Protein 1X0P (pdb70)

Organism: Thermosynechococcus vestitus (strain NIES-2133 / IAM M-273 / BP-1) (NCBI:txid197221)

Foldseek 3Di:
DKKKWKKKWFFDPPDDPVNVVVVVVVLQVLLVVQVKFWEWEDEPRMIIIMIMHDPVSVVVVVVVVQPDPRTHDMGTQDMGHDPDDLRPPGSYDYDYLVPDDVVVSQVLCVVFAVDNTRDCVRGHSVSSVVSRSVVSVDDPPD/DKKKWKKKWFFDPPCDPVNVVVVVVVQQVLLVVQVKFWEWEDEPRMIIIMIIHDPVSVVVVVVVVQPDPRTDPMGTQDMDHDPDDLGDPGSYYYHYLVVDDPVVSQVLCVVFFVDNTNDCVRGHSVSSVVSRSVVSVVD/DKKKWKKKWFFDPPDDVVNVVVVQVVLQVLLVVQVKFWEWEDEPRMIIIMIMHDPVSVVVVVVVVQPDPRTDPMGTQDMDHDPDDLRPDGSYYYDYCVPDDVVVLQVLCVVFADDNGNDCVRGHSVSSVVSRSVSSVVD/DKKKWKKKWAFDPPQDPVNVVVVQVVQQVLLVVQVKFWEWEDEPRMIIIMIMHDPVSVVVVVVVVQVDPRTHPMGTQDMDHDPDDLRPPGSYYYHYLVVDDPVVSQVLCVVFAVDNTNDCVRGHSVSSVVSRNCVRVVD/DKKKWKKKWFFDPPCDPVNVVVVVVVQQVLLVVQVKFWEWEAEPRMIIIMIMDDPVSVVVVVVVVQVDPRTDPMGTQDMDHDPDDLRPPGSYYYDYPVVDDPVVLQCLCVVFAVDNTNDCVRGHSVSSVVSRSVSSVVPPD/DKKKWKKKWFFDPPQDPVNVVVCQVVQQVLLVVQVKFWEWEDEPRMIIIMIMDDPVSVVVVVVVVQPDPRTDPMGTQDMDHDPDDLRPPGSYYYDYPVVDDPVVLQVLCVVQAVDNTNDCVRGHSVSSVVSRSVSSVVPPDD/DKKKWKKKWFFDPPDDPVNVVVVVVVQQVLLVVQVKFWEWEDEPRMIIIMIIHDPVSVVVVVVVVQPDPRTHPMGTQDMDHDPDDLRPPGSYYYHYLVVDDPVVVQVLCVVFAVDNTNDCVRGHSVSSVVSRSVVSVVD/DKKKWKKKWFFPPPDDPVNVVVVVVVLQVLLVVQVKFWEWEDEPRMIIIMIMHDPVSVVVVVVVVQPDPRTHPMGTQDMGHDPDDLGDPGSYYYDYPVPDDVVVVQCLCVVQAVDSTNDCVRGHSVSSVVSRSVSSVD/DKKKWKKKWFFDPPDDVVNVVVVLVVQLVLLVVQVKFWEWEAEPRMIIIMIMHDPVSVVVVVVVVQVDPRTDPMGTQDMGHDPDDLRPVGSYYYHYCVPPDVVVLQVLQVVQAPDNTNDCVRGHSVSSVVSRSVVSVVPPD/DKKKWKKKWFFPPVQDPVNVVVVVVVQQVLLVVQVKFWEWEDEPRMIIIMIMHDPVSVVVVVVVVQVDPRTDPMGTQDMDHDPDDLGPPGSYYYDYPVPDDDVVVQCLQVVQAVDSGDDCVRGHSVSSVVSRSVVSVVD

CATH classification: 3.30.70.100 (+1 more: 1.10.287.1540)

Radius of gyration: 35.89 Å; Cα contacts (8 Å, |Δi|>4): 2927; chains: 10; bounding box: 95×69×96 Å

Secondary structure (DSSP, 8-state):
-EEEEEEEEEEPTT--HHHHHHHHHHHHHHHHHHT-EEEEEEETTEEEEEEEEEHHHHHHHHHHHHT-TTEEEEEEEEEEE-SS-SS-S-S--EEEGGGS-HHHHHHHHHHT-S-SS--GGGS-HHHHHHHHHHHHHSPTT-/-EEEEEEEEEEPTT--HHHHHHHHHHHHHHHHHHT-EEEEEEETTEEEEEEEEEHHHHHHHHHHHTT-TTEEEEEEEEEEE-SS-S--S-S-EEEEGGGS-HHHHHHHHHHT-S-SS--GGGS-HHHHHHHHHHHHHH-/-EEEEEEEEEEPTT--HHHHHHHHHHHHHHHHHHT-EEEEEEETTEEEEEEEEEHHHHHHHHHHHTT-TTEEEEEEEEEEE-SS-SS-S-SSEEEEGGGS-HHHHHHHHHHT-S-SS--GGGS-HHHHHHHHHHHHHH-/-EEEEEEEEEEPTT--HHHHHHHHHHHHHHHHHHT-EEEEEEETTEEEEEEEEEHHHHHHHHHHHTT-TTEEEEEEEEEEE-SS-S--S-SSEEEEGGGS-HHHHHHHHHHT-S-SS--GGGS-HHHHHHHHHHHHHH-/-EEEEEEEEEEPTT--HHHHHHHHHHHHHHHHHHT-EEEEEEETTEEEEEEEEEHHHHHHHHHHHTT-TTEEEEEEEEEEE-SS-SS-S-SSEEEEGGGS-HHHHHHHHHHT-S-SS--GGG--HHHHHHHHHHHHHH---/-EEEEEEEEEEPTT--HHHHHHHHHHHHHHHHHHT-EEEEEEETTEEEEEEEEEHHHHHHHHHHHHH-TTEEEEEEEEEEE-SS-S--S-SSEEEEGGGS-HHHHHHHHHHT-S-SS--GGGS-HHHHHHHHHHHHHTTS--/-EEEEEEEEEEPTT--HHHHHHHHHHHHHHHHHHT-EEEEEEETTEEEEEEEEEHHHHHHHHHHHTT-TTEEEEEEEEEEE-SS-S--S-S-EEEEGGGS-HHHHHHHHHHT-SSSS--GGGS-HHHHHHHHHHHHTT-/-EEEEEEEEEEPTT--HHHHHHHHHHHHHHHHHTT-EEEEEEETTEEEEEEEEEHHHHHHHHHHHHT-TTEEEEEEEEEEE-SS-SS-S-SSEEEEGGGS-HHHHHHHHHHT-SSSS--GGGS-HHHHHHHHHHHHT-/-EEEEEEEEEEPTT--HHHHHHHHHHHHHHHHHTT-EEEEEEETTEEEEEEEEEHHHHHHHHHHHTT-TTEEEEEEEEEEE-SS-SS-S-SSEEEETTTS-TTHHHHHHHHT-S-SS--GGGS-HHHHHHHHHHHHHHS--/-EEEEEEEEEEPTT--HHHHHHHHHHHHHHHHHHT-EEEEEEETTEEEEEEEEEHHHHHHHHHHHHT-TTEEEEEEEEEEE-SS-S--S-S-EEEEGGGS-HHHHHHHHHHT-S-SS--GGGS-HHHHHHHHHHHHHH-

Solvent-accessible surface area: 55947 Å² total; per-residue (Å²): 55,3,16,14,0,0,6,0,0,28,11,49,142,74,36,47,146,69,44,8,163,60,27,19,55,109,22,64,103,34,4,127,147,16,4,2,4,0,0,5,0,42,5,96,34,22,9,0,9,0,1,0,0,38,22,61,84,0,4,71,6,3,23,100,32,46,164,31,110,46,21,94,48,13,5,0,1,11,0,87,68,22,44,60,3,30,0,25,65,68,26,6,13,44,10,38,11,77,118,24,82,82,72,50,25,94,106,16,30,14,50,10,0,6,11,39,65,11,85,0,132,36,5,69,30,73,1,0,38,64,0,0,73,61,0,20,86,45,86,118,88,108,55,4,16,15,0,0,6,0,0,28,15,45,146,70,39,41,161,77,37,10,155,50,27,18,52,117,22,76,101,35,3,114,146,16,2,1,4,0,0,7,0,47,5,94,36,25,8,0,9,0,1,0,0,38,21,56,80,0,2,70,8,3,34,100,31,46,167,27,110,65,22,90,58,14,5,0,1,13,0,80,70,21,90,68,4,30,0,26,63,58,27,4,93,43,17,42,14,80,141,44,86,82,80,54,23,74,104,6,30,4,48,9,0,7,8,44,67,10,93,0,132,34,3,68,24,65,1,0,29,68,0,0,79,49,2,21,90,98,60,53,4,15,14,0,0,4,0,0,32,14,51,145,75,35,53,130,88,40,4,147,44,31,30,48,115,21,82,91,36,4,93,142,18,3,2,3,0,0,6,0,45,6,89,35,14,6,0,9,0,1,0,0,39,18,54,78,0,4,68,7,3,32,106,32,42,163,34,115,59,22,93,62,15,8,0,2,17,0,81,68,21,44,57,4,28,0,24,54,63,12,9,92,36,4,34,14,78,122,68,88,84,92,43,18,108,112,9,30,7,51,10,1,6,16,39,67,11,65,0,126,39,4,61,25,58,1,0,32,53,0,0,83,56,1,24,94,81,59,56,5,15,14,0,0,4,0,0,31,15,48,146,72,33,44,138,86,43,5,100,48,28,10,43,114,19,76,102,34,4,117,148,17,3,1,5,0,0,6,0,43,10,94,34,24,5,0,8,0,1,0,0,36,19,55,72,0,3,66,7,2,27,98,35,46,172,33,111,63,21,94,62,16,7,0,1,10,1,89,67,21,83,64,4,26,0,24,55,77,32,4,44,32,10,57,12,81,152,37,111,90,69,32,24,66,84,9,31,8,46,8,0,8,9,37,62,10,79,0,131,36,4,67,26,68,1,0,32,75,0,0,78,52,3,24,85,107,92,56,3,16,16,0,0,5,0,0,28,11,49,146,74,30,44,134,80,44,9,148,50,28,20,50,120,22,83,102,33,4,127,146,11,4,1,6,0,0,8,0,41,7,85,38,13,6,0,8,0,1,0,0,42,19,50,80,0,3,58,7,2,28,98,32,37,161,30,112,57,20,94,66,15,6,0,1,9,1,96,72,20,59,52,3,29,0,26,44,74,27,5,16,52,7,50,14,77,133,54,83,93,84,53,18,69,103,10,29,13,50,8,0,10,15,41,67,8,65,0,117,41,4,69,29,70,2,0,31,90,0,0,83,54,0,15,73,77,25,85,114,56,4,14,12,0,0,7,0,0,30,15,46,149,73,35,46,129,89,43,8,113,50,28,25,50,120,24,68,97,41,3,109,143,17,3,2,4,0,0,10,0,47,6,96,35,25,9,0,7,0,1,0,0,39,20,51,79,0,4,63,7,3,28,96,32,44,163,33,110,62,21,91,56,15,6,0,2,17,1,77,68,23,49,57,3,28,0,26,39,18,26,0,109,21,10,36,9,77,134,54,89,92,66,56,26,79,81,7,30,12,49,8,0,6,8,41,63,11,76,0,128,36,5,68,24,64,1,0,31,92,0,0,81,50,1,13,70,83,21,73,72,181,54,4,17,16,0,0,6,0,0,28,13,50,141,72,28,50,136,70,40,5,155,80,29,24,54,49,21,77,103,37,4,130,140,18,2,1,4,0,0,6,0,42,5,96,35,24,8,0,9,0,2,0,0,38,21,47,78,0,3,65,6,3,28,106,35,44,166,34,112,65,18,92,62,16,6,0,2,15,0,88,68,22,47,65,3,29,0,26,71,67,27,3,80,38,16,39,6,77,122,30,89,91,70,51,30,81,112,8,29,12,53,10,0,7,9,39,60,6,74,0,123,34,3,70,26,43,1,0,41,98,0,0,81,59,2,20,94,94,62,55,4,16,15,0,0,7,0,0,26,14,49,146,68,36,43,110,89,43,6,151,60,28,22,53,123,20,79,97,29,4,129,145,13,4,1,4,0,0,6,0,46,7,87,37,20,7,0,7,0,1,0,0,39,21,49,72,0,4,70,7,3,26,101,33,43,153,36,111,52,22,95,47,14,8,0,1,10,0,81,72,21,50,66,5,27,0,22,44,93,31,6,46,44,10,34,15,75,135,44,90,94,64,51,21,78,103,8,32,10,46,10,0,5,18,36,70,11,71,0,89,41,5,70,29,61,0,0,30,58,1,0,80,49,1,21,98,114,53,4,17,15,0,0,5,0,0,31,10,48,142,77,31,43,132,89,56,5,52,79,28,16,50,51,20,84,98,36,5,116,137,16,3,1,4,0,3,8,0,41,7,94,33,17,8,0,8,0,1,0,0,43,17,52,80,0,3,69,6,4,29,105,33,48,171,32,114,69,19,90,61,13,4,0,0,12,0,81,66,16,95,62,3,30,0,27,96,14,34,4,45,41,23,36,17,82,74,55,54,89,76,52,12,66,117,11,27,12,53,8,0,6,18,41,59,6,66,0,111,41,5,66,25,64,0,0,30,77,0,0,91,59,6,36,80,91,82,92,126,55,4,16,14,0,0,6,0,0,30,13,47,145,73,35,43,126,82,34,8,167,50,32,20,50,123,21,86,102,34,4,119,144,17,4,1,5,1,0,6,0,46,8,95,35,24,8,0,7,0,1,0,0,38,18,54,70,0,1,66,8,2,28,105,33,41,160,30,114,63,19,93,48,14,5,0,1,12,1,88,70,22,75,53,5,30,0,23,44,59,19,5,81,36,8,38,22,76,124,52,91,82,74,35,16,78,102,8,38,15,50,9,1,8,9,39,74,12,89,0,121,38,6,66,28,69,0,0,30,67,1,0,87,52,0,19,94,92,59

InterPro domains:
  IPR007024 BLUF domain [PF04940] (3-93)
  IPR007024 BLUF domain [PS50925] (3-94)
  IPR007024 BLUF domain [SM01034] (3-95)
  IPR036046 Acylphosphatase-like domain superfamily [SSF54975] (3-139)

Nearest PDB structures (foldseek):
  1x0p-assembly1_I  TM=1.007E+00  e=1.143E-32  Thermosynechococcus vestitus BP-1
  8i98-assembly1_E  TM=1.002E+00  e=8.678E-30  Thermosynechococcus vestitus BP-1
  2hfo-assembly1_A  TM=9.593E-01  e=6.300E-18  Synechocystis sp. PCC 6803
  2hfo-assembly1_F  TM=9.612E-01  e=6.300E-18  Synechocystis sp. PCC 6803
  3mzi-assembly3_F  TM=9.567E-01  e=4.605E-16  Synechocystis sp. PCC 6803

B-factor: mean 29.68, std 6.81, range [8.95, 53.69]

Structure (mmCIF, N/CA/C/O backbone):
data_1X0P
#
_entry.id   1X0P
#
_cell.length_a   89.511
_cell.length_b   109.850
_cell.length_c   169.875
_cell.angle_alpha   90.00
_cell.angle_beta   90.00
_cell.angle_gamma   90.00
#
_symmetry.space_group_name_H-M   'P 21 21 21'
#
loop_
_entity.id
_entity.type
_entity.pdbx_description
1 polymer 'hypothetical protein Tll0078'
2 non-polymer 'FLAVIN-ADENINE DINUCLEOTIDE'
3 water water
#
loop_
_atom_site.group_PDB
_atom_site.id
_atom_site.type_symbol
_atom_site.label_atom_id
_atom_site.label_alt_id
_atom_site.label_comp_id
_atom_site.label_asym_id
_atom_site.label_entity_id
_atom_site.label_seq_id
_atom_site.pdbx_PDB_ins_code
_atom_site.Cartn_x
_atom_site.Cartn_y
_atom_site.Cartn_z
_atom_site.occupancy
_atom_site.B_iso_or_equiv
_atom_site.auth_seq_id
_atom_site.auth_comp_id
_atom_site.auth_asym_id
_atom_site.auth_atom_id
_atom_site.pdbx_PDB_model_num
ATOM 1 N N . GLY A 1 2 ? 66.084 56.796 129.933 1.00 28.47 102 GLY A N 1
ATOM 2 C CA . GLY A 1 2 ? 65.814 57.638 128.731 1.00 29.24 102 GLY A CA 1
ATOM 3 C C . GLY A 1 2 ? 64.542 58.454 128.871 1.00 27.48 102 GLY A C 1
ATOM 4 O O . GLY A 1 2 ? 63.816 58.327 129.856 1.00 29.21 102 GLY A O 1
ATOM 5 N N . LEU A 1 3 ? 64.273 59.290 127.877 1.00 26.68 103 LEU A N 1
ATOM 6 C CA . LEU A 1 3 ? 63.091 60.140 127.868 1.00 25.65 103 LEU A CA 1
ATOM 7 C C . LEU A 1 3 ? 61.888 59.398 127.295 1.00 25.58 103 LEU A C 1
ATOM 8 O O . LEU A 1 3 ? 61.977 58.790 126.230 1.00 26.63 103 LEU A O 1
ATOM 13 N N . HIS A 1 4 ? 60.760 59.468 127.991 1.00 22.90 104 HIS A N 1
ATOM 14 C CA . HIS A 1 4 ? 59.548 58.803 127.534 1.00 21.27 104 HIS A CA 1
ATOM 15 C C . HIS A 1 4 ? 58.330 59.700 127.657 1.00 20.63 104 HIS A C 1
ATOM 16 O O . HIS A 1 4 ? 58.366 60.754 128.298 1.00 21.88 104 HIS A O 1
ATOM 23 N N . ARG A 1 5 ? 57.246 59.265 127.033 1.00 19.99 105 ARG A N 1
ATOM 24 C CA . ARG A 1 5 ? 55.999 59.982 127.133 1.00 19.39 105 ARG A CA 1
ATOM 25 C C . ARG A 1 5 ? 54.863 59.030 127.456 1.00 20.28 105 ARG A C 1
ATOM 26 O O . ARG A 1 5 ? 54.700 57.982 126.830 1.00 18.55 105 ARG A O 1
ATOM 34 N N . LEU A 1 6 ? 54.073 59.417 128.445 1.00 17.91 106 LEU A N 1
ATOM 35 C CA . LEU A 1 6 ? 52.918 58.646 128.858 1.00 18.61 106 LEU A CA 1
ATOM 36 C C . LEU A 1 6 ? 51.678 59.448 128.511 1.00 17.62 106 LEU A C 1
ATOM 37 O O . LEU A 1 6 ? 51.684 60.678 128.550 1.00 19.14 106 LEU A O 1
ATOM 42 N N . ILE A 1 7 ? 50.616 58.743 128.160 1.00 18.49 107 ILE A N 1
ATOM 43 C CA . ILE A 1 7 ? 49.336 59.376 127.897 1.00 15.78 107 ILE A CA 1
ATOM 44 C C . ILE A 1 7 ? 48.329 58.393 128.457 1.00 16.94 107 ILE A C 1
ATOM 45 O O . ILE A 1 7 ? 48.427 57.189 128.203 1.00 18.75 107 ILE A O 1
ATOM 50 N N . TYR A 1 8 ? 47.376 58.894 129.238 1.00 16.33 108 TYR A N 1
ATOM 51 C CA . TYR A 1 8 ? 46.345 58.042 129.819 1.00 16.02 108 TYR A CA 1
ATOM 52 C C . TYR A 1 8 ? 45.070 58.869 129.977 1.00 16.36 108 TYR A C 1
ATOM 53 O O . TYR A 1 8 ? 45.114 60.086 129.895 1.00 18.45 108 TYR A O 1
ATOM 62 N N . LEU A 1 9 ? 43.942 58.192 130.151 1.00 16.13 109 LEU A N 1
ATOM 63 C CA . LEU A 1 9 ? 42.647 58.826 130.328 1.00 18.04 109 LEU A CA 1
ATOM 64 C C . LEU A 1 9 ? 42.011 58.237 131.607 1.00 18.67 109 LEU A C 1
ATOM 65 O O . LEU A 1 9 ? 42.429 57.177 132.078 1.00 19.76 109 LEU A O 1
ATOM 70 N N . SER A 1 10 ? 41.013 58.921 132.161 1.00 20.13 110 SER A N 1
ATOM 71 C CA . SER A 1 10 ? 40.308 58.433 133.345 1.00 22.34 110 SER A CA 1
ATOM 72 C C . SER A 1 10 ? 38.980 59.160 133.470 1.00 23.50 110 SER A C 1
ATOM 73 O O . SER A 1 10 ? 38.743 60.141 132.769 1.00 23.43 110 SER A O 1
ATOM 76 N N . CYS A 1 11 ? 38.109 58.661 134.344 1.00 25.42 111 CYS A N 1
ATOM 77 C CA . CYS A 1 11 ? 36.800 59.269 134.592 1.00 26.67 111 CYS A CA 1
ATOM 78 C C . CYS A 1 11 ? 36.858 60.022 135.924 1.00 26.92 111 CYS A C 1
ATOM 79 O O . CYS A 1 11 ? 37.247 59.448 136.940 1.00 25.66 111 CYS A O 1
ATOM 82 N N . ALA A 1 12 ? 36.474 61.295 135.931 1.00 26.41 112 ALA A N 1
ATOM 83 C CA . ALA A 1 12 ? 36.488 62.063 137.171 1.00 26.40 112 ALA A CA 1
ATOM 84 C C . ALA A 1 12 ? 35.449 61.482 138.120 1.00 27.46 112 ALA A C 1
ATOM 85 O O . ALA A 1 12 ? 34.357 61.092 137.696 1.00 25.93 112 ALA A O 1
ATOM 87 N N . THR A 1 13 ? 35.785 61.415 139.404 1.00 29.19 113 THR A N 1
ATOM 88 C CA . THR A 1 13 ? 34.851 60.879 140.393 1.00 29.67 113 THR A CA 1
ATOM 89 C C . THR A 1 13 ? 33.685 61.852 140.588 1.00 30.77 113 THR A C 1
ATOM 90 O O . THR A 1 13 ? 33.887 63.061 140.675 1.00 32.47 113 THR A O 1
ATOM 94 N N . ASP A 1 14 ? 32.466 61.322 140.630 1.00 32.47 114 ASP A N 1
ATOM 95 C CA . ASP A 1 14 ? 31.272 62.144 140.817 1.00 35.23 114 ASP A CA 1
ATOM 96 C C . ASP A 1 14 ? 31.442 63.166 141.939 1.00 35.34 114 ASP A C 1
ATOM 97 O O . ASP A 1 14 ? 31.887 62.834 143.040 1.00 33.11 114 ASP A O 1
ATOM 102 N N . GLY A 1 15 ? 31.091 64.413 141.648 1.00 35.74 115 GLY A N 1
ATOM 103 C CA . GLY A 1 15 ? 31.209 65.458 142.647 1.00 35.31 115 GLY A CA 1
ATOM 104 C C . GLY A 1 15 ? 32.491 66.265 142.570 1.00 36.31 115 GLY A C 1
ATOM 105 O O . GLY A 1 15 ? 32.674 67.206 143.346 1.00 36.80 115 GLY A O 1
ATOM 106 N N . LEU A 1 16 ? 33.378 65.904 141.645 1.00 35.13 116 LEU A N 1
ATOM 107 C CA . LEU A 1 16 ? 34.642 66.616 141.476 1.00 34.91 116 LEU A CA 1
ATOM 108 C C . LEU A 1 16 ? 34.367 68.114 141.511 1.00 35.52 116 LEU A C 1
ATOM 109 O O . LEU A 1 16 ? 33.547 68.616 140.745 1.00 36.68 116 LEU A O 1
ATOM 114 N N . SER A 1 17 ? 35.053 68.825 142.398 1.00 35.23 117 SER A N 1
ATOM 115 C CA . SER A 1 17 ? 34.858 70.264 142.536 1.00 35.31 117 SER A CA 1
ATOM 116 C C . SER A 1 17 ? 36.046 71.055 142.001 1.00 33.88 117 SER A C 1
ATOM 117 O O . SER A 1 17 ? 37.094 70.486 141.688 1.00 34.73 117 SER A O 1
ATOM 120 N N . TYR A 1 18 ? 35.883 72.370 141.900 1.00 32.87 118 TYR A N 1
ATOM 121 C CA . TYR A 1 18 ? 36.965 73.225 141.420 1.00 33.00 118 TYR A CA 1
ATOM 122 C C . TYR A 1 18 ? 38.152 73.188 142.363 1.00 30.98 118 TYR A C 1
ATOM 123 O O . TYR A 1 18 ? 39.298 73.170 141.929 1.00 31.30 118 TYR A O 1
ATOM 132 N N . PRO A 1 19 ? 37.896 73.195 143.678 1.00 30.81 119 PRO A N 1
ATOM 133 C CA . PRO A 1 19 ? 39.019 73.154 144.618 1.00 29.93 119 PRO A CA 1
ATOM 134 C C . PRO A 1 19 ? 39.876 71.911 144.390 1.00 28.55 119 PRO A C 1
ATOM 135 O O . PRO A 1 19 ? 41.100 71.957 144.512 1.00 28.63 119 PRO A O 1
ATOM 139 N N . ASP A 1 20 ? 39.233 70.795 144.058 1.00 29.42 120 ASP A N 1
ATOM 140 C CA . ASP A 1 20 ? 39.981 69.570 143.804 1.00 29.54 120 ASP A CA 1
ATOM 141 C C . ASP A 1 20 ? 40.935 69.734 142.625 1.00 27.88 120 ASP A C 1
ATOM 142 O O . ASP A 1 20 ? 42.085 69.286 142.688 1.00 27.56 120 ASP A O 1
ATOM 147 N N . LEU A 1 21 ? 40.479 70.383 141.554 1.00 28.73 121 LEU A N 1
ATOM 148 C CA . LEU A 1 21 ? 41.343 70.585 140.389 1.00 27.14 121 LEU A CA 1
ATOM 149 C C . LEU A 1 21 ? 42.532 71.447 140.775 1.00 26.78 121 LEU A C 1
ATOM 150 O O . LEU A 1 21 ? 43.651 71.210 140.321 1.00 25.34 121 LEU A O 1
ATOM 155 N N . ARG A 1 22 ? 42.293 72.447 141.622 1.00 26.83 122 ARG A N 1
ATOM 156 C CA . ARG A 1 22 ? 43.367 73.338 142.065 1.00 27.49 122 ARG A CA 1
ATOM 157 C C . ARG A 1 22 ? 44.402 72.550 142.864 1.00 26.39 122 ARG A C 1
ATOM 158 O O . ARG A 1 22 ? 45.606 72.755 142.721 1.00 26.54 122 ARG A O 1
ATOM 166 N N . ASP A 1 23 ? 43.910 71.644 143.704 1.00 27.44 123 ASP A N 1
ATOM 167 C CA . ASP A 1 23 ? 44.761 70.808 144.544 1.00 26.84 123 ASP A CA 1
ATOM 168 C C . ASP A 1 23 ? 45.558 69.855 143.650 1.00 25.49 123 ASP A C 1
ATOM 169 O O . ASP A 1 23 ? 46.779 69.701 143.788 1.00 21.23 123 ASP A O 1
ATOM 174 N N . ILE A 1 24 ? 44.861 69.204 142.728 1.00 26.35 124 ILE A N 1
ATOM 175 C CA . ILE A 1 24 ? 45.542 68.303 141.816 1.00 26.34 124 ILE A CA 1
ATOM 176 C C . ILE A 1 24 ? 46.671 69.071 141.148 1.00 25.29 124 ILE A C 1
ATOM 177 O O . ILE A 1 24 ? 47.823 68.635 141.162 1.00 26.17 124 ILE A O 1
ATOM 182 N N . MET A 1 25 ? 46.349 70.229 140.582 1.00 24.01 125 MET A N 1
ATOM 183 C CA . MET A 1 25 ? 47.362 71.037 139.911 1.00 25.19 125 MET A CA 1
ATOM 184 C C . MET A 1 25 ? 48.489 71.488 140.833 1.00 26.85 125 MET A C 1
ATOM 185 O O . MET A 1 25 ? 49.660 71.443 140.452 1.00 25.39 125 MET A O 1
ATOM 190 N N . ALA A 1 26 ? 48.144 71.944 142.036 1.00 27.36 126 ALA A N 1
ATOM 191 C CA . ALA A 1 26 ? 49.171 72.402 142.971 1.00 27.59 126 ALA A CA 1
ATOM 192 C C . ALA A 1 26 ? 50.222 71.324 143.238 1.00 26.42 126 ALA A C 1
ATOM 193 O O . ALA A 1 26 ? 51.421 71.580 143.133 1.00 26.89 126 ALA A O 1
ATOM 195 N N . LYS A 1 27 ? 49.781 70.118 143.578 1.00 26.49 127 LYS A N 1
ATOM 196 C CA . LYS A 1 27 ? 50.724 69.038 143.858 1.00 26.96 127 LYS A CA 1
ATOM 197 C C . LYS A 1 27 ? 51.478 68.550 142.634 1.00 25.51 127 LYS A C 1
ATOM 198 O O . LYS A 1 27 ? 52.675 68.267 142.713 1.00 23.78 127 LYS A O 1
ATOM 204 N N . SER A 1 28 ? 50.776 68.456 141.504 1.00 26.49 128 SER A N 1
ATOM 205 C CA . SER A 1 28 ? 51.375 68.000 140.244 1.00 25.07 128 SER A CA 1
ATOM 206 C C . SER A 1 28 ? 52.550 68.875 139.847 1.00 24.45 128 SER A C 1
ATOM 207 O O . SER A 1 28 ? 53.610 68.380 139.476 1.00 24.34 128 SER A O 1
ATOM 210 N N . GLU A 1 29 ? 52.337 70.185 139.915 1.00 25.04 129 GLU A N 1
ATOM 211 C CA . GLU A 1 29 ? 53.361 71.145 139.554 1.00 25.72 129 GLU A CA 1
ATOM 212 C C . GLU A 1 29 ? 54.600 70.987 140.427 1.00 25.77 129 GLU A C 1
ATOM 213 O O . GLU A 1 29 ? 55.728 70.975 139.932 1.00 24.73 129 GLU A O 1
ATOM 219 N N . VAL A 1 30 ? 54.389 70.848 141.729 1.00 25.87 130 VAL A N 1
ATOM 220 C CA . VAL A 1 30 ? 55.497 70.675 142.658 1.00 26.65 130 VAL A CA 1
ATOM 221 C C . VAL A 1 30 ? 56.225 69.352 142.418 1.00 24.55 130 VAL A C 1
ATOM 222 O O . VAL A 1 30 ? 57.454 69.314 142.297 1.00 24.96 130 VAL A O 1
ATOM 226 N N . ASN A 1 31 ? 55.468 68.263 142.350 1.00 24.35 131 ASN A N 1
ATOM 227 C CA . ASN A 1 31 ? 56.084 66.959 142.146 1.00 23.12 131 ASN A CA 1
ATOM 228 C C . ASN A 1 31 ? 56.757 66.845 140.790 1.00 23.75 131 ASN A C 1
ATOM 229 O O . ASN A 1 31 ? 57.896 66.395 140.684 1.00 24.19 131 ASN A O 1
ATOM 234 N N . ASN A 1 32 ? 56.056 67.257 139.744 1.00 24.22 132 ASN A N 1
ATOM 235 C CA . ASN A 1 32 ? 56.630 67.160 138.415 1.00 24.19 132 ASN A CA 1
ATOM 236 C C . ASN A 1 32 ? 57.917 67.982 138.282 1.00 24.22 132 ASN A C 1
ATOM 237 O O . ASN A 1 32 ? 58.910 67.504 137.725 1.00 22.16 132 ASN A O 1
ATOM 242 N N . LEU A 1 33 ? 57.915 69.199 138.825 1.00 25.87 133 LEU A N 1
ATOM 243 C CA . LEU A 1 33 ? 59.097 70.058 138.764 1.00 25.68 133 LEU A CA 1
ATOM 244 C C . LEU A 1 33 ? 60.260 69.302 139.400 1.00 25.54 133 LEU A C 1
ATOM 245 O O . LEU A 1 33 ? 61.382 69.288 138.887 1.00 23.75 133 LEU A O 1
ATOM 250 N N . ARG A 1 34 ? 59.962 68.679 140.535 1.00 26.03 134 ARG A N 1
ATOM 251 C CA . ARG A 1 34 ? 60.930 67.898 141.288 1.00 27.42 134 ARG A CA 1
ATOM 252 C C . ARG A 1 34 ? 61.420 66.713 140.463 1.00 25.98 134 ARG A C 1
ATOM 253 O O . ARG A 1 34 ? 62.623 66.487 140.323 1.00 25.58 134 ARG A O 1
ATOM 261 N N . ASP A 1 35 ? 60.480 65.962 139.907 1.00 25.44 135 ASP A N 1
ATOM 262 C CA . ASP A 1 35 ? 60.824 64.767 139.148 1.00 26.41 135 ASP A CA 1
ATOM 263 C C . ASP A 1 35 ? 61.309 64.976 137.715 1.00 27.53 135 ASP A C 1
ATOM 264 O O . ASP A 1 35 ? 61.624 64.007 137.018 1.00 26.55 135 ASP A O 1
ATOM 269 N N . GLY A 1 36 ? 61.380 66.230 137.275 1.00 28.33 136 GLY A N 1
ATOM 270 C CA . GLY A 1 36 ? 61.817 66.504 135.915 1.00 26.34 136 GLY A CA 1
ATOM 271 C C . GLY A 1 36 ? 60.745 66.097 134.914 1.00 26.41 136 GLY A C 1
ATOM 272 O O . GLY A 1 36 ? 61.029 65.731 133.776 1.00 27.44 136 GLY A O 1
ATOM 273 N N . ILE A 1 37 ? 59.493 66.163 135.343 1.00 26.32 137 ILE A N 1
ATOM 274 C CA . ILE A 1 37 ? 58.372 65.794 134.486 1.00 23.57 137 ILE A CA 1
ATOM 275 C C . ILE A 1 37 ? 57.602 67.029 133.999 1.00 24.31 137 ILE A C 1
ATOM 276 O O . ILE A 1 37 ? 57.464 68.014 134.726 1.00 23.14 137 ILE A O 1
ATOM 281 N N . THR A 1 38 ? 57.131 66.981 132.756 1.00 22.93 138 THR A N 1
ATOM 282 C CA . THR A 1 38 ? 56.334 68.063 132.183 1.00 20.87 138 THR A CA 1
ATOM 283 C C . THR A 1 38 ? 55.108 67.412 131.553 1.00 22.28 138 THR A C 1
ATOM 284 O O . THR A 1 38 ? 55.087 66.197 131.328 1.00 21.19 138 THR A O 1
ATOM 288 N N . GLY A 1 39 ? 54.079 68.204 131.276 1.00 21.23 139 GLY A N 1
ATOM 289 C CA . GLY A 1 39 ? 52.890 67.621 130.692 1.00 21.08 139 GLY A CA 1
ATOM 290 C C . GLY A 1 39 ? 51.698 68.533 130.552 1.00 21.67 139 GLY A C 1
ATOM 291 O O . GLY A 1 39 ? 51.789 69.741 130.783 1.00 23.56 139 GLY A O 1
ATOM 292 N N . MET A 1 40 ? 50.575 67.924 130.184 1.00 21.43 140 MET A N 1
ATOM 293 C CA . MET A 1 40 ? 49.313 68.622 129.961 1.00 22.61 140 MET A CA 1
ATOM 294 C C . MET A 1 40 ? 48.185 67.814 130.545 1.00 22.44 140 MET A C 1
ATOM 295 O O . MET A 1 40 ? 48.197 66.592 130.473 1.00 24.48 140 MET A O 1
ATOM 300 N N . LEU A 1 41 ? 47.202 68.502 131.105 1.00 22.19 141 LEU A N 1
ATOM 301 C CA . LEU A 1 41 ? 46.053 67.836 131.671 1.00 22.41 141 LEU A CA 1
ATOM 302 C C . LEU A 1 41 ? 44.824 68.439 131.011 1.00 24.03 141 LEU A C 1
ATOM 303 O O . LEU A 1 41 ? 44.678 69.660 130.917 1.00 21.22 141 LEU A O 1
ATOM 308 N N . CYS A 1 42 ? 43.951 67.568 130.535 1.00 22.56 142 CYS A N 1
ATOM 309 C CA . CYS A 1 42 ? 42.744 68.005 129.878 1.00 22.46 142 CYS A CA 1
ATOM 310 C C . CYS A 1 42 ? 41.555 67.464 130.645 1.00 20.42 142 CYS A C 1
ATOM 311 O O . CYS A 1 42 ? 41.548 66.297 131.035 1.00 19.96 142 CYS A O 1
ATOM 314 N N . TYR A 1 43 ? 40.561 68.313 130.882 1.00 20.99 143 TYR A N 1
ATOM 315 C CA . TYR A 1 43 ? 39.367 67.886 131.601 1.00 22.70 143 TYR A CA 1
ATOM 316 C C . TYR A 1 43 ? 38.109 68.380 130.918 1.00 21.07 143 TYR A C 1
ATOM 317 O O . TYR A 1 43 ? 37.940 69.578 130.686 1.00 22.96 143 TYR A O 1
ATOM 326 N N . GLY A 1 44 ? 37.220 67.450 130.604 1.00 20.48 144 GLY A N 1
ATOM 327 C CA . GLY A 1 44 ? 35.983 67.820 129.951 1.00 20.62 144 GLY A CA 1
ATOM 328 C C . GLY A 1 44 ? 35.034 66.649 129.890 1.00 20.94 144 GLY A C 1
ATOM 329 O O . GLY A 1 44 ? 35.462 65.497 129.806 1.00 21.80 144 GLY A O 1
ATOM 330 N N . ASN A 1 45 ? 33.774 66.958 129.960 1.00 21.61 145 ASN A N 1
ATOM 331 C CA . ASN A 1 45 ? 32.707 65.951 129.891 1.00 23.82 145 ASN A CA 1
ATOM 332 C C . ASN A 1 45 ? 32.935 64.868 130.947 1.00 24.43 145 ASN A C 1
ATOM 333 O O . ASN A 1 45 ? 32.639 63.685 130.722 1.00 21.34 145 ASN A O 1
ATOM 338 N N . GLY A 1 46 ? 33.443 65.276 132.104 1.00 24.28 146 GLY A N 1
ATOM 339 C CA . GLY A 1 46 ? 33.678 64.345 133.193 1.00 24.84 146 GLY A CA 1
ATOM 340 C C . GLY A 1 46 ? 34.816 63.371 132.936 1.00 26.58 146 GLY A C 1
ATOM 341 O O . GLY A 1 46 ? 34.899 62.308 133.559 1.00 27.56 146 GLY A O 1
ATOM 342 N N . MET A 1 47 ? 35.706 63.731 132.022 1.00 23.57 147 MET A N 1
ATOM 343 C CA . MET A 1 47 ? 36.826 62.861 131.693 1.00 23.17 147 MET A CA 1
ATOM 344 C C . MET A 1 47 ? 38.159 63.587 131.741 1.00 20.61 147 MET A C 1
ATOM 345 O O . MET A 1 47 ? 38.247 64.777 131.457 1.00 21.64 147 MET A O 1
ATOM 350 N N . PHE A 1 48 ? 39.195 62.849 132.107 1.00 19.48 148 PHE A N 1
ATOM 351 C CA . PHE A 1 48 ? 40.541 63.379 132.156 1.00 18.97 148 PHE A CA 1
ATOM 352 C C . PHE A 1 48 ? 41.376 62.746 131.037 1.00 18.79 148 PHE A C 1
ATOM 353 O O . PHE A 1 48 ? 41.249 61.552 130.746 1.00 19.17 148 PHE A O 1
ATOM 361 N N . LEU A 1 49 ? 42.213 63.552 130.401 1.00 17.74 149 LEU A N 1
ATOM 362 C CA . LEU A 1 49 ? 43.137 63.056 129.388 1.00 19.45 149 LEU A CA 1
ATOM 363 C C . LEU A 1 49 ? 44.424 63.791 129.740 1.00 16.70 149 LEU A C 1
ATOM 364 O O . LEU A 1 49 ? 44.486 65.018 129.688 1.00 17.79 149 LEU A O 1
ATOM 369 N N . GLN A 1 50 ? 45.446 63.036 130.112 1.00 15.75 150 GLN A N 1
ATOM 370 C CA . GLN A 1 50 ? 46.702 63.635 130.522 1.00 17.16 150 GLN A CA 1
ATOM 371 C C . GLN A 1 50 ? 47.921 63.013 129.876 1.00 16.24 150 GLN A C 1
ATOM 372 O O . GLN A 1 50 ? 47.921 61.838 129.505 1.00 19.18 150 GLN A O 1
ATOM 378 N N . THR A 1 51 ? 48.965 63.813 129.733 1.00 15.57 151 THR A N 1
ATOM 379 C CA . THR A 1 51 ? 50.205 63.291 129.203 1.00 16.42 151 THR A CA 1
ATOM 380 C C . THR A 1 51 ? 51.370 63.746 130.062 1.00 16.33 151 THR A C 1
ATOM 381 O O . THR A 1 51 ? 51.421 64.892 130.509 1.00 17.27 151 THR A O 1
ATOM 385 N N . LEU A 1 52 ? 52.300 62.833 130.292 1.00 16.23 152 LEU A N 1
ATOM 386 C CA . LEU A 1 52 ? 53.474 63.121 131.088 1.00 17.67 152 LEU A CA 1
ATOM 387 C C . LEU A 1 52 ? 54.733 62.734 130.328 1.00 17.39 152 LEU A C 1
ATOM 388 O O . LEU A 1 52 ? 54.811 61.655 129.733 1.00 19.18 152 LEU A O 1
ATOM 393 N N . GLU A 1 53 ? 55.715 63.620 130.345 1.00 18.13 153 GLU A N 1
ATOM 394 C CA . GLU A 1 53 ? 56.983 63.344 129.703 1.00 18.61 153 GLU A CA 1
ATOM 395 C C . GLU A 1 53 ? 58.057 63.392 130.783 1.00 20.82 153 GLU A C 1
ATOM 396 O O . GLU A 1 53 ? 57.981 64.189 131.724 1.00 22.69 153 GLU A O 1
ATOM 402 N N . GLY A 1 54 ? 59.055 62.530 130.644 1.00 20.28 154 GLY A N 1
ATOM 403 C CA . GLY A 1 54 ? 60.125 62.479 131.618 1.00 21.84 154 GLY A CA 1
ATOM 404 C C . GLY A 1 54 ? 60.787 61.117 131.653 1.00 23.99 154 GLY A C 1
ATOM 405 O O . GLY A 1 54 ? 60.604 60.287 130.757 1.00 24.44 154 GLY A O 1
ATOM 406 N N . ASP A 1 55 ? 61.551 60.887 132.711 1.00 24.90 155 ASP A N 1
ATOM 407 C CA . ASP A 1 55 ? 62.275 59.641 132.901 1.00 27.06 155 ASP A CA 1
ATOM 408 C C . ASP A 1 55 ? 61.325 58.440 132.975 1.00 25.48 155 ASP A C 1
ATOM 409 O O . ASP A 1 55 ? 60.197 58.560 133.453 1.00 24.31 155 ASP A O 1
ATOM 414 N N . ARG A 1 56 ? 61.775 57.286 132.487 1.00 24.82 156 ARG A N 1
ATOM 415 C CA . ARG A 1 56 ? 60.930 56.095 132.510 1.00 24.22 156 ARG A CA 1
ATOM 416 C C . ARG A 1 56 ? 60.487 55.758 133.935 1.00 23.16 156 ARG A C 1
ATOM 417 O O . ARG A 1 56 ? 59.302 55.523 134.193 1.00 23.05 156 ARG A O 1
ATOM 425 N N . GLN A 1 57 ? 61.437 55.748 134.864 1.00 21.54 157 GLN A N 1
ATOM 426 C CA . GLN A 1 57 ? 61.123 55.417 136.252 1.00 23.71 157 GLN A CA 1
ATOM 427 C C . GLN A 1 57 ? 60.197 56.427 136.939 1.00 22.30 157 GLN A C 1
ATOM 428 O O . GLN A 1 57 ? 59.167 56.052 137.507 1.00 21.99 157 GLN A O 1
ATOM 434 N N . LYS A 1 58 ? 60.565 57.704 136.883 1.00 20.73 158 LYS A N 1
ATOM 435 C CA . LYS A 1 58 ? 59.775 58.760 137.509 1.00 20.09 158 LYS A CA 1
ATOM 436 C C . LYS A 1 58 ? 58.357 58.825 136.973 1.00 20.11 158 LYS A C 1
ATOM 437 O O . LYS A 1 58 ? 57.398 58.939 137.742 1.00 21.43 158 LYS A O 1
ATOM 443 N N . VAL A 1 59 ? 58.211 58.767 135.652 1.00 19.10 159 VAL A N 1
ATOM 444 C CA . VAL A 1 59 ? 56.879 58.831 135.070 1.00 16.70 159 VAL A CA 1
ATOM 445 C C . VAL A 1 59 ? 56.036 57.634 135.505 1.00 16.04 159 VAL A C 1
ATOM 446 O O . VAL A 1 59 ? 54.848 57.778 135.823 1.00 17.01 159 VAL A O 1
ATOM 450 N N . SER A 1 60 ? 56.653 56.457 135.524 1.00 17.66 160 SER A N 1
ATOM 451 C CA . SER A 1 60 ? 55.942 55.251 135.951 1.00 18.60 160 SER A CA 1
ATOM 452 C C . SER A 1 60 ? 55.467 55.406 137.400 1.00 18.24 160 SER A C 1
ATOM 453 O O . SER A 1 60 ? 54.311 55.111 137.726 1.00 16.83 160 SER A O 1
ATOM 456 N N . GLU A 1 61 ? 56.355 55.866 138.276 1.00 19.64 161 GLU A N 1
ATOM 457 C CA . GLU A 1 61 ? 55.975 56.027 139.676 1.00 21.38 161 GLU A CA 1
ATOM 458 C C . GLU A 1 61 ? 54.873 57.077 139.826 1.00 19.96 161 GLU A C 1
ATOM 459 O O . GLU A 1 61 ? 53.943 56.907 140.620 1.00 20.51 161 GLU A O 1
ATOM 465 N N . THR A 1 62 ? 54.963 58.162 139.063 1.00 17.55 162 THR A N 1
ATOM 466 C CA . THR A 1 62 ? 53.937 59.196 139.142 1.00 17.44 162 THR A CA 1
ATOM 467 C C . THR A 1 62 ? 52.586 58.614 138.733 1.00 17.59 162 THR A C 1
ATOM 468 O O . THR A 1 62 ? 51.561 58.920 139.345 1.00 19.18 162 THR A O 1
ATOM 472 N N . TYR A 1 63 ? 52.578 57.767 137.703 1.00 18.51 163 TYR A N 1
ATOM 473 C CA . TYR A 1 63 ? 51.327 57.150 137.259 1.00 17.51 163 TYR A CA 1
ATOM 474 C C . TYR A 1 63 ? 50.776 56.233 138.361 1.00 16.52 163 TYR A C 1
ATOM 475 O O . TYR A 1 63 ? 49.585 56.245 138.648 1.00 18.49 163 TYR A O 1
ATOM 484 N N . ALA A 1 64 ? 51.651 55.447 138.977 1.00 18.83 164 ALA A N 1
ATOM 485 C CA . ALA A 1 64 ? 51.234 54.534 140.029 1.00 18.12 164 ALA A CA 1
ATOM 486 C C . ALA A 1 64 ? 50.574 55.324 141.155 1.00 19.63 164 ALA A C 1
ATOM 487 O O . ALA A 1 64 ? 49.596 54.883 141.747 1.00 17.69 164 ALA A O 1
ATOM 489 N N . ARG A 1 65 ? 51.121 56.502 141.432 1.00 20.95 165 ARG A N 1
ATOM 490 C CA . ARG A 1 65 ? 50.611 57.381 142.479 1.00 24.45 165 ARG A CA 1
ATOM 491 C C . ARG A 1 65 ? 49.236 57.919 142.069 1.00 23.75 165 ARG A C 1
ATOM 492 O O . ARG A 1 65 ? 48.295 57.958 142.862 1.00 22.66 165 ARG A O 1
ATOM 500 N N . ILE A 1 66 ? 49.126 58.310 140.806 1.00 23.78 166 ILE A N 1
ATOM 501 C CA . ILE A 1 66 ? 47.886 58.833 140.260 1.00 20.79 166 ILE A CA 1
ATOM 502 C C . ILE A 1 66 ? 46.779 57.792 140.353 1.00 21.34 166 ILE A C 1
ATOM 503 O O . ILE A 1 66 ? 45.622 58.124 140.626 1.00 19.73 166 ILE A O 1
ATOM 508 N N . LEU A 1 67 ? 47.125 56.528 140.123 1.00 22.70 167 LEU A N 1
ATOM 509 C CA . LEU A 1 67 ? 46.123 55.466 140.180 1.00 24.15 167 LEU A CA 1
ATOM 510 C C . LEU A 1 67 ? 45.487 55.322 141.552 1.00 24.98 167 LEU A C 1
ATOM 511 O O . LEU A 1 67 ? 44.374 54.815 141.664 1.00 24.68 167 LEU A O 1
ATOM 516 N N . LYS A 1 68 ? 46.194 55.761 142.590 1.00 26.00 168 LYS A N 1
ATOM 517 C CA . LYS A 1 68 ? 45.684 55.660 143.957 1.00 29.15 168 LYS A CA 1
ATOM 518 C C . LYS A 1 68 ? 44.821 56.861 144.331 1.00 29.70 168 LYS A C 1
ATOM 519 O O . LYS A 1 68 ? 44.262 56.908 145.424 1.00 28.96 168 LYS A O 1
ATOM 525 N N . ASP A 1 69 ? 44.715 57.832 143.427 1.00 27.96 169 ASP A N 1
ATOM 526 C CA . ASP A 1 69 ? 43.916 59.025 143.690 1.00 26.76 169 ASP A CA 1
ATOM 527 C C . ASP A 1 69 ? 42.424 58.711 143.573 1.00 26.38 169 ASP A C 1
ATOM 528 O O . ASP A 1 69 ? 41.943 58.298 142.520 1.00 27.72 169 ASP A O 1
ATOM 533 N N . PRO A 1 70 ? 41.667 58.915 144.660 1.00 26.47 170 PRO A N 1
ATOM 534 C CA . PRO A 1 70 ? 40.228 58.642 144.663 1.00 25.25 170 PRO A CA 1
ATOM 535 C C . PRO A 1 70 ? 39.383 59.610 143.843 1.00 24.64 170 PRO A C 1
ATOM 536 O O . PRO A 1 70 ? 38.217 59.336 143.566 1.00 23.66 170 PRO A O 1
ATOM 540 N N . ARG A 1 71 ? 39.969 60.740 143.457 1.00 23.72 171 ARG A N 1
ATOM 541 C CA . ARG A 1 71 ? 39.246 61.748 142.679 1.00 24.87 171 ARG A CA 1
ATOM 542 C C . ARG A 1 71 ? 38.968 61.378 141.212 1.00 25.86 171 ARG A C 1
ATOM 543 O O . ARG A 1 71 ? 38.385 62.164 140.453 1.00 23.89 171 ARG A O 1
ATOM 551 N N . HIS A 1 72 ? 39.401 60.189 140.811 1.00 24.59 172 HIS A N 1
ATOM 552 C CA . HIS A 1 72 ? 39.115 59.700 139.465 1.00 24.17 172 HIS A CA 1
ATOM 553 C C . HIS A 1 72 ? 39.184 58.194 139.501 1.00 23.53 172 HIS A C 1
ATOM 554 O O . HIS A 1 72 ? 39.662 57.622 140.472 1.00 24.28 172 HIS A O 1
ATOM 561 N N . HIS A 1 73 ? 38.691 57.548 138.454 1.00 23.26 173 HIS A N 1
ATOM 562 C CA . HIS A 1 73 ? 38.688 56.090 138.403 1.00 23.51 173 HIS A CA 1
ATOM 563 C C . HIS A 1 73 ? 38.651 55.605 136.959 1.00 23.90 173 HIS A C 1
ATOM 564 O O . HIS A 1 73 ? 38.550 56.405 136.027 1.00 22.66 173 HIS A O 1
ATOM 571 N N . SER A 1 74 ? 38.731 54.290 136.788 1.00 23.95 174 SER A N 1
ATOM 572 C CA . SER A 1 74 ? 38.691 53.665 135.466 1.00 23.84 174 SER A CA 1
ATOM 573 C C . SER A 1 74 ? 39.757 54.227 134.531 1.00 22.51 174 SER A C 1
ATOM 574 O O . SER A 1 74 ? 39.466 54.596 133.391 1.00 22.98 174 SER A O 1
ATOM 577 N N . ALA A 1 75 ? 40.989 54.287 135.021 1.00 20.24 175 ALA A N 1
ATOM 578 C CA . ALA A 1 75 ? 42.092 54.792 134.223 1.00 19.98 175 ALA A CA 1
ATOM 579 C C . ALA A 1 75 ? 42.402 53.809 133.111 1.00 19.69 175 ALA A C 1
ATOM 580 O O . ALA A 1 75 ? 42.227 52.605 133.274 1.00 17.08 175 ALA A O 1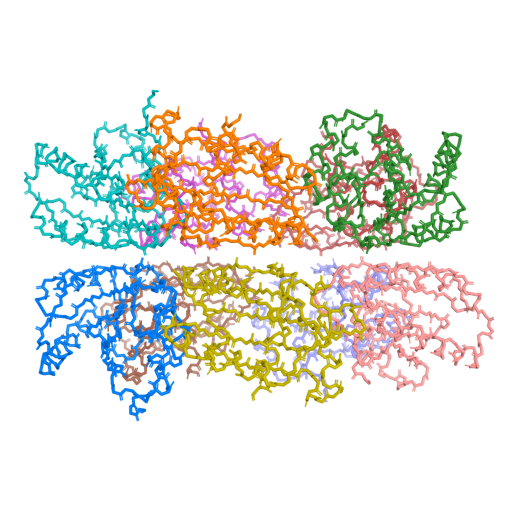
ATOM 582 N N . GLU A 1 76 ? 42.867 54.333 131.983 1.00 20.72 176 GLU A N 1
ATOM 583 C CA . GLU A 1 76 ? 43.246 53.510 130.843 1.00 19.40 176 GLU A CA 1
ATOM 584 C C . GLU A 1 76 ? 44.468 54.155 130.228 1.00 18.72 176 GLU A C 1
ATOM 585 O O . GLU A 1 76 ? 44.480 55.353 129.949 1.00 18.27 176 GLU A O 1
ATOM 591 N N . ILE A 1 77 ? 45.501 53.352 130.041 1.00 16.17 177 ILE A N 1
ATOM 592 C CA . ILE A 1 77 ? 46.723 53.829 129.445 1.00 16.96 177 ILE A CA 1
ATOM 593 C C . ILE A 1 77 ? 46.435 53.943 127.955 1.00 17.31 177 ILE A C 1
ATOM 594 O O . ILE A 1 77 ? 45.789 53.065 127.381 1.00 16.31 177 ILE A O 1
ATOM 599 N N . VAL A 1 78 ? 46.900 55.027 127.341 1.00 18.64 178 VAL A N 1
ATOM 600 C CA . VAL A 1 78 ? 46.712 55.254 125.911 1.00 18.76 178 VAL A CA 1
ATOM 601 C C . VAL A 1 78 ? 48.012 54.888 125.202 1.00 20.00 178 VAL A C 1
ATOM 602 O O . VAL A 1 78 ? 48.004 54.208 124.179 1.00 21.44 178 VAL A O 1
ATOM 606 N N . GLU A 1 79 ? 49.133 55.330 125.754 1.00 18.95 179 GLU A N 1
ATOM 607 C CA . GLU A 1 79 ? 50.416 54.998 125.165 1.00 20.37 179 GLU A CA 1
ATOM 608 C C . GLU A 1 79 ? 51.556 55.264 126.124 1.00 19.24 179 GLU A C 1
ATOM 609 O O . GLU A 1 79 ? 51.454 56.088 127.042 1.00 18.83 179 GLU A O 1
ATOM 615 N N . PHE A 1 80 ? 52.649 54.554 125.896 1.00 18.22 180 PHE A N 1
ATOM 616 C CA . PHE A 1 80 ? 53.855 54.749 126.672 1.00 18.98 180 PHE A CA 1
ATOM 617 C C . PHE A 1 80 ? 54.998 54.356 125.764 1.00 20.89 180 PHE A C 1
ATOM 618 O O . PHE A 1 80 ? 55.144 53.187 125.414 1.00 20.68 180 PHE A O 1
ATOM 626 N N . LYS A 1 81 ? 55.808 55.337 125.382 1.00 22.42 181 LYS A N 1
ATOM 627 C CA . LYS A 1 81 ? 56.929 55.082 124.492 1.00 23.50 181 LYS A CA 1
ATOM 628 C C . LYS A 1 81 ? 58.082 56.058 124.687 1.00 24.15 181 LYS A C 1
ATOM 629 O O . LYS A 1 81 ? 57.936 57.106 125.316 1.00 22.15 181 LYS A O 1
ATOM 635 N N . ALA A 1 82 ? 59.235 55.690 124.144 1.00 24.03 182 ALA A N 1
ATOM 636 C CA . ALA A 1 82 ? 60.412 56.534 124.215 1.00 25.16 182 ALA A CA 1
ATOM 637 C C . ALA A 1 82 ? 60.230 57.635 123.171 1.00 24.89 182 ALA A C 1
ATOM 638 O O . ALA A 1 82 ? 59.575 57.418 122.150 1.00 22.61 182 ALA A O 1
ATOM 640 N N . ILE A 1 83 ? 60.791 58.814 123.437 1.00 24.70 183 ILE A N 1
ATOM 641 C CA . ILE A 1 83 ? 60.715 59.944 122.509 1.00 22.33 183 ILE A CA 1
ATOM 642 C C . ILE A 1 83 ? 62.087 60.593 122.395 1.00 23.63 183 ILE A C 1
ATOM 643 O O . ILE A 1 83 ? 62.870 60.569 123.345 1.00 24.01 183 ILE A O 1
ATOM 648 N N . GLU A 1 84 ? 62.379 61.162 121.227 1.00 22.63 184 GLU A N 1
ATOM 649 C CA . GLU A 1 84 ? 63.662 61.825 120.976 1.00 23.41 184 GLU A CA 1
ATOM 650 C C . GLU A 1 84 ? 63.689 63.207 121.626 1.00 21.56 184 GLU A C 1
ATOM 651 O O . GLU A 1 84 ? 64.746 63.704 121.991 1.00 21.14 184 GLU A O 1
ATOM 653 N N . GLU A 1 85 ? 62.525 63.834 121.733 1.00 19.86 185 GLU A N 1
ATOM 654 C CA . GLU A 1 85 ? 62.431 65.148 122.349 1.00 23.07 185 GLU A CA 1
ATOM 655 C C . GLU A 1 85 ? 61.031 65.378 122.891 1.00 22.82 185 GLU A C 1
ATOM 656 O O . GLU A 1 85 ? 60.055 64.768 122.427 1.00 21.78 185 GLU A O 1
ATOM 662 N N . ARG A 1 86 ? 60.932 66.252 123.889 1.00 20.18 186 ARG A N 1
ATOM 663 C CA . ARG A 1 86 ? 59.637 66.548 124.487 1.00 19.76 186 ARG A CA 1
ATOM 664 C C . ARG A 1 86 ? 58.828 67.473 123.604 1.00 18.26 186 ARG A C 1
ATOM 665 O O . ARG A 1 86 ? 59.380 68.306 122.901 1.00 18.49 186 ARG A O 1
ATOM 673 N N . THR A 1 87 ? 57.513 67.306 123.656 1.00 18.87 187 THR A N 1
ATOM 674 C CA . THR A 1 87 ? 56.585 68.159 122.934 1.00 20.50 187 THR A CA 1
ATOM 675 C C . THR A 1 87 ? 55.937 69.101 123.954 1.00 21.09 187 THR A C 1
ATOM 676 O O . THR A 1 87 ? 55.766 70.290 123.700 1.00 19.53 187 THR A O 1
ATOM 680 N N . PHE A 1 88 ? 55.585 68.566 125.122 1.00 20.67 188 PHE A N 1
ATOM 681 C CA . PHE A 1 88 ? 54.934 69.369 126.168 1.00 21.52 188 PHE A CA 1
ATOM 682 C C . PHE A 1 88 ? 55.975 69.855 127.161 1.00 22.25 188 PHE A C 1
ATOM 683 O O . PHE A 1 88 ? 56.003 69.445 128.319 1.00 22.35 188 PHE A O 1
ATOM 691 N N . ILE A 1 89 ? 56.819 70.758 126.684 1.00 21.50 189 ILE A N 1
ATOM 692 C CA . ILE A 1 89 ? 57.929 71.297 127.461 1.00 23.82 189 ILE A CA 1
ATOM 693 C C . ILE A 1 89 ? 57.656 72.457 128.412 1.00 23.64 189 ILE A C 1
ATOM 694 O O . ILE A 1 89 ? 58.235 72.521 129.494 1.00 21.64 189 ILE A O 1
ATOM 699 N N . ASN A 1 90 ? 56.778 73.366 128.006 1.00 22.69 190 ASN A N 1
ATOM 700 C CA . ASN A 1 90 ? 56.513 74.573 128.782 1.00 24.06 190 ASN A CA 1
ATOM 701 C C . ASN A 1 90 ? 56.077 74.536 130.244 1.00 23.39 190 ASN A C 1
ATOM 702 O O . ASN A 1 90 ? 56.440 75.432 131.007 1.00 25.18 190 ASN A O 1
ATOM 707 N N . TRP A 1 91 ? 55.320 73.527 130.656 1.00 22.87 191 TRP A N 1
ATOM 708 C CA . TRP A 1 91 ? 54.836 73.498 132.035 1.00 22.19 191 TRP A CA 1
ATOM 709 C C . TRP A 1 91 ? 55.054 72.190 132.791 1.00 22.58 191 TRP A C 1
ATOM 710 O O . TRP A 1 91 ? 54.945 71.115 132.203 1.00 19.62 191 TRP A O 1
ATOM 721 N N . SER A 1 92 ? 55.352 72.286 134.091 1.00 20.23 192 SER A N 1
ATOM 722 C CA . SER A 1 92 ? 55.516 71.090 134.920 1.00 20.36 192 SER A CA 1
ATOM 723 C C . SER A 1 92 ? 54.164 70.390 134.750 1.00 19.57 192 SER A C 1
ATOM 724 O O . SER A 1 92 ? 54.065 69.162 134.730 1.00 22.04 192 SER A O 1
ATOM 727 N N . MET A 1 93 ? 53.124 71.205 134.635 1.00 20.51 193 MET A N 1
ATOM 728 C CA . MET A 1 93 ? 51.781 70.731 134.350 1.00 20.87 193 MET A CA 1
ATOM 729 C C . MET A 1 93 ? 50.930 71.951 134.062 1.00 21.95 193 MET A C 1
ATOM 730 O O . MET A 1 93 ? 51.150 73.027 134.625 1.00 19.74 193 MET A O 1
ATOM 735 N N . ARG A 1 94 ? 49.992 71.781 133.137 1.00 21.25 194 ARG A N 1
ATOM 736 C CA . ARG A 1 94 ? 49.076 72.839 132.752 1.00 20.80 194 ARG A CA 1
ATOM 737 C C . ARG A 1 94 ? 47.720 72.194 132.589 1.00 20.09 194 ARG A C 1
ATOM 738 O O . ARG A 1 94 ? 47.599 71.079 132.079 1.00 19.70 194 ARG A O 1
ATOM 746 N N . LEU A 1 95 ? 46.700 72.905 133.042 1.00 20.49 195 LEU A N 1
ATOM 747 C CA . LEU A 1 95 ? 45.341 72.416 132.977 1.00 20.86 195 LEU A CA 1
ATOM 748 C C . LEU A 1 95 ? 44.509 73.172 131.972 1.00 21.82 195 LEU A C 1
ATOM 749 O O . LEU A 1 95 ? 44.497 74.404 131.952 1.00 20.22 195 LEU A O 1
ATOM 754 N N . VAL A 1 96 ? 43.819 72.428 131.124 1.00 19.98 196 VAL A N 1
ATOM 755 C CA . VAL A 1 96 ? 42.929 73.050 130.173 1.00 19.38 196 VAL A CA 1
ATOM 756 C C . VAL A 1 96 ? 41.558 72.455 130.427 1.00 18.80 196 VAL A C 1
ATOM 757 O O . VAL A 1 96 ? 41.386 71.230 130.425 1.00 18.77 196 VAL A O 1
ATOM 761 N N . GLN A 1 97 ? 40.588 73.324 130.675 1.00 17.19 197 GLN A N 1
ATOM 762 C CA . GLN A 1 97 ? 39.218 72.888 130.906 1.00 19.19 197 GLN A CA 1
ATOM 763 C C . GLN A 1 97 ? 38.405 73.132 129.632 1.00 21.91 197 GLN A C 1
ATOM 764 O O . GLN A 1 97 ? 38.145 74.278 129.253 1.00 19.35 197 GLN A O 1
ATOM 770 N N . LEU A 1 98 ? 38.016 72.042 128.973 1.00 23.53 198 LEU A N 1
ATOM 771 C CA . LEU A 1 98 ? 37.258 72.109 127.725 1.00 25.60 198 LEU A CA 1
ATOM 772 C C . LEU A 1 98 ? 35.949 72.863 127.885 1.00 27.05 198 LEU A C 1
ATOM 773 O O . LEU A 1 98 ? 35.533 73.600 126.993 1.00 28.09 198 LEU A O 1
ATOM 778 N N . GLY A 1 99 ? 35.306 72.678 129.032 1.00 27.76 199 GLY A N 1
ATOM 779 C CA . GLY A 1 99 ? 34.048 73.354 129.289 1.00 28.26 199 GLY A CA 1
ATOM 780 C C . GLY A 1 99 ? 34.168 74.867 129.343 1.00 27.96 199 GLY A C 1
ATOM 781 O O . GLY A 1 99 ? 33.157 75.571 129.296 1.00 26.80 199 GLY A O 1
ATOM 782 N N . GLU A 1 100 ? 35.393 75.378 129.433 1.00 25.77 200 GLU A N 1
ATOM 783 C CA . GLU A 1 100 ? 35.591 76.823 129.500 1.00 28.09 200 GLU A CA 1
ATOM 784 C C . GLU A 1 100 ? 36.164 77.430 128.220 1.00 27.17 200 GLU A C 1
ATOM 785 O O . GLU A 1 100 ? 36.356 78.644 128.136 1.00 26.13 200 GLU A O 1
ATOM 791 N N . MET A 1 101 ? 36.433 76.585 127.229 1.00 26.37 201 MET A N 1
ATOM 792 C CA . MET A 1 101 ? 36.973 77.043 125.946 1.00 25.11 201 MET A CA 1
ATOM 793 C C . MET A 1 101 ? 35.879 77.604 125.046 1.00 23.37 201 MET A C 1
ATOM 794 O O . MET A 1 101 ? 34.697 77.366 125.277 1.00 23.32 201 MET A O 1
ATOM 799 N N . ASP A 1 102 ? 36.273 78.357 124.024 1.00 23.51 202 ASP A N 1
ATOM 800 C CA . ASP A 1 102 ? 35.302 78.894 123.068 1.00 25.53 202 ASP A CA 1
ATOM 801 C C . ASP A 1 102 ? 34.587 77.668 122.470 1.00 25.43 202 ASP A C 1
ATOM 802 O O . ASP A 1 102 ? 35.243 76.713 122.055 1.00 23.85 202 ASP A O 1
ATOM 807 N N . SER A 1 103 ? 33.255 77.696 122.430 1.00 26.67 203 SER A N 1
ATOM 808 C CA . SER A 1 103 ? 32.446 76.582 121.920 1.00 29.34 203 SER A CA 1
ATOM 809 C C . SER A 1 103 ? 32.831 76.051 120.552 1.00 30.06 203 SER A C 1
ATOM 810 O O . SER A 1 103 ? 33.083 74.853 120.382 1.00 29.02 203 SER A O 1
ATOM 813 N N . ASP A 1 104 ? 32.836 76.940 119.568 1.00 27.88 204 ASP A N 1
ATOM 814 C CA . ASP A 1 104 ? 33.166 76.554 118.204 1.00 30.41 204 ASP A CA 1
ATOM 815 C C . ASP A 1 104 ? 34.576 75.978 118.105 1.00 28.80 204 ASP A C 1
ATOM 816 O O . ASP A 1 104 ? 34.813 75.011 117.379 1.00 29.72 204 ASP A O 1
ATOM 821 N N . THR A 1 105 ? 35.505 76.567 118.845 1.00 27.43 205 THR A N 1
ATOM 822 C CA . THR A 1 105 ? 36.885 76.115 118.817 1.00 27.10 205 THR A CA 1
ATOM 823 C C . THR A 1 105 ? 37.050 74.684 119.320 1.00 28.62 205 THR A C 1
ATOM 824 O O . THR A 1 105 ? 37.656 73.849 118.644 1.00 26.45 205 THR A O 1
ATOM 828 N N . ILE A 1 106 ? 36.507 74.387 120.496 1.00 27.51 206 ILE A N 1
ATOM 829 C CA . ILE A 1 106 ? 36.647 73.042 121.030 1.00 26.71 206 ILE A CA 1
ATOM 830 C C . ILE A 1 106 ? 35.816 72.036 120.231 1.00 26.33 206 ILE A C 1
ATOM 831 O O . ILE A 1 106 ? 36.258 70.915 119.981 1.00 25.63 206 ILE A O 1
ATOM 836 N N . ARG A 1 107 ? 34.616 72.431 119.823 1.00 26.41 207 ARG A N 1
ATOM 837 C CA . ARG A 1 107 ? 33.781 71.527 119.041 1.00 27.44 207 ARG A CA 1
ATOM 838 C C . ARG A 1 107 ? 34.559 71.031 117.809 1.00 28.16 207 ARG A C 1
ATOM 839 O O . ARG A 1 107 ? 34.595 69.830 117.516 1.00 25.36 207 ARG A O 1
ATOM 847 N N . ARG A 1 108 ? 35.206 71.963 117.114 1.00 27.80 208 ARG A N 1
ATOM 848 C CA . ARG A 1 108 ? 35.982 71.652 115.917 1.00 28.78 208 ARG A CA 1
ATOM 849 C C . ARG A 1 108 ? 37.197 70.768 116.200 1.00 27.78 208 ARG A C 1
ATOM 850 O O . ARG A 1 108 ? 37.519 69.861 115.423 1.00 24.30 208 ARG A O 1
ATOM 858 N N . LEU A 1 109 ? 37.877 71.042 117.307 1.00 23.09 209 LEU A N 1
ATOM 859 C CA . LEU A 1 109 ? 39.049 70.267 117.682 1.00 23.51 209 LEU A CA 1
ATOM 860 C C . LEU A 1 109 ? 38.650 68.842 118.094 1.00 22.30 209 LEU A C 1
ATOM 861 O O . LEU A 1 109 ? 39.289 67.872 117.691 1.00 22.11 209 LEU A O 1
ATOM 866 N N . ARG A 1 110 ? 37.591 68.729 118.891 1.00 20.45 210 ARG A N 1
ATOM 867 C CA . ARG A 1 110 ? 37.101 67.436 119.350 1.00 23.39 210 ARG A CA 1
ATOM 868 C C . ARG A 1 110 ? 36.620 66.578 118.160 1.00 24.30 210 ARG A C 1
ATOM 869 O O . ARG A 1 110 ? 36.805 65.356 118.149 1.00 22.66 210 ARG A O 1
ATOM 877 N N . LEU A 1 111 ? 36.020 67.206 117.154 1.00 22.00 211 LEU A N 1
ATOM 878 C CA . LEU A 1 111 ? 35.564 66.456 115.980 1.00 23.06 211 LEU A CA 1
ATOM 879 C C . LEU A 1 111 ? 36.777 66.030 115.168 1.00 21.74 211 LEU A C 1
ATOM 880 O O . LEU A 1 111 ? 36.876 64.889 114.722 1.00 24.77 211 LEU A O 1
ATOM 885 N N . LYS A 1 112 ? 37.713 66.955 115.001 1.00 20.94 212 LYS A N 1
ATOM 886 C CA . LYS A 1 112 ? 38.913 66.695 114.226 1.00 20.08 212 LYS A CA 1
ATOM 887 C C . LYS A 1 112 ? 39.683 65.425 114.598 1.00 22.25 212 LYS A C 1
ATOM 888 O O . LYS A 1 112 ? 40.187 64.720 113.721 1.00 18.15 212 LYS A O 1
ATOM 894 N N . TYR A 1 113 ? 39.771 65.123 115.888 1.00 21.81 213 TYR A N 1
ATOM 895 C CA . TYR A 1 113 ? 40.522 63.956 116.301 1.00 22.26 213 TYR A CA 1
ATOM 896 C C . TYR A 1 113 ? 39.726 62.831 116.946 1.00 21.82 213 TYR A C 1
ATOM 897 O O . TYR A 1 113 ? 40.287 62.014 117.674 1.00 22.69 213 TYR A O 1
ATOM 906 N N . SER A 1 114 ? 38.425 62.775 116.690 1.00 20.40 214 SER A N 1
ATOM 907 C CA . SER A 1 114 ? 37.614 61.705 117.261 1.00 20.48 214 SER A CA 1
ATOM 908 C C . SER A 1 114 ? 36.260 61.591 116.570 1.00 20.01 214 SER A C 1
ATOM 909 O O . SER A 1 114 ? 35.779 62.546 115.963 1.00 21.00 214 SER A O 1
ATOM 912 N N . PRO A 1 115 ? 35.626 60.413 116.654 1.00 21.00 215 PRO A N 1
ATOM 913 C CA . PRO A 1 115 ? 34.322 60.196 116.027 1.00 21.90 215 PRO A CA 1
ATOM 914 C C . PRO A 1 115 ? 33.148 60.541 116.928 1.00 24.57 215 PRO A C 1
ATOM 915 O O . PRO A 1 115 ? 31.996 60.385 116.535 1.00 24.96 215 PRO A O 1
ATOM 919 N N . ALA A 1 116 ? 33.443 61.011 118.134 1.00 25.09 216 ALA A N 1
ATOM 920 C CA . ALA A 1 116 ? 32.401 61.324 119.105 1.00 26.70 216 ALA A CA 1
ATOM 921 C C . ALA A 1 116 ? 31.763 62.704 118.981 1.00 26.77 216 ALA A C 1
ATOM 922 O O . ALA A 1 116 ? 32.398 63.663 118.550 1.00 28.29 216 ALA A O 1
ATOM 924 N N . ALA A 1 117 ? 30.497 62.789 119.378 1.00 28.56 217 ALA A N 1
ATOM 925 C CA . ALA A 1 117 ? 29.764 64.045 119.344 1.00 29.17 217 ALA A CA 1
ATOM 926 C C . ALA A 1 117 ? 30.091 64.861 120.606 1.00 29.32 217 ALA A C 1
ATOM 927 O O . ALA A 1 117 ? 29.667 66.007 120.741 1.00 27.76 217 ALA A O 1
ATOM 929 N N . THR A 1 118 ? 30.825 64.249 121.534 1.00 27.49 218 THR A N 1
ATOM 930 C CA . THR A 1 118 ? 31.251 64.916 122.768 1.00 25.38 218 THR A CA 1
ATOM 931 C C . THR A 1 118 ? 32.650 64.392 123.072 1.00 25.40 218 THR A C 1
ATOM 932 O O . THR A 1 118 ? 33.084 63.402 122.483 1.00 22.44 218 THR A O 1
ATOM 936 N N . PHE A 1 119 ? 33.354 65.040 123.994 1.00 22.15 219 PHE A N 1
ATOM 937 C CA . PHE A 1 119 ? 34.704 64.603 124.333 1.00 22.18 219 PHE A CA 1
ATOM 938 C C . PHE A 1 119 ? 34.690 63.205 124.956 1.00 23.51 219 PHE A C 1
ATOM 939 O O . PHE A 1 119 ? 34.077 62.988 126.001 1.00 23.35 219 PHE A O 1
ATOM 947 N N . GLN A 1 120 ? 35.362 62.261 124.298 1.00 24.61 220 GLN A N 1
ATOM 948 C CA . GLN A 1 120 ? 35.435 60.879 124.792 1.00 25.90 220 GLN A CA 1
ATOM 949 C C . GLN A 1 120 ? 36.768 60.249 124.389 1.00 25.34 220 GLN A C 1
ATOM 950 O O . GLN A 1 120 ? 36.872 59.590 123.345 1.00 24.00 220 GLN A O 1
ATOM 956 N N . PRO A 1 121 ? 37.787 60.430 125.235 1.00 23.17 221 PRO A N 1
ATOM 957 C CA . PRO A 1 121 ? 39.119 59.884 124.974 1.00 22.47 221 PRO A CA 1
ATOM 958 C C . PRO A 1 121 ? 39.190 58.375 124.750 1.00 21.66 221 PRO A C 1
ATOM 959 O O . PRO A 1 121 ? 40.157 57.872 124.166 1.00 20.60 221 PRO A O 1
ATOM 963 N N . ARG A 1 122 ? 38.181 57.644 125.210 1.00 21.98 222 ARG A N 1
ATOM 964 C CA . ARG A 1 122 ? 38.196 56.195 125.019 1.00 23.39 222 ARG A CA 1
ATOM 965 C C . ARG A 1 122 ? 37.918 55.826 123.555 1.00 22.89 222 ARG A C 1
ATOM 966 O O . ARG A 1 122 ? 38.167 54.695 123.143 1.00 19.93 222 ARG A O 1
ATOM 974 N N . SER A 1 123 ? 37.412 56.772 122.770 1.00 22.69 223 SER A N 1
ATOM 975 C CA . SER A 1 123 ? 37.141 56.489 121.365 1.00 21.81 223 SER A CA 1
ATOM 976 C C . SER A 1 123 ? 38.288 57.026 120.518 1.00 21.70 223 SER A C 1
ATOM 977 O O . SER A 1 123 ? 38.215 57.034 119.292 1.00 21.89 223 SER A O 1
ATOM 980 N N . MET A 1 124 ? 39.350 57.468 121.179 1.00 20.77 224 MET A N 1
ATOM 981 C CA . MET A 1 124 ? 40.486 58.030 120.474 1.00 20.32 224 MET A CA 1
ATOM 982 C C . MET A 1 124 ? 41.736 57.170 120.506 1.00 20.77 224 MET A C 1
ATOM 983 O O . MET A 1 124 ? 41.993 56.459 121.486 1.00 18.86 224 MET A O 1
ATOM 988 N N . THR A 1 125 ? 42.501 57.230 119.418 1.00 17.25 225 THR A N 1
ATOM 989 C CA . THR A 1 125 ? 43.747 56.484 119.319 1.00 16.91 225 THR A CA 1
ATOM 990 C C . THR A 1 125 ? 44.852 57.264 120.013 1.00 15.88 225 THR A C 1
ATOM 991 O O . THR A 1 125 ? 44.661 58.414 120.425 1.00 17.92 225 THR A O 1
ATOM 995 N N . ALA A 1 126 ? 46.006 56.624 120.159 1.00 16.82 226 ALA A N 1
ATOM 996 C CA . ALA A 1 126 ? 47.148 57.263 120.797 1.00 16.76 226 ALA A CA 1
ATOM 997 C C . ALA A 1 126 ? 47.531 58.507 120.003 1.00 19.71 226 ALA A C 1
ATOM 998 O O . ALA A 1 126 ? 47.786 59.565 120.573 1.00 17.89 226 ALA A O 1
ATOM 1000 N N . GLU A 1 127 ? 47.580 58.369 118.679 1.00 17.91 227 GLU A N 1
ATOM 1001 C CA . GLU A 1 127 ? 47.945 59.484 117.812 1.00 18.94 227 GLU A CA 1
ATOM 1002 C C . GLU A 1 127 ? 46.953 60.633 117.956 1.00 16.45 227 GLU A C 1
ATOM 1003 O O . GLU A 1 127 ? 47.345 61.795 118.018 1.00 17.76 227 GLU A O 1
ATOM 1009 N N . GLN A 1 128 ? 45.669 60.298 118.006 1.00 15.76 228 GLN A N 1
ATOM 1010 C CA . GLN A 1 128 ? 44.624 61.295 118.158 1.00 16.53 228 GLN A CA 1
ATOM 1011 C C . GLN A 1 128 ? 44.732 62.017 119.491 1.00 17.40 228 GLN A C 1
ATOM 1012 O O . GLN A 1 128 ? 44.554 63.234 119.555 1.00 18.04 228 GLN A O 1
ATOM 1018 N N . CYS A 1 129 ? 45.014 61.275 120.559 1.00 16.76 229 CYS A N 1
ATOM 1019 C CA . CYS A 1 129 ? 45.157 61.896 121.870 1.00 16.70 229 CYS A CA 1
ATOM 1020 C C . CYS A 1 129 ? 46.339 62.863 121.871 1.00 17.06 229 CYS A C 1
ATOM 1021 O O . CYS A 1 129 ? 46.224 63.987 122.360 1.00 19.78 229 CYS A O 1
ATOM 1024 N N . PHE A 1 130 ? 47.464 62.430 121.303 1.00 17.98 230 PHE A N 1
ATOM 1025 C CA . PHE A 1 130 ? 48.663 63.262 121.215 1.00 17.37 230 PHE A CA 1
ATOM 1026 C C . PHE A 1 130 ? 48.416 64.582 120.456 1.00 18.61 230 PHE A C 1
ATOM 1027 O O . PHE A 1 130 ? 48.715 65.667 120.965 1.00 15.41 230 PHE A O 1
ATOM 1035 N N . ARG A 1 131 ? 47.877 64.488 119.242 1.00 19.50 231 ARG A N 1
ATOM 1036 C CA . ARG A 1 131 ? 47.613 65.677 118.438 1.00 20.25 231 ARG A CA 1
ATOM 1037 C C . ARG A 1 131 ? 46.586 66.598 119.082 1.00 20.33 231 ARG A C 1
ATOM 1038 O O . ARG A 1 131 ? 46.694 67.824 118.994 1.00 21.03 231 ARG A O 1
ATOM 1046 N N . PHE A 1 132 ? 45.596 66.004 119.737 1.00 20.12 232 PHE A N 1
ATOM 1047 C CA . PHE A 1 132 ? 44.570 66.775 120.415 1.00 21.00 232 PHE A CA 1
ATOM 1048 C C . PHE A 1 132 ? 45.234 67.580 121.537 1.00 20.21 232 PHE A C 1
ATOM 1049 O O . PHE A 1 132 ? 45.102 68.802 121.609 1.00 20.66 232 PHE A O 1
ATOM 1057 N N . LEU A 1 133 ? 45.965 66.892 122.404 1.00 20.69 233 LEU A N 1
ATOM 1058 C CA . LEU A 1 133 ? 46.640 67.556 123.517 1.00 18.57 233 LEU A CA 1
ATOM 1059 C C . LEU A 1 133 ? 47.616 68.591 122.980 1.00 19.40 233 LEU A C 1
ATOM 1060 O O . LEU A 1 133 ? 47.774 69.680 123.540 1.00 17.05 233 LEU A O 1
ATOM 1065 N N . LYS A 1 134 ? 48.268 68.228 121.880 1.00 17.76 234 LYS A N 1
ATOM 1066 C CA . LYS A 1 134 ? 49.237 69.094 121.231 1.00 19.88 234 LYS A CA 1
ATOM 1067 C C . LYS A 1 134 ? 48.623 70.441 120.876 1.00 19.02 234 LYS A C 1
ATOM 1068 O O . LYS A 1 134 ? 49.211 71.491 121.134 1.00 16.91 234 LYS A O 1
ATOM 1074 N N . GLU A 1 135 ? 47.446 70.411 120.265 1.00 19.60 235 GLU A N 1
ATOM 1075 C CA . GLU A 1 135 ? 46.787 71.654 119.890 1.00 20.60 235 GLU A CA 1
ATOM 1076 C C . GLU A 1 135 ? 46.372 72.459 121.129 1.00 19.69 235 GLU A C 1
ATOM 1077 O O . GLU A 1 135 ? 46.465 73.687 121.131 1.00 18.88 235 GLU A O 1
ATOM 1083 N N . LEU A 1 136 ? 45.927 71.778 122.181 1.00 18.57 236 LEU A N 1
ATOM 1084 C CA . LEU A 1 136 ? 45.548 72.473 123.408 1.00 18.77 236 LEU A CA 1
ATOM 1085 C C . LEU A 1 136 ? 46.798 73.122 123.997 1.00 18.39 236 LEU A C 1
ATOM 1086 O O . LEU A 1 136 ? 46.758 74.253 124.477 1.00 21.37 236 LEU A O 1
ATOM 1091 N N . TYR A 1 137 ? 47.908 72.394 123.948 1.00 20.18 237 TYR A N 1
ATOM 1092 C CA . TYR A 1 137 ? 49.184 72.875 124.469 1.00 19.07 237 TYR A CA 1
ATOM 1093 C C . TYR A 1 137 ? 49.656 74.108 123.703 1.00 23.25 237 TYR A C 1
ATOM 1094 O O . TYR A 1 137 ? 50.095 75.094 124.302 1.00 18.53 237 TYR A O 1
ATOM 1103 N N . ASP A 1 138 ? 49.582 74.038 122.374 1.00 21.89 238 ASP A N 1
ATOM 1104 C CA . ASP A 1 138 ? 50.003 75.153 121.529 1.00 24.02 238 ASP A CA 1
ATOM 1105 C C . ASP A 1 138 ? 49.075 76.351 121.614 1.00 24.54 238 ASP A C 1
ATOM 1106 O O . ASP A 1 138 ? 49.433 77.457 121.205 1.00 22.73 238 ASP A O 1
ATOM 1111 N N . MET A 1 139 ? 47.873 76.125 122.122 1.00 26.26 239 MET A N 1
ATOM 1112 C CA . MET A 1 139 ? 46.903 77.196 122.261 1.00 28.42 239 MET A CA 1
ATOM 1113 C C . MET A 1 139 ? 47.374 78.123 123.385 1.00 26.98 239 MET A C 1
ATOM 1114 O O . MET A 1 139 ? 47.691 77.666 124.482 1.00 23.77 239 MET A O 1
ATOM 1119 N N . SER A 1 140 ? 47.436 79.420 123.101 1.00 24.30 240 SER A N 1
ATOM 1120 C CA . SER A 1 140 ? 47.874 80.391 124.091 1.00 25.91 240 SER A CA 1
ATOM 1121 C C . SER A 1 140 ? 46.944 80.439 125.287 1.00 25.95 240 SER A C 1
ATOM 1122 O O . SER A 1 140 ? 45.719 80.326 125.150 1.00 24.39 240 SER A O 1
ATOM 1125 N N . GLN A 1 141 ? 47.522 80.578 126.474 1.00 25.60 241 GLN A N 1
ATOM 1126 C CA . GLN A 1 141 ? 46.696 80.688 127.667 1.00 26.87 241 GLN A CA 1
ATOM 1127 C C . GLN A 1 141 ? 45.935 82.003 127.536 1.00 27.33 241 GLN A C 1
ATOM 1128 O O . GLN A 1 141 ? 46.473 82.994 127.040 1.00 25.15 241 GLN A O 1
ATOM 1134 N N . GLY A 1 142 ? 44.680 82.000 127.962 1.00 28.70 242 GLY A N 1
ATOM 1135 C CA . GLY A 1 142 ? 43.872 83.200 127.869 1.00 32.01 242 GLY A CA 1
ATOM 1136 C C . GLY A 1 142 ? 43.036 83.306 126.602 1.00 33.77 242 GLY A C 1
ATOM 1137 O O . GLY A 1 142 ? 42.565 84.395 126.259 1.00 33.92 242 GLY A O 1
ATOM 1138 N N . SER A 1 143 ? 42.840 82.191 125.898 1.00 34.03 243 SER A N 1
ATOM 1139 C CA . SER A 1 143 ? 42.039 82.213 124.671 1.00 35.12 243 SER A CA 1
ATOM 1140 C C . SER A 1 143 ? 40.563 82.173 125.037 1.00 35.94 243 SER A C 1
ATOM 1141 O O . SER A 1 143 ? 40.273 81.696 126.155 1.00 33.74 243 SER A O 1
ATOM 1145 N N . GLY B 1 2 ? 37.280 48.904 88.412 1.00 26.31 1002 GLY B N 1
ATOM 1146 C CA . GLY B 1 2 ? 38.524 48.382 89.028 1.00 26.58 1002 GLY B CA 1
ATOM 1147 C C . GLY B 1 2 ? 38.219 47.291 90.039 1.00 25.42 1002 GLY B C 1
ATOM 1148 O O . GLY B 1 2 ? 37.075 47.117 90.466 1.00 26.55 1002 GLY B O 1
ATOM 1149 N N . LEU B 1 3 ? 39.246 46.550 90.431 1.00 24.89 1003 LEU B N 1
ATOM 1150 C CA . LEU B 1 3 ? 39.071 45.471 91.398 1.00 22.56 1003 LEU B CA 1
ATOM 1151 C C . LEU B 1 3 ? 39.095 46.052 92.811 1.00 22.34 1003 LEU B C 1
ATOM 1152 O O . LEU B 1 3 ? 39.991 46.825 93.147 1.00 20.21 1003 LEU B O 1
ATOM 1157 N N . HIS B 1 4 ? 38.105 45.683 93.623 1.00 21.77 1004 HIS B N 1
ATOM 1158 C CA . HIS B 1 4 ? 37.998 46.158 95.004 1.00 20.49 1004 HIS B CA 1
ATOM 1159 C C . HIS B 1 4 ? 37.654 45.023 95.973 1.00 21.50 1004 HIS B C 1
ATOM 1160 O O . HIS B 1 4 ? 37.197 43.951 95.563 1.00 19.36 1004 HIS B O 1
ATOM 1167 N N . ARG B 1 5 ? 37.884 45.268 97.262 1.00 19.35 1005 ARG B N 1
ATOM 1168 C CA . ARG B 1 5 ? 37.542 44.301 98.299 1.00 20.89 1005 ARG B CA 1
ATOM 1169 C C . ARG B 1 5 ? 36.719 44.980 99.387 1.00 21.21 1005 ARG B C 1
ATOM 1170 O O . ARG B 1 5 ? 37.087 46.042 99.890 1.00 19.44 1005 ARG B O 1
ATOM 1178 N N . LEU B 1 6 ? 35.600 44.358 99.729 1.00 20.61 1006 LEU B N 1
ATOM 1179 C CA . LEU B 1 6 ? 34.723 44.855 100.771 1.00 23.02 1006 LEU B CA 1
ATOM 1180 C C . LEU B 1 6 ? 34.809 43.887 101.935 1.00 23.06 1006 LEU B C 1
ATOM 1181 O O . LEU B 1 6 ? 34.884 42.676 101.735 1.00 22.11 1006 LEU B O 1
ATOM 1186 N N . ILE B 1 7 ? 34.845 44.424 103.146 1.00 21.97 1007 ILE B N 1
ATOM 1187 C CA . ILE B 1 7 ? 34.834 43.598 104.341 1.00 20.30 1007 ILE B CA 1
ATOM 1188 C C . ILE B 1 7 ? 33.774 44.259 105.217 1.00 20.57 1007 ILE B C 1
ATOM 1189 O O . ILE B 1 7 ? 33.733 45.487 105.332 1.00 19.88 1007 ILE B O 1
ATOM 1194 N N . TYR B 1 8 ? 32.888 43.459 105.796 1.00 20.37 1008 TYR B N 1
ATOM 1195 C CA . TYR B 1 8 ? 31.855 44.001 106.672 1.00 21.03 1008 TYR B CA 1
ATOM 1196 C C . TYR B 1 8 ? 31.481 42.911 107.679 1.00 20.50 1008 TYR B C 1
ATOM 1197 O O . TYR B 1 8 ? 31.805 41.737 107.488 1.00 20.18 1008 TYR B O 1
ATOM 1206 N N . LEU B 1 9 ? 30.819 43.307 108.758 1.00 21.99 1009 LEU B N 1
ATOM 1207 C CA . LEU B 1 9 ? 30.404 42.372 109.794 1.00 21.29 1009 LEU B CA 1
ATOM 1208 C C . LEU B 1 9 ? 28.938 42.630 110.099 1.00 20.81 1009 LEU B C 1
ATOM 1209 O O . LEU B 1 9 ? 28.414 43.690 109.767 1.00 21.57 1009 LEU B O 1
ATOM 1214 N N . SER B 1 10 ? 28.271 41.661 110.717 1.00 23.02 1010 SER B N 1
ATOM 1215 C CA . SER B 1 10 ? 26.860 41.818 111.063 1.00 23.55 1010 SER B CA 1
ATOM 1216 C C . SER B 1 10 ? 26.496 40.851 112.177 1.00 23.30 1010 SER B C 1
ATOM 1217 O O . SER B 1 10 ? 27.284 39.970 112.522 1.00 24.07 1010 SER B O 1
ATOM 1220 N N . CYS B 1 11 ? 25.297 41.012 112.729 1.00 25.28 1011 CYS B N 1
ATOM 1221 C CA . CYS B 1 11 ? 24.823 40.135 113.797 1.00 25.95 1011 CYS B CA 1
ATOM 1222 C C . CYS B 1 11 ? 23.745 39.217 113.251 1.00 26.96 1011 CYS B C 1
ATOM 1223 O O . CYS B 1 11 ? 22.771 39.682 112.651 1.00 24.81 1011 CYS B O 1
ATOM 1226 N N . ALA B 1 12 ? 23.912 37.914 113.452 1.00 26.60 1012 ALA B N 1
ATOM 1227 C CA . ALA B 1 12 ? 22.907 36.968 112.987 1.00 28.15 1012 ALA B CA 1
ATOM 1228 C C . ALA B 1 12 ? 21.633 37.251 113.774 1.00 29.40 1012 ALA B C 1
ATOM 1229 O O . ALA B 1 12 ? 21.692 37.572 114.963 1.00 29.36 1012 ALA B O 1
ATOM 1231 N N . THR B 1 13 ? 20.488 37.151 113.106 1.00 31.36 1013 THR B N 1
ATOM 1232 C CA . THR B 1 13 ? 19.196 37.396 113.747 1.00 32.51 1013 THR B CA 1
ATOM 1233 C C . THR B 1 13 ? 18.732 36.134 114.454 1.00 32.91 1013 THR B C 1
ATOM 1234 O O . THR B 1 13 ? 18.904 35.034 113.932 1.00 32.02 1013 THR B O 1
ATOM 1238 N N . ASP B 1 14 ? 18.162 36.288 115.646 1.00 33.63 1014 ASP B N 1
ATOM 1239 C CA . ASP B 1 14 ? 17.660 35.141 116.397 1.00 35.63 1014 ASP B CA 1
ATOM 1240 C C . ASP B 1 14 ? 16.762 34.299 115.499 1.00 35.67 1014 ASP B C 1
ATOM 1241 O O . ASP B 1 14 ? 15.880 34.826 114.814 1.00 35.50 1014 ASP B O 1
ATOM 1246 N N . GLY B 1 15 ? 16.996 32.992 115.499 1.00 35.26 1015 GLY B N 1
ATOM 1247 C CA . GLY B 1 15 ? 16.195 32.104 114.676 1.00 37.37 1015 GLY B CA 1
ATOM 1248 C C . GLY B 1 15 ? 16.932 31.576 113.460 1.00 37.29 1015 GLY B C 1
ATOM 1249 O O . GLY B 1 15 ? 16.377 30.809 112.666 1.00 36.46 1015 GLY B O 1
ATOM 1250 N N . LEU B 1 16 ? 18.186 31.990 113.313 1.00 35.47 1016 LEU B N 1
ATOM 1251 C CA . LEU B 1 16 ? 19.009 31.553 112.191 1.00 34.80 1016 LEU B CA 1
ATOM 1252 C C . LEU B 1 16 ? 19.106 30.032 112.206 1.00 34.25 1016 LEU B C 1
ATOM 1253 O O . LEU B 1 16 ? 19.634 29.448 113.147 1.00 33.91 1016 LEU B O 1
ATOM 1258 N N . SER B 1 17 ? 18.609 29.394 111.154 1.00 34.57 1017 SER B N 1
ATOM 1259 C CA . SER B 1 17 ? 18.621 27.939 111.073 1.00 34.83 1017 SER B CA 1
ATOM 1260 C C . SER B 1 17 ? 19.653 27.410 110.086 1.00 36.75 1017 SER B C 1
ATOM 1261 O O . SER B 1 17 ? 20.215 28.164 109.286 1.00 33.50 1017 SER B O 1
ATOM 1264 N N . TYR B 1 18 ? 19.886 26.102 110.134 1.00 36.81 1018 TYR B N 1
ATOM 1265 C CA . TYR B 1 18 ? 20.840 25.480 109.231 1.00 37.17 1018 TYR B CA 1
ATOM 1266 C C . TYR B 1 18 ? 20.396 25.715 107.795 1.00 36.09 1018 TYR B C 1
ATOM 1267 O O . TYR B 1 18 ? 21.208 26.061 106.941 1.00 36.83 1018 TYR B O 1
ATOM 1276 N N . PRO B 1 19 ? 19.097 25.527 107.506 1.00 36.06 1019 PRO B N 1
ATOM 1277 C CA . PRO B 1 19 ? 18.653 25.754 106.128 1.00 34.80 1019 PRO B CA 1
ATOM 1278 C C . PRO B 1 19 ? 18.801 27.216 105.705 1.00 34.94 1019 PRO B C 1
ATOM 1279 O O . PRO B 1 19 ? 18.909 27.521 104.511 1.00 33.62 1019 PRO B O 1
ATOM 1283 N N . ASP B 1 20 ? 18.806 28.122 106.681 1.00 33.64 1020 ASP B N 1
ATOM 1284 C CA . ASP B 1 20 ? 18.988 29.537 106.367 1.00 33.24 1020 ASP B CA 1
ATOM 1285 C C . ASP B 1 20 ? 20.401 29.700 105.834 1.00 31.11 1020 ASP B C 1
ATOM 1286 O O . ASP B 1 20 ? 20.615 30.345 104.807 1.00 32.84 1020 ASP B O 1
ATOM 1291 N N . LEU B 1 21 ? 21.367 29.113 106.535 1.00 28.72 1021 LEU B N 1
ATOM 1292 C CA . LEU B 1 21 ? 22.765 29.220 106.127 1.00 29.38 1021 LEU B CA 1
ATOM 1293 C C . LEU B 1 21 ? 22.983 28.627 104.737 1.00 29.33 1021 LEU B C 1
ATOM 1294 O O . LEU B 1 21 ? 23.688 29.211 103.910 1.00 28.25 1021 LEU B O 1
ATOM 1299 N N . ARG B 1 22 ? 22.376 27.468 104.490 1.00 29.69 1022 ARG B N 1
ATOM 1300 C CA . ARG B 1 22 ? 22.494 26.802 103.200 1.00 30.87 1022 ARG B CA 1
ATOM 1301 C C . ARG B 1 22 ? 21.861 27.656 102.106 1.00 31.27 1022 ARG B C 1
ATOM 1302 O O . ARG B 1 22 ? 22.414 27.798 101.011 1.00 31.65 1022 ARG B O 1
ATOM 1310 N N . ASP B 1 23 ? 20.707 28.236 102.410 1.00 31.92 1023 ASP B N 1
ATOM 1311 C CA . ASP B 1 23 ? 20.011 29.089 101.452 1.00 34.21 1023 ASP B CA 1
ATOM 1312 C C . ASP B 1 23 ? 20.917 30.260 101.066 1.00 33.02 1023 ASP B C 1
ATOM 1313 O O . ASP B 1 23 ? 21.118 30.542 99.883 1.00 31.98 1023 ASP B O 1
ATOM 1318 N N . ILE B 1 24 ? 21.460 30.936 102.079 1.00 31.49 1024 ILE B N 1
ATOM 1319 C CA . ILE B 1 24 ? 22.359 32.071 101.879 1.00 30.30 1024 ILE B CA 1
ATOM 1320 C C . ILE B 1 24 ? 23.521 31.686 100.966 1.00 30.44 1024 ILE B C 1
ATOM 1321 O O . ILE B 1 24 ? 23.817 32.375 99.989 1.00 29.85 1024 ILE B O 1
ATOM 1326 N N . MET B 1 25 ? 24.185 30.586 101.297 1.00 30.46 1025 MET B N 1
ATOM 1327 C CA . MET B 1 25 ? 25.308 30.131 100.492 1.00 32.87 1025 MET B CA 1
ATOM 1328 C C . MET B 1 25 ? 24.880 29.774 99.065 1.00 33.66 1025 MET B C 1
ATOM 1329 O O . MET B 1 25 ? 25.540 30.156 98.096 1.00 33.33 1025 MET B O 1
ATOM 1334 N N . ALA B 1 26 ? 23.776 29.047 98.931 1.00 33.95 1026 ALA B N 1
ATOM 1335 C CA . ALA B 1 26 ? 23.296 28.665 97.606 1.00 33.41 1026 ALA B CA 1
ATOM 1336 C C . ALA B 1 26 ? 23.103 29.905 96.731 1.00 33.13 1026 ALA B C 1
ATOM 1337 O O . ALA B 1 26 ? 23.587 29.961 95.600 1.00 33.15 1026 ALA B O 1
ATOM 1339 N N . LYS B 1 27 ? 22.401 30.902 97.259 1.00 32.36 1027 LYS B N 1
ATOM 1340 C CA . LYS B 1 27 ? 22.156 32.136 96.519 1.00 31.75 1027 LYS B CA 1
ATOM 1341 C C . LYS B 1 27 ? 23.449 32.916 96.265 1.00 31.28 1027 LYS B C 1
ATOM 1342 O O . LYS B 1 27 ? 23.681 33.416 95.158 1.00 28.27 1027 LYS B O 1
ATOM 1348 N N . SER B 1 28 ? 24.291 33.013 97.292 1.00 29.92 1028 SER B N 1
ATOM 1349 C CA . SER B 1 28 ? 25.562 33.735 97.186 1.00 30.03 1028 SER B CA 1
ATOM 1350 C C . SER B 1 28 ? 26.475 33.176 96.093 1.00 30.18 1028 SER B C 1
ATOM 1351 O O . SER B 1 28 ? 26.989 33.921 95.250 1.00 28.52 1028 SER B O 1
ATOM 1354 N N . GLU B 1 29 ? 26.690 31.863 96.125 1.00 29.18 1029 GLU B N 1
ATOM 1355 C CA . GLU B 1 29 ? 27.551 31.215 95.140 1.00 30.26 1029 GLU B CA 1
ATOM 1356 C C . GLU B 1 29 ? 27.086 31.504 93.716 1.00 28.82 1029 GLU B C 1
ATOM 1357 O O . GLU B 1 29 ? 27.881 31.885 92.853 1.00 28.25 1029 GLU B O 1
ATOM 1363 N N . VAL B 1 30 ? 25.790 31.341 93.487 1.00 28.70 1030 VAL B N 1
ATOM 1364 C CA . VAL B 1 30 ? 25.201 31.579 92.182 1.00 28.53 1030 VAL B CA 1
ATOM 1365 C C . VAL B 1 30 ? 25.344 33.024 91.718 1.00 27.62 1030 VAL B C 1
ATOM 1366 O O . VAL B 1 30 ? 25.802 33.279 90.605 1.00 26.49 1030 VAL B O 1
ATOM 1370 N N . ASN B 1 31 ? 24.944 33.969 92.564 1.00 26.16 1031 ASN B N 1
ATOM 1371 C CA . ASN B 1 31 ? 25.021 35.387 92.205 1.00 28.50 1031 ASN B CA 1
ATOM 1372 C C . ASN B 1 31 ? 26.449 35.875 92.034 1.00 26.75 1031 ASN B C 1
ATOM 1373 O O . ASN B 1 31 ? 26.755 36.605 91.091 1.00 28.31 1031 ASN B O 1
ATOM 1378 N N . ASN B 1 32 ? 27.325 35.486 92.953 1.00 26.22 1032 ASN B N 1
ATOM 1379 C CA . ASN B 1 32 ? 28.713 35.911 92.867 1.00 25.70 1032 ASN B CA 1
ATOM 1380 C C . ASN B 1 32 ? 29.378 35.372 91.596 1.00 25.03 1032 ASN B C 1
ATOM 1381 O O . ASN B 1 32 ? 30.065 36.114 90.897 1.00 23.39 1032 ASN B O 1
ATOM 1386 N N . LEU B 1 33 ? 29.184 34.091 91.296 1.00 25.65 1033 LEU B N 1
ATOM 1387 C CA . LEU B 1 33 ? 29.777 33.521 90.088 1.00 25.23 1033 LEU B CA 1
ATOM 1388 C C . LEU B 1 33 ? 29.367 34.392 88.917 1.00 24.54 1033 LEU B C 1
ATOM 1389 O O . LEU B 1 33 ? 30.190 34.773 88.083 1.00 24.36 1033 LEU B O 1
ATOM 1394 N N . ARG B 1 34 ? 28.081 34.711 88.875 1.00 25.43 1034 ARG B N 1
ATOM 1395 C CA . ARG B 1 34 ? 27.510 35.554 87.834 1.00 24.35 1034 ARG B CA 1
ATOM 1396 C C . ARG B 1 34 ? 28.113 36.963 87.813 1.00 24.99 1034 ARG B C 1
ATOM 1397 O O . ARG B 1 34 ? 28.407 37.494 86.747 1.00 22.67 1034 ARG B O 1
ATOM 1405 N N . ASP B 1 35 ? 28.294 37.571 88.984 1.00 22.84 1035 ASP B N 1
ATOM 1406 C CA . ASP B 1 35 ? 28.830 38.932 89.040 1.00 22.10 1035 ASP B CA 1
ATOM 1407 C C . ASP B 1 35 ? 30.343 39.045 89.043 1.00 21.87 1035 ASP B C 1
ATOM 1408 O O . ASP B 1 35 ? 30.891 40.148 89.093 1.00 21.33 1035 ASP B O 1
ATOM 1413 N N . GLY B 1 36 ? 31.021 37.906 88.991 1.00 19.49 1036 GLY B N 1
ATOM 1414 C CA . GLY B 1 36 ? 32.473 37.928 88.997 1.00 22.47 1036 GLY B CA 1
ATOM 1415 C C . GLY B 1 36 ? 33.016 38.208 90.383 1.00 21.86 1036 GLY B C 1
ATOM 1416 O O . GLY B 1 36 ? 34.163 38.631 90.546 1.00 23.32 1036 GLY B O 1
ATOM 1417 N N . ILE B 1 37 ? 32.189 37.956 91.392 1.00 22.60 1037 ILE B N 1
ATOM 1418 C CA . ILE B 1 37 ? 32.588 38.191 92.777 1.00 21.58 1037 ILE B CA 1
ATOM 1419 C C . ILE B 1 37 ? 33.055 36.910 93.456 1.00 21.71 1037 ILE B C 1
ATOM 1420 O O . ILE B 1 37 ? 32.580 35.831 93.126 1.00 21.29 1037 ILE B O 1
ATOM 1425 N N . THR B 1 38 ? 34.015 37.023 94.369 1.00 21.64 1038 THR B N 1
ATOM 1426 C CA . THR B 1 38 ? 34.491 35.864 95.124 1.00 21.17 1038 THR B CA 1
ATOM 1427 C C . THR B 1 38 ? 34.606 36.306 96.577 1.00 22.04 1038 THR B C 1
ATOM 1428 O O . THR B 1 38 ? 34.500 37.500 96.879 1.00 20.78 1038 THR B O 1
ATOM 1432 N N . GLY B 1 39 ? 34.816 35.354 97.476 1.00 22.08 1039 GLY B N 1
ATOM 1433 C CA . GLY B 1 39 ? 34.955 35.715 98.872 1.00 22.31 1039 GLY B CA 1
ATOM 1434 C C . GLY B 1 39 ? 34.724 34.596 99.862 1.00 24.07 1039 GLY B C 1
ATOM 1435 O O . GLY B 1 39 ? 34.665 33.419 99.500 1.00 20.24 1039 GLY B O 1
ATOM 1436 N N . MET B 1 40 ? 34.589 34.985 101.126 1.00 24.35 1040 MET B N 1
ATOM 1437 C CA . MET B 1 40 ? 34.370 34.039 102.211 1.00 26.81 1040 MET B CA 1
ATOM 1438 C C . MET B 1 40 ? 33.405 34.600 103.232 1.00 26.09 1040 MET B C 1
ATOM 1439 O O . MET B 1 40 ? 33.305 35.814 103.395 1.00 25.37 1040 MET B O 1
ATOM 1444 N N . LEU B 1 41 ? 32.709 33.702 103.921 1.00 24.74 1041 LEU B N 1
ATOM 1445 C CA . LEU B 1 41 ? 31.745 34.085 104.939 1.00 24.46 1041 LEU B CA 1
ATOM 1446 C C . LEU B 1 41 ? 32.126 33.352 106.210 1.00 25.25 1041 LEU B C 1
ATOM 1447 O O . LEU B 1 41 ? 32.237 32.130 106.222 1.00 23.22 1041 LEU B O 1
ATOM 1452 N N . CYS B 1 42 ? 32.327 34.103 107.280 1.00 23.47 1042 CYS B N 1
ATOM 1453 C CA . CYS B 1 42 ? 32.696 33.511 108.550 1.00 23.73 1042 CYS B CA 1
ATOM 1454 C C . CYS B 1 42 ? 31.524 33.650 109.512 1.00 23.59 1042 CYS B C 1
ATOM 1455 O O . CYS B 1 42 ? 30.971 34.739 109.664 1.00 21.88 1042 CYS B O 1
ATOM 1458 N N . TYR B 1 43 ? 31.127 32.548 110.143 1.00 24.31 1043 TYR B N 1
ATOM 1459 C CA . TYR B 1 43 ? 30.025 32.594 111.097 1.00 25.24 1043 TYR B CA 1
ATOM 1460 C C . TYR B 1 43 ? 30.425 31.984 112.436 1.00 23.75 1043 TYR B C 1
ATOM 1461 O O . TYR B 1 43 ? 30.821 30.821 112.508 1.00 24.38 1043 TYR B O 1
ATOM 1470 N N . GLY B 1 44 ? 30.319 32.778 113.497 1.00 25.23 1044 GLY B N 1
ATOM 1471 C CA . GLY B 1 44 ? 30.672 32.294 114.819 1.00 23.76 1044 GLY B CA 1
ATOM 1472 C C . GLY B 1 44 ? 30.178 33.212 115.924 1.00 25.18 1044 GLY B C 1
ATOM 1473 O O . GLY B 1 44 ? 30.065 34.423 115.734 1.00 23.39 1044 GLY B O 1
ATOM 1474 N N . ASN B 1 45 ? 29.857 32.622 117.044 1.00 24.31 1045 ASN B N 1
ATOM 1475 C CA . ASN B 1 45 ? 29.398 33.384 118.212 1.00 25.36 1045 ASN B CA 1
ATOM 1476 C C . ASN B 1 45 ? 28.286 34.354 117.804 1.00 24.42 1045 ASN B C 1
ATOM 1477 O O . ASN B 1 45 ? 28.258 35.515 118.243 1.00 28.29 1045 ASN B O 1
ATOM 1482 N N . GLY B 1 46 ? 27.363 33.878 116.992 1.00 25.55 1046 GLY B N 1
ATOM 1483 C CA . GLY B 1 46 ? 26.244 34.692 116.550 1.00 23.66 1046 GLY B CA 1
ATOM 1484 C C . GLY B 1 46 ? 26.637 35.897 115.715 1.00 24.32 1046 GLY B C 1
ATOM 1485 O O . GLY B 1 46 ? 25.841 36.816 115.523 1.00 22.18 1046 GLY B O 1
ATOM 1486 N N . MET B 1 47 ? 27.868 35.901 115.215 1.00 23.81 1047 MET B N 1
ATOM 1487 C CA . MET B 1 47 ? 28.349 37.024 114.407 1.00 24.59 1047 MET B CA 1
ATOM 1488 C C . MET B 1 47 ? 28.755 36.595 113.002 1.00 22.71 1047 MET B C 1
ATOM 1489 O O . MET B 1 47 ? 29.235 35.486 112.798 1.00 22.96 1047 MET B O 1
ATOM 1494 N N . PHE B 1 48 ? 28.569 37.496 112.046 1.00 24.32 1048 PHE B N 1
ATOM 1495 C CA . PHE B 1 48 ? 28.939 37.255 110.660 1.00 24.01 1048 PHE B CA 1
ATOM 1496 C C . PHE B 1 48 ? 30.086 38.196 110.277 1.00 23.34 1048 PHE B C 1
ATOM 1497 O O . PHE B 1 48 ? 30.075 39.374 110.640 1.00 22.09 1048 PHE B O 1
ATOM 1505 N N . LEU B 1 49 ? 31.087 37.659 109.586 1.00 20.11 1049 LEU B N 1
ATOM 1506 C CA . LEU B 1 49 ? 32.215 38.446 109.084 1.00 21.32 1049 LEU B CA 1
ATOM 1507 C C . LEU B 1 49 ? 32.410 37.954 107.654 1.00 21.86 1049 LEU B C 1
ATOM 1508 O O . LEU B 1 49 ? 32.714 36.783 107.434 1.00 21.90 1049 LEU B O 1
ATOM 1513 N N . GLN B 1 50 ? 32.244 38.845 106.686 1.00 21.79 1050 GLN B N 1
ATOM 1514 C CA . GLN B 1 50 ? 32.360 38.451 105.290 1.00 22.84 1050 GLN B CA 1
ATOM 1515 C C . GLN B 1 50 ? 33.215 39.396 104.463 1.00 22.19 1050 GLN B C 1
ATOM 1516 O O . GLN B 1 50 ? 33.290 40.595 104.745 1.00 20.48 1050 GLN B O 1
ATOM 1522 N N . THR B 1 51 ? 33.872 38.841 103.448 1.00 21.14 1051 THR B N 1
ATOM 1523 C CA . THR B 1 51 ? 34.688 39.639 102.544 1.00 19.31 1051 THR B CA 1
ATOM 1524 C C . THR B 1 51 ? 34.280 39.293 101.111 1.00 20.84 1051 THR B C 1
ATOM 1525 O O . THR B 1 51 ? 34.064 38.125 100.787 1.00 18.94 1051 THR B O 1
ATOM 1529 N N . LEU B 1 52 ? 34.140 40.321 100.278 1.00 21.23 1052 LEU B N 1
ATOM 1530 C CA . LEU B 1 52 ? 33.755 40.175 98.871 1.00 24.06 1052 LEU B CA 1
ATOM 1531 C C . LEU B 1 52 ? 34.754 40.922 97.994 1.00 23.81 1052 LEU B C 1
ATOM 1532 O O . LEU B 1 52 ? 35.099 42.069 98.285 1.00 21.38 1052 LEU B O 1
ATOM 1537 N N . GLU B 1 53 ? 35.212 40.271 96.926 1.00 20.92 1053 GLU B N 1
ATOM 1538 C CA . GLU B 1 53 ? 36.156 40.879 95.995 1.00 21.08 1053 GLU B CA 1
ATOM 1539 C C . GLU B 1 53 ? 35.510 40.898 94.617 1.00 21.02 1053 GLU B C 1
ATOM 1540 O O . GLU B 1 53 ? 34.856 39.937 94.217 1.00 20.85 1053 GLU B O 1
ATOM 1546 N N . GLY B 1 54 ? 35.678 42.003 93.905 1.00 20.97 1054 GLY B N 1
ATOM 1547 C CA . GLY B 1 54 ? 35.101 42.116 92.582 1.00 22.28 1054 GLY B CA 1
ATOM 1548 C C . GLY B 1 54 ? 35.082 43.549 92.107 1.00 23.38 1054 GLY B C 1
ATOM 1549 O O . GLY B 1 54 ? 35.831 44.388 92.598 1.00 22.24 1054 GLY B O 1
ATOM 1550 N N . ASP B 1 55 ? 34.199 43.814 91.155 1.00 24.42 1055 ASP B N 1
ATOM 1551 C CA . ASP B 1 55 ? 34.024 45.122 90.548 1.00 26.24 1055 ASP B CA 1
ATOM 1552 C C . ASP B 1 55 ? 33.405 46.084 91.559 1.00 27.25 1055 ASP B C 1
ATOM 1553 O O . ASP B 1 55 ? 32.654 45.658 92.437 1.00 26.09 1055 ASP B O 1
ATOM 1558 N N . ARG B 1 56 ? 33.718 47.372 91.444 1.00 25.10 1056 ARG B N 1
ATOM 1559 C CA . ARG B 1 56 ? 33.178 48.356 92.380 1.00 27.16 1056 ARG B CA 1
ATOM 1560 C C . ARG B 1 56 ? 31.649 48.410 92.377 1.00 26.89 1056 ARG B C 1
ATOM 1561 O O . ARG B 1 56 ? 31.017 48.435 93.440 1.00 26.40 1056 ARG B O 1
ATOM 1569 N N . GLN B 1 57 ? 31.053 48.425 91.188 1.00 24.50 1057 GLN B N 1
ATOM 1570 C CA . GLN B 1 57 ? 29.595 48.481 91.064 1.00 25.58 1057 GLN B CA 1
ATOM 1571 C C . GLN B 1 57 ? 28.896 47.199 91.524 1.00 24.08 1057 GLN B C 1
ATOM 1572 O O . GLN B 1 57 ? 27.869 47.253 92.214 1.00 25.13 1057 GLN B O 1
ATOM 1578 N N . LYS B 1 58 ? 29.439 46.047 91.135 1.00 21.65 1058 LYS B N 1
ATOM 1579 C CA . LYS B 1 58 ? 28.849 44.755 91.511 1.00 20.45 1058 LYS B CA 1
ATOM 1580 C C . LYS B 1 58 ? 28.960 44.489 93.017 1.00 21.23 1058 LYS B C 1
ATOM 1581 O O . LYS B 1 58 ? 28.001 44.050 93.658 1.00 18.47 1058 LYS B O 1
ATOM 1587 N N . VAL B 1 59 ? 30.136 44.730 93.579 1.00 19.80 1059 VAL B N 1
ATOM 1588 C CA . VAL B 1 59 ? 30.294 44.487 95.003 1.00 21.45 1059 VAL B CA 1
ATOM 1589 C C . VAL B 1 59 ? 29.339 45.372 95.814 1.00 19.56 1059 VAL B C 1
ATOM 1590 O O . VAL B 1 59 ? 28.709 44.904 96.765 1.00 22.42 1059 VAL B O 1
ATOM 1594 N N . SER B 1 60 ? 29.221 46.641 95.434 1.00 20.51 1060 SER B N 1
ATOM 1595 C CA . SER B 1 60 ? 28.321 47.553 96.140 1.00 20.71 1060 SER B CA 1
ATOM 1596 C C . SER B 1 60 ? 26.869 47.082 96.036 1.00 23.17 1060 SER B C 1
ATOM 1597 O O . SER B 1 60 ? 26.122 47.114 97.022 1.00 22.05 1060 SER B O 1
ATOM 1600 N N . GLU B 1 61 ? 26.465 46.649 94.841 1.00 24.17 1061 GLU B N 1
ATOM 1601 C CA . GLU B 1 61 ? 25.093 46.175 94.627 1.00 25.15 1061 GLU B CA 1
ATOM 1602 C C . GLU B 1 61 ? 24.793 44.973 95.515 1.00 23.97 1061 GLU B C 1
ATOM 1603 O O . GLU B 1 61 ? 23.718 44.876 96.107 1.00 25.01 1061 GLU B O 1
ATOM 1609 N N . THR B 1 62 ? 25.750 44.059 95.607 1.00 22.35 1062 THR B N 1
ATOM 1610 C CA . THR B 1 62 ? 25.564 42.868 96.411 1.00 22.11 1062 THR B CA 1
ATOM 1611 C C . THR B 1 62 ? 25.417 43.248 97.891 1.00 23.69 1062 THR B C 1
ATOM 1612 O O . THR B 1 62 ? 24.532 42.745 98.590 1.00 22.87 1062 THR B O 1
ATOM 1616 N N . TYR B 1 63 ? 26.249 44.168 98.363 1.00 23.96 1063 TYR B N 1
ATOM 1617 C CA . TYR B 1 63 ? 26.149 44.595 99.757 1.00 23.10 1063 TYR B CA 1
ATOM 1618 C C . TYR B 1 63 ? 24.767 45.211 100.039 1.00 22.72 1063 TYR B C 1
ATOM 1619 O O . TYR B 1 63 ? 24.154 44.942 101.077 1.00 22.04 1063 TYR B O 1
ATOM 1628 N N . ALA B 1 64 ? 24.285 46.032 99.108 1.00 23.01 1064 ALA B N 1
ATOM 1629 C CA . ALA B 1 64 ? 22.983 46.684 99.243 1.00 24.72 1064 ALA B CA 1
ATOM 1630 C C . ALA B 1 64 ? 21.880 45.638 99.346 1.00 26.65 1064 ALA B C 1
ATOM 1631 O O . ALA B 1 64 ? 20.887 45.812 100.061 1.00 26.87 1064 ALA B O 1
ATOM 1633 N N . ARG B 1 65 ? 22.061 44.550 98.610 1.00 27.76 1065 ARG B N 1
ATOM 1634 C CA . ARG B 1 65 ? 21.100 43.454 98.604 1.00 27.99 1065 ARG B CA 1
ATOM 1635 C C . ARG B 1 65 ? 21.207 42.737 99.950 1.00 28.06 1065 ARG B C 1
ATOM 1636 O O . ARG B 1 65 ? 20.200 42.392 100.581 1.00 26.33 1065 ARG B O 1
ATOM 1644 N N . ILE B 1 66 ? 22.447 42.519 100.377 1.00 26.71 1066 ILE B N 1
ATOM 1645 C CA . ILE B 1 66 ? 22.738 41.860 101.653 1.00 27.73 1066 ILE B CA 1
ATOM 1646 C C . ILE B 1 66 ? 22.083 42.590 102.829 1.00 27.81 1066 ILE B C 1
ATOM 1647 O O . ILE B 1 66 ? 21.594 41.961 103.769 1.00 29.41 1066 ILE B O 1
ATOM 1652 N N . LEU B 1 67 ? 22.090 43.918 102.775 1.00 28.69 1067 LEU B N 1
ATOM 1653 C CA . LEU B 1 67 ? 21.512 44.722 103.842 1.00 28.69 1067 LEU B CA 1
ATOM 1654 C C . LEU B 1 67 ? 20.002 44.557 103.960 1.00 30.08 1067 LEU B C 1
ATOM 1655 O O . LEU B 1 67 ? 19.402 44.993 104.943 1.00 30.66 1067 LEU B O 1
ATOM 1660 N N . LYS B 1 68 ? 19.390 43.921 102.966 1.00 29.80 1068 LYS B N 1
ATOM 1661 C CA . LYS B 1 68 ? 17.949 43.699 102.974 1.00 30.63 1068 LYS B CA 1
ATOM 1662 C C . LYS B 1 68 ? 17.563 42.347 103.563 1.00 30.09 1068 LYS B C 1
ATOM 1663 O O . LYS B 1 68 ? 16.384 42.083 103.791 1.00 29.99 1068 LYS B O 1
ATOM 1669 N N . ASP B 1 69 ? 18.551 41.489 103.797 1.00 28.52 1069 ASP B N 1
ATOM 1670 C CA . ASP B 1 69 ? 18.294 40.161 104.349 1.00 29.04 1069 ASP B CA 1
ATOM 1671 C C . ASP B 1 69 ? 17.974 40.231 105.839 1.00 28.91 1069 ASP B C 1
ATOM 1672 O O . ASP B 1 69 ? 18.838 40.571 106.648 1.00 28.20 1069 ASP B O 1
ATOM 1677 N N . PRO B 1 70 ? 16.738 39.878 106.225 1.00 29.51 1070 PRO B N 1
ATOM 1678 C CA . PRO B 1 70 ? 16.311 39.906 107.627 1.00 29.72 1070 PRO B CA 1
ATOM 1679 C C . PRO B 1 70 ? 16.993 38.861 108.496 1.00 28.93 1070 PRO B C 1
ATOM 1680 O O . PRO B 1 70 ? 16.805 38.840 109.708 1.00 31.07 1070 PRO B O 1
ATOM 1684 N N . ARG B 1 71 ? 17.789 37.997 107.879 1.00 28.66 1071 ARG B N 1
ATOM 1685 C CA . ARG B 1 71 ? 18.475 36.949 108.622 1.00 29.31 1071 ARG B CA 1
ATOM 1686 C C . ARG B 1 71 ? 19.628 37.501 109.477 1.00 29.36 1071 ARG B C 1
ATOM 1687 O O . ARG B 1 71 ? 20.201 36.785 110.298 1.00 28.51 1071 ARG B O 1
ATOM 1695 N N . HIS B 1 72 ? 19.966 38.774 109.286 1.00 27.37 1072 HIS B N 1
ATOM 1696 C CA . HIS B 1 72 ? 21.003 39.406 110.096 1.00 27.92 1072 HIS B CA 1
ATOM 1697 C C . HIS B 1 72 ? 20.680 40.889 110.247 1.00 26.62 1072 HIS B C 1
ATOM 1698 O O . HIS B 1 72 ? 19.789 41.405 109.575 1.00 26.18 1072 HIS B O 1
ATOM 1705 N N . HIS B 1 73 ? 21.401 41.578 111.123 1.00 26.12 1073 HIS B N 1
ATOM 1706 C CA . HIS B 1 73 ? 21.139 42.995 111.355 1.00 26.10 1073 HIS B CA 1
ATOM 1707 C C . HIS B 1 73 ? 22.370 43.696 111.919 1.00 25.94 1073 HIS B C 1
ATOM 1708 O O . HIS B 1 73 ? 23.386 43.061 112.190 1.00 26.48 1073 HIS B O 1
ATOM 1715 N N . SER B 1 74 ? 22.269 45.010 112.093 1.00 26.13 1074 SER B N 1
ATOM 1716 C CA . SER B 1 74 ? 23.365 45.796 112.653 1.00 25.52 1074 SER B CA 1
ATOM 1717 C C . SER B 1 74 ? 24.667 45.572 111.898 1.00 25.54 1074 SER B C 1
ATOM 1718 O O . SER B 1 74 ? 25.716 45.295 112.491 1.00 22.75 1074 SER B O 1
ATOM 1721 N N . ALA B 1 75 ? 24.589 45.692 110.580 1.00 23.43 1075 ALA B N 1
ATOM 1722 C CA . ALA B 1 75 ? 25.755 45.509 109.732 1.00 23.08 1075 ALA B CA 1
ATOM 1723 C C . ALA B 1 75 ? 26.687 46.701 109.876 1.00 22.65 1075 ALA B C 1
ATOM 1724 O O . ALA B 1 75 ? 26.242 47.826 110.071 1.00 23.72 1075 ALA B O 1
ATOM 1726 N N . GLU B 1 76 ? 27.983 46.450 109.780 1.00 23.56 1076 GLU B N 1
ATOM 1727 C CA . GLU B 1 76 ? 28.962 47.516 109.887 1.00 22.34 1076 GLU B CA 1
ATOM 1728 C C . GLU B 1 76 ? 30.054 47.281 108.869 1.00 22.02 1076 GLU B C 1
ATOM 1729 O O . GLU B 1 76 ? 30.637 46.195 108.807 1.00 20.24 1076 GLU B O 1
ATOM 1735 N N . ILE B 1 77 ? 30.317 48.300 108.063 1.00 22.73 1077 ILE B N 1
ATOM 1736 C CA . ILE B 1 77 ? 31.358 48.211 107.065 1.00 18.18 1077 ILE B CA 1
ATOM 1737 C C . ILE B 1 77 ? 32.688 48.239 107.794 1.00 20.69 1077 ILE B C 1
ATOM 1738 O O . ILE B 1 77 ? 32.893 49.027 108.724 1.00 19.90 1077 ILE B O 1
ATOM 1743 N N . VAL B 1 78 ? 33.582 47.353 107.382 1.00 16.65 1078 VAL B N 1
ATOM 1744 C CA . VAL B 1 78 ? 34.906 47.266 107.975 1.00 16.53 1078 VAL B CA 1
ATOM 1745 C C . VAL B 1 78 ? 35.935 47.918 107.061 1.00 18.11 1078 VAL B C 1
ATOM 1746 O O . VAL B 1 78 ? 36.828 48.637 107.517 1.00 17.67 1078 VAL B O 1
ATOM 1750 N N . GLU B 1 79 ? 35.803 47.662 105.763 1.00 19.43 1079 GLU B N 1
ATOM 1751 C CA . GLU B 1 79 ? 36.729 48.222 104.800 1.00 19.46 1079 GLU B CA 1
ATOM 1752 C C . GLU B 1 79 ? 36.199 48.115 103.383 1.00 20.61 1079 GLU B C 1
ATOM 1753 O O . GLU B 1 79 ? 35.369 47.260 103.077 1.00 18.04 1079 GLU B O 1
ATOM 1759 N N . PHE B 1 80 ? 36.677 49.012 102.532 1.00 21.83 1080 PHE B N 1
ATOM 1760 C CA . PHE B 1 80 ? 36.337 49.014 101.116 1.00 22.29 1080 PHE B CA 1
ATOM 1761 C C . PHE B 1 80 ? 37.435 49.788 100.425 1.00 22.28 1080 PHE B C 1
ATOM 1762 O O . PHE B 1 80 ? 37.544 51.003 100.595 1.00 21.90 1080 PHE B O 1
ATOM 1770 N N . LYS B 1 81 ? 38.253 49.077 99.657 1.00 22.27 1081 LYS B N 1
ATOM 1771 C CA . LYS B 1 81 ? 39.365 49.692 98.952 1.00 22.99 1081 LYS B CA 1
ATOM 1772 C C . LYS B 1 81 ? 39.711 48.929 97.688 1.00 22.78 1081 LYS B C 1
ATOM 1773 O O . LYS B 1 81 ? 39.309 47.778 97.509 1.00 19.78 1081 LYS B O 1
ATOM 1779 N N . ALA B 1 82 ? 40.472 49.581 96.819 1.00 22.72 1082 ALA B N 1
ATOM 1780 C CA . ALA B 1 82 ? 40.902 48.969 95.576 1.00 23.64 1082 ALA B CA 1
ATOM 1781 C C . ALA B 1 82 ? 42.083 48.054 95.889 1.00 24.63 1082 ALA B C 1
ATOM 1782 O O . ALA B 1 82 ? 42.882 48.344 96.780 1.00 23.06 1082 ALA B O 1
ATOM 1784 N N . ILE B 1 83 ? 42.168 46.939 95.168 1.00 23.09 1083 ILE B N 1
ATOM 1785 C CA . ILE B 1 83 ? 43.252 45.973 95.335 1.00 23.38 1083 ILE B CA 1
ATOM 1786 C C . ILE B 1 83 ? 43.864 45.645 93.979 1.00 24.38 1083 ILE B C 1
ATOM 1787 O O . ILE B 1 83 ? 43.177 45.686 92.960 1.00 23.29 1083 ILE B O 1
ATOM 1792 N N . GLU B 1 84 ? 45.149 45.305 93.988 1.00 25.28 1084 GLU B N 1
ATOM 1793 C CA . GLU B 1 84 ? 45.893 44.951 92.781 1.00 27.16 1084 GLU B CA 1
ATOM 1794 C C . GLU B 1 84 ? 45.581 43.511 92.365 1.00 26.10 1084 GLU B C 1
ATOM 1795 O O . GLU B 1 84 ? 45.524 43.190 91.179 1.00 25.69 1084 GLU B O 1
ATOM 1801 N N . GLU B 1 85 ? 45.391 42.646 93.355 1.00 24.44 1085 GLU B N 1
ATOM 1802 C CA . GLU B 1 85 ? 45.096 41.241 93.118 1.00 23.44 1085 GLU B CA 1
ATOM 1803 C C . GLU B 1 85 ? 44.162 40.703 94.192 1.00 24.04 1085 GLU B C 1
ATOM 1804 O O . GLU B 1 85 ? 44.131 41.206 95.325 1.00 23.05 1085 GLU B O 1
ATOM 1810 N N . ARG B 1 86 ? 43.403 39.675 93.833 1.00 21.16 1086 ARG B N 1
ATOM 1811 C CA . ARG B 1 86 ? 42.490 39.064 94.780 1.00 21.61 1086 ARG B CA 1
ATOM 1812 C C . ARG B 1 86 ? 43.261 38.160 95.725 1.00 20.94 1086 ARG B C 1
ATOM 1813 O O . ARG B 1 86 ? 44.305 37.599 95.374 1.00 19.43 1086 ARG B O 1
ATOM 1821 N N . THR B 1 87 ? 42.746 38.041 96.940 1.00 21.16 1087 THR B N 1
ATOM 1822 C CA . THR B 1 87 ? 43.339 37.154 97.935 1.00 20.94 1087 THR B CA 1
ATOM 1823 C C . THR B 1 87 ? 42.408 35.942 98.013 1.00 19.40 1087 THR B C 1
ATOM 1824 O O . THR B 1 87 ? 42.848 34.794 98.069 1.00 19.60 1087 THR B O 1
ATOM 1828 N N . PHE B 1 88 ? 41.107 36.211 98.017 1.00 18.67 1088 PHE B N 1
ATOM 1829 C CA . PHE B 1 88 ? 40.121 35.144 98.125 1.00 20.31 1088 PHE B CA 1
ATOM 1830 C C . PHE B 1 88 ? 39.636 34.667 96.767 1.00 19.41 1088 PHE B C 1
ATOM 1831 O O . PHE B 1 88 ? 38.472 34.825 96.408 1.00 20.93 1088 PHE B O 1
ATOM 1839 N N . ILE B 1 89 ? 40.544 34.037 96.037 1.00 22.24 1089 ILE B N 1
ATOM 1840 C CA . ILE B 1 89 ? 40.275 33.555 94.687 1.00 24.04 1089 ILE B CA 1
ATOM 1841 C C . ILE B 1 89 ? 39.439 32.296 94.546 1.00 24.42 1089 ILE B C 1
ATOM 1842 O O . ILE B 1 89 ? 38.506 32.262 93.752 1.00 25.56 1089 ILE B O 1
ATOM 1847 N N . ASN B 1 90 ? 39.787 31.268 95.315 1.00 25.85 1090 ASN B N 1
ATOM 1848 C CA . ASN B 1 90 ? 39.145 29.957 95.237 1.00 27.93 1090 ASN B CA 1
ATOM 1849 C C . ASN B 1 90 ? 37.628 29.807 95.179 1.00 27.47 1090 ASN B C 1
ATOM 1850 O O . ASN B 1 90 ? 37.133 28.995 94.403 1.00 27.11 1090 ASN B O 1
ATOM 1855 N N . TRP B 1 91 ? 36.882 30.555 95.985 1.00 26.20 1091 TRP B N 1
ATOM 1856 C CA . TRP B 1 91 ? 35.430 30.362 96.004 1.00 25.65 1091 TRP B CA 1
ATOM 1857 C C . TRP B 1 91 ? 34.551 31.567 95.689 1.00 25.74 1091 TRP B C 1
ATOM 1858 O O . TRP B 1 91 ? 34.887 32.703 96.019 1.00 24.09 1091 TRP B O 1
ATOM 1869 N N . SER B 1 92 ? 33.421 31.304 95.037 1.00 25.96 1092 SER B N 1
ATOM 1870 C CA . SER B 1 92 ? 32.471 32.354 94.713 1.00 25.79 1092 SER B CA 1
ATOM 1871 C C . SER B 1 92 ? 32.022 32.872 96.072 1.00 25.56 1092 SER B C 1
ATOM 1872 O O . SER B 1 92 ? 31.766 34.060 96.243 1.00 22.24 1092 SER B O 1
ATOM 1875 N N . MET B 1 93 ? 31.940 31.949 97.028 1.00 26.90 1093 MET B N 1
ATOM 1876 C CA . MET B 1 93 ? 31.586 32.244 98.414 1.00 29.55 1093 MET B CA 1
ATOM 1877 C C . MET B 1 93 ? 31.737 30.963 99.226 1.00 31.81 1093 MET B C 1
ATOM 1878 O O . MET B 1 93 ? 31.125 29.942 98.918 1.00 32.69 1093 MET B O 1
ATOM 1883 N N . ARG B 1 94 ? 32.578 31.015 100.249 1.00 30.57 1094 ARG B N 1
ATOM 1884 C CA . ARG B 1 94 ? 32.820 29.857 101.092 1.00 31.51 1094 ARG B CA 1
ATOM 1885 C C . ARG B 1 94 ? 32.363 30.180 102.510 1.00 30.29 1094 ARG B C 1
ATOM 1886 O O . ARG B 1 94 ? 32.744 31.209 103.063 1.00 29.84 1094 ARG B O 1
ATOM 1894 N N . LEU B 1 95 ? 31.542 29.311 103.089 1.00 29.39 1095 LEU B N 1
ATOM 1895 C CA . LEU B 1 95 ? 31.063 29.503 104.451 1.00 27.87 1095 LEU B CA 1
ATOM 1896 C C . LEU B 1 95 ? 31.944 28.744 105.438 1.00 28.54 1095 LEU B C 1
ATOM 1897 O O . LEU B 1 95 ? 32.152 27.539 105.300 1.00 26.41 1095 LEU B O 1
ATOM 1902 N N . VAL B 1 96 ? 32.472 29.451 106.428 1.00 27.39 1096 VAL B N 1
ATOM 1903 C CA . VAL B 1 96 ? 33.300 28.812 107.434 1.00 27.92 1096 VAL B CA 1
ATOM 1904 C C . VAL B 1 96 ? 32.631 28.998 108.792 1.00 28.13 1096 VAL B C 1
ATOM 1905 O O . VAL B 1 96 ? 32.419 30.128 109.235 1.00 26.18 1096 VAL B O 1
ATOM 1909 N N . GLN B 1 97 ? 32.276 27.890 109.435 1.00 27.57 1097 GLN B N 1
ATOM 1910 C CA . GLN B 1 97 ? 31.648 27.942 110.750 1.00 29.59 1097 GLN B CA 1
ATOM 1911 C C . GLN B 1 97 ? 32.694 27.656 111.817 1.00 28.00 1097 GLN B C 1
ATOM 1912 O O . GLN B 1 97 ? 33.223 26.547 111.908 1.00 27.78 1097 GLN B O 1
ATOM 1918 N N . LEU B 1 98 ? 32.997 28.672 112.618 1.00 26.94 1098 LEU B N 1
ATOM 1919 C CA . LEU B 1 98 ? 34.005 28.554 113.666 1.00 24.98 1098 LEU B CA 1
ATOM 1920 C C . LEU B 1 98 ? 33.709 27.435 114.653 1.00 26.36 1098 LEU B C 1
ATOM 1921 O O . LEU B 1 98 ? 34.626 26.797 115.169 1.00 27.06 1098 LEU B O 1
ATOM 1926 N N . GLY B 1 99 ? 32.426 27.202 114.914 1.00 28.61 1099 GLY B N 1
ATOM 1927 C CA . GLY B 1 99 ? 32.039 26.156 115.843 1.00 30.44 1099 GLY B CA 1
ATOM 1928 C C . GLY B 1 99 ? 32.401 24.753 115.386 1.00 32.14 1099 GLY B C 1
ATOM 1929 O O . GLY B 1 99 ? 32.389 23.823 116.186 1.00 33.49 1099 GLY B O 1
ATOM 1930 N N . GLU B 1 100 ? 32.727 24.591 114.108 1.00 31.64 1100 GLU B N 1
ATOM 1931 C CA . GLU B 1 100 ? 33.076 23.275 113.587 1.00 32.52 1100 GLU B CA 1
ATOM 1932 C C . GLU B 1 100 ? 34.581 23.054 113.516 1.00 32.22 1100 GLU B C 1
ATOM 1933 O O . GLU B 1 100 ? 35.038 21.923 113.346 1.00 32.53 1100 GLU B O 1
ATOM 1939 N N . MET B 1 101 ? 35.345 24.135 113.645 1.00 29.80 1101 MET B N 1
ATOM 1940 C CA . MET B 1 101 ? 36.803 24.070 113.601 1.00 30.58 1101 MET B CA 1
ATOM 1941 C C . MET B 1 101 ? 37.359 23.542 114.923 1.00 29.72 1101 MET B C 1
ATOM 1942 O O . MET B 1 101 ? 36.640 23.428 115.915 1.00 28.44 1101 MET B O 1
ATOM 1947 N N . ASP B 1 102 ? 38.649 23.228 114.923 1.00 29.08 1102 ASP B N 1
ATOM 1948 C CA . ASP B 1 102 ? 39.334 22.754 116.118 1.00 29.21 1102 ASP B CA 1
ATOM 1949 C C . ASP B 1 102 ? 39.289 23.903 117.134 1.00 28.04 1102 ASP B C 1
ATOM 1950 O O . ASP B 1 102 ? 39.703 25.016 116.814 1.00 26.85 1102 ASP B O 1
ATOM 1955 N N . SER B 1 103 ? 38.809 23.638 118.347 1.00 26.64 1103 SER B N 1
ATOM 1956 C CA . SER B 1 103 ? 38.705 24.675 119.371 1.00 26.00 1103 SER B CA 1
ATOM 1957 C C . SER B 1 103 ? 40.008 25.438 119.583 1.00 24.52 1103 SER B C 1
ATOM 1958 O O . SER B 1 103 ? 40.012 26.669 119.615 1.00 26.97 1103 SER B O 1
ATOM 1961 N N . ASP B 1 104 ? 41.112 24.715 119.736 1.00 23.38 1104 ASP B N 1
ATOM 1962 C CA . ASP B 1 104 ? 42.405 25.358 119.948 1.00 23.72 1104 ASP B CA 1
ATOM 1963 C C . ASP B 1 104 ? 42.850 26.223 118.780 1.00 24.09 1104 ASP B C 1
ATOM 1964 O O . ASP B 1 104 ? 43.343 27.336 118.986 1.00 21.27 1104 ASP B O 1
ATOM 1969 N N . THR B 1 105 ? 42.702 25.701 117.563 1.00 21.73 1105 THR B N 1
ATOM 1970 C CA . THR B 1 105 ? 43.106 26.431 116.363 1.00 22.86 1105 THR B CA 1
ATOM 1971 C C . THR B 1 105 ? 42.345 27.747 116.244 1.00 21.85 1105 THR B C 1
ATOM 1972 O O . THR B 1 105 ? 42.945 28.802 116.032 1.00 24.15 1105 THR B O 1
ATOM 1976 N N . ILE B 1 106 ? 41.029 27.691 116.404 1.00 22.81 1106 ILE B N 1
ATOM 1977 C CA . ILE B 1 106 ? 40.227 28.895 116.298 1.00 23.69 1106 ILE B CA 1
ATOM 1978 C C . ILE B 1 106 ? 40.445 29.879 117.451 1.00 23.66 1106 ILE B C 1
ATOM 1979 O O . ILE B 1 106 ? 40.551 31.083 117.212 1.00 21.23 1106 ILE B O 1
ATOM 1984 N N . ARG B 1 107 ? 40.523 29.401 118.692 1.00 22.32 1107 ARG B N 1
ATOM 1985 C CA . ARG B 1 107 ? 40.719 30.340 119.808 1.00 22.03 1107 ARG B CA 1
ATOM 1986 C C . ARG B 1 107 ? 42.043 31.089 119.637 1.00 19.49 1107 ARG B C 1
ATOM 1987 O O . ARG B 1 107 ? 42.142 32.273 119.947 1.00 18.31 1107 ARG B O 1
ATOM 1995 N N . ARG B 1 108 ? 43.053 30.386 119.129 1.00 18.54 1108 ARG B N 1
ATOM 1996 C CA . ARG B 1 108 ? 44.362 30.981 118.906 1.00 20.78 1108 ARG B CA 1
ATOM 1997 C C . ARG B 1 108 ? 44.321 32.009 117.775 1.00 20.90 1108 ARG B C 1
ATOM 1998 O O . ARG B 1 108 ? 44.975 33.051 117.845 1.00 20.27 1108 ARG B O 1
ATOM 2006 N N . LEU B 1 109 ? 43.551 31.713 116.735 1.00 21.83 1109 LEU B N 1
ATOM 2007 C CA . LEU B 1 109 ? 43.416 32.625 115.604 1.00 21.38 1109 LEU B CA 1
ATOM 2008 C C . LEU B 1 109 ? 42.633 33.869 116.040 1.00 21.35 1109 LEU B C 1
ATOM 2009 O O . LEU B 1 109 ? 42.971 35.000 115.679 1.00 17.42 1109 LEU B O 1
ATOM 2014 N N . ARG B 1 110 ? 41.583 33.649 116.823 1.00 18.85 1110 ARG B N 1
ATOM 2015 C CA . ARG B 1 110 ? 40.750 34.747 117.304 1.00 20.21 1110 ARG B CA 1
ATOM 2016 C C . ARG B 1 110 ? 41.550 35.677 118.225 1.00 19.64 1110 ARG B C 1
ATOM 2017 O O . ARG B 1 110 ? 41.369 36.894 118.211 1.00 20.54 1110 ARG B O 1
ATOM 2025 N N . LEU B 1 111 ? 42.436 35.096 119.022 1.00 18.81 1111 LEU B N 1
ATOM 2026 C CA . LEU B 1 111 ? 43.268 35.874 119.933 1.00 19.32 1111 LEU B CA 1
ATOM 2027 C C . LEU B 1 111 ? 44.323 36.633 119.139 1.00 19.80 1111 LEU B C 1
ATOM 2028 O O . LEU B 1 111 ? 44.571 37.820 119.361 1.00 19.85 1111 LEU B O 1
ATOM 2033 N N . LYS B 1 112 ? 44.953 35.930 118.214 1.00 18.76 1112 LYS B N 1
ATOM 2034 C CA . LYS B 1 112 ? 45.990 36.527 117.404 1.00 20.59 1112 LYS B CA 1
ATOM 2035 C C . LYS B 1 112 ? 45.588 37.866 116.778 1.00 18.27 1112 LYS B C 1
ATOM 2036 O O . LYS B 1 112 ? 46.381 38.803 116.780 1.00 19.23 1112 LYS B O 1
ATOM 2042 N N . TYR B 1 113 ? 44.358 37.965 116.280 1.00 17.69 1113 TYR B N 1
ATOM 2043 C CA . TYR B 1 113 ? 43.896 39.174 115.593 1.00 19.26 1113 TYR B CA 1
ATOM 2044 C C . TYR B 1 113 ? 42.784 39.976 116.272 1.00 19.61 1113 TYR B C 1
ATOM 2045 O O . TYR B 1 113 ? 42.053 40.727 115.616 1.00 16.59 1113 TYR B O 1
ATOM 2054 N N . SER B 1 114 ? 42.645 39.814 117.582 1.00 18.82 1114 SER B N 1
ATOM 2055 C CA . SER B 1 114 ? 41.623 40.541 118.319 1.00 19.35 1114 SER B CA 1
ATOM 2056 C C . SER B 1 114 ? 41.919 40.550 119.817 1.00 18.82 1114 SER B C 1
ATOM 2057 O O . SER B 1 114 ? 42.673 39.720 120.326 1.00 19.97 1114 SER B O 1
ATOM 2060 N N . PRO B 1 115 ? 41.337 41.513 120.539 1.00 21.23 1115 PRO B N 1
ATOM 2061 C CA . PRO B 1 115 ? 41.533 41.633 121.987 1.00 20.52 1115 PRO B CA 1
ATOM 2062 C C . PRO B 1 115 ? 40.386 40.972 122.752 1.00 23.00 1115 PRO B C 1
ATOM 2063 O O . PRO B 1 115 ? 40.361 41.006 123.977 1.00 23.32 1115 PRO B O 1
ATOM 2067 N N . ALA B 1 116 ? 39.442 40.376 122.027 1.00 23.08 1116 ALA B N 1
ATOM 2068 C CA . ALA B 1 116 ? 38.267 39.754 122.640 1.00 23.71 1116 ALA B CA 1
ATOM 2069 C C . ALA B 1 116 ? 38.443 38.326 123.164 1.00 24.87 1116 ALA B C 1
ATOM 2070 O O . ALA B 1 116 ? 39.281 37.559 122.682 1.00 23.64 1116 ALA B O 1
ATOM 2072 N N . ALA B 1 117 ? 37.627 37.975 124.154 1.00 25.35 1117 ALA B N 1
ATOM 2073 C CA . ALA B 1 117 ? 37.676 36.652 124.770 1.00 24.77 1117 ALA B CA 1
ATOM 2074 C C . ALA B 1 117 ? 36.847 35.651 123.970 1.00 25.97 1117 ALA B C 1
ATOM 2075 O O . ALA B 1 117 ? 36.841 34.455 124.267 1.00 26.48 1117 ALA B O 1
ATOM 2077 N N . THR B 1 118 ? 36.140 36.169 122.967 1.00 24.11 1118 THR B N 1
ATOM 2078 C CA . THR B 1 118 ? 35.288 35.389 122.078 1.00 24.20 1118 THR B CA 1
ATOM 2079 C C . THR B 1 118 ? 35.311 36.101 120.717 1.00 23.32 1118 THR B C 1
ATOM 2080 O O . THR B 1 118 ? 35.792 37.233 120.616 1.00 19.60 1118 THR B O 1
ATOM 2084 N N . PHE B 1 119 ? 34.785 35.455 119.681 1.00 22.12 1119 PHE B N 1
ATOM 2085 C CA . PHE B 1 119 ? 34.762 36.072 118.356 1.00 21.78 1119 PHE B CA 1
ATOM 2086 C C . PHE B 1 119 ? 33.904 37.337 118.374 1.00 20.44 1119 PHE B C 1
ATOM 2087 O O . PHE B 1 119 ? 32.680 37.268 118.515 1.00 21.91 1119 PHE B O 1
ATOM 2095 N N . GLN B 1 120 ? 34.559 38.486 118.222 1.00 19.56 1120 GLN B N 1
ATOM 2096 C CA . GLN B 1 120 ? 33.901 39.787 118.235 1.00 20.22 1120 GLN B CA 1
ATOM 2097 C C . GLN B 1 120 ? 34.504 40.686 117.157 1.00 18.95 1120 GLN B C 1
ATOM 2098 O O . GLN B 1 120 ? 35.358 41.526 117.445 1.00 17.09 1120 GLN B O 1
ATOM 2104 N N . PRO B 1 121 ? 34.068 40.524 115.898 1.00 20.47 1121 PRO B N 1
ATOM 2105 C CA . PRO B 1 121 ? 34.601 41.349 114.810 1.00 19.76 1121 PRO B CA 1
ATOM 2106 C C . PRO B 1 121 ? 34.515 42.863 115.041 1.00 20.54 1121 PRO B C 1
ATOM 2107 O O . PRO B 1 121 ? 35.331 43.617 114.517 1.00 19.32 1121 PRO B O 1
ATOM 2111 N N . ARG B 1 122 ? 33.528 43.317 115.809 1.00 21.63 1122 ARG B N 1
ATOM 2112 C CA . ARG B 1 122 ? 33.422 44.753 116.064 1.00 22.21 1122 ARG B CA 1
ATOM 2113 C C . ARG B 1 122 ? 34.631 45.266 116.858 1.00 22.25 1122 ARG B C 1
ATOM 2114 O O . ARG B 1 122 ? 34.843 46.470 116.952 1.00 20.90 1122 ARG B O 1
ATOM 2122 N N . SER B 1 123 ? 35.430 44.364 117.421 1.00 20.10 1123 SER B N 1
ATOM 2123 C CA . SER B 1 123 ? 36.595 44.789 118.198 1.00 19.94 1123 SER B CA 1
ATOM 2124 C C . SER B 1 123 ? 37.864 44.735 117.362 1.00 18.16 1123 SER B C 1
ATOM 2125 O O . SER B 1 123 ? 38.959 45.057 117.830 1.00 17.19 1123 SER B O 1
ATOM 2128 N N . MET B 1 124 ? 37.700 44.353 116.106 1.00 16.44 1124 MET B N 1
ATOM 2129 C CA . MET B 1 124 ? 38.824 44.206 115.210 1.00 17.00 1124 MET B CA 1
ATOM 2130 C C . MET B 1 124 ? 38.912 45.270 114.092 1.00 16.46 1124 MET B C 1
ATOM 2131 O O . MET B 1 124 ? 37.899 45.716 113.548 1.00 17.03 1124 MET B O 1
ATOM 2136 N N . THR B 1 125 ? 40.144 45.659 113.776 1.00 16.25 1125 THR B N 1
ATOM 2137 C CA . THR B 1 125 ? 40.437 46.627 112.726 1.00 19.87 1125 THR B CA 1
ATOM 2138 C C . THR B 1 125 ? 40.292 45.939 111.364 1.00 19.74 1125 THR B C 1
ATOM 2139 O O . THR B 1 125 ? 40.150 44.714 111.274 1.00 17.03 1125 THR B O 1
ATOM 2143 N N . ALA B 1 126 ? 40.384 46.733 110.303 1.00 19.10 1126 ALA B N 1
ATOM 2144 C CA . ALA B 1 126 ? 40.278 46.219 108.945 1.00 19.37 1126 ALA B CA 1
ATOM 2145 C C . ALA B 1 126 ? 41.366 45.188 108.675 1.00 18.83 1126 ALA B C 1
ATOM 2146 O O . ALA B 1 126 ? 41.089 44.108 108.173 1.00 21.15 1126 ALA B O 1
ATOM 2148 N N . GLU B 1 127 ? 42.604 45.530 109.009 1.00 18.79 1127 GLU B N 1
ATOM 2149 C CA . GLU B 1 127 ? 43.729 44.637 108.781 1.00 19.42 1127 GLU B CA 1
ATOM 2150 C C . GLU B 1 127 ? 43.592 43.325 109.558 1.00 19.28 1127 GLU B C 1
ATOM 2151 O O . GLU B 1 127 ? 43.984 42.266 109.061 1.00 16.08 1127 GLU B O 1
ATOM 2157 N N . GLN B 1 128 ? 43.027 43.392 110.760 1.00 17.90 1128 GLN B N 1
ATOM 2158 C CA . GLN B 1 128 ? 42.879 42.180 111.576 1.00 18.22 1128 GLN B CA 1
ATOM 2159 C C . GLN B 1 128 ? 41.779 41.293 110.992 1.00 17.46 1128 GLN B C 1
ATOM 2160 O O . GLN B 1 128 ? 41.953 40.072 110.851 1.00 19.83 1128 GLN B O 1
ATOM 2166 N N . CYS B 1 129 ? 40.692 41.882 110.499 1.00 18.05 1129 CYS B N 1
ATOM 2167 C CA . CYS B 1 129 ? 39.650 41.111 109.843 1.00 19.26 1129 CYS B CA 1
ATOM 2168 C C . CYS B 1 129 ? 40.228 40.459 108.585 1.00 17.88 1129 CYS B C 1
ATOM 2169 O O . CYS B 1 129 ? 40.024 39.274 108.366 1.00 17.84 1129 CYS B O 1
ATOM 2172 N N . PHE B 1 130 ? 40.945 41.230 107.768 1.00 17.89 1130 PHE B N 1
ATOM 2173 C CA . PHE B 1 130 ? 41.548 40.689 106.549 1.00 20.81 1130 PHE B CA 1
ATOM 2174 C C . PHE B 1 130 ? 42.492 39.515 106.822 1.00 21.81 1130 PHE B C 1
ATOM 2175 O O . PHE B 1 130 ? 42.390 38.464 106.191 1.00 20.42 1130 PHE B O 1
ATOM 2183 N N . ARG B 1 131 ? 43.422 39.693 107.752 1.00 22.24 1131 ARG B N 1
ATOM 2184 C CA . ARG B 1 131 ? 44.369 38.628 108.046 1.00 22.19 1131 ARG B CA 1
ATOM 2185 C C . ARG B 1 131 ? 43.692 37.419 108.683 1.00 21.64 1131 ARG B C 1
ATOM 2186 O O . ARG B 1 131 ? 44.125 36.281 108.480 1.00 18.84 1131 ARG B O 1
ATOM 2194 N N . PHE B 1 132 ? 42.640 37.675 109.457 1.00 20.80 1132 PHE B N 1
ATOM 2195 C CA . PHE B 1 132 ? 41.876 36.626 110.128 1.00 19.22 1132 PHE B CA 1
ATOM 2196 C C . PHE B 1 132 ? 41.215 35.759 109.058 1.00 20.49 1132 PHE B C 1
ATOM 2197 O O . PHE B 1 132 ? 41.341 34.535 109.063 1.00 19.01 1132 PHE B O 1
ATOM 2205 N N . LEU B 1 133 ? 40.507 36.408 108.140 1.00 20.51 1133 LEU B N 1
ATOM 2206 C CA . LEU B 1 133 ? 39.826 35.701 107.060 1.00 20.44 1133 LEU B CA 1
ATOM 2207 C C . LEU B 1 133 ? 40.814 34.985 106.144 1.00 23.02 1133 LEU B C 1
ATOM 2208 O O . LEU B 1 133 ? 40.542 33.877 105.661 1.00 21.53 1133 LEU B O 1
ATOM 2213 N N . LYS B 1 134 ? 41.959 35.618 105.908 1.00 21.76 1134 LYS B N 1
ATOM 2214 C CA . LYS B 1 134 ? 42.973 35.025 105.050 1.00 23.94 1134 LYS B CA 1
ATOM 2215 C C . LYS B 1 134 ? 43.468 33.703 105.619 1.00 26.50 1134 LYS B C 1
ATOM 2216 O O . LYS B 1 134 ? 43.636 32.727 104.881 1.00 27.23 1134 LYS B O 1
ATOM 2222 N N . GLU B 1 135 ? 43.719 33.661 106.925 1.00 25.04 1135 GLU B N 1
ATOM 2223 C CA . GLU B 1 135 ? 44.181 32.419 107.524 1.00 25.91 1135 GLU B CA 1
ATOM 2224 C C . GLU B 1 135 ? 43.098 31.348 107.429 1.00 26.22 1135 GLU B C 1
ATOM 2225 O O . GLU B 1 135 ? 43.405 30.191 107.164 1.00 27.45 1135 GLU B O 1
ATOM 2231 N N . LEU B 1 136 ? 41.836 31.734 107.613 1.00 25.35 1136 LEU B N 1
ATOM 2232 C CA . LEU B 1 136 ? 40.719 30.788 107.510 1.00 27.37 1136 LEU B CA 1
ATOM 2233 C C . LEU B 1 136 ? 40.645 30.271 106.078 1.00 27.24 1136 LEU B C 1
ATOM 2234 O O . LEU B 1 136 ? 40.410 29.082 105.827 1.00 27.39 1136 LEU B O 1
ATOM 2239 N N . TYR B 1 137 ? 40.838 31.185 105.136 1.00 27.16 1137 TYR B N 1
ATOM 2240 C CA . TYR B 1 137 ? 40.814 30.844 103.720 1.00 26.18 1137 TYR B CA 1
ATOM 2241 C C . TYR B 1 137 ? 41.911 29.822 103.408 1.00 27.87 1137 TYR B C 1
ATOM 2242 O O . TYR B 1 137 ? 41.656 28.793 102.776 1.00 27.80 1137 TYR B O 1
ATOM 2251 N N . ASP B 1 138 ? 43.125 30.097 103.875 1.00 28.72 1138 ASP B N 1
ATOM 2252 C CA . ASP B 1 138 ? 44.249 29.209 103.629 1.00 31.75 1138 ASP B CA 1
ATOM 2253 C C . ASP B 1 138 ? 44.080 27.832 104.261 1.00 33.72 1138 ASP B C 1
ATOM 2254 O O . ASP B 1 138 ? 44.671 26.861 103.801 1.00 34.53 1138 ASP B O 1
ATOM 2259 N N . MET B 1 139 ? 43.279 27.753 105.317 1.00 36.14 1139 MET B N 1
ATOM 2260 C CA . MET B 1 139 ? 43.023 26.485 105.991 1.00 39.35 1139 MET B CA 1
ATOM 2261 C C . MET B 1 139 ? 42.029 25.677 105.171 1.00 39.96 1139 MET B C 1
ATOM 2262 O O . MET B 1 139 ? 42.141 24.461 105.075 1.00 42.98 1139 MET B O 1
ATOM 2267 N N . SER B 1 140 ? 41.052 26.368 104.588 1.00 41.04 1140 SER B N 1
ATOM 2268 C CA . SER B 1 140 ? 40.027 25.733 103.766 1.00 41.64 1140 SER B CA 1
ATOM 2269 C C . SER B 1 140 ? 40.618 25.073 102.528 1.00 42.88 1140 SER B C 1
ATOM 2270 O O . SER B 1 140 ? 40.065 24.031 102.104 1.00 44.13 1140 SER B O 1
ATOM 2273 N N . GLY C 1 2 ? 66.026 53.966 74.792 1.00 33.12 2002 GLY C N 1
ATOM 2274 C CA . GLY C 1 2 ? 66.467 52.807 75.618 1.00 31.91 2002 GLY C CA 1
ATOM 2275 C C . GLY C 1 2 ? 65.478 51.655 75.584 1.00 32.11 2002 GLY C C 1
ATOM 2276 O O . GLY C 1 2 ? 64.689 51.537 74.650 1.00 32.93 2002 GLY C O 1
ATOM 2277 N N . LEU C 1 3 ? 65.517 50.806 76.609 1.00 31.19 2003 LEU C N 1
ATOM 2278 C CA . LEU C 1 3 ? 64.622 49.648 76.699 1.00 27.83 2003 LEU C CA 1
ATOM 2279 C C . LEU C 1 3 ? 63.248 50.025 77.254 1.00 26.78 2003 LEU C C 1
ATOM 2280 O O . LEU C 1 3 ? 63.140 50.643 78.318 1.00 25.89 2003 LEU C O 1
ATOM 2285 N N . HIS C 1 4 ? 62.201 49.642 76.526 1.00 25.06 2004 HIS C N 1
ATOM 2286 C CA . HIS C 1 4 ? 60.828 49.948 76.918 1.00 23.45 2004 HIS C CA 1
ATOM 2287 C C . HIS C 1 4 ? 59.899 48.741 76.797 1.00 22.58 2004 HIS C C 1
ATOM 2288 O O . HIS C 1 4 ? 60.246 47.728 76.187 1.00 21.58 2004 HIS C O 1
ATOM 2295 N N . ARG C 1 5 ? 58.727 48.842 77.410 1.00 20.37 2005 ARG C N 1
ATOM 2296 C CA . ARG C 1 5 ? 57.738 47.786 77.293 1.00 21.21 2005 ARG C CA 1
ATOM 2297 C C . ARG C 1 5 ? 56.398 48.411 76.981 1.00 21.90 2005 ARG C C 1
ATOM 2298 O O . ARG C 1 5 ? 56.009 49.423 77.564 1.00 22.17 2005 ARG C O 1
ATOM 2306 N N . LEU C 1 6 ? 55.709 47.791 76.036 1.00 20.70 2006 LEU C N 1
ATOM 2307 C CA . LEU C 1 6 ? 54.398 48.219 75.610 1.00 20.44 2006 LEU C CA 1
ATOM 2308 C C . LEU C 1 6 ? 53.420 47.113 75.964 1.00 19.81 2006 LEU C C 1
ATOM 2309 O O . LEU C 1 6 ? 53.758 45.930 75.891 1.00 21.78 2006 LEU C O 1
ATOM 2314 N N . ILE C 1 7 ? 52.217 47.510 76.356 1.00 19.17 2007 ILE C N 1
ATOM 2315 C CA . ILE C 1 7 ? 51.144 46.581 76.653 1.00 19.09 2007 ILE C CA 1
ATOM 2316 C C . ILE C 1 7 ? 49.898 47.249 76.089 1.00 19.74 2007 ILE C C 1
ATOM 2317 O O . ILE C 1 7 ? 49.683 48.446 76.286 1.00 21.45 2007 ILE C O 1
ATOM 2322 N N . TYR C 1 8 ? 49.096 46.479 75.363 1.00 19.58 2008 TYR C N 1
ATOM 2323 C CA . TYR C 1 8 ? 47.873 46.993 74.761 1.00 21.61 2008 TYR C CA 1
ATOM 2324 C C . TYR C 1 8 ? 46.901 45.836 74.591 1.00 19.46 2008 TYR C C 1
ATOM 2325 O O . TYR C 1 8 ? 47.307 44.677 74.623 1.00 20.92 2008 TYR C O 1
ATOM 2334 N N . LEU C 1 9 ? 45.623 46.160 74.421 1.00 21.02 2009 LEU C N 1
ATOM 2335 C CA . LEU C 1 9 ? 44.564 45.167 74.240 1.00 21.88 2009 LEU C CA 1
ATOM 2336 C C . LEU C 1 9 ? 43.756 45.526 72.991 1.00 23.31 2009 LEU C C 1
ATOM 2337 O O . LEU C 1 9 ? 43.813 46.662 72.526 1.00 22.92 2009 LEU C O 1
ATOM 2342 N N . SER C 1 10 ? 43.013 44.561 72.454 1.00 22.91 2010 SER C N 1
ATOM 2343 C CA . SER C 1 10 ? 42.172 44.790 71.280 1.00 25.07 2010 SER C CA 1
ATOM 2344 C C . SER C 1 10 ? 41.135 43.679 71.145 1.00 26.05 2010 SER C C 1
ATOM 2345 O O . SER C 1 10 ? 41.231 42.650 71.814 1.00 27.08 2010 SER C O 1
ATOM 2348 N N . CYS C 1 11 ? 40.138 43.904 70.295 1.00 27.14 2011 CYS C N 1
ATOM 2349 C CA . CYS C 1 11 ? 39.097 42.916 70.038 1.00 27.77 2011 CYS C CA 1
ATOM 2350 C C . CYS C 1 11 ? 39.407 42.250 68.703 1.00 28.74 2011 CYS C C 1
ATOM 2351 O O . CYS C 1 11 ? 39.650 42.936 67.703 1.00 24.56 2011 CYS C O 1
ATOM 2354 N N . ALA C 1 12 ? 39.403 40.921 68.687 1.00 28.05 2012 ALA C N 1
ATOM 2355 C CA . ALA C 1 12 ? 39.660 40.175 67.461 1.00 27.24 2012 ALA C CA 1
ATOM 2356 C C . ALA C 1 12 ? 38.478 40.369 66.520 1.00 27.94 2012 ALA C C 1
ATOM 2357 O O . ALA C 1 12 ? 37.323 40.412 66.958 1.00 26.27 2012 ALA C O 1
ATOM 2359 N N . THR C 1 13 ? 38.762 40.500 65.228 1.00 28.53 2013 THR C N 1
ATOM 2360 C CA . THR C 1 13 ? 37.700 40.678 64.240 1.00 30.45 2013 THR C CA 1
ATOM 2361 C C . THR C 1 13 ? 37.007 39.332 64.086 1.00 30.85 2013 THR C C 1
ATOM 2362 O O . THR C 1 13 ? 37.668 38.295 64.045 1.00 30.02 2013 THR C O 1
ATOM 2366 N N . ASP C 1 14 ? 35.679 39.348 64.024 1.00 32.89 2014 ASP C N 1
ATOM 2367 C CA . ASP C 1 14 ? 34.902 38.115 63.890 1.00 36.36 2014 ASP C CA 1
ATOM 2368 C C . ASP C 1 14 ? 35.349 37.293 62.686 1.00 36.97 2014 ASP C C 1
ATOM 2369 O O . ASP C 1 14 ? 35.647 37.846 61.630 1.00 36.82 2014 ASP C O 1
ATOM 2374 N N . GLY C 1 15 ? 35.391 35.975 62.858 1.00 36.51 2015 GLY C N 1
ATOM 2375 C CA . GLY C 1 15 ? 35.800 35.099 61.779 1.00 37.06 2015 GLY C CA 1
ATOM 2376 C C . GLY C 1 15 ? 37.238 34.642 61.908 1.00 37.56 2015 GLY C C 1
ATOM 2377 O O . GLY C 1 15 ? 37.683 33.775 61.159 1.00 36.61 2015 GLY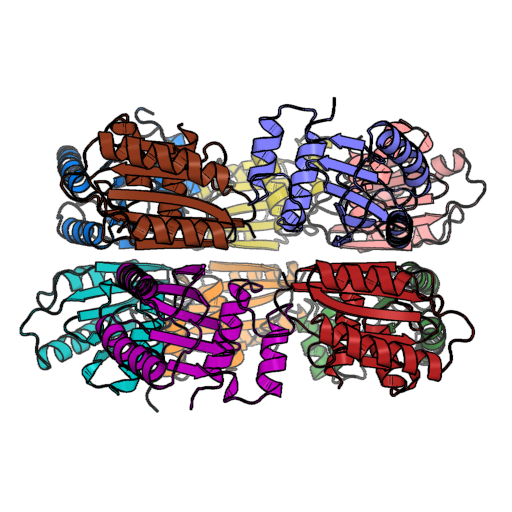 C O 1
ATOM 2378 N N . LEU C 1 16 ? 37.964 35.212 62.865 1.00 36.73 2016 LEU C N 1
ATOM 2379 C CA . LEU C 1 16 ? 39.364 34.859 63.075 1.00 36.52 2016 LEU C CA 1
ATOM 2380 C C . LEU C 1 16 ? 39.544 33.346 63.216 1.00 35.71 2016 LEU C C 1
ATOM 2381 O O . LEU C 1 16 ? 38.763 32.682 63.895 1.00 35.05 2016 LEU C O 1
ATOM 2386 N N . SER C 1 17 ? 40.574 32.805 62.575 1.00 33.83 2017 SER C N 1
ATOM 2387 C CA . SER C 1 17 ? 40.848 31.373 62.647 1.00 34.42 2017 SER C CA 1
ATOM 2388 C C . SER C 1 17 ? 42.333 31.179 62.914 1.00 33.40 2017 SER C C 1
ATOM 2389 O O . SER C 1 17 ? 43.087 32.151 62.929 1.00 34.73 2017 SER C O 1
ATOM 2392 N N . TYR C 1 18 ? 42.759 29.934 63.117 1.00 32.62 2018 TYR C N 1
ATOM 2393 C CA . TYR C 1 18 ? 44.167 29.672 63.392 1.00 32.40 2018 TYR C CA 1
ATOM 2394 C C . TYR C 1 18 ? 45.106 30.185 62.307 1.00 32.59 2018 TYR C C 1
ATOM 2395 O O . TYR C 1 18 ? 46.182 30.707 62.606 1.00 31.05 2018 TYR C O 1
ATOM 2404 N N . PRO C 1 19 ? 44.732 30.013 61.026 1.00 33.85 2019 PRO C N 1
ATOM 2405 C CA . PRO C 1 19 ? 45.617 30.502 59.964 1.00 33.04 2019 PRO C CA 1
ATOM 2406 C C . PRO C 1 19 ? 46.053 31.942 60.242 1.00 32.06 2019 PRO C C 1
ATOM 2407 O O . PRO C 1 19 ? 47.236 32.276 60.142 1.00 32.27 2019 PRO C O 1
ATOM 2411 N N . ASP C 1 20 ? 45.091 32.785 60.609 1.00 33.25 2020 ASP C N 1
ATOM 2412 C CA . ASP C 1 20 ? 45.382 34.184 60.918 1.00 32.52 2020 ASP C CA 1
ATOM 2413 C C . ASP C 1 20 ? 46.442 34.279 62.013 1.00 32.24 2020 ASP C C 1
ATOM 2414 O O . ASP C 1 20 ? 47.429 35.012 61.877 1.00 33.11 2020 ASP C O 1
ATOM 2419 N N . LEU C 1 21 ? 46.239 33.532 63.097 1.00 31.48 2021 LEU C N 1
ATOM 2420 C CA . LEU C 1 21 ? 47.182 33.541 64.217 1.00 28.76 2021 LEU C CA 1
ATOM 2421 C C . LEU C 1 21 ? 48.545 33.047 63.764 1.00 28.22 2021 LEU C C 1
ATOM 2422 O O . LEU C 1 21 ? 49.570 33.633 64.113 1.00 27.17 2021 LEU C O 1
ATOM 2427 N N . ARG C 1 22 ? 48.555 31.977 62.971 1.00 28.19 2022 ARG C N 1
ATOM 2428 C CA . ARG C 1 22 ? 49.808 31.420 62.479 1.00 28.68 2022 ARG C CA 1
ATOM 2429 C C . ARG C 1 22 ? 50.536 32.460 61.633 1.00 27.65 2022 ARG C C 1
ATOM 2430 O O . ARG C 1 22 ? 51.755 32.630 61.737 1.00 27.06 2022 ARG C O 1
ATOM 2438 N N . ASP C 1 23 ? 49.777 33.160 60.798 1.00 28.56 2023 ASP C N 1
ATOM 2439 C CA . ASP C 1 23 ? 50.348 34.185 59.927 1.00 28.72 2023 ASP C CA 1
ATOM 2440 C C . ASP C 1 23 ? 50.914 35.310 60.795 1.00 28.19 2023 ASP C C 1
ATOM 2441 O O . ASP C 1 23 ? 52.058 35.747 60.625 1.00 27.14 2023 ASP C O 1
ATOM 2446 N N . ILE C 1 24 ? 50.097 35.776 61.730 1.00 28.25 2024 ILE C N 1
ATOM 2447 C CA . ILE C 1 24 ? 50.522 36.823 62.641 1.00 28.03 2024 ILE C CA 1
ATOM 2448 C C . ILE C 1 24 ? 51.827 36.416 63.319 1.00 27.13 2024 ILE C C 1
ATOM 2449 O O . ILE C 1 24 ? 52.809 37.162 63.310 1.00 27.19 2024 ILE C O 1
ATOM 2454 N N . MET C 1 25 ? 51.846 35.214 63.882 1.00 28.22 2025 MET C N 1
ATOM 2455 C CA . MET C 1 25 ? 53.033 34.728 64.572 1.00 29.51 2025 MET C CA 1
ATOM 2456 C C . MET C 1 25 ? 54.263 34.593 63.675 1.00 29.76 2025 MET C C 1
ATOM 2457 O O . MET C 1 25 ? 55.364 35.003 64.059 1.00 30.43 2025 MET C O 1
ATOM 2462 N N . ALA C 1 26 ? 54.084 34.016 62.487 1.00 29.22 2026 ALA C N 1
ATOM 2463 C CA . ALA C 1 26 ? 55.202 33.828 61.557 1.00 28.05 2026 ALA C CA 1
ATOM 2464 C C . ALA C 1 26 ? 55.876 35.156 61.206 1.00 27.59 2026 ALA C C 1
ATOM 2465 O O . ALA C 1 26 ? 57.109 35.265 61.177 1.00 26.67 2026 ALA C O 1
ATOM 2467 N N . LYS C 1 27 ? 55.066 36.167 60.928 1.00 25.65 2027 LYS C N 1
ATOM 2468 C CA . LYS C 1 27 ? 55.620 37.469 60.591 1.00 27.06 2027 LYS C CA 1
ATOM 2469 C C . LYS C 1 27 ? 56.159 38.207 61.827 1.00 25.76 2027 LYS C C 1
ATOM 2470 O O . LYS C 1 27 ? 57.217 38.842 61.760 1.00 24.44 2027 LYS C O 1
ATOM 2476 N N . SER C 1 28 ? 55.449 38.105 62.950 1.00 26.97 2028 SER C N 1
ATOM 2477 C CA . SER C 1 28 ? 55.880 38.750 64.194 1.00 27.54 2028 SER C CA 1
ATOM 2478 C C . SER C 1 28 ? 57.271 38.292 64.602 1.00 28.03 2028 SER C C 1
ATOM 2479 O O . SER C 1 28 ? 58.091 39.099 65.040 1.00 27.78 2028 SER C O 1
ATOM 2482 N N . GLU C 1 29 ? 57.523 36.992 64.472 1.00 28.66 2029 GLU C N 1
ATOM 2483 C CA . GLU C 1 29 ? 58.806 36.415 64.842 1.00 28.85 2029 GLU C CA 1
ATOM 2484 C C . GLU C 1 29 ? 59.913 36.961 63.957 1.00 29.63 2029 GLU C C 1
ATOM 2485 O O . GLU C 1 29 ? 61.011 37.247 64.429 1.00 28.63 2029 GLU C O 1
ATOM 2491 N N . VAL C 1 30 ? 59.624 37.120 62.671 1.00 29.30 2030 VAL C N 1
ATOM 2492 C CA . VAL C 1 30 ? 60.627 37.625 61.746 1.00 28.44 2030 VAL C CA 1
ATOM 2493 C C . VAL C 1 30 ? 60.934 39.087 62.016 1.00 26.09 2030 VAL C C 1
ATOM 2494 O O . VAL C 1 30 ? 62.091 39.460 62.201 1.00 28.07 2030 VAL C O 1
ATOM 2498 N N . ASN C 1 31 ? 59.893 39.911 62.033 1.00 26.66 2031 ASN C N 1
ATOM 2499 C CA . ASN C 1 31 ? 60.051 41.337 62.276 1.00 25.65 2031 ASN C CA 1
ATOM 2500 C C . ASN C 1 31 ? 60.618 41.635 63.661 1.00 26.31 2031 ASN C C 1
ATOM 2501 O O . ASN C 1 31 ? 61.536 42.450 63.803 1.00 26.40 2031 ASN C O 1
ATOM 2506 N N . ASN C 1 32 ? 60.075 40.984 64.686 1.00 27.11 2032 ASN C N 1
ATOM 2507 C CA . ASN C 1 32 ? 60.549 41.228 66.051 1.00 27.23 2032 ASN C CA 1
ATOM 2508 C C . ASN C 1 32 ? 62.007 40.829 66.249 1.00 27.26 2032 ASN C C 1
ATOM 2509 O O . ASN C 1 32 ? 62.777 41.549 66.892 1.00 27.26 2032 ASN C O 1
ATOM 2514 N N . LEU C 1 33 ? 62.396 39.689 65.686 1.00 27.65 2033 LEU C N 1
ATOM 2515 C CA . LEU C 1 33 ? 63.775 39.232 65.815 1.00 27.39 2033 LEU C CA 1
ATOM 2516 C C . LEU C 1 33 ? 64.678 40.256 65.135 1.00 27.81 2033 LEU C C 1
ATOM 2517 O O . LEU C 1 33 ? 65.780 40.554 65.605 1.00 27.29 2033 LEU C O 1
ATOM 2522 N N . ARG C 1 34 ? 64.198 40.800 64.023 1.00 26.27 2034 ARG C N 1
ATOM 2523 C CA . ARG C 1 34 ? 64.956 41.797 63.275 1.00 26.72 2034 ARG C CA 1
ATOM 2524 C C . ARG C 1 34 ? 65.046 43.099 64.078 1.00 25.68 2034 ARG C C 1
ATOM 2525 O O . ARG C 1 34 ? 66.123 43.681 64.232 1.00 23.64 2034 ARG C O 1
ATOM 2533 N N . ASP C 1 35 ? 63.913 43.539 64.613 1.00 26.18 2035 ASP C N 1
ATOM 2534 C CA . ASP C 1 35 ? 63.877 44.793 65.360 1.00 26.25 2035 ASP C CA 1
ATOM 2535 C C . ASP C 1 35 ? 64.346 44.718 66.815 1.00 27.63 2035 ASP C C 1
ATOM 2536 O O . ASP C 1 35 ? 64.303 45.715 67.543 1.00 26.68 2035 ASP C O 1
ATOM 2541 N N . GLY C 1 36 ? 64.799 43.539 67.230 1.00 26.26 2036 GLY C N 1
ATOM 2542 C CA . GLY C 1 36 ? 65.269 43.360 68.593 1.00 27.44 2036 GLY C CA 1
ATOM 2543 C C . GLY C 1 36 ? 64.126 43.383 69.589 1.00 28.11 2036 GLY C C 1
ATOM 2544 O O . GLY C 1 36 ? 64.293 43.746 70.756 1.00 28.12 2036 GLY C O 1
ATOM 2545 N N . ILE C 1 37 ? 62.951 42.982 69.127 1.00 26.21 2037 ILE C N 1
ATOM 2546 C CA . ILE C 1 37 ? 61.766 42.972 69.972 1.00 25.50 2037 ILE C CA 1
ATOM 2547 C C . ILE C 1 37 ? 61.394 41.575 70.462 1.00 26.13 2037 ILE C C 1
ATOM 2548 O O . ILE C 1 37 ? 61.570 40.592 69.746 1.00 24.62 2037 ILE C O 1
ATOM 2553 N N . THR C 1 38 ? 60.888 41.493 71.689 1.00 25.33 2038 THR C N 1
ATOM 2554 C CA . THR C 1 38 ? 60.440 40.223 72.246 1.00 23.10 2038 THR C CA 1
ATOM 2555 C C . THR C 1 38 ? 59.077 40.472 72.853 1.00 24.29 2038 THR C C 1
ATOM 2556 O O . THR C 1 38 ? 58.651 41.624 73.012 1.00 22.47 2038 THR C O 1
ATOM 2560 N N . GLY C 1 39 ? 58.379 39.400 73.190 1.00 22.62 2039 GLY C N 1
ATOM 2561 C CA . GLY C 1 39 ? 57.066 39.591 73.765 1.00 23.54 2039 GLY C CA 1
ATOM 2562 C C . GLY C 1 39 ? 56.183 38.371 73.742 1.00 23.70 2039 GLY C C 1
ATOM 2563 O O . GLY C 1 39 ? 56.637 37.257 73.502 1.00 23.67 2039 GLY C O 1
ATOM 2564 N N . MET C 1 40 ? 54.906 38.600 73.990 1.00 23.41 2040 MET C N 1
ATOM 2565 C CA . MET C 1 40 ? 53.954 37.525 74.025 1.00 25.22 2040 MET C CA 1
ATOM 2566 C C . MET C 1 40 ? 52.584 38.048 73.672 1.00 24.34 2040 MET C C 1
ATOM 2567 O O . MET C 1 40 ? 52.227 39.179 74.009 1.00 23.02 2040 MET C O 1
ATOM 2572 N N . LEU C 1 41 ? 51.827 37.217 72.965 1.00 22.96 2041 LEU C N 1
ATOM 2573 C CA . LEU C 1 41 ? 50.479 37.563 72.549 1.00 23.16 2041 LEU C CA 1
ATOM 2574 C C . LEU C 1 41 ? 49.499 36.606 73.204 1.00 23.16 2041 LEU C C 1
ATOM 2575 O O . LEU C 1 41 ? 49.605 35.390 73.032 1.00 20.10 2041 LEU C O 1
ATOM 2580 N N . CYS C 1 42 ? 48.548 37.158 73.950 1.00 23.11 2042 CYS C N 1
ATOM 2581 C CA . CYS C 1 42 ? 47.537 36.360 74.625 1.00 22.36 2042 CYS C CA 1
ATOM 2582 C C . CYS C 1 42 ? 46.212 36.511 73.905 1.00 22.58 2042 CYS C C 1
ATOM 2583 O O . CYS C 1 42 ? 45.763 37.627 73.635 1.00 21.47 2042 CYS C O 1
ATOM 2586 N N . TYR C 1 43 ? 45.605 35.382 73.560 1.00 24.30 2043 TYR C N 1
ATOM 2587 C CA . TYR C 1 43 ? 44.319 35.400 72.879 1.00 24.26 2043 TYR C CA 1
ATOM 2588 C C . TYR C 1 43 ? 43.292 34.578 73.630 1.00 22.64 2043 TYR C C 1
ATOM 2589 O O . TYR C 1 43 ? 43.504 33.395 73.878 1.00 23.80 2043 TYR C O 1
ATOM 2598 N N . GLY C 1 44 ? 42.166 35.198 73.963 1.00 22.02 2044 GLY C N 1
ATOM 2599 C CA . GLY C 1 44 ? 41.130 34.492 74.690 1.00 23.45 2044 GLY C CA 1
ATOM 2600 C C . GLY C 1 44 ? 39.848 35.291 74.749 1.00 23.17 2044 GLY C C 1
ATOM 2601 O O . GLY C 1 44 ? 39.864 36.522 74.806 1.00 24.61 2044 GLY C O 1
ATOM 2602 N N . ASN C 1 45 ? 38.738 34.589 74.708 1.00 23.21 2045 ASN C N 1
ATOM 2603 C CA . ASN C 1 45 ? 37.407 35.205 74.796 1.00 23.83 2045 ASN C CA 1
ATOM 2604 C C . ASN C 1 45 ? 37.257 36.307 73.747 1.00 24.93 2045 ASN C C 1
ATOM 2605 O O . ASN C 1 45 ? 36.628 37.344 74.004 1.00 21.72 2045 ASN C O 1
ATOM 2610 N N . GLY C 1 46 ? 37.795 36.085 72.548 1.00 26.04 2046 GLY C N 1
ATOM 2611 C CA . GLY C 1 46 ? 37.681 37.057 71.471 1.00 25.72 2046 GLY C CA 1
ATOM 2612 C C . GLY C 1 46 ? 38.456 38.346 71.690 1.00 26.88 2046 GLY C C 1
ATOM 2613 O O . GLY C 1 46 ? 38.249 39.334 70.983 1.00 27.06 2046 GLY C O 1
ATOM 2614 N N . MET C 1 47 ? 39.359 38.340 72.663 1.00 27.57 2047 MET C N 1
ATOM 2615 C CA . MET C 1 47 ? 40.150 39.520 72.966 1.00 26.17 2047 MET C CA 1
ATOM 2616 C C . MET C 1 47 ? 41.640 39.262 72.826 1.00 25.19 2047 MET C C 1
ATOM 2617 O O . MET C 1 47 ? 42.123 38.138 72.997 1.00 23.60 2047 MET C O 1
ATOM 2622 N N . PHE C 1 48 ? 42.368 40.326 72.522 1.00 25.46 2048 PHE C N 1
ATOM 2623 C CA . PHE C 1 48 ? 43.813 40.254 72.404 1.00 24.86 2048 PHE C CA 1
ATOM 2624 C C . PHE C 1 48 ? 44.471 41.073 73.522 1.00 23.89 2048 PHE C C 1
ATOM 2625 O O . PHE C 1 48 ? 44.045 42.187 73.828 1.00 21.69 2048 PHE C O 1
ATOM 2633 N N . LEU C 1 49 ? 45.505 40.506 74.129 1.00 22.88 2049 LEU C N 1
ATOM 2634 C CA . LEU C 1 49 ? 46.271 41.189 75.159 1.00 22.87 2049 LEU C CA 1
ATOM 2635 C C . LEU C 1 49 ? 47.719 40.885 74.808 1.00 20.82 2049 LEU C C 1
ATOM 2636 O O . LEU C 1 49 ? 48.172 39.743 74.913 1.00 21.32 2049 LEU C O 1
ATOM 2641 N N . GLN C 1 50 ? 48.447 41.906 74.374 1.00 21.91 2050 GLN C N 1
ATOM 2642 C CA . GLN C 1 50 ? 49.830 41.704 73.973 1.00 22.23 2050 GLN C CA 1
ATOM 2643 C C . GLN C 1 50 ? 50.821 42.648 74.626 1.00 22.07 2050 GLN C C 1
ATOM 2644 O O . GLN C 1 50 ? 50.475 43.747 75.057 1.00 22.56 2050 GLN C O 1
ATOM 2650 N N . THR C 1 51 ? 52.068 42.207 74.693 1.00 20.06 2051 THR C N 1
ATOM 2651 C CA . THR C 1 51 ? 53.112 43.040 75.254 1.00 20.62 2051 THR C CA 1
ATOM 2652 C C . THR C 1 51 ? 54.363 42.920 74.417 1.00 18.98 2051 THR C C 1
ATOM 2653 O O . THR C 1 51 ? 54.730 41.830 73.983 1.00 22.79 2051 THR C O 1
ATOM 2657 N N . LEU C 1 52 ? 55.005 44.056 74.178 1.00 19.86 2052 LEU C N 1
ATOM 2658 C CA . LEU C 1 52 ? 56.230 44.096 73.394 1.00 21.42 2052 LEU C CA 1
ATOM 2659 C C . LEU C 1 52 ? 57.312 44.819 74.196 1.00 21.30 2052 LEU C C 1
ATOM 2660 O O . LEU C 1 52 ? 57.051 45.827 74.856 1.00 21.86 2052 LEU C O 1
ATOM 2665 N N . GLU C 1 53 ? 58.525 44.296 74.128 1.00 21.87 2053 GLU C N 1
ATOM 2666 C CA . GLU C 1 53 ? 59.654 44.894 74.808 1.00 22.41 2053 GLU C CA 1
ATOM 2667 C C . GLU C 1 53 ? 60.707 45.175 73.754 1.00 22.23 2053 GLU C C 1
ATOM 2668 O O . GLU C 1 53 ? 60.863 44.408 72.799 1.00 21.39 2053 GLU C O 1
ATOM 2674 N N . GLY C 1 54 ? 61.420 46.280 73.927 1.00 21.95 2054 GLY C N 1
ATOM 2675 C CA . GLY C 1 54 ? 62.457 46.646 72.983 1.00 24.53 2054 GLY C CA 1
ATOM 2676 C C . GLY C 1 54 ? 62.653 48.143 72.895 1.00 25.20 2054 GLY C C 1
ATOM 2677 O O . GLY C 1 54 ? 62.221 48.904 73.766 1.00 25.94 2054 GLY C O 1
ATOM 2678 N N . ASP C 1 55 ? 63.315 48.550 71.822 1.00 26.73 2055 ASP C N 1
ATOM 2679 C CA . ASP C 1 55 ? 63.620 49.941 71.523 1.00 29.36 2055 ASP C CA 1
ATOM 2680 C C . ASP C 1 55 ? 62.362 50.815 71.505 1.00 27.74 2055 ASP C C 1
ATOM 2681 O O . ASP C 1 55 ? 61.312 50.376 71.038 1.00 26.62 2055 ASP C O 1
ATOM 2686 N N . ARG C 1 56 ? 62.465 52.050 72.001 1.00 26.55 2056 ARG C N 1
ATOM 2687 C CA . ARG C 1 56 ? 61.309 52.951 72.018 1.00 25.22 2056 ARG C CA 1
ATOM 2688 C C . ARG C 1 56 ? 60.774 53.193 70.604 1.00 24.57 2056 ARG C C 1
ATOM 2689 O O . ARG C 1 56 ? 59.565 53.108 70.348 1.00 22.40 2056 ARG C O 1
ATOM 2697 N N . GLN C 1 57 ? 61.680 53.494 69.681 1.00 24.43 2057 GLN C N 1
ATOM 2698 C CA . GLN C 1 57 ? 61.283 53.747 68.297 1.00 26.05 2057 GLN C CA 1
ATOM 2699 C C . GLN C 1 57 ? 60.690 52.510 67.614 1.00 22.45 2057 GLN C C 1
ATOM 2700 O O . GLN C 1 57 ? 59.589 52.564 67.076 1.00 22.41 2057 GLN C O 1
ATOM 2706 N N . LYS C 1 58 ? 61.423 51.400 67.643 1.00 23.52 2058 LYS C N 1
ATOM 2707 C CA . LYS C 1 58 ? 60.982 50.150 67.016 1.00 23.23 2058 LYS C CA 1
ATOM 2708 C C . LYS C 1 58 ? 59.661 49.611 67.575 1.00 23.74 2058 LYS C C 1
ATOM 2709 O O . LYS C 1 58 ? 58.774 49.182 66.825 1.00 23.05 2058 LYS C O 1
ATOM 2715 N N . VAL C 1 59 ? 59.533 49.614 68.896 1.00 21.65 2059 VAL C N 1
ATOM 2716 C CA . VAL C 1 59 ? 58.311 49.126 69.518 1.00 19.60 2059 VAL C CA 1
ATOM 2717 C C . VAL C 1 59 ? 57.123 49.993 69.100 1.00 19.15 2059 VAL C C 1
ATOM 2718 O O . VAL C 1 59 ? 56.032 49.487 68.835 1.00 21.02 2059 VAL C O 1
ATOM 2722 N N . SER C 1 60 ? 57.335 51.303 69.047 1.00 20.16 2060 SER C N 1
ATOM 2723 C CA . SER C 1 60 ? 56.272 52.216 68.638 1.00 21.91 2060 SER C CA 1
ATOM 2724 C C . SER C 1 60 ? 55.918 51.960 67.165 1.00 21.79 2060 SER C C 1
ATOM 2725 O O . SER C 1 60 ? 54.744 51.931 66.790 1.00 21.75 2060 SER C O 1
ATOM 2728 N N . GLU C 1 61 ? 56.935 51.759 66.335 1.00 22.62 2061 GLU C N 1
ATOM 2729 C CA . GLU C 1 61 ? 56.702 51.511 64.915 1.00 25.57 2061 GLU C CA 1
ATOM 2730 C C . GLU C 1 61 ? 55.927 50.218 64.722 1.00 22.98 2061 GLU C C 1
ATOM 2731 O O . GLU C 1 61 ? 54.997 50.164 63.924 1.00 23.37 2061 GLU C O 1
ATOM 2737 N N . THR C 1 62 ? 56.286 49.183 65.469 1.00 22.01 2062 THR C N 1
ATOM 2738 C CA . THR C 1 62 ? 55.574 47.923 65.344 1.00 20.66 2062 THR C CA 1
ATOM 2739 C C . THR C 1 62 ? 54.107 48.121 65.735 1.00 21.07 2062 THR C C 1
ATOM 2740 O O . THR C 1 62 ? 53.199 47.592 65.085 1.00 21.17 2062 THR C O 1
ATOM 2744 N N . TYR C 1 63 ? 53.863 48.907 66.779 1.00 21.24 2063 TYR C N 1
ATOM 2745 C CA . TYR C 1 63 ? 52.489 49.155 67.205 1.00 20.71 2063 TYR C CA 1
ATOM 2746 C C . TYR C 1 63 ? 51.674 49.863 66.111 1.00 20.11 2063 TYR C C 1
ATOM 2747 O O . TYR C 1 63 ? 50.528 49.502 65.851 1.00 22.66 2063 TYR C O 1
ATOM 2756 N N . ALA C 1 64 ? 52.255 50.875 65.477 1.00 22.06 2064 ALA C N 1
ATOM 2757 C CA . ALA C 1 64 ? 51.547 51.603 64.426 1.00 22.55 2064 ALA C CA 1
ATOM 2758 C C . ALA C 1 64 ? 51.187 50.645 63.293 1.00 21.21 2064 ALA C C 1
ATOM 2759 O O . ALA C 1 64 ? 50.121 50.748 62.689 1.00 21.66 2064 ALA C O 1
ATOM 2761 N N . ARG C 1 65 ? 52.083 49.712 63.004 1.00 24.41 2065 ARG C N 1
ATOM 2762 C CA . ARG C 1 65 ? 51.835 48.731 61.950 1.00 24.83 2065 ARG C CA 1
ATOM 2763 C C . ARG C 1 65 ? 50.680 47.809 62.390 1.00 24.01 2065 ARG C C 1
ATOM 2764 O O . ARG C 1 65 ? 49.782 47.490 61.609 1.00 21.56 2065 ARG C O 1
ATOM 2772 N N . ILE C 1 66 ? 50.693 47.409 63.657 1.00 23.31 2066 ILE C N 1
ATOM 2773 C CA . ILE C 1 66 ? 49.646 46.544 64.199 1.00 22.81 2066 ILE C CA 1
ATOM 2774 C C . ILE C 1 66 ? 48.269 47.213 64.142 1.00 21.35 2066 ILE C C 1
ATOM 2775 O O . ILE C 1 66 ? 47.262 46.556 63.883 1.00 21.46 2066 ILE C O 1
ATOM 2780 N N . LEU C 1 67 ? 48.218 48.517 64.392 1.00 22.95 2067 LEU C N 1
ATOM 2781 C CA . LEU C 1 67 ? 46.944 49.224 64.353 1.00 23.75 2067 LEU C CA 1
ATOM 2782 C C . LEU C 1 67 ? 46.331 49.196 62.948 1.00 25.37 2067 LEU C C 1
ATOM 2783 O O . LEU C 1 67 ? 45.143 49.448 62.782 1.00 24.30 2067 LEU C O 1
ATOM 2788 N N . LYS C 1 68 ? 47.131 48.880 61.935 1.00 26.92 2068 LYS C N 1
ATOM 2789 C CA . LYS C 1 68 ? 46.608 48.838 60.573 1.00 29.47 2068 LYS C CA 1
ATOM 2790 C C . LYS C 1 68 ? 46.086 47.462 60.183 1.00 29.45 2068 LYS C C 1
ATOM 2791 O O . LYS C 1 68 ? 45.495 47.292 59.121 1.00 28.28 2068 LYS C O 1
ATOM 2797 N N . ASP C 1 69 ? 46.302 46.480 61.049 1.00 28.90 2069 ASP C N 1
ATOM 2798 C CA . ASP C 1 69 ? 45.861 45.118 60.781 1.00 29.13 2069 ASP C CA 1
ATOM 2799 C C . ASP C 1 69 ? 44.338 44.982 60.923 1.00 29.94 2069 ASP C C 1
ATOM 2800 O O . ASP C 1 69 ? 43.782 45.233 61.993 1.00 30.24 2069 ASP C O 1
ATOM 2805 N N . PRO C 1 70 ? 43.647 44.566 59.845 1.00 29.64 2070 PRO C N 1
ATOM 2806 C CA . PRO C 1 70 ? 42.185 44.401 59.855 1.00 28.74 2070 PRO C CA 1
ATOM 2807 C C . PRO C 1 70 ? 41.704 43.219 60.701 1.00 26.68 2070 PRO C C 1
ATOM 2808 O O . PRO C 1 70 ? 40.507 43.064 60.949 1.00 24.89 2070 PRO C O 1
ATOM 2812 N N . ARG C 1 71 ? 42.632 42.383 61.144 1.00 26.22 2071 ARG C N 1
ATOM 2813 C CA . ARG C 1 71 ? 42.250 41.220 61.928 1.00 28.41 2071 ARG C CA 1
ATOM 2814 C C . ARG C 1 71 ? 41.814 41.511 63.369 1.00 28.24 2071 ARG C C 1
ATOM 2815 O O . ARG C 1 71 ? 41.359 40.613 64.077 1.00 29.10 2071 ARG C O 1
ATOM 2823 N N . HIS C 1 72 ? 41.959 42.761 63.801 1.00 27.44 2072 HIS C N 1
ATOM 2824 C CA . HIS C 1 72 ? 41.508 43.172 65.128 1.00 26.33 2072 HIS C CA 1
ATOM 2825 C C . HIS C 1 72 ? 41.120 44.643 65.091 1.00 27.11 2072 HIS C C 1
ATOM 2826 O O . HIS C 1 72 ? 41.443 45.353 64.138 1.00 25.05 2072 HIS C O 1
ATOM 2833 N N . HIS C 1 73 ? 40.417 45.098 66.120 1.00 26.57 2073 HIS C N 1
ATOM 2834 C CA . HIS C 1 73 ? 39.983 46.487 66.180 1.00 27.92 2073 HIS C CA 1
ATOM 2835 C C . HIS C 1 73 ? 39.791 46.942 67.622 1.00 28.26 2073 HIS C C 1
ATOM 2836 O O . HIS C 1 73 ? 39.960 46.160 68.562 1.00 26.06 2073 HIS C O 1
ATOM 2843 N N . SER C 1 74 ? 39.443 48.215 67.785 1.00 27.19 2074 SER C N 1
ATOM 2844 C CA . SER C 1 74 ? 39.205 48.784 69.109 1.00 26.58 2074 SER C CA 1
ATOM 2845 C C . SER C 1 74 ? 40.403 48.547 70.014 1.00 25.76 2074 SER C C 1
ATOM 2846 O O . SER C 1 74 ? 40.261 48.048 71.128 1.00 26.25 2074 SER C O 1
ATOM 2849 N N . ALA C 1 75 ? 41.585 48.896 69.525 1.00 25.94 2075 ALA C N 1
ATOM 2850 C CA . ALA C 1 75 ? 42.799 48.724 70.297 1.00 24.78 2075 ALA C CA 1
ATOM 2851 C C . ALA C 1 75 ? 42.847 49.766 71.410 1.00 25.07 2075 ALA C C 1
ATOM 2852 O O . ALA C 1 75 ? 42.316 50.871 71.268 1.00 21.29 2075 ALA C O 1
ATOM 2854 N N . GLU C 1 76 ? 43.479 49.405 72.520 1.00 23.46 2076 GLU C N 1
ATOM 2855 C CA . GLU C 1 76 ? 43.612 50.319 73.646 1.00 23.92 2076 GLU C CA 1
ATOM 2856 C C . GLU C 1 76 ? 44.977 50.162 74.264 1.00 23.12 2076 GLU C C 1
ATOM 2857 O O . GLU C 1 76 ? 45.385 49.059 74.613 1.00 24.22 2076 GLU C O 1
ATOM 2863 N N . ILE C 1 77 ? 45.698 51.265 74.390 1.00 23.33 2077 ILE C N 1
ATOM 2864 C CA . ILE C 1 77 ? 47.014 51.203 75.003 1.00 23.02 2077 ILE C CA 1
ATOM 2865 C C . ILE C 1 77 ? 46.812 50.986 76.511 1.00 23.64 2077 ILE C C 1
ATOM 2866 O O . ILE C 1 77 ? 45.988 51.657 77.135 1.00 22.08 2077 ILE C O 1
ATOM 2871 N N . VAL C 1 78 ? 47.546 50.037 77.083 1.00 24.22 2078 VAL C N 1
ATOM 2872 C CA . VAL C 1 78 ? 47.438 49.759 78.511 1.00 25.49 2078 VAL C CA 1
ATOM 2873 C C . VAL C 1 78 ? 48.620 50.368 79.248 1.00 25.66 2078 VAL C C 1
ATOM 2874 O O . VAL C 1 78 ? 48.462 50.895 80.350 1.00 26.74 2078 VAL C O 1
ATOM 2878 N N . GLU C 1 79 ? 49.799 50.307 78.633 1.00 26.17 2079 GLU C N 1
ATOM 2879 C CA . GLU C 1 79 ? 50.997 50.867 79.249 1.00 26.05 2079 GLU C CA 1
ATOM 2880 C C . GLU C 1 79 ? 52.200 50.977 78.317 1.00 25.40 2079 GLU C C 1
ATOM 2881 O O . GLU C 1 79 ? 52.362 50.200 77.375 1.00 24.03 2079 GLU C O 1
ATOM 2887 N N . PHE C 1 80 ? 53.042 51.961 78.600 1.00 24.56 2080 PHE C N 1
ATOM 2888 C CA . PHE C 1 80 ? 54.270 52.156 77.858 1.00 24.18 2080 PHE C CA 1
ATOM 2889 C C . PHE C 1 80 ? 55.220 52.887 78.788 1.00 24.30 2080 PHE C C 1
ATOM 2890 O O . PHE C 1 80 ? 54.954 54.018 79.195 1.00 23.43 2080 PHE C O 1
ATOM 2898 N N . LYS C 1 81 ? 56.326 52.235 79.130 1.00 25.43 2081 LYS C N 1
ATOM 2899 C CA . LYS C 1 81 ? 57.303 52.831 80.023 1.00 25.65 2081 LYS C CA 1
ATOM 2900 C C . LYS C 1 81 ? 58.665 52.179 79.870 1.00 25.15 2081 LYS C C 1
ATOM 2901 O O . LYS C 1 81 ? 58.794 51.074 79.339 1.00 22.77 2081 LYS C O 1
ATOM 2907 N N . ALA C 1 82 ? 59.683 52.879 80.347 1.00 24.31 2082 ALA C N 1
ATOM 2908 C CA . ALA C 1 82 ? 61.035 52.364 80.301 1.00 25.73 2082 ALA C CA 1
ATOM 2909 C C . ALA C 1 82 ? 61.107 51.268 81.358 1.00 25.03 2082 ALA C C 1
ATOM 2910 O O . ALA C 1 82 ? 60.363 51.299 82.336 1.00 24.69 2082 ALA C O 1
ATOM 2912 N N . ILE C 1 83 ? 61.992 50.300 81.155 1.00 26.34 2083 ILE C N 1
ATOM 2913 C CA . ILE C 1 83 ? 62.177 49.206 82.107 1.00 26.64 2083 ILE C CA 1
ATOM 2914 C C . ILE C 1 83 ? 63.669 48.945 82.237 1.00 27.32 2083 ILE C C 1
ATOM 2915 O O . ILE C 1 83 ? 64.432 49.205 81.304 1.00 25.87 2083 ILE C O 1
ATOM 2920 N N . GLU C 1 84 ? 64.074 48.428 83.394 1.00 25.96 2084 GLU C N 1
ATOM 2921 C CA . GLU C 1 84 ? 65.474 48.119 83.676 1.00 25.85 2084 GLU C CA 1
ATOM 2922 C C . GLU C 1 84 ? 65.888 46.833 82.969 1.00 24.55 2084 GLU C C 1
ATOM 2923 O O . GLU C 1 84 ? 67.009 46.715 82.489 1.00 26.51 2084 GLU C O 1
ATOM 2925 N N . GLU C 1 85 ? 64.980 45.865 82.922 1.00 23.69 2085 GLU C N 1
ATOM 2926 C CA . GLU C 1 85 ? 65.250 44.593 82.268 1.00 23.72 2085 GLU C CA 1
ATOM 2927 C C . GLU C 1 85 ? 63.951 44.009 81.723 1.00 23.97 2085 GLU C C 1
ATOM 2928 O O . GLU C 1 85 ? 62.859 44.340 82.201 1.00 22.40 2085 GLU C O 1
ATOM 2934 N N . ARG C 1 86 ? 64.069 43.141 80.721 1.00 24.03 2086 ARG C N 1
ATOM 2935 C CA . ARG C 1 86 ? 62.893 42.525 80.117 1.00 24.11 2086 ARG C CA 1
ATOM 2936 C C . ARG C 1 86 ? 62.392 41.381 80.966 1.00 22.91 2086 ARG C C 1
ATOM 2937 O O . ARG C 1 86 ? 63.161 40.739 81.680 1.00 23.18 2086 ARG C O 1
ATOM 2945 N N . THR C 1 87 ? 61.091 41.135 80.872 1.00 23.72 2087 THR C N 1
ATOM 2946 C CA . THR C 1 87 ? 60.452 40.031 81.570 1.00 23.33 2087 THR C CA 1
ATOM 2947 C C . THR C 1 87 ? 60.138 38.967 80.516 1.00 24.75 2087 THR C C 1
ATOM 2948 O O . THR C 1 87 ? 60.284 37.771 80.760 1.00 22.82 2087 THR C O 1
ATOM 2952 N N . PHE C 1 88 ? 59.713 39.401 79.333 1.00 25.64 2088 PHE C N 1
ATOM 2953 C CA . PHE C 1 88 ? 59.390 38.445 78.272 1.00 26.59 2088 PHE C CA 1
ATOM 2954 C C . PHE C 1 88 ? 60.584 38.341 77.333 1.00 28.61 2088 PHE C C 1
ATOM 2955 O O . PHE C 1 88 ? 60.575 38.847 76.212 1.00 27.94 2088 PHE C O 1
ATOM 2963 N N . ILE C 1 89 ? 61.611 37.661 77.830 1.00 27.07 2089 ILE C N 1
ATOM 2964 C CA . ILE C 1 89 ? 62.887 37.473 77.149 1.00 28.27 2089 ILE C CA 1
ATOM 2965 C C . ILE C 1 89 ? 62.997 36.428 76.053 1.00 28.68 2089 ILE C C 1
ATOM 2966 O O . ILE C 1 89 ? 63.493 36.709 74.961 1.00 26.73 2089 ILE C O 1
ATOM 2971 N N . ASN C 1 90 ? 62.547 35.223 76.374 1.00 28.03 2090 ASN C N 1
ATOM 2972 C CA . ASN C 1 90 ? 62.651 34.069 75.497 1.00 29.69 2090 ASN C CA 1
ATOM 2973 C C . ASN C 1 90 ? 62.204 34.108 74.037 1.00 28.02 2090 ASN C C 1
ATOM 2974 O O . ASN C 1 90 ? 62.928 33.623 73.176 1.00 28.36 2090 ASN C O 1
ATOM 2979 N N . TRP C 1 91 ? 61.032 34.666 73.754 1.00 26.21 2091 TRP C N 1
ATOM 2980 C CA . TRP C 1 91 ? 60.515 34.669 72.388 1.00 26.62 2091 TRP C CA 1
ATOM 2981 C C . TRP C 1 91 ? 60.350 36.022 71.696 1.00 26.19 2091 TRP C C 1
ATOM 2982 O O . TRP C 1 91 ? 59.927 37.005 72.313 1.00 21.87 2091 TRP C O 1
ATOM 2993 N N . SER C 1 92 ? 60.674 36.065 70.402 1.00 26.62 2092 SER C N 1
ATOM 2994 C CA . SER C 1 92 ? 60.509 37.290 69.624 1.00 26.41 2092 SER C CA 1
ATOM 2995 C C . SER C 1 92 ? 59.015 37.607 69.721 1.00 26.71 2092 SER C C 1
ATOM 2996 O O . SER C 1 92 ? 58.603 38.767 69.711 1.00 26.77 2092 SER C O 1
ATOM 2999 N N . MET C 1 93 ? 58.220 36.546 69.820 1.00 27.13 2093 MET C N 1
ATOM 3000 C CA . MET C 1 93 ? 56.779 36.638 69.994 1.00 28.14 2093 MET C CA 1
ATOM 3001 C C . MET C 1 93 ? 56.247 35.230 70.218 1.00 32.06 2093 MET C C 1
ATOM 3002 O O . MET C 1 93 ? 56.503 34.319 69.426 1.00 33.10 2093 MET C O 1
ATOM 3007 N N . ARG C 1 94 ? 55.523 35.061 71.320 1.00 32.42 2094 ARG C N 1
ATOM 3008 C CA . ARG C 1 94 ? 54.948 33.777 71.696 1.00 32.39 2094 ARG C CA 1
ATOM 3009 C C . ARG C 1 94 ? 53.436 33.918 71.777 1.00 30.96 2094 ARG C C 1
ATOM 3010 O O . ARG C 1 94 ? 52.924 34.855 72.386 1.00 31.56 2094 ARG C O 1
ATOM 3018 N N . LEU C 1 95 ? 52.723 32.993 71.152 1.00 30.30 2095 LEU C N 1
ATOM 3019 C CA . LEU C 1 95 ? 51.269 33.018 71.173 1.00 29.63 2095 LEU C CA 1
ATOM 3020 C C . LEU C 1 95 ? 50.732 32.097 72.257 1.00 29.65 2095 LEU C C 1
ATOM 3021 O O . LEU C 1 95 ? 51.093 30.923 72.316 1.00 29.40 2095 LEU C O 1
ATOM 3026 N N . VAL C 1 96 ? 49.869 32.626 73.113 1.00 28.68 2096 VAL C N 1
ATOM 3027 C CA . VAL C 1 96 ? 49.276 31.812 74.157 1.00 29.00 2096 VAL C CA 1
ATOM 3028 C C . VAL C 1 96 ? 47.766 31.931 74.031 1.00 26.98 2096 VAL C C 1
ATOM 3029 O O . VAL C 1 96 ? 47.218 33.026 74.105 1.00 26.81 2096 VAL C O 1
ATOM 3033 N N . GLN C 1 97 ? 47.115 30.814 73.770 1.00 25.57 2097 GLN C N 1
ATOM 3034 C CA . GLN C 1 97 ? 45.651 30.811 73.672 1.00 26.13 2097 GLN C CA 1
ATOM 3035 C C . GLN C 1 97 ? 45.053 30.253 74.962 1.00 27.16 2097 GLN C C 1
ATOM 3036 O O . GLN C 1 97 ? 45.300 29.094 75.328 1.00 25.93 2097 GLN C O 1
ATOM 3042 N N . LEU C 1 98 ? 44.336 31.104 75.693 1.00 25.90 2098 LEU C N 1
ATOM 3043 C CA . LEU C 1 98 ? 43.749 30.724 76.977 1.00 25.85 2098 LEU C CA 1
ATOM 3044 C C . LEU C 1 98 ? 42.891 29.469 76.877 1.00 27.07 2098 LEU C C 1
ATOM 3045 O O . LEU C 1 98 ? 42.853 28.668 77.806 1.00 27.85 2098 LEU C O 1
ATOM 3050 N N . GLY C 1 99 ? 42.215 29.300 75.745 1.00 29.54 2099 GLY C N 1
ATOM 3051 C CA . GLY C 1 99 ? 41.364 28.141 75.557 1.00 29.04 2099 GLY C CA 1
ATOM 3052 C C . GLY C 1 99 ? 42.140 26.850 75.404 1.00 29.85 2099 GLY C C 1
ATOM 3053 O O . GLY C 1 99 ? 41.557 25.770 75.449 1.00 30.74 2099 GLY C O 1
ATOM 3054 N N . GLU C 1 100 ? 43.455 26.950 75.236 1.00 30.75 2100 GLU C N 1
ATOM 3055 C CA . GLU C 1 100 ? 44.286 25.761 75.070 1.00 32.70 2100 GLU C CA 1
ATOM 3056 C C . GLU C 1 100 ? 45.248 25.550 76.234 1.00 33.83 2100 GLU C C 1
ATOM 3057 O O . GLU C 1 100 ? 46.160 24.714 76.167 1.00 33.05 2100 GLU C O 1
ATOM 3063 N N . MET C 1 101 ? 45.052 26.325 77.298 1.00 33.68 2101 MET C N 1
ATOM 3064 C CA . MET C 1 101 ? 45.884 26.212 78.499 1.00 33.57 2101 MET C CA 1
ATOM 3065 C C . MET C 1 101 ? 45.036 25.563 79.588 1.00 30.67 2101 MET C C 1
ATOM 3066 O O . MET C 1 101 ? 43.817 25.499 79.459 1.00 28.51 2101 MET C O 1
ATOM 3071 N N . ASP C 1 102 ? 45.680 25.076 80.649 1.00 29.50 2102 ASP C N 1
ATOM 3072 C CA . ASP C 1 102 ? 44.968 24.448 81.766 1.00 30.23 2102 ASP C CA 1
ATOM 3073 C C . ASP C 1 102 ? 43.827 25.378 82.169 1.00 28.94 2102 ASP C C 1
ATOM 3074 O O . ASP C 1 102 ? 44.062 26.459 82.714 1.00 30.13 2102 ASP C O 1
ATOM 3079 N N . SER C 1 103 ? 42.594 24.971 81.895 1.00 28.29 2103 SER C N 1
ATOM 3080 C CA . SER C 1 103 ? 41.441 25.804 82.220 1.00 29.17 2103 SER C CA 1
ATOM 3081 C C . SER C 1 103 ? 41.321 26.152 83.700 1.00 29.38 2103 SER C C 1
ATOM 3082 O O . SER C 1 103 ? 40.838 27.228 84.045 1.00 27.55 2103 SER C O 1
ATOM 3085 N N . ASP C 1 104 ? 41.752 25.249 84.577 1.00 29.85 2104 ASP C N 1
ATOM 3086 C CA . ASP C 1 104 ? 41.669 25.519 86.010 1.00 29.85 2104 ASP C CA 1
ATOM 3087 C C . ASP C 1 104 ? 42.647 26.637 86.348 1.00 28.60 2104 ASP C C 1
ATOM 3088 O O . ASP C 1 104 ? 42.315 27.572 87.072 1.00 29.15 2104 ASP C O 1
ATOM 3093 N N . THR C 1 105 ? 43.854 26.530 85.806 1.00 29.20 2105 THR C N 1
ATOM 3094 C CA . THR C 1 105 ? 44.899 27.517 86.042 1.00 29.14 2105 THR C CA 1
ATOM 3095 C C . THR C 1 105 ? 44.482 28.890 85.506 1.00 29.41 2105 THR C C 1
ATOM 3096 O O . THR C 1 105 ? 44.651 29.918 86.177 1.00 26.59 2105 THR C O 1
ATOM 3100 N N . ILE C 1 106 ? 43.929 28.905 84.297 1.00 27.96 2106 ILE C N 1
ATOM 3101 C CA . ILE C 1 106 ? 43.496 30.153 83.682 1.00 25.92 2106 ILE C CA 1
ATOM 3102 C C . ILE C 1 106 ? 42.370 30.830 84.465 1.00 25.98 2106 ILE C C 1
ATOM 3103 O O . ILE C 1 106 ? 42.412 32.039 84.698 1.00 25.25 2106 ILE C O 1
ATOM 3108 N N . ARG C 1 107 ? 41.368 30.062 84.881 1.00 25.81 2107 ARG C N 1
ATOM 3109 C CA . ARG C 1 107 ? 40.269 30.654 85.636 1.00 27.99 2107 ARG C CA 1
ATOM 3110 C C . ARG C 1 107 ? 40.763 31.355 86.918 1.00 26.93 2107 ARG C C 1
ATOM 3111 O O . ARG C 1 107 ? 40.337 32.469 87.215 1.00 25.79 2107 ARG C O 1
ATOM 3119 N N . ARG C 1 108 ? 41.653 30.714 87.676 1.00 27.44 2108 ARG C N 1
ATOM 3120 C CA . ARG C 1 108 ? 42.159 31.339 88.900 1.00 28.69 2108 ARG C CA 1
ATOM 3121 C C . ARG C 1 108 ? 42.963 32.603 88.575 1.00 27.54 2108 ARG C C 1
ATOM 3122 O O . ARG C 1 108 ? 42.884 33.612 89.282 1.00 25.14 2108 ARG C O 1
ATOM 3130 N N . LEU C 1 109 ? 43.749 32.526 87.508 1.00 24.68 2109 LEU C N 1
ATOM 3131 C CA . LEU C 1 109 ? 44.577 33.638 87.068 1.00 25.52 2109 LEU C CA 1
ATOM 3132 C C . LEU C 1 109 ? 43.722 34.847 86.696 1.00 23.99 2109 LEU C C 1
ATOM 3133 O O . LEU C 1 109 ? 44.027 35.990 87.069 1.00 20.51 2109 LEU C O 1
ATOM 3138 N N . ARG C 1 110 ? 42.640 34.583 85.972 1.00 23.94 2110 ARG C N 1
ATOM 3139 C CA . ARG C 1 110 ? 41.722 35.629 85.532 1.00 25.03 2110 ARG C CA 1
ATOM 3140 C C . ARG C 1 110 ? 41.102 36.334 86.736 1.00 24.71 2110 ARG C C 1
ATOM 3141 O O . ARG C 1 110 ? 41.017 37.560 86.774 1.00 23.37 2110 ARG C O 1
ATOM 3149 N N . LEU C 1 111 ? 40.650 35.551 87.710 1.00 23.36 2111 LEU C N 1
ATOM 3150 C CA . LEU C 1 111 ? 40.049 36.114 88.914 1.00 23.08 2111 LEU C CA 1
ATOM 3151 C C . LEU C 1 111 ? 41.100 36.861 89.723 1.00 21.34 2111 LEU C C 1
ATOM 3152 O O . LEU C 1 111 ? 40.836 37.936 90.253 1.00 20.89 2111 LEU C O 1
ATOM 3157 N N . LYS C 1 112 ? 42.296 36.287 89.804 1.00 21.17 2112 LYS C N 1
ATOM 3158 C CA . LYS C 1 112 ? 43.370 36.890 90.575 1.00 20.35 2112 LYS C CA 1
ATOM 3159 C C . LYS C 1 112 ? 43.700 38.313 90.147 1.00 23.77 2112 LYS C C 1
ATOM 3160 O O . LYS C 1 112 ? 43.884 39.206 90.993 1.00 19.77 2112 LYS C O 1
ATOM 3166 N N . TYR C 1 113 ? 43.760 38.538 88.839 1.00 20.46 2113 TYR C N 1
ATOM 3167 C CA . TYR C 1 113 ? 44.104 39.860 88.350 1.00 22.36 2113 TYR C CA 1
ATOM 3168 C C . TYR C 1 113 ? 43.000 40.666 87.694 1.00 20.15 2113 TYR C C 1
ATOM 3169 O O . TYR C 1 113 ? 43.283 41.610 86.971 1.00 22.65 2113 TYR C O 1
ATOM 3178 N N . SER C 1 114 ? 41.744 40.322 87.952 1.00 20.99 2114 SER C N 1
ATOM 3179 C CA . SER C 1 114 ? 40.653 41.088 87.363 1.00 20.59 2114 SER C CA 1
ATOM 3180 C C . SER C 1 114 ? 39.346 40.872 88.104 1.00 20.10 2114 SER C C 1
ATOM 3181 O O . SER C 1 114 ? 39.176 39.882 88.816 1.00 22.49 2114 SER C O 1
ATOM 3184 N N . PRO C 1 115 ? 38.397 41.802 87.931 1.00 21.29 2115 PRO C N 1
ATOM 3185 C CA . PRO C 1 115 ? 37.083 41.728 88.572 1.00 21.40 2115 PRO C CA 1
ATOM 3186 C C . PRO C 1 115 ? 36.005 41.150 87.654 1.00 23.86 2115 PRO C C 1
ATOM 3187 O O . PRO C 1 115 ? 34.817 41.169 87.988 1.00 21.30 2115 PRO C O 1
ATOM 3191 N N . ALA C 1 116 ? 36.412 40.652 86.491 1.00 23.90 2116 ALA C N 1
ATOM 3192 C CA . ALA C 1 116 ? 35.446 40.117 85.536 1.00 24.54 2116 ALA C CA 1
ATOM 3193 C C . ALA C 1 116 ? 35.217 38.622 85.653 1.00 23.67 2116 ALA C C 1
ATOM 3194 O O . ALA C 1 116 ? 36.088 37.879 86.104 1.00 23.15 2116 ALA C O 1
ATOM 3196 N N . ALA C 1 117 ? 34.028 38.203 85.229 1.00 24.76 2117 ALA C N 1
ATOM 3197 C CA . ALA C 1 117 ? 33.624 36.804 85.239 1.00 25.46 2117 ALA C CA 1
ATOM 3198 C C . ALA C 1 117 ? 34.237 36.065 84.047 1.00 26.23 2117 ALA C C 1
ATOM 3199 O O . ALA C 1 117 ? 34.235 34.836 84.003 1.00 23.27 2117 ALA C O 1
ATOM 3201 N N . THR C 1 118 ? 34.750 36.820 83.079 1.00 25.56 2118 THR C N 1
ATOM 3202 C CA . THR C 1 118 ? 35.388 36.241 81.896 1.00 26.93 2118 THR C CA 1
ATOM 3203 C C . THR C 1 118 ? 36.625 37.072 81.578 1.00 27.24 2118 THR C C 1
ATOM 3204 O O . THR C 1 118 ? 36.830 38.141 82.162 1.00 25.80 2118 THR C O 1
ATOM 3208 N N . PHE C 1 119 ? 37.456 36.594 80.660 1.00 26.77 2119 PHE C N 1
ATOM 3209 C CA . PHE C 1 119 ? 38.651 37.350 80.309 1.00 27.14 2119 PHE C CA 1
ATOM 3210 C C . PHE C 1 119 ? 38.236 38.662 79.650 1.00 28.22 2119 PHE C C 1
ATOM 3211 O O . PHE C 1 119 ? 37.637 38.659 78.577 1.00 28.25 2119 PHE C O 1
ATOM 3219 N N . GLN C 1 120 ? 38.540 39.772 80.302 1.00 28.31 2120 GLN C N 1
ATOM 3220 C CA . GLN C 1 120 ? 38.203 41.130 79.848 1.00 29.08 2120 GLN C CA 1
ATOM 3221 C C . GLN C 1 120 ? 39.329 42.095 80.197 1.00 27.84 2120 GLN C C 1
ATOM 3222 O O . GLN C 1 120 ? 39.246 42.826 81.194 1.00 24.98 2120 GLN C O 1
ATOM 3228 N N . PRO C 1 121 ? 40.393 42.151 79.393 1.00 26.49 2121 PRO C N 1
ATOM 3229 C CA . PRO C 1 121 ? 41.516 43.052 79.666 1.00 25.98 2121 PRO C CA 1
ATOM 3230 C C . PRO C 1 121 ? 41.164 44.526 79.866 1.00 24.86 2121 PRO C C 1
ATOM 3231 O O . PRO C 1 121 ? 41.936 45.267 80.474 1.00 23.91 2121 PRO C O 1
ATOM 3235 N N . ARG C 1 122 ? 40.007 44.957 79.376 1.00 23.92 2122 ARG C N 1
ATOM 3236 C CA . ARG C 1 122 ? 39.618 46.357 79.539 1.00 26.12 2122 ARG C CA 1
ATOM 3237 C C . ARG C 1 122 ? 39.251 46.683 80.990 1.00 26.51 2122 ARG C C 1
ATOM 3238 O O . ARG C 1 122 ? 39.140 47.853 81.352 1.00 23.85 2122 ARG C O 1
ATOM 3246 N N . SER C 1 123 ? 39.051 45.657 81.814 1.00 24.27 2123 SER C N 1
ATOM 3247 C CA . SER C 1 123 ? 38.705 45.876 83.219 1.00 25.60 2123 SER C CA 1
ATOM 3248 C C . SER C 1 123 ? 39.943 45.754 84.101 1.00 25.25 2123 SER C C 1
ATOM 3249 O O . SER C 1 123 ? 39.874 45.873 85.328 1.00 25.10 2123 SER C O 1
ATOM 3252 N N . MET C 1 124 ? 41.078 45.532 83.459 1.00 24.18 2124 MET C N 1
ATOM 3253 C CA . MET C 1 124 ? 42.325 45.337 84.167 1.00 24.16 2124 MET C CA 1
ATOM 3254 C C . MET C 1 124 ? 43.258 46.543 84.075 1.00 24.75 2124 MET C C 1
ATOM 3255 O O . MET C 1 124 ? 43.232 47.289 83.089 1.00 24.21 2124 MET C O 1
ATOM 3260 N N . THR C 1 125 ? 44.045 46.752 85.131 1.00 22.13 2125 THR C N 1
ATOM 3261 C CA . THR C 1 125 ? 45.016 47.844 85.179 1.00 22.24 2125 THR C CA 1
ATOM 3262 C C . THR C 1 125 ? 46.297 47.363 84.505 1.00 20.75 2125 THR C C 1
ATOM 3263 O O . THR C 1 125 ? 46.426 46.188 84.157 1.00 21.91 2125 THR C O 1
ATOM 3267 N N . ALA C 1 126 ? 47.252 48.274 84.351 1.00 20.87 2126 ALA C N 1
ATOM 3268 C CA . ALA C 1 126 ? 48.537 47.952 83.730 1.00 20.89 2126 ALA C CA 1
ATOM 3269 C C . ALA C 1 126 ? 49.244 46.820 84.477 1.00 22.18 2126 ALA C C 1
ATOM 3270 O O . ALA C 1 126 ? 49.657 45.824 83.879 1.00 21.94 2126 ALA C O 1
ATOM 3272 N N . GLU C 1 127 ? 49.395 47.004 85.787 1.00 18.70 2127 GLU C N 1
ATOM 3273 C CA . GLU C 1 127 ? 50.051 46.029 86.655 1.00 19.56 2127 GLU C CA 1
ATOM 3274 C C . GLU C 1 127 ? 49.354 44.677 86.573 1.00 16.28 2127 GLU C C 1
ATOM 3275 O O . GLU C 1 127 ? 49.994 43.628 86.567 1.00 18.01 2127 GLU C O 1
ATOM 3281 N N . GLN C 1 128 ? 48.034 44.705 86.531 1.00 16.53 2128 GLN C N 1
ATOM 3282 C CA . GLN C 1 128 ? 47.275 43.474 86.436 1.00 18.41 2128 GLN C CA 1
ATOM 3283 C C . GLN C 1 128 ? 47.586 42.775 85.113 1.00 19.61 2128 GLN C C 1
ATOM 3284 O O . GLN C 1 128 ? 47.928 41.586 85.098 1.00 18.42 2128 GLN C O 1
ATOM 3290 N N . CYS C 1 129 ? 47.484 43.496 83.996 1.00 19.63 2129 CYS C N 1
ATOM 3291 C CA . CYS C 1 129 ? 47.811 42.880 82.701 1.00 20.24 2129 CYS C CA 1
ATOM 3292 C C . CYS C 1 129 ? 49.226 42.350 82.718 1.00 20.72 2129 CYS C C 1
ATOM 3293 O O . CYS C 1 129 ? 49.510 41.279 82.182 1.00 20.04 2129 CYS C O 1
ATOM 3296 N N . PHE C 1 130 ? 50.126 43.126 83.306 1.00 20.95 2130 PHE C N 1
ATOM 3297 C CA . PHE C 1 130 ? 51.523 42.713 83.366 1.00 22.45 2130 PHE C CA 1
ATOM 3298 C C . PHE C 1 130 ? 51.717 41.393 84.119 1.00 23.43 2130 PHE C C 1
ATOM 3299 O O . PHE C 1 130 ? 52.326 40.453 83.602 1.00 20.94 2130 PHE C O 1
ATOM 3307 N N . ARG C 1 131 ? 51.214 41.335 85.351 1.00 22.98 2131 ARG C N 1
ATOM 3308 C CA . ARG C 1 131 ? 51.345 40.133 86.169 1.00 22.44 2131 ARG C CA 1
ATOM 3309 C C . ARG C 1 131 ? 50.630 38.955 85.523 1.00 20.94 2131 ARG C C 1
ATOM 3310 O O . ARG C 1 131 ? 51.115 37.824 85.567 1.00 21.86 2131 ARG C O 1
ATOM 3318 N N . PHE C 1 132 ? 49.478 39.230 84.922 1.00 21.83 2132 PHE C N 1
ATOM 3319 C CA . PHE C 1 132 ? 48.694 38.204 84.246 1.00 23.55 2132 PHE C CA 1
ATOM 3320 C C . PHE C 1 132 ? 49.529 37.580 83.129 1.00 23.52 2132 PHE C C 1
ATOM 3321 O O . PHE C 1 132 ? 49.651 36.359 83.037 1.00 21.22 2132 PHE C O 1
ATOM 3329 N N . LEU C 1 133 ? 50.096 38.436 82.283 1.00 22.64 2133 LEU C N 1
ATOM 3330 C CA . LEU C 1 133 ? 50.921 37.994 81.165 1.00 23.41 2133 LEU C CA 1
ATOM 3331 C C . LEU C 1 133 ? 52.178 37.275 81.639 1.00 24.73 2133 LEU C C 1
ATOM 3332 O O . LEU C 1 133 ? 52.590 36.270 81.057 1.00 21.39 2133 LEU C O 1
ATOM 3337 N N . LYS C 1 134 ? 52.788 37.788 82.702 1.00 24.43 2134 LYS C N 1
ATOM 3338 C CA . LYS C 1 134 ? 53.998 37.176 83.233 1.00 25.31 2134 LYS C CA 1
ATOM 3339 C C . LYS C 1 134 ? 53.762 35.736 83.693 1.00 24.59 2134 LYS C C 1
ATOM 3340 O O . LYS C 1 134 ? 54.619 34.870 83.495 1.00 24.47 2134 LYS C O 1
ATOM 3346 N N . GLU C 1 135 ? 52.611 35.477 84.312 1.00 25.67 2135 GLU C N 1
ATOM 3347 C CA . GLU C 1 135 ? 52.303 34.125 84.777 1.00 27.15 2135 GLU C CA 1
ATOM 3348 C C . GLU C 1 135 ? 52.147 33.221 83.557 1.00 25.86 2135 GLU C C 1
ATOM 3349 O O . GLU C 1 135 ? 52.643 32.092 83.544 1.00 25.70 2135 GLU C O 1
ATOM 3355 N N . LEU C 1 136 ? 51.464 33.714 82.528 1.00 24.86 2136 LEU C N 1
ATOM 3356 C CA . LEU C 1 136 ? 51.293 32.926 81.308 1.00 26.15 2136 LEU C CA 1
ATOM 3357 C C . LEU C 1 136 ? 52.667 32.622 80.736 1.00 25.18 2136 LEU C C 1
ATOM 3358 O O . LEU C 1 136 ? 52.937 31.497 80.324 1.00 26.02 2136 LEU C O 1
ATOM 3363 N N . TYR C 1 137 ? 53.534 33.633 80.722 1.00 25.36 2137 TYR C N 1
ATOM 3364 C CA . TYR C 1 137 ? 54.893 33.481 80.214 1.00 26.11 2137 TYR C CA 1
ATOM 3365 C C . TYR C 1 137 ? 55.599 32.358 80.964 1.00 28.47 2137 TYR C C 1
ATOM 3366 O O . TYR C 1 137 ? 56.184 31.462 80.353 1.00 26.81 2137 TYR C O 1
ATOM 3375 N N . ASP C 1 138 ? 55.524 32.397 82.292 1.00 27.77 2138 ASP C N 1
ATOM 3376 C CA . ASP C 1 138 ? 56.180 31.392 83.120 1.00 30.31 2138 ASP C CA 1
ATOM 3377 C C . ASP C 1 138 ? 55.643 29.981 82.945 1.00 31.10 2138 ASP C C 1
ATOM 3378 O O . ASP C 1 138 ? 56.338 29.015 83.250 1.00 33.19 2138 ASP C O 1
ATOM 3383 N N . MET C 1 139 ? 54.410 29.864 82.465 1.00 33.59 2139 MET C N 1
ATOM 3384 C CA . MET C 1 139 ? 53.789 28.559 82.247 1.00 36.02 2139 MET C CA 1
ATOM 3385 C C . MET C 1 139 ? 54.313 27.877 80.983 1.00 37.91 2139 MET C C 1
ATOM 3386 O O . MET C 1 139 ? 54.261 26.652 80.862 1.00 37.71 2139 MET C O 1
ATOM 3391 N N . SER C 1 140 ? 54.788 28.686 80.039 1.00 39.57 2140 SER C N 1
ATOM 3392 C CA . SER C 1 140 ? 55.330 28.207 78.772 1.00 41.92 2140 SER C CA 1
ATOM 3393 C C . SER C 1 140 ? 56.793 27.803 78.931 1.00 43.18 2140 SER C C 1
ATOM 3394 O O . SER C 1 140 ? 57.359 27.256 77.954 1.00 44.60 2140 SER C O 1
ATOM 3397 N N . GLY D 1 2 ? 87.665 56.034 99.111 1.00 25.17 3002 GLY D N 1
ATOM 3398 C CA . GLY D 1 2 ? 86.847 54.829 99.394 1.00 27.25 3002 GLY D CA 1
ATOM 3399 C C . GLY D 1 2 ? 86.745 53.899 98.196 1.00 27.40 3002 GLY D C 1
ATOM 3400 O O . GLY D 1 2 ? 87.508 54.012 97.240 1.00 26.55 3002 GLY D O 1
ATOM 3401 N N . LEU D 1 3 ? 85.785 52.983 98.247 1.00 27.34 3003 LEU D N 1
ATOM 3402 C CA . LEU D 1 3 ? 85.569 52.012 97.178 1.00 25.55 3003 LEU D CA 1
ATOM 3403 C C . LEU D 1 3 ? 84.605 52.535 96.109 1.00 26.22 3003 LEU D C 1
ATOM 3404 O O . LEU D 1 3 ? 83.540 53.075 96.423 1.00 27.15 3003 LEU D O 1
ATOM 3409 N N . HIS D 1 4 ? 84.981 52.364 94.844 1.00 24.56 3004 HIS D N 1
ATOM 3410 C CA . HIS D 1 4 ? 84.153 52.822 93.734 1.00 24.32 3004 HIS D CA 1
ATOM 3411 C C . HIS D 1 4 ? 84.107 51.818 92.581 1.00 22.85 3004 HIS D C 1
ATOM 3412 O O . HIS D 1 4 ? 84.929 50.903 92.492 1.00 22.05 3004 HIS D O 1
ATOM 3419 N N . ARG D 1 5 ? 83.138 52.004 91.697 1.00 23.21 3005 ARG D N 1
ATOM 3420 C CA . ARG D 1 5 ? 83.025 51.153 90.527 1.00 24.65 3005 ARG D CA 1
ATOM 3421 C C . ARG D 1 5 ? 82.907 52.018 89.286 1.00 24.57 3005 ARG D C 1
ATOM 3422 O O . ARG D 1 5 ? 82.099 52.948 89.228 1.00 24.86 3005 ARG D O 1
ATOM 3430 N N . LEU D 1 6 ? 83.723 51.697 88.295 1.00 24.17 3006 LEU D N 1
ATOM 3431 C CA . LEU D 1 6 ? 83.702 52.400 87.026 1.00 22.87 3006 LEU D CA 1
ATOM 3432 C C . LEU D 1 6 ? 83.198 51.425 85.972 1.00 23.47 3006 LEU D C 1
ATOM 3433 O O . LEU D 1 6 ? 83.539 50.244 85.998 1.00 21.73 3006 LEU D O 1
ATOM 3438 N N . ILE D 1 7 ? 82.373 51.923 85.061 1.00 24.68 3007 ILE D N 1
ATOM 3439 C CA . ILE D 1 7 ? 81.879 51.130 83.944 1.00 23.78 3007 ILE D CA 1
ATOM 3440 C C . ILE D 1 7 ? 82.007 52.043 82.717 1.00 24.52 3007 ILE D C 1
ATOM 3441 O O . ILE D 1 7 ? 81.629 53.216 82.767 1.00 24.09 3007 ILE D O 1
ATOM 3446 N N . TYR D 1 8 ? 82.575 51.518 81.635 1.00 23.00 3008 TYR D N 1
ATOM 3447 C CA . TYR D 1 8 ? 82.726 52.288 80.402 1.00 22.80 3008 TYR D CA 1
ATOM 3448 C C . TYR D 1 8 ? 82.677 51.333 79.221 1.00 22.31 3008 TYR D C 1
ATOM 3449 O O . TYR D 1 8 ? 82.860 50.133 79.391 1.00 20.72 3008 TYR D O 1
ATOM 3458 N N . LEU D 1 9 ? 82.426 51.866 78.028 1.00 22.65 3009 LEU D N 1
ATOM 3459 C CA . LEU D 1 9 ? 82.369 51.051 76.817 1.00 21.60 3009 LEU D CA 1
ATOM 3460 C C . LEU D 1 9 ? 83.285 51.678 75.763 1.00 21.88 3009 LEU D C 1
ATOM 3461 O O . LEU D 1 9 ? 83.604 52.863 75.844 1.00 20.35 3009 LEU D O 1
ATOM 3466 N N . SER D 1 10 ? 83.733 50.881 74.797 1.00 22.50 3010 SER D N 1
ATOM 3467 C CA . SER D 1 10 ? 84.591 51.393 73.738 1.00 23.18 3010 SER D CA 1
ATOM 3468 C C . SER D 1 10 ? 84.464 50.546 72.475 1.00 25.36 3010 SER D C 1
ATOM 3469 O O . SER D 1 10 ? 83.949 49.425 72.515 1.00 24.67 3010 SER D O 1
ATOM 3472 N N . CYS D 1 11 ? 84.932 51.099 71.358 1.00 28.37 3011 CYS D N 1
ATOM 3473 C CA . CYS D 1 11 ? 84.910 50.415 70.062 1.00 28.43 3011 CYS D CA 1
ATOM 3474 C C . CYS D 1 11 ? 86.293 49.832 69.786 1.00 26.52 3011 CYS D C 1
ATOM 3475 O O . CYS D 1 11 ? 87.277 50.562 69.754 1.00 27.95 3011 CYS D O 1
ATOM 3478 N N . ALA D 1 12 ? 86.375 48.522 69.593 1.00 28.20 3012 ALA D N 1
ATOM 3479 C CA . ALA D 1 12 ? 87.659 47.902 69.300 1.00 27.38 3012 ALA D CA 1
ATOM 3480 C C . ALA D 1 12 ? 88.157 48.438 67.959 1.00 27.07 3012 ALA D C 1
ATOM 3481 O O . ALA D 1 12 ? 87.366 48.725 67.063 1.00 25.98 3012 ALA D O 1
ATOM 3483 N N . THR D 1 13 ? 89.469 48.586 67.838 1.00 28.36 3013 THR D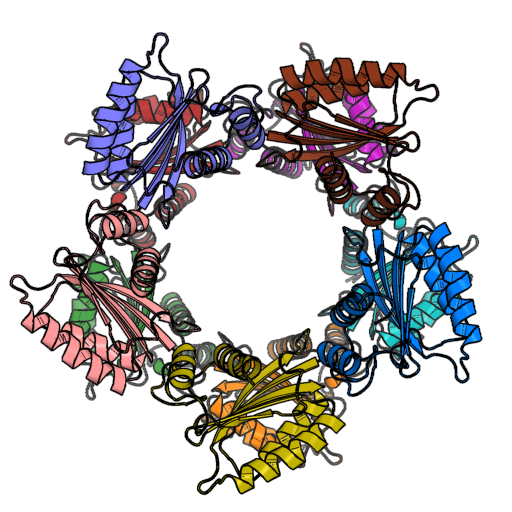 N 1
ATOM 3484 C CA . THR D 1 13 ? 90.068 49.079 66.613 1.00 29.35 3013 THR D CA 1
ATOM 3485 C C . THR D 1 13 ? 90.157 47.933 65.605 1.00 29.50 3013 THR D C 1
ATOM 3486 O O . THR D 1 13 ? 90.552 46.821 65.962 1.00 23.54 3013 THR D O 1
ATOM 3490 N N . ASP D 1 14 ? 89.783 48.192 64.352 1.00 29.89 3014 ASP D N 1
ATOM 3491 C CA . ASP D 1 14 ? 89.836 47.142 63.334 1.00 30.94 3014 ASP D CA 1
ATOM 3492 C C . ASP D 1 14 ? 91.180 46.427 63.380 1.00 30.42 3014 ASP D C 1
ATOM 3493 O O . ASP D 1 14 ? 92.222 47.053 63.559 1.00 31.34 3014 ASP D O 1
ATOM 3498 N N . GLY D 1 15 ? 91.155 45.112 63.214 1.00 31.11 3015 GLY D N 1
ATOM 3499 C CA . GLY D 1 15 ? 92.393 44.359 63.235 1.00 34.74 3015 GLY D CA 1
ATOM 3500 C C . GLY D 1 15 ? 92.772 43.838 64.606 1.00 34.46 3015 GLY D C 1
ATOM 3501 O O . GLY D 1 15 ? 93.871 43.311 64.791 1.00 35.54 3015 GLY D O 1
ATOM 3502 N N . LEU D 1 16 ? 91.871 43.992 65.573 1.00 34.68 3016 LEU D N 1
ATOM 3503 C CA . LEU D 1 16 ? 92.119 43.514 66.933 1.00 33.98 3016 LEU D CA 1
ATOM 3504 C C . LEU D 1 16 ? 92.311 42.004 66.883 1.00 32.16 3016 LEU D C 1
ATOM 3505 O O . LEU D 1 16 ? 91.377 41.270 66.580 1.00 32.73 3016 LEU D O 1
ATOM 3510 N N . SER D 1 17 ? 93.520 41.550 67.190 1.00 33.05 3017 SER D N 1
ATOM 3511 C CA . SER D 1 17 ? 93.846 40.125 67.163 1.00 34.36 3017 SER D CA 1
ATOM 3512 C C . SER D 1 17 ? 93.772 39.437 68.524 1.00 35.74 3017 SER D C 1
ATOM 3513 O O . SER D 1 17 ? 93.706 40.093 69.563 1.00 36.38 3017 SER D O 1
ATOM 3516 N N . TYR D 1 18 ? 93.812 38.107 68.505 1.00 35.22 3018 TYR D N 1
ATOM 3517 C CA . TYR D 1 18 ? 93.772 37.310 69.727 1.00 36.22 3018 TYR D CA 1
ATOM 3518 C C . TYR D 1 18 ? 94.945 37.703 70.628 1.00 34.41 3018 TYR D C 1
ATOM 3519 O O . TYR D 1 18 ? 94.760 37.997 71.809 1.00 34.52 3018 TYR D O 1
ATOM 3528 N N . PRO D 1 19 ? 96.172 37.724 70.078 1.00 33.96 3019 PRO D N 1
ATOM 3529 C CA . PRO D 1 19 ? 97.330 38.094 70.896 1.00 33.34 3019 PRO D CA 1
ATOM 3530 C C . PRO D 1 19 ? 97.263 39.514 71.477 1.00 34.78 3019 PRO D C 1
ATOM 3531 O O . PRO D 1 19 ? 97.954 39.824 72.451 1.00 33.30 3019 PRO D O 1
ATOM 3535 N N . ASP D 1 20 ? 96.454 40.384 70.877 1.00 34.52 3020 ASP D N 1
ATOM 3536 C CA . ASP D 1 20 ? 96.307 41.730 71.417 1.00 34.78 3020 ASP D CA 1
ATOM 3537 C C . ASP D 1 20 ? 95.529 41.600 72.727 1.00 33.14 3020 ASP D C 1
ATOM 3538 O O . ASP D 1 20 ? 95.928 42.159 73.747 1.00 32.15 3020 ASP D O 1
ATOM 3543 N N . LEU D 1 21 ? 94.424 40.855 72.696 1.00 31.94 3021 LEU D N 1
ATOM 3544 C CA . LEU D 1 21 ? 93.618 40.650 73.893 1.00 32.58 3021 LEU D CA 1
ATOM 3545 C C . LEU D 1 21 ? 94.483 40.028 74.977 1.00 32.48 3021 LEU D C 1
ATOM 3546 O O . LEU D 1 21 ? 94.469 40.473 76.124 1.00 32.11 3021 LEU D O 1
ATOM 3551 N N . ARG D 1 22 ? 95.245 39.005 74.600 1.00 32.95 3022 ARG D N 1
ATOM 3552 C CA . ARG D 1 22 ? 96.138 38.322 75.530 1.00 34.11 3022 ARG D CA 1
ATOM 3553 C C . ARG D 1 22 ? 97.107 39.303 76.174 1.00 34.08 3022 ARG D C 1
ATOM 3554 O O . ARG D 1 22 ? 97.412 39.183 77.357 1.00 33.27 3022 ARG D O 1
ATOM 3562 N N . ASP D 1 23 ? 97.599 40.262 75.391 1.00 33.40 3023 ASP D N 1
ATOM 3563 C CA . ASP D 1 23 ? 98.542 41.250 75.909 1.00 33.11 3023 ASP D CA 1
ATOM 35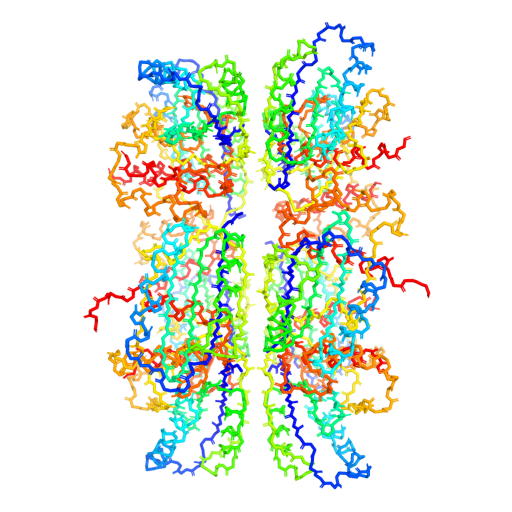64 C C . ASP D 1 23 ? 97.840 42.228 76.826 1.00 30.97 3023 ASP D C 1
ATOM 3565 O O . ASP D 1 23 ? 98.397 42.652 77.831 1.00 33.70 3023 ASP D O 1
ATOM 3570 N N . ILE D 1 24 ? 96.618 42.590 76.463 1.00 30.29 3024 ILE D N 1
ATOM 3571 C CA . ILE D 1 24 ? 95.817 43.502 77.263 1.00 29.28 3024 ILE D CA 1
ATOM 3572 C C . ILE D 1 24 ? 95.561 42.833 78.609 1.00 29.64 3024 ILE D C 1
ATOM 3573 O O . ILE D 1 24 ? 95.737 43.446 79.667 1.00 28.10 3024 ILE D O 1
ATOM 3578 N N . MET D 1 25 ? 95.156 41.566 78.567 1.00 29.05 3025 MET D N 1
ATOM 3579 C CA . MET D 1 25 ? 94.868 40.826 79.795 1.00 30.94 3025 MET D CA 1
ATOM 3580 C C . MET D 1 25 ? 96.108 40.640 80.661 1.00 31.13 3025 MET D C 1
ATOM 3581 O O . MET D 1 25 ? 96.046 40.775 81.884 1.00 32.97 3025 MET D O 1
ATOM 3586 N N . ALA D 1 26 ? 97.232 40.331 80.025 1.00 31.49 3026 ALA D N 1
ATOM 3587 C CA . ALA D 1 26 ? 98.485 40.144 80.747 1.00 31.75 3026 ALA D CA 1
ATOM 3588 C C . ALA D 1 26 ? 98.795 41.384 81.580 1.00 31.68 3026 ALA D C 1
ATOM 3589 O O . ALA D 1 26 ? 99.016 41.295 82.787 1.00 30.42 3026 ALA D O 1
ATOM 3591 N N . LYS D 1 27 ? 98.818 42.540 80.925 1.00 31.85 3027 LYS D N 1
ATOM 3592 C CA . LYS D 1 27 ? 99.098 43.792 81.609 1.00 31.79 3027 LYS D CA 1
ATOM 3593 C C . LYS D 1 27 ? 98.054 44.102 82.675 1.00 31.14 3027 LYS D C 1
ATOM 3594 O O . LYS D 1 27 ? 98.397 44.475 83.792 1.00 30.62 3027 LYS D O 1
ATOM 3600 N N . SER D 1 28 ? 96.783 43.935 82.326 1.00 30.82 3028 SER D N 1
ATOM 3601 C CA . SER D 1 28 ? 95.677 44.213 83.237 1.00 31.39 3028 SER D CA 1
ATOM 3602 C C . SER D 1 28 ? 95.765 43.481 84.576 1.00 30.66 3028 SER D C 1
ATOM 3603 O O . SER D 1 28 ? 95.660 44.099 85.637 1.00 29.14 3028 SER D O 1
ATOM 3606 N N . GLU D 1 29 ? 95.950 42.166 84.516 1.00 30.37 3029 GLU D N 1
ATOM 3607 C CA . GLU D 1 29 ? 96.038 41.333 85.714 1.00 31.26 3029 GLU D CA 1
ATOM 3608 C C . GLU D 1 29 ? 97.166 41.808 86.625 1.00 30.73 3029 GLU D C 1
ATOM 3609 O O . GLU D 1 29 ? 97.005 41.918 87.845 1.00 28.54 3029 GLU D O 1
ATOM 3615 N N . VAL D 1 30 ? 98.307 42.110 86.025 1.00 28.91 3030 VAL D N 1
ATOM 3616 C CA . VAL D 1 30 ? 99.445 42.568 86.791 1.00 29.64 3030 VAL D CA 1
ATOM 3617 C C . VAL D 1 30 ? 99.197 43.952 87.385 1.00 30.12 3030 VAL D C 1
ATOM 3618 O O . VAL D 1 30 ? 99.377 44.166 88.590 1.00 28.23 3030 VAL D O 1
ATOM 3622 N N . ASN D 1 31 ? 98.754 44.885 86.551 1.00 28.79 3031 ASN D N 1
ATOM 3623 C CA . ASN D 1 31 ? 98.507 46.240 87.026 1.00 28.17 3031 ASN D CA 1
ATOM 3624 C C . ASN D 1 31 ? 97.384 46.343 88.047 1.00 27.18 3031 ASN D C 1
ATOM 3625 O O . ASN D 1 31 ? 97.530 47.018 89.068 1.00 25.25 3031 ASN D O 1
ATOM 3630 N N . ASN D 1 32 ? 96.262 45.687 87.778 1.00 26.05 3032 ASN D N 1
ATOM 3631 C CA . ASN D 1 32 ? 95.142 45.757 88.703 1.00 27.01 3032 ASN D CA 1
ATOM 3632 C C . ASN D 1 32 ? 95.457 45.099 90.045 1.00 28.41 3032 ASN D C 1
ATOM 3633 O O . ASN D 1 32 ? 95.010 45.565 91.097 1.00 29.02 3032 ASN D O 1
ATOM 3638 N N . LEU D 1 33 ? 96.247 44.032 90.007 1.00 27.91 3033 LEU D N 1
ATOM 3639 C CA . LEU D 1 33 ? 96.636 43.338 91.218 1.00 28.85 3033 LEU D CA 1
ATOM 3640 C C . LEU D 1 33 ? 97.459 44.295 92.070 1.00 29.48 3033 LEU D C 1
ATOM 3641 O O . LEU D 1 33 ? 97.272 44.395 93.283 1.00 29.42 3033 LEU D O 1
ATOM 3646 N N . ARG D 1 34 ? 98.372 44.998 91.414 1.00 28.81 3034 ARG D N 1
ATOM 3647 C CA . ARG D 1 34 ? 99.234 45.969 92.071 1.00 29.13 3034 ARG D CA 1
ATOM 3648 C C . ARG D 1 34 ? 98.419 47.130 92.643 1.00 29.50 3034 ARG D C 1
ATOM 3649 O O . ARG D 1 34 ? 98.706 47.613 93.735 1.00 27.66 3034 ARG D O 1
ATOM 3657 N N . ASP D 1 35 ? 97.399 47.564 91.908 1.00 26.59 3035 ASP D N 1
ATOM 3658 C CA . ASP D 1 35 ? 96.595 48.695 92.343 1.00 28.13 3035 ASP D CA 1
ATOM 3659 C C . ASP D 1 35 ? 95.374 48.325 93.166 1.00 26.92 3035 ASP D C 1
ATOM 3660 O O . ASP D 1 35 ? 94.624 49.202 93.579 1.00 28.60 3035 ASP D O 1
ATOM 3665 N N . GLY D 1 36 ? 95.180 47.037 93.423 1.00 26.23 3036 GLY D N 1
ATOM 3666 C CA . GLY D 1 36 ? 94.017 46.618 94.185 1.00 25.30 3036 GLY D CA 1
ATOM 3667 C C . GLY D 1 36 ? 92.733 46.764 93.380 1.00 26.15 3036 GLY D C 1
ATOM 3668 O O . GLY D 1 36 ? 91.646 46.984 93.929 1.00 26.16 3036 GLY D O 1
ATOM 3669 N N . ILE D 1 37 ? 92.846 46.647 92.064 1.00 24.52 3037 ILE D N 1
ATOM 3670 C CA . ILE D 1 37 ? 91.675 46.759 91.211 1.00 22.62 3037 ILE D CA 1
ATOM 3671 C C . ILE D 1 37 ? 91.202 45.375 90.768 1.00 21.91 3037 ILE D C 1
ATOM 3672 O O . ILE D 1 37 ? 92.004 44.455 90.616 1.00 21.56 3037 ILE D O 1
ATOM 3677 N N . THR D 1 38 ? 89.894 45.223 90.603 1.00 21.60 3038 THR D N 1
ATOM 3678 C CA . THR D 1 38 ? 89.322 43.960 90.140 1.00 24.38 3038 THR D CA 1
ATOM 3679 C C . THR D 1 38 ? 88.246 44.329 89.129 1.00 24.54 3038 THR D C 1
ATOM 3680 O O . THR D 1 38 ? 87.794 45.474 89.090 1.00 24.62 3038 THR D O 1
ATOM 3684 N N . GLY D 1 39 ? 87.841 43.368 88.307 1.00 23.70 3039 GLY D N 1
ATOM 3685 C CA . GLY D 1 39 ? 86.818 43.661 87.329 1.00 23.63 3039 GLY D CA 1
ATOM 3686 C C . GLY D 1 39 ? 86.663 42.619 86.245 1.00 24.89 3039 GLY D C 1
ATOM 3687 O O . GLY D 1 39 ? 87.108 41.479 86.383 1.00 23.76 3039 GLY D O 1
ATOM 3688 N N . MET D 1 40 ? 86.039 43.032 85.150 1.00 24.21 3040 MET D N 1
ATOM 3689 C CA . MET D 1 40 ? 85.790 42.137 84.036 1.00 26.43 3040 MET D CA 1
ATOM 3690 C C . MET D 1 40 ? 85.771 42.933 82.730 1.00 26.17 3040 MET D C 1
ATOM 3691 O O . MET D 1 40 ? 85.335 44.085 82.708 1.00 22.95 3040 MET D O 1
ATOM 3696 N N . LEU D 1 41 ? 86.259 42.316 81.655 1.00 26.24 3041 LEU D N 1
ATOM 3697 C CA . LEU D 1 41 ? 86.299 42.939 80.332 1.00 25.96 3041 LEU D CA 1
ATOM 3698 C C . LEU D 1 41 ? 85.454 42.100 79.379 1.00 27.74 3041 LEU D C 1
ATOM 3699 O O . LEU D 1 41 ? 85.758 40.940 79.118 1.00 25.86 3041 LEU D O 1
ATOM 3704 N N . CYS D 1 42 ? 84.379 42.691 78.883 1.00 29.52 3042 CYS D N 1
ATOM 3705 C CA . CYS D 1 42 ? 83.489 42.010 77.967 1.00 31.51 3042 CYS D CA 1
ATOM 3706 C C . CYS D 1 42 ? 83.795 42.474 76.543 1.00 31.91 3042 CYS D C 1
ATOM 3707 O O . CYS D 1 42 ? 83.917 43.676 76.282 1.00 31.88 3042 CYS D O 1
ATOM 3710 N N . TYR D 1 43 ? 83.939 41.516 75.631 1.00 31.12 3043 TYR D N 1
ATOM 3711 C CA . TYR D 1 43 ? 84.234 41.822 74.236 1.00 31.17 3043 TYR D CA 1
ATOM 3712 C C . TYR D 1 43 ? 83.305 41.068 73.306 1.00 31.20 3043 TYR D C 1
ATOM 3713 O O . TYR D 1 43 ? 83.246 39.842 73.330 1.00 31.18 3043 TYR D O 1
ATOM 3722 N N . GLY D 1 44 ? 82.590 41.812 72.474 1.00 30.00 3044 GLY D N 1
ATOM 3723 C CA . GLY D 1 44 ? 81.669 41.195 71.546 1.00 30.53 3044 GLY D CA 1
ATOM 3724 C C . GLY D 1 44 ? 81.156 42.207 70.550 1.00 30.13 3044 GLY D C 1
ATOM 3725 O O . GLY D 1 44 ? 81.015 43.388 70.861 1.00 28.65 3044 GLY D O 1
ATOM 3726 N N . ASN D 1 45 ? 80.890 41.744 69.337 1.00 30.91 3045 ASN D N 1
ATOM 3727 C CA . ASN D 1 45 ? 80.377 42.609 68.294 1.00 28.56 3045 ASN D CA 1
ATOM 3728 C C . ASN D 1 45 ? 81.265 43.826 68.095 1.00 27.34 3045 ASN D C 1
ATOM 3729 O O . ASN D 1 45 ? 80.778 44.919 67.811 1.00 27.47 3045 ASN D O 1
ATOM 3734 N N . GLY D 1 46 ? 82.571 43.630 68.244 1.00 25.99 3046 GLY D N 1
ATOM 3735 C CA . GLY D 1 46 ? 83.516 44.719 68.063 1.00 25.76 3046 GLY D CA 1
ATOM 3736 C C . GLY D 1 46 ? 83.432 45.812 69.113 1.00 27.20 3046 GLY D C 1
ATOM 3737 O O . GLY D 1 46 ? 84.064 46.860 68.969 1.00 24.53 3046 GLY D O 1
ATOM 3738 N N . MET D 1 47 ? 82.654 45.562 70.164 1.00 27.25 3047 MET D N 1
ATOM 3739 C CA . MET D 1 47 ? 82.470 46.516 71.256 1.00 27.48 3047 MET D CA 1
ATOM 3740 C C . MET D 1 47 ? 83.075 45.975 72.542 1.00 26.17 3047 MET D C 1
ATOM 3741 O O . MET D 1 47 ? 83.092 44.767 72.773 1.00 25.46 3047 MET D O 1
ATOM 3746 N N . PHE D 1 48 ? 83.577 46.884 73.370 1.00 26.38 3048 PHE D N 1
ATOM 3747 C CA . PHE D 1 48 ? 84.164 46.536 74.657 1.00 25.26 3048 PHE D CA 1
ATOM 3748 C C . PHE D 1 48 ? 83.267 47.093 75.759 1.00 24.75 3048 PHE D C 1
ATOM 3749 O O . PHE D 1 48 ? 82.717 48.183 75.625 1.00 22.35 3048 PHE D O 1
ATOM 3757 N N . LEU D 1 49 ? 83.097 46.330 76.832 1.00 25.74 3049 LEU D N 1
ATOM 3758 C CA . LEU D 1 49 ? 82.315 46.775 77.985 1.00 25.07 3049 LEU D CA 1
ATOM 3759 C C . LEU D 1 49 ? 83.124 46.275 79.167 1.00 25.15 3049 LEU D C 1
ATOM 3760 O O . LEU D 1 49 ? 83.236 45.067 79.400 1.00 25.29 3049 LEU D O 1
ATOM 3765 N N . GLN D 1 50 ? 83.712 47.213 79.897 1.00 23.32 3050 GLN D N 1
ATOM 3766 C CA . GLN D 1 50 ? 84.541 46.859 81.032 1.00 24.33 3050 GLN D CA 1
ATOM 3767 C C . GLN D 1 50 ? 84.119 47.562 82.314 1.00 24.53 3050 GLN D C 1
ATOM 3768 O O . GLN D 1 50 ? 83.573 48.666 82.279 1.00 23.43 3050 GLN D O 1
ATOM 3774 N N . THR D 1 51 ? 84.351 46.894 83.440 1.00 25.55 3051 THR D N 1
ATOM 3775 C CA . THR D 1 51 ? 84.046 47.454 84.752 1.00 24.14 3051 THR D CA 1
ATOM 3776 C C . THR D 1 51 ? 85.295 47.313 85.615 1.00 23.64 3051 THR D C 1
ATOM 3777 O O . THR D 1 51 ? 86.008 46.308 85.550 1.00 22.63 3051 THR D O 1
ATOM 3781 N N . LEU D 1 52 ? 85.564 48.342 86.408 1.00 24.66 3052 LEU D N 1
ATOM 3782 C CA . LEU D 1 52 ? 86.719 48.353 87.288 1.00 22.52 3052 LEU D CA 1
ATOM 3783 C C . LEU D 1 52 ? 86.292 48.782 88.690 1.00 22.04 3052 LEU D C 1
ATOM 3784 O O . LEU D 1 52 ? 85.598 49.779 88.855 1.00 23.49 3052 LEU D O 1
ATOM 3789 N N . GLU D 1 53 ? 86.699 48.017 89.694 1.00 22.08 3053 GLU D N 1
ATOM 3790 C CA . GLU D 1 53 ? 86.373 48.342 91.075 1.00 22.28 3053 GLU D CA 1
ATOM 3791 C C . GLU D 1 53 ? 87.675 48.577 91.813 1.00 21.82 3053 GLU D C 1
ATOM 3792 O O . GLU D 1 53 ? 88.679 47.895 91.561 1.00 21.21 3053 GLU D O 1
ATOM 3798 N N . GLY D 1 54 ? 87.645 49.538 92.731 1.00 21.84 3054 GLY D N 1
ATOM 3799 C CA . GLY D 1 54 ? 88.824 49.866 93.505 1.00 22.91 3054 GLY D CA 1
ATOM 3800 C C . GLY D 1 54 ? 88.824 51.295 94.017 1.00 22.05 3054 GLY D C 1
ATOM 3801 O O . GLY D 1 54 ? 87.778 51.934 94.121 1.00 23.56 3054 GLY D O 1
ATOM 3802 N N . ASP D 1 55 ? 90.013 51.788 94.333 1.00 22.03 3055 ASP D N 1
ATOM 3803 C CA . ASP D 1 55 ? 90.214 53.137 94.845 1.00 27.39 3055 ASP D CA 1
ATOM 3804 C C . ASP D 1 55 ? 89.820 54.198 93.808 1.00 27.59 3055 ASP D C 1
ATOM 3805 O O . ASP D 1 55 ? 89.970 53.974 92.610 1.00 26.24 3055 ASP D O 1
ATOM 3810 N N . ARG D 1 56 ? 89.325 55.349 94.261 1.00 26.74 3056 ARG D N 1
ATOM 3811 C CA . ARG D 1 56 ? 88.920 56.409 93.340 1.00 27.78 3056 ARG D CA 1
ATOM 3812 C C . ARG D 1 56 ? 90.095 56.903 92.497 1.00 28.71 3056 ARG D C 1
ATOM 3813 O O . ARG D 1 56 ? 89.967 57.105 91.284 1.00 28.86 3056 ARG D O 1
ATOM 3821 N N . GLN D 1 57 ? 91.240 57.087 93.143 1.00 27.41 3057 GLN D N 1
ATOM 3822 C CA . GLN D 1 57 ? 92.438 57.544 92.459 1.00 27.71 3057 GLN D CA 1
ATOM 3823 C C . GLN D 1 57 ? 92.946 56.490 91.466 1.00 27.26 3057 GLN D C 1
ATOM 3824 O O . GLN D 1 57 ? 93.153 56.783 90.290 1.00 24.51 3057 GLN D O 1
ATOM 3830 N N . LYS D 1 58 ? 93.139 55.264 91.943 1.00 25.64 3058 LYS D N 1
ATOM 3831 C CA . LYS D 1 58 ? 93.639 54.182 91.096 1.00 26.12 3058 LYS D CA 1
ATOM 3832 C C . LYS D 1 58 ? 92.750 53.853 89.898 1.00 25.95 3058 LYS D C 1
ATOM 3833 O O . LYS D 1 58 ? 93.241 53.716 88.774 1.00 24.59 3058 LYS D O 1
ATOM 3839 N N . VAL D 1 59 ? 91.450 53.712 90.132 1.00 23.38 3059 VAL D N 1
ATOM 3840 C CA . VAL D 1 59 ? 90.545 53.398 89.039 1.00 24.71 3059 VAL D CA 1
ATOM 3841 C C . VAL D 1 59 ? 90.600 54.523 88.006 1.00 25.61 3059 VAL D C 1
ATOM 3842 O O . VAL D 1 59 ? 90.597 54.268 86.801 1.00 24.38 3059 VAL D O 1
ATOM 3846 N N . SER D 1 60 ? 90.678 55.765 88.477 1.00 25.24 3060 SER D N 1
ATOM 3847 C CA . SER D 1 60 ? 90.743 56.915 87.574 1.00 26.87 3060 SER D CA 1
ATOM 3848 C C . SER D 1 60 ? 92.002 56.890 86.719 1.00 27.71 3060 SER D C 1
ATOM 3849 O O . SER D 1 60 ? 91.953 57.086 85.500 1.00 27.29 3060 SER D O 1
ATOM 3852 N N . GLU D 1 61 ? 93.133 56.658 87.373 1.00 27.69 3061 GLU D N 1
ATOM 3853 C CA . GLU D 1 61 ? 94.413 56.605 86.684 1.00 29.17 3061 GLU D CA 1
ATOM 3854 C C . GLU D 1 61 ? 94.462 55.481 85.654 1.00 29.52 3061 GLU D C 1
ATOM 3855 O O . GLU D 1 61 ? 95.062 55.628 84.585 1.00 25.62 3061 GLU D O 1
ATOM 3861 N N . THR D 1 62 ? 93.833 54.357 85.979 1.00 28.76 3062 THR D N 1
ATOM 3862 C CA . THR D 1 62 ? 93.810 53.224 85.066 1.00 28.54 3062 THR D CA 1
ATOM 3863 C C . THR D 1 62 ? 93.002 53.574 83.818 1.00 28.21 3062 THR D C 1
ATOM 3864 O O . THR D 1 62 ? 93.425 53.300 82.694 1.00 28.29 3062 THR D O 1
ATOM 3868 N N . TYR D 1 63 ? 91.850 54.201 84.020 1.00 27.88 3063 TYR D N 1
ATOM 3869 C CA . TYR D 1 63 ? 91.007 54.595 82.907 1.00 28.68 3063 TYR D CA 1
ATOM 3870 C C . TYR D 1 63 ? 91.780 55.546 81.996 1.00 29.91 3063 TYR D C 1
ATOM 3871 O O . TYR D 1 63 ? 91.806 55.374 80.779 1.00 30.80 3063 TYR D O 1
ATOM 3880 N N . ALA D 1 64 ? 92.411 56.553 82.591 1.00 29.88 3064 ALA D N 1
ATOM 3881 C CA . ALA D 1 64 ? 93.187 57.515 81.821 1.00 29.80 3064 ALA D CA 1
ATOM 3882 C C . ALA D 1 64 ? 94.223 56.788 80.973 1.00 30.09 3064 ALA D C 1
ATOM 3883 O O . ALA D 1 64 ? 94.452 57.151 79.822 1.00 28.85 3064 ALA D O 1
ATOM 3885 N N . ARG D 1 65 ? 94.847 55.766 81.553 1.00 29.07 3065 ARG D N 1
ATOM 3886 C CA . ARG D 1 65 ? 95.866 54.989 80.861 1.00 29.22 3065 ARG D CA 1
ATOM 3887 C C . ARG D 1 65 ? 95.233 54.188 79.724 1.00 29.40 3065 ARG D C 1
ATOM 3888 O O . ARG D 1 65 ? 95.783 54.098 78.626 1.00 27.91 3065 ARG D O 1
ATOM 3896 N N . ILE D 1 66 ? 94.061 53.626 79.985 1.00 29.27 3066 ILE D N 1
ATOM 3897 C CA . ILE D 1 66 ? 93.365 52.850 78.977 1.00 30.20 3066 ILE D CA 1
ATOM 3898 C C . ILE D 1 66 ? 93.005 53.715 77.765 1.00 30.76 3066 ILE D C 1
ATOM 3899 O O . ILE D 1 66 ? 93.000 53.234 76.633 1.00 31.06 3066 ILE D O 1
ATOM 3904 N N . LEU D 1 67 ? 92.714 54.990 78.008 1.00 31.12 3067 LEU D N 1
ATOM 3905 C CA . LEU D 1 67 ? 92.343 55.919 76.942 1.00 30.56 3067 LEU D CA 1
ATOM 3906 C C . LEU D 1 67 ? 93.472 56.181 75.951 1.00 30.20 3067 LEU D C 1
ATOM 3907 O O . LEU D 1 67 ? 93.230 56.659 74.853 1.00 30.75 3067 LEU D O 1
ATOM 3912 N N . LYS D 1 68 ? 94.701 55.874 76.344 1.00 30.05 3068 LYS D N 1
ATOM 3913 C CA . LYS D 1 68 ? 95.846 56.087 75.480 1.00 30.07 3068 LYS D CA 1
ATOM 3914 C C . LYS D 1 68 ? 96.066 54.894 74.560 1.00 30.21 3068 LYS D C 1
ATOM 3915 O O . LYS D 1 68 ? 96.749 55.004 73.548 1.00 29.68 3068 LYS D O 1
ATOM 3921 N N . ASP D 1 69 ? 95.496 53.750 74.924 1.00 30.53 3069 ASP D N 1
ATOM 3922 C CA . ASP D 1 69 ? 95.648 52.522 74.141 1.00 29.61 3069 ASP D CA 1
ATOM 3923 C C . ASP D 1 69 ? 94.994 52.648 72.766 1.00 28.54 3069 ASP D C 1
ATOM 3924 O O . ASP D 1 69 ? 93.792 52.860 72.656 1.00 29.62 3069 ASP D O 1
ATOM 3929 N N . PRO D 1 70 ? 95.783 52.512 71.696 1.00 29.69 3070 PRO D N 1
ATOM 3930 C CA . PRO D 1 70 ? 95.223 52.622 70.344 1.00 28.83 3070 PRO D CA 1
ATOM 3931 C C . PRO D 1 70 ? 94.418 51.401 69.912 1.00 28.69 3070 PRO D C 1
ATOM 3932 O O . PRO D 1 70 ? 93.801 51.414 68.849 1.00 27.08 3070 PRO D O 1
ATOM 3936 N N . ARG D 1 71 ? 94.416 50.351 70.732 1.00 27.52 3071 ARG D N 1
ATOM 3937 C CA . ARG D 1 71 ? 93.677 49.141 70.383 1.00 27.66 3071 ARG D CA 1
ATOM 3938 C C . ARG D 1 71 ? 92.164 49.302 70.478 1.00 25.99 3071 ARG D C 1
ATOM 3939 O O . ARG D 1 71 ? 91.402 48.373 70.207 1.00 24.19 3071 ARG D O 1
ATOM 3947 N N . HIS D 1 72 ? 91.725 50.486 70.877 1.00 24.26 3072 HIS D N 1
ATOM 3948 C CA . HIS D 1 72 ? 90.297 50.762 70.931 1.00 25.55 3072 HIS D CA 1
ATOM 3949 C C . HIS D 1 72 ? 90.113 52.263 70.854 1.00 22.79 3072 HIS D C 1
ATOM 3950 O O . HIS D 1 72 ? 91.078 53.012 70.981 1.00 23.13 3072 HIS D O 1
ATOM 3957 N N . HIS D 1 73 ? 88.879 52.706 70.654 1.00 23.82 3073 HIS D N 1
ATOM 3958 C CA . HIS D 1 73 ? 88.616 54.137 70.532 1.00 23.88 3073 HIS D CA 1
ATOM 3959 C C . HIS D 1 73 ? 87.162 54.443 70.857 1.00 22.72 3073 HIS D C 1
ATOM 3960 O O . HIS D 1 73 ? 86.388 53.540 71.162 1.00 23.83 3073 HIS D O 1
ATOM 3967 N N . SER D 1 74 ? 86.796 55.720 70.789 1.00 23.57 3074 SER D N 1
ATOM 3968 C CA . SER D 1 74 ? 85.427 56.134 71.076 1.00 24.65 3074 SER D CA 1
ATOM 3969 C C . SER D 1 74 ? 84.970 55.640 72.459 1.00 25.52 3074 SER D C 1
ATOM 3970 O O . SER D 1 74 ? 83.869 55.112 72.608 1.00 23.51 3074 SER D O 1
ATOM 3973 N N . ALA D 1 75 ? 85.817 55.807 73.466 1.00 25.52 3075 ALA D N 1
ATOM 3974 C CA . ALA D 1 75 ? 85.475 55.371 74.811 1.00 27.41 3075 ALA D CA 1
ATOM 3975 C C . ALA D 1 75 ? 84.332 56.209 75.363 1.00 28.77 3075 ALA D C 1
ATOM 3976 O O . ALA D 1 75 ? 84.240 57.412 75.108 1.00 28.54 3075 ALA D O 1
ATOM 3978 N N . GLU D 1 76 ? 83.457 55.563 76.121 1.00 27.80 3076 GLU D N 1
ATOM 3979 C CA . GLU D 1 76 ? 82.334 56.252 76.714 1.00 28.74 3076 GLU D CA 1
ATOM 3980 C C . GLU D 1 76 ? 82.140 55.776 78.150 1.00 28.35 3076 GLU D C 1
ATOM 3981 O O . GLU D 1 76 ? 82.056 54.572 78.407 1.00 27.10 3076 GLU D O 1
ATOM 3987 N N . ILE D 1 77 ? 82.078 56.719 79.086 1.00 27.84 3077 ILE D N 1
ATOM 3988 C CA . ILE D 1 77 ? 81.877 56.371 80.486 1.00 26.17 3077 ILE D CA 1
ATOM 3989 C C . ILE D 1 77 ? 80.404 56.015 80.687 1.00 21.84 3077 ILE D C 1
ATOM 3990 O O . ILE D 1 77 ? 79.520 56.741 80.237 1.00 22.46 3077 ILE D O 1
ATOM 3995 N N . VAL D 1 78 ? 80.144 54.878 81.326 1.00 21.01 3078 VAL D N 1
ATOM 3996 C CA . VAL D 1 78 ? 78.771 54.445 81.591 1.00 21.12 3078 VAL D CA 1
ATOM 3997 C C . VAL D 1 78 ? 78.376 54.901 82.997 1.00 19.97 3078 VAL D C 1
ATOM 3998 O O . VAL D 1 78 ? 77.275 55.396 83.212 1.00 19.80 3078 VAL D O 1
ATOM 4002 N N . GLU D 1 79 ? 79.274 54.715 83.956 1.00 22.32 3079 GLU D N 1
ATOM 4003 C CA . GLU D 1 79 ? 79.016 55.179 85.314 1.00 24.17 3079 GLU D CA 1
ATOM 4004 C C . GLU D 1 79 ? 80.254 55.127 86.178 1.00 23.51 3079 GLU D C 1
ATOM 4005 O O . GLU D 1 79 ? 81.233 54.444 85.868 1.00 22.72 3079 GLU D O 1
ATOM 4011 N N . PHE D 1 80 ? 80.204 55.899 87.255 1.00 22.31 3080 PHE D N 1
ATOM 4012 C CA . PHE D 1 80 ? 81.276 55.953 88.224 1.00 23.15 3080 PHE D CA 1
ATOM 4013 C C . PHE D 1 80 ? 80.636 56.401 89.528 1.00 24.21 3080 PHE D C 1
ATOM 4014 O O . PHE D 1 80 ? 80.132 57.520 89.628 1.00 24.14 3080 PHE D O 1
ATOM 4022 N N . LYS D 1 81 ? 80.645 55.517 90.518 1.00 25.51 3081 LYS D N 1
ATOM 4023 C CA . LYS D 1 81 ? 80.046 55.827 91.802 1.00 26.52 3081 LYS D CA 1
ATOM 4024 C C . LYS D 1 81 ? 80.618 54.992 92.929 1.00 26.00 3081 LYS D C 1
ATOM 4025 O O . LYS D 1 81 ? 81.271 53.966 92.701 1.00 25.24 3081 LYS D O 1
ATOM 4031 N N . ALA D 1 82 ? 80.380 55.446 94.153 1.00 23.00 3082 ALA D N 1
ATOM 4032 C CA . ALA D 1 82 ? 80.865 54.737 95.333 1.00 24.44 3082 ALA D CA 1
ATOM 4033 C C . ALA D 1 82 ? 80.027 53.481 95.542 1.00 21.61 3082 ALA D C 1
ATOM 4034 O O . ALA D 1 82 ? 78.843 53.457 95.225 1.00 23.81 3082 ALA D O 1
ATOM 4036 N N . ILE D 1 83 ? 80.649 52.435 96.064 1.00 24.28 3083 ILE D N 1
ATOM 4037 C CA . ILE D 1 83 ? 79.941 51.191 96.344 1.00 24.74 3083 ILE D CA 1
ATOM 4038 C C . ILE D 1 83 ? 80.311 50.704 97.746 1.00 25.25 3083 ILE D C 1
ATOM 4039 O O . ILE D 1 83 ? 81.450 50.874 98.198 1.00 21.66 3083 ILE D O 1
ATOM 4044 N N . GLU D 1 84 ? 79.344 50.080 98.410 1.00 25.73 3084 GLU D N 1
ATOM 4045 C CA . GLU D 1 84 ? 79.531 49.542 99.752 1.00 27.96 3084 GLU D CA 1
ATOM 4046 C C . GLU D 1 84 ? 80.444 48.321 99.697 1.00 25.92 3084 GLU D C 1
ATOM 4047 O O . GLU D 1 84 ? 81.330 48.163 100.534 1.00 26.40 3084 GLU D O 1
ATOM 4053 N N . GLU D 1 85 ? 80.231 47.468 98.699 1.00 22.62 3085 GLU D N 1
ATOM 4054 C CA . GLU D 1 85 ? 81.043 46.269 98.528 1.00 22.36 3085 GLU D CA 1
ATOM 4055 C C . GLU D 1 85 ? 81.232 45.949 97.038 1.00 22.18 3085 GLU D C 1
ATOM 4056 O O . GLU D 1 85 ? 80.432 46.366 96.203 1.00 20.95 3085 GLU D O 1
ATOM 4062 N N . ARG D 1 86 ? 82.286 45.202 96.722 1.00 22.28 3086 ARG D N 1
ATOM 4063 C CA . ARG D 1 86 ? 82.572 44.820 95.350 1.00 24.54 3086 ARG D CA 1
ATOM 4064 C C . ARG D 1 86 ? 81.670 43.683 94.904 1.00 25.24 3086 ARG D C 1
ATOM 4065 O O . ARG D 1 86 ? 81.163 42.909 95.722 1.00 23.52 3086 ARG D O 1
ATOM 4073 N N . THR D 1 87 ? 81.479 43.593 93.592 1.00 24.89 3087 THR D N 1
ATOM 4074 C CA . THR D 1 87 ? 80.692 42.523 93.003 1.00 25.33 3087 THR D CA 1
ATOM 4075 C C . THR D 1 87 ? 81.664 41.609 92.255 1.00 25.44 3087 THR D C 1
ATOM 4076 O O . THR D 1 87 ? 81.637 40.389 92.419 1.00 27.23 3087 THR D O 1
ATOM 4080 N N . PHE D 1 88 ? 82.529 42.212 91.445 1.00 24.17 3088 PHE D N 1
ATOM 4081 C CA . PHE D 1 88 ? 83.502 41.462 90.657 1.00 25.90 3088 PHE D CA 1
ATOM 4082 C C . PHE D 1 88 ? 84.797 41.261 91.434 1.00 26.97 3088 PHE D C 1
ATOM 4083 O O . PHE D 1 88 ? 85.847 41.819 91.110 1.00 28.26 3088 PHE D O 1
ATOM 4091 N N . ILE D 1 89 ? 84.701 40.419 92.454 1.00 26.06 3089 ILE D N 1
ATOM 4092 C CA . ILE D 1 89 ? 85.803 40.121 93.361 1.00 26.51 3089 ILE D CA 1
ATOM 4093 C C . ILE D 1 89 ? 86.880 39.134 92.917 1.00 25.20 3089 ILE D C 1
ATOM 4094 O O . ILE D 1 89 ? 88.067 39.393 93.075 1.00 26.24 3089 ILE D O 1
ATOM 4099 N N . ASN D 1 90 ? 86.468 38.001 92.370 1.00 27.80 3090 ASN D N 1
ATOM 4100 C CA . ASN D 1 90 ? 87.412 36.948 91.995 1.00 27.86 3090 ASN D CA 1
ATOM 4101 C C . ASN D 1 90 ? 88.477 37.195 90.930 1.00 28.06 3090 ASN D C 1
ATOM 4102 O O . ASN D 1 90 ? 89.430 36.424 90.830 1.00 27.08 3090 ASN D O 1
ATOM 4107 N N . TRP D 1 91 ? 88.343 38.259 90.146 1.00 27.06 3091 TRP D N 1
ATOM 4108 C CA . TRP D 1 91 ? 89.315 38.515 89.092 1.00 28.59 3091 TRP D CA 1
ATOM 4109 C C . TRP D 1 91 ? 89.967 39.893 89.079 1.00 27.92 3091 TRP D C 1
ATOM 4110 O O . TRP D 1 91 ? 89.283 40.916 89.123 1.00 26.60 3091 TRP D O 1
ATOM 4121 N N . SER D 1 92 ? 91.295 39.911 89.001 1.00 28.48 3092 SER D N 1
ATOM 4122 C CA . SER D 1 92 ? 92.019 41.165 88.890 1.00 29.39 3092 SER D CA 1
ATOM 4123 C C . SER D 1 92 ? 91.452 41.774 87.600 1.00 29.23 3092 SER D C 1
ATOM 4124 O O . SER D 1 92 ? 91.232 42.977 87.505 1.00 29.95 3092 SER D O 1
ATOM 4127 N N . MET D 1 93 ? 91.225 40.912 86.612 1.00 27.10 3093 MET D N 1
ATOM 4128 C CA . MET D 1 93 ? 90.628 41.292 85.340 1.00 28.47 3093 MET D CA 1
ATOM 4129 C C . MET D 1 93 ? 90.313 40.002 84.606 1.00 28.23 3093 MET D C 1
ATOM 4130 O O . MET D 1 93 ? 91.191 39.177 84.387 1.00 27.96 3093 MET D O 1
ATOM 4135 N N . ARG D 1 94 ? 89.048 39.812 84.264 1.00 28.95 3094 ARG D N 1
ATOM 4136 C CA . ARG D 1 94 ? 88.633 38.611 83.558 1.00 29.66 3094 ARG D CA 1
ATOM 4137 C C . ARG D 1 94 ? 88.176 39.031 82.164 1.00 29.57 3094 ARG D C 1
ATOM 4138 O O . ARG D 1 94 ? 87.554 40.082 82.004 1.00 26.84 3094 ARG D O 1
ATOM 4146 N N . LEU D 1 95 ? 88.510 38.225 81.159 1.00 30.18 3095 LEU D N 1
ATOM 4147 C CA . LEU D 1 95 ? 88.110 38.493 79.780 1.00 28.86 3095 LEU D CA 1
ATOM 4148 C C . LEU D 1 95 ? 86.939 37.587 79.446 1.00 29.61 3095 LEU D C 1
ATOM 4149 O O . LEU D 1 95 ? 86.994 36.378 79.683 1.00 30.55 3095 LEU D O 1
ATOM 4154 N N . VAL D 1 96 ? 85.878 38.169 78.903 1.00 27.58 3096 VAL D N 1
ATOM 4155 C CA . VAL D 1 96 ? 84.705 37.400 78.523 1.00 28.51 3096 VAL D CA 1
ATOM 4156 C C . VAL D 1 96 ? 84.339 37.708 77.069 1.00 29.17 3096 VAL D C 1
ATOM 4157 O O . VAL D 1 96 ? 83.903 38.815 76.745 1.00 26.36 3096 VAL D O 1
ATOM 4161 N N . GLN D 1 97 ? 84.587 36.750 76.196 1.00 30.54 3097 GLN D N 1
ATOM 4162 C CA . GLN D 1 97 ? 84.203 36.906 74.787 1.00 31.06 3097 GLN D CA 1
ATOM 4163 C C . GLN D 1 97 ? 82.839 36.268 74.546 1.00 30.93 3097 GLN D C 1
ATOM 4164 O O . GLN D 1 97 ? 82.670 35.052 74.712 1.00 32.09 3097 GLN D O 1
ATOM 4170 N N . LEU D 1 98 ? 81.867 37.094 74.230 1.00 31.43 3098 LEU D N 1
ATOM 4171 C CA . LEU D 1 98 ? 80.515 36.588 74.028 1.00 34.50 3098 LEU D CA 1
ATOM 4172 C C . LEU D 1 98 ? 80.414 35.435 73.012 1.00 36.21 3098 LEU D C 1
ATOM 4173 O O . LEU D 1 98 ? 79.491 34.622 73.089 1.00 35.90 3098 LEU D O 1
ATOM 4178 N N . GLY D 1 99 ? 81.363 35.355 72.080 1.00 38.33 3099 GLY D N 1
ATOM 4179 C CA . GLY D 1 99 ? 81.339 34.291 71.088 1.00 37.83 3099 GLY D CA 1
ATOM 4180 C C . GLY D 1 99 ? 81.782 32.949 71.649 1.00 40.72 3099 GLY D C 1
ATOM 4181 O O . GLY D 1 99 ? 81.616 31.904 71.013 1.00 41.75 3099 GLY D O 1
ATOM 4182 N N . GLU D 1 100 ? 82.337 32.979 72.855 1.00 39.89 3100 GLU D N 1
ATOM 4183 C CA . GLU D 1 100 ? 82.832 31.781 73.532 1.00 39.78 3100 GLU D CA 1
ATOM 4184 C C . GLU D 1 100 ? 81.726 31.178 74.395 1.00 39.32 3100 GLU D C 1
ATOM 4185 O O . GLU D 1 100 ? 81.885 30.103 74.977 1.00 39.17 3100 GLU D O 1
ATOM 4191 N N . MET D 1 101 ? 80.602 31.883 74.476 1.00 37.52 3101 MET D N 1
ATOM 4192 C CA . MET D 1 101 ? 79.469 31.422 75.270 1.00 36.87 3101 MET D CA 1
ATOM 4193 C C . MET D 1 101 ? 78.447 30.710 74.394 1.00 34.73 3101 MET D C 1
ATOM 4194 O O . MET D 1 101 ? 78.470 30.859 73.175 1.00 34.56 3101 MET D O 1
ATOM 4199 N N . ASP D 1 102 ? 77.558 29.935 75.014 1.00 33.37 3102 ASP D N 1
ATOM 4200 C CA . ASP D 1 102 ? 76.514 29.241 74.265 1.00 32.59 3102 ASP D CA 1
ATOM 4201 C C . ASP D 1 102 ? 75.618 30.320 73.670 1.00 33.48 3102 ASP D C 1
ATOM 4202 O O . ASP D 1 102 ? 75.142 31.200 74.388 1.00 32.26 3102 ASP D O 1
ATOM 4207 N N . SER D 1 103 ? 75.393 30.238 72.362 1.00 32.73 3103 SER D N 1
ATOM 4208 C CA . SER D 1 103 ? 74.569 31.197 71.628 1.00 31.93 3103 SER D CA 1
ATOM 4209 C C . SER D 1 103 ? 73.273 31.633 72.318 1.00 32.79 3103 SER D C 1
ATOM 4210 O O . SER D 1 103 ? 73.067 32.822 72.559 1.00 31.76 3103 SER D O 1
ATOM 4213 N N . ASP D 1 104 ? 72.397 30.674 72.612 1.00 31.55 3104 ASP D N 1
ATOM 4214 C CA . ASP D 1 104 ? 71.111 30.969 73.239 1.00 32.37 3104 ASP D CA 1
ATOM 4215 C C . ASP D 1 104 ? 71.235 31.612 74.614 1.00 32.23 3104 ASP D C 1
ATOM 4216 O O . ASP D 1 104 ? 70.408 32.437 75.001 1.00 31.39 3104 ASP D O 1
ATOM 4221 N N . THR D 1 105 ? 72.266 31.227 75.352 1.00 31.77 3105 THR D N 1
ATOM 4222 C CA . THR D 1 105 ? 72.483 31.780 76.674 1.00 32.16 3105 THR D CA 1
ATOM 4223 C C . THR D 1 105 ? 72.831 33.258 76.587 1.00 32.00 3105 THR D C 1
ATOM 4224 O O . THR D 1 105 ? 72.233 34.082 77.278 1.00 30.93 3105 THR D O 1
ATOM 4228 N N . ILE D 1 106 ? 73.796 33.593 75.735 1.00 31.56 3106 ILE D N 1
ATOM 4229 C CA . ILE D 1 106 ? 74.208 34.980 75.585 1.00 32.06 3106 ILE D CA 1
ATOM 4230 C C . ILE D 1 106 ? 73.069 35.765 74.935 1.00 32.14 3106 ILE D C 1
ATOM 4231 O O . ILE D 1 106 ? 72.821 36.915 75.292 1.00 31.37 3106 ILE D O 1
ATOM 4236 N N . ARG D 1 107 ? 72.362 35.139 73.997 1.00 31.44 3107 ARG D N 1
ATOM 4237 C CA . ARG D 1 107 ? 71.247 35.805 73.331 1.00 32.17 3107 ARG D CA 1
ATOM 4238 C C . ARG D 1 107 ? 70.261 36.316 74.365 1.00 31.67 3107 ARG D C 1
ATOM 4239 O O . ARG D 1 107 ? 69.917 37.499 74.377 1.00 32.11 3107 ARG D O 1
ATOM 4247 N N . ARG D 1 108 ? 69.809 35.413 75.228 1.00 30.57 3108 ARG D N 1
ATOM 4248 C CA . ARG D 1 108 ? 68.853 35.762 76.270 1.00 30.65 3108 ARG D CA 1
ATOM 4249 C C . ARG D 1 108 ? 69.363 36.854 77.214 1.00 29.97 3108 ARG D C 1
ATOM 4250 O O . ARG D 1 108 ? 68.636 37.804 77.519 1.00 27.91 3108 ARG D O 1
ATOM 4258 N N . LEU D 1 109 ? 70.609 36.727 77.663 1.00 27.36 3109 LEU D N 1
ATOM 4259 C CA . LEU D 1 109 ? 71.191 37.706 78.571 1.00 28.70 3109 LEU D CA 1
ATOM 4260 C C . LEU D 1 109 ? 71.280 39.091 77.936 1.00 28.82 3109 LEU D C 1
ATOM 4261 O O . LEU D 1 109 ? 70.954 40.096 78.572 1.00 28.14 3109 LEU D O 1
ATOM 4266 N N . ARG D 1 110 ? 71.726 39.140 76.683 1.00 27.74 3110 ARG D N 1
ATOM 4267 C CA . ARG D 1 110 ? 71.855 40.403 75.966 1.00 27.75 3110 ARG D CA 1
ATOM 4268 C C . ARG D 1 110 ? 70.489 41.057 75.763 1.00 26.97 3110 ARG D C 1
ATOM 4269 O O . ARG D 1 110 ? 70.348 42.273 75.902 1.00 27.81 3110 ARG D O 1
ATOM 4277 N N . LEU D 1 111 ? 69.478 40.261 75.434 1.00 25.42 3111 LEU D N 1
ATOM 4278 C CA . LEU D 1 111 ? 68.137 40.816 75.267 1.00 26.52 3111 LEU D CA 1
ATOM 4279 C C . LEU D 1 111 ? 67.590 41.295 76.620 1.00 25.38 3111 LEU D C 1
ATOM 4280 O O . LEU D 1 111 ? 66.970 42.355 76.715 1.00 23.57 3111 LEU D O 1
ATOM 4285 N N . LYS D 1 112 ? 67.832 40.515 77.668 1.00 23.46 3112 LYS D N 1
ATOM 4286 C CA . LYS D 1 112 ? 67.331 40.863 78.993 1.00 24.69 3112 LYS D CA 1
ATOM 4287 C C . LYS D 1 112 ? 67.711 42.274 79.459 1.00 23.85 3112 LYS D C 1
ATOM 4288 O O . LYS D 1 112 ? 66.916 42.948 80.116 1.00 24.45 3112 LYS D O 1
ATOM 4294 N N . TYR D 1 113 ? 68.911 42.732 79.115 1.00 23.18 3113 TYR D N 1
ATOM 4295 C CA . TYR D 1 113 ? 69.352 44.053 79.558 1.00 24.82 3113 TYR D CA 1
ATOM 4296 C C . TYR D 1 113 ? 69.604 45.080 78.452 1.00 25.31 3113 TYR D C 1
ATOM 4297 O O . TYR D 1 113 ? 70.382 46.023 78.636 1.00 23.80 3113 TYR D O 1
ATOM 4306 N N . SER D 1 114 ? 68.950 44.905 77.307 1.00 25.76 3114 SER D N 1
ATOM 4307 C CA . SER D 1 114 ? 69.120 45.848 76.203 1.00 27.17 3114 SER D CA 1
ATOM 4308 C C . SER D 1 114 ? 68.047 45.677 75.133 1.00 26.98 3114 SER D C 1
ATOM 4309 O O . SER D 1 114 ? 67.462 44.604 74.988 1.00 29.02 3114 SER D O 1
ATOM 4312 N N . PRO D 1 115 ? 67.765 46.746 74.372 1.00 27.56 3115 PRO D N 1
ATOM 4313 C CA . PRO D 1 115 ? 66.752 46.681 73.318 1.00 27.48 3115 PRO D CA 1
ATOM 4314 C C . PRO D 1 115 ? 67.381 46.320 71.980 1.00 28.16 3115 PRO D C 1
ATOM 4315 O O . PRO D 1 115 ? 66.717 46.342 70.946 1.00 28.81 3115 PRO D O 1
ATOM 4319 N N . ALA D 1 116 ? 68.664 45.982 72.009 1.00 29.24 3116 ALA D N 1
ATOM 4320 C CA . ALA D 1 116 ? 69.398 45.642 70.795 1.00 30.84 3116 ALA D CA 1
ATOM 4321 C C . ALA D 1 116 ? 69.279 44.178 70.385 1.00 30.98 3116 ALA D C 1
ATOM 4322 O O . ALA D 1 116 ? 69.092 43.294 71.227 1.00 30.24 3116 ALA D O 1
ATOM 4324 N N . ALA D 1 117 ? 69.404 43.935 69.081 1.00 32.38 3117 ALA D N 1
ATOM 4325 C CA . ALA D 1 117 ? 69.328 42.589 68.521 1.00 31.74 3117 ALA D CA 1
ATOM 4326 C C . ALA D 1 117 ? 70.717 41.964 68.520 1.00 32.73 3117 ALA D C 1
ATOM 4327 O O . ALA D 1 117 ? 70.887 40.791 68.186 1.00 32.31 3117 ALA D O 1
ATOM 4329 N N . THR D 1 118 ? 71.708 42.770 68.882 1.00 31.88 3118 THR D N 1
ATOM 4330 C CA . THR D 1 118 ? 73.102 42.335 68.961 1.00 30.56 3118 THR D CA 1
ATOM 4331 C C . THR D 1 118 ? 73.707 43.083 70.146 1.00 30.42 3118 THR D C 1
ATOM 4332 O O . THR D 1 118 ? 73.084 43.994 70.682 1.00 29.17 3118 THR D O 1
ATOM 4336 N N . PHE D 1 119 ? 74.916 42.719 70.550 1.00 28.80 3119 PHE D N 1
ATOM 4337 C CA . PHE D 1 119 ? 75.543 43.404 71.670 1.00 28.96 3119 PHE D CA 1
ATOM 4338 C C . PHE D 1 119 ? 75.861 44.856 71.310 1.00 28.92 3119 PHE D C 1
ATOM 4339 O O . PHE D 1 119 ? 76.687 45.118 70.438 1.00 28.73 3119 PHE D O 1
ATOM 4347 N N . GLN D 1 120 ? 75.192 45.778 71.969 1.00 29.34 3120 GLN D N 1
ATOM 4348 C CA . GLN D 1 120 ? 75.404 47.217 71.757 1.00 28.57 3120 GLN D CA 1
ATOM 4349 C C . GLN D 1 120 ? 75.320 47.962 73.089 1.00 27.16 3120 GLN D C 1
ATOM 4350 O O . GLN D 1 120 ? 74.259 48.485 73.461 1.00 25.47 3120 GLN D O 1
ATOM 4356 N N . PRO D 1 121 ? 76.430 48.017 73.839 1.00 24.73 3121 PRO D N 1
ATOM 4357 C CA . PRO D 1 121 ? 76.448 48.703 75.137 1.00 25.06 3121 PRO D CA 1
ATOM 4358 C C . PRO D 1 121 ? 75.983 50.157 75.094 1.00 26.88 3121 PRO D C 1
ATOM 4359 O O . PRO D 1 121 ? 75.396 50.643 76.056 1.00 25.66 3121 PRO D O 1
ATOM 4363 N N . ARG D 1 122 ? 76.227 50.851 73.987 1.00 25.66 3122 ARG D N 1
ATOM 4364 C CA . ARG D 1 122 ? 75.797 52.238 73.898 1.00 26.70 3122 ARG D CA 1
ATOM 4365 C C . ARG D 1 122 ? 74.276 52.383 74.019 1.00 26.34 3122 ARG D C 1
ATOM 4366 O O . ARG D 1 122 ? 73.777 53.470 74.296 1.00 25.91 3122 ARG D O 1
ATOM 4374 N N . SER D 1 123 ? 73.534 51.297 73.830 1.00 25.41 3123 SER D N 1
ATOM 4375 C CA . SER D 1 123 ? 72.081 51.371 73.950 1.00 25.62 3123 SER D CA 1
ATOM 4376 C C . SER D 1 123 ? 71.631 50.943 75.343 1.00 25.52 3123 SER D C 1
ATOM 4377 O O . SER D 1 123 ? 70.437 50.837 75.606 1.00 24.16 3123 SER D O 1
ATOM 4380 N N . MET D 1 124 ? 72.584 50.695 76.232 1.00 24.36 3124 MET D N 1
ATOM 4381 C CA . MET D 1 124 ? 72.260 50.244 77.582 1.00 25.40 3124 MET D CA 1
ATOM 4382 C C . MET D 1 124 ? 72.484 51.296 78.665 1.00 25.36 3124 MET D C 1
ATOM 4383 O O . MET D 1 124 ? 73.404 52.110 78.577 1.00 23.24 3124 MET D O 1
ATOM 4388 N N . THR D 1 125 ? 71.649 51.262 79.697 1.00 25.53 3125 THR D N 1
ATOM 4389 C CA . THR D 1 125 ? 71.782 52.203 80.799 1.00 26.80 3125 THR D CA 1
ATOM 4390 C C . THR D 1 125 ? 72.869 51.709 81.748 1.00 26.07 3125 THR D C 1
ATOM 4391 O O . THR D 1 125 ? 73.385 50.600 81.591 1.00 23.91 3125 THR D O 1
ATOM 4395 N N . ALA D 1 126 ? 73.222 52.533 82.730 1.00 24.98 3126 ALA D N 1
ATOM 4396 C CA . ALA D 1 126 ? 74.251 52.159 83.705 1.00 24.54 3126 ALA D CA 1
ATOM 4397 C C . ALA D 1 126 ? 73.863 50.868 84.434 1.00 23.12 3126 ALA D C 1
ATOM 4398 O O . ALA D 1 126 ? 74.671 49.946 84.563 1.00 22.43 3126 ALA D O 1
ATOM 4400 N N . GLU D 1 127 ? 72.624 50.822 84.914 1.00 21.70 3127 GLU D N 1
ATOM 4401 C CA . GLU D 1 127 ? 72.113 49.664 85.642 1.00 24.31 3127 GLU D CA 1
ATOM 4402 C C . GLU D 1 127 ? 72.062 48.415 84.756 1.00 24.15 3127 GLU D C 1
ATOM 4403 O O . GLU D 1 127 ? 72.348 47.305 85.209 1.00 22.60 3127 GLU D O 1
ATOM 4409 N N . GLN D 1 128 ? 71.683 48.597 83.495 1.00 25.02 3128 GLN D N 1
ATOM 4410 C CA . GLN D 1 128 ? 71.621 47.476 82.567 1.00 24.09 3128 GLN D CA 1
ATOM 4411 C C . GLN D 1 128 ? 73.024 46.903 82.375 1.00 22.37 3128 GLN D C 1
ATOM 4412 O O . GLN D 1 128 ? 73.213 45.686 82.426 1.00 22.80 3128 GLN D O 1
ATOM 4418 N N . CYS D 1 129 ? 74.017 47.769 82.184 1.00 19.14 3129 CYS D N 1
ATOM 4419 C CA . CYS D 1 129 ? 75.383 47.280 82.023 1.00 19.61 3129 CYS D CA 1
ATOM 4420 C C . CYS D 1 129 ? 75.840 46.558 83.289 1.00 20.62 3129 CYS D C 1
ATOM 4421 O O . CYS D 1 129 ? 76.464 45.490 83.223 1.00 18.77 3129 CYS D O 1
ATOM 4424 N N . PHE D 1 130 ? 75.537 47.137 84.446 1.00 19.98 3130 PHE D N 1
ATOM 4425 C CA . PHE D 1 130 ? 75.924 46.508 85.701 1.00 19.47 3130 PHE D CA 1
ATOM 4426 C C . PHE D 1 130 ? 75.297 45.114 85.849 1.00 18.12 3130 PHE D C 1
ATOM 4427 O O . PHE D 1 130 ? 76.003 44.140 86.062 1.00 20.07 3130 PHE D O 1
ATOM 4435 N N . ARG D 1 131 ? 73.977 45.030 85.741 1.00 18.75 3131 ARG D N 1
ATOM 4436 C CA . ARG D 1 131 ? 73.280 43.756 85.885 1.00 22.74 3131 ARG D CA 1
ATOM 4437 C C . ARG D 1 131 ? 73.728 42.717 84.858 1.00 22.17 3131 ARG D C 1
ATOM 4438 O O . ARG D 1 131 ? 73.812 41.524 85.162 1.00 21.60 3131 ARG D O 1
ATOM 4446 N N . PHE D 1 132 ? 74.013 43.184 83.647 1.00 22.95 3132 PHE D N 1
ATOM 4447 C CA . PHE D 1 132 ? 74.482 42.335 82.560 1.00 22.90 3132 PHE D CA 1
ATOM 4448 C C . PHE D 1 132 ? 75.824 41.738 82.963 1.00 22.62 3132 PHE D C 1
ATOM 4449 O O . PHE D 1 132 ? 76.010 40.520 82.942 1.00 24.04 3132 PHE D O 1
ATOM 4457 N N . LEU D 1 133 ? 76.760 42.600 83.341 1.00 22.48 3133 LEU D N 1
ATOM 4458 C CA . LEU D 1 133 ? 78.084 42.134 83.741 1.00 23.04 3133 LEU D CA 1
ATOM 4459 C C . LEU D 1 133 ? 78.009 41.270 84.993 1.00 24.22 3133 LEU D C 1
ATOM 4460 O O . LEU D 1 133 ? 78.798 40.341 85.162 1.00 24.49 3133 LEU D O 1
ATOM 4465 N N . LYS D 1 134 ? 77.064 41.567 85.875 1.00 24.19 3134 LYS D N 1
ATOM 4466 C CA . LYS D 1 134 ? 76.948 40.781 87.097 1.00 26.66 3134 LYS D CA 1
ATOM 4467 C C . LYS D 1 134 ? 76.509 39.346 86.792 1.00 26.03 3134 LYS D C 1
ATOM 4468 O O . LYS D 1 134 ? 77.015 38.403 87.394 1.00 25.75 3134 LYS D O 1
ATOM 4474 N N . GLU D 1 135 ? 75.570 39.174 85.863 1.00 28.99 3135 GLU D N 1
ATOM 4475 C CA . GLU D 1 135 ? 75.119 37.827 85.509 1.00 30.17 3135 GLU D CA 1
ATOM 4476 C C . GLU D 1 135 ? 76.239 37.044 84.837 1.00 30.47 3135 GLU D C 1
ATOM 4477 O O . GLU D 1 135 ? 76.390 35.846 85.068 1.00 30.25 3135 GLU D O 1
ATOM 4483 N N . LEU D 1 136 ? 77.019 37.720 83.996 1.00 30.10 3136 LEU D N 1
ATOM 4484 C CA . LEU D 1 136 ? 78.134 37.069 83.318 1.00 31.01 3136 LEU D CA 1
ATOM 4485 C C . LEU D 1 136 ? 79.116 36.596 84.379 1.00 31.52 3136 LEU D C 1
ATOM 4486 O O . LEU D 1 136 ? 79.683 35.507 84.284 1.00 32.12 3136 LEU D O 1
ATOM 4491 N N . TYR D 1 137 ? 79.305 37.427 85.397 1.00 30.96 3137 TYR D N 1
ATOM 4492 C CA . TYR D 1 137 ? 80.217 37.110 86.485 1.00 31.04 3137 TYR D CA 1
ATOM 4493 C C . TYR D 1 137 ? 79.698 35.946 87.325 1.00 31.62 3137 TYR D C 1
ATOM 4494 O O . TYR D 1 137 ? 80.433 35.000 87.592 1.00 32.72 3137 TYR D O 1
ATOM 4503 N N . ASP D 1 138 ? 78.438 36.023 87.743 1.00 32.26 3138 ASP D N 1
ATOM 4504 C CA . ASP D 1 138 ? 77.843 34.971 88.562 1.00 34.24 3138 ASP D CA 1
ATOM 4505 C C . ASP D 1 138 ? 77.704 33.653 87.813 1.00 36.58 3138 ASP D C 1
ATOM 4506 O O . ASP D 1 138 ? 77.714 32.587 88.428 1.00 36.33 3138 ASP D O 1
ATOM 4511 N N . MET D 1 139 ? 77.556 33.725 86.492 1.00 37.63 3139 MET D N 1
ATOM 4512 C CA . MET D 1 139 ? 77.431 32.520 85.678 1.00 40.02 3139 MET D CA 1
ATOM 4513 C C . MET D 1 139 ? 78.623 31.606 85.910 1.00 40.11 3139 MET D C 1
ATOM 4514 O O . MET D 1 139 ? 78.489 30.377 85.917 1.00 41.14 3139 MET D O 1
ATOM 4519 N N . SER D 1 140 ? 79.791 32.214 86.086 1.00 40.79 3140 SER D N 1
ATOM 4520 C CA . SER D 1 140 ? 81.015 31.462 86.315 1.00 41.94 3140 SER D CA 1
ATOM 4521 C C . SER D 1 140 ? 81.251 31.270 87.805 1.00 44.11 3140 SER D C 1
ATOM 4522 O O . SER D 1 140 ? 81.136 30.118 88.273 1.00 44.13 3140 SER D O 1
ATOM 4525 N N . GLY E 1 2 ? 72.520 52.391 127.540 1.00 30.83 4002 GLY E N 1
ATOM 4526 C CA . GLY E 1 2 ? 71.955 51.430 126.551 1.00 30.34 4002 GLY E CA 1
ATOM 4527 C C . GLY E 1 2 ? 73.033 50.595 125.885 1.00 30.00 4002 GLY E C 1
ATOM 4528 O O . GLY E 1 2 ? 74.215 50.703 126.218 1.00 29.04 4002 GLY E O 1
ATOM 4529 N N . LEU E 1 3 ? 72.631 49.757 124.937 1.00 30.10 4003 LEU E N 1
ATOM 4530 C CA . LEU E 1 3 ? 73.577 48.898 124.230 1.00 27.71 4003 LEU E CA 1
ATOM 4531 C C . LEU E 1 3 ? 74.202 49.635 123.050 1.00 27.61 4003 LEU E C 1
ATOM 4532 O O . LEU E 1 3 ? 73.494 50.203 122.221 1.00 28.65 4003 LEU E O 1
ATOM 4537 N N . HIS E 1 4 ? 75.529 49.627 122.988 1.00 26.18 4004 HIS E N 1
ATOM 4538 C CA . HIS E 1 4 ? 76.254 50.276 121.907 1.00 24.65 4004 HIS E CA 1
ATOM 4539 C C . HIS E 1 4 ? 77.332 49.358 121.336 1.00 25.30 4004 HIS E C 1
ATOM 4540 O O . HIS E 1 4 ? 77.702 48.344 121.938 1.00 23.45 4004 HIS E O 1
ATOM 4547 N N . ARG E 1 5 ? 77.821 49.727 120.156 1.00 25.10 4005 ARG E N 1
ATOM 4548 C CA . ARG E 1 5 ? 78.899 49.003 119.498 1.00 23.40 4005 ARG E CA 1
ATOM 4549 C C . ARG E 1 5 ? 80.000 49.990 119.129 1.00 22.73 4005 ARG E C 1
ATOM 4550 O O . ARG E 1 5 ? 79.741 51.069 118.597 1.00 22.65 4005 ARG E O 1
ATOM 4558 N N . LEU E 1 6 ? 81.232 49.606 119.416 1.00 20.43 4006 LEU E N 1
ATOM 4559 C CA . LEU E 1 6 ? 82.375 50.423 119.079 1.00 22.73 4006 LEU E CA 1
ATOM 4560 C C . LEU E 1 6 ? 83.238 49.637 118.098 1.00 22.48 4006 LEU E C 1
ATOM 4561 O O . LEU E 1 6 ? 83.389 48.422 118.224 1.00 22.81 4006 LEU E O 1
ATOM 4566 N N . ILE E 1 7 ? 83.779 50.333 117.110 1.00 23.29 4007 ILE E N 1
ATOM 4567 C CA . ILE E 1 7 ? 84.674 49.728 116.147 1.00 21.66 4007 ILE E CA 1
ATOM 4568 C C . ILE E 1 7 ? 85.799 50.730 115.979 1.00 21.32 4007 ILE E C 1
ATOM 4569 O O . ILE E 1 7 ? 85.560 51.925 115.788 1.00 23.19 4007 ILE E O 1
ATOM 4574 N N . TYR E 1 8 ? 87.031 50.255 116.087 1.00 20.32 4008 TYR E N 1
ATOM 4575 C CA . TYR E 1 8 ? 88.177 51.127 115.916 1.00 22.70 4008 TYR E CA 1
ATOM 4576 C C . TYR E 1 8 ? 89.286 50.303 115.286 1.00 21.95 4008 TYR E C 1
ATOM 4577 O O . TYR E 1 8 ? 89.204 49.083 115.224 1.00 21.15 4008 TYR E O 1
ATOM 4586 N N . LEU E 1 9 ? 90.316 50.982 114.808 1.00 23.12 4009 LEU E N 1
ATOM 4587 C CA . LEU E 1 9 ? 91.449 50.317 114.181 1.00 24.66 4009 LEU E CA 1
ATOM 4588 C C . LEU E 1 9 ? 92.729 50.915 114.750 1.00 24.65 4009 LEU E C 1
ATOM 4589 O O . LEU E 1 9 ? 92.717 52.040 115.258 1.00 23.92 4009 LEU E O 1
ATOM 4594 N N . SER E 1 10 ? 93.828 50.168 114.662 1.00 24.15 4010 SER E N 1
ATOM 4595 C CA . SER E 1 10 ? 95.122 50.646 115.144 1.00 26.07 4010 SER E CA 1
ATOM 4596 C C . SER E 1 10 ? 96.282 49.921 114.467 1.00 27.12 4010 SER E C 1
ATOM 4597 O O . SER E 1 10 ? 96.092 48.895 113.812 1.00 27.87 4010 SER E O 1
ATOM 4600 N N . CYS E 1 11 ? 97.484 50.465 114.631 1.00 28.44 4011 CYS E N 1
ATOM 4601 C CA . CYS E 1 11 ? 98.678 49.865 114.063 1.00 31.22 4011 CYS E CA 1
ATOM 4602 C C . CYS E 1 11 ? 99.416 49.102 115.152 1.00 31.02 4011 CYS E C 1
ATOM 4603 O O . CYS E 1 11 ? 99.750 49.664 116.202 1.00 29.31 4011 CYS E O 1
ATOM 4606 N N . ALA E 1 12 ? 99.658 47.818 114.908 1.00 30.82 4012 ALA E N 1
ATOM 4607 C CA . ALA E 1 12 ? 100.373 46.996 115.874 1.00 31.21 4012 ALA E CA 1
ATOM 4608 C C . ALA E 1 12 ? 101.804 47.497 115.968 1.00 32.64 4012 ALA E C 1
ATOM 4609 O O . ALA E 1 12 ? 102.406 47.882 114.964 1.00 31.70 4012 ALA E O 1
ATOM 4611 N N . THR E 1 13 ? 102.342 47.510 117.181 1.00 34.32 4013 THR E N 1
ATOM 4612 C CA . THR E 1 13 ? 103.710 47.962 117.405 1.00 37.39 4013 THR E CA 1
ATOM 4613 C C . THR E 1 13 ? 104.656 46.921 116.812 1.00 38.48 4013 THR E C 1
ATOM 4614 O O . THR E 1 13 ? 104.410 45.720 116.925 1.00 38.73 4013 THR E O 1
ATOM 4618 N N . ASP E 1 14 ? 105.728 47.379 116.170 1.00 41.34 4014 ASP E N 1
ATOM 4619 C CA . ASP E 1 14 ? 106.700 46.473 115.556 1.00 43.67 4014 ASP E CA 1
ATOM 4620 C C . ASP E 1 14 ? 107.346 45.561 116.585 1.00 43.62 4014 ASP E C 1
ATOM 4621 O O . ASP E 1 14 ? 107.889 46.025 117.586 1.00 44.45 4014 ASP E O 1
ATOM 4626 N N . GLY E 1 15 ? 107.286 44.259 116.334 1.00 44.48 4015 GLY E N 1
ATOM 4627 C CA . GLY E 1 15 ? 107.871 43.314 117.266 1.00 43.86 4015 GLY E CA 1
ATOM 4628 C C . GLY E 1 15 ? 106.825 42.700 118.174 1.00 44.44 4015 GLY E C 1
ATOM 4629 O O . GLY E 1 15 ? 107.149 42.162 119.236 1.00 45.24 4015 GLY E O 1
ATOM 4630 N N . LEU E 1 16 ? 105.564 42.788 117.755 1.00 43.64 4016 LEU E N 1
ATOM 4631 C CA . LEU E 1 16 ? 104.448 42.230 118.518 1.00 41.27 4016 LEU E CA 1
ATOM 4632 C C . LEU E 1 16 ? 104.607 40.716 118.561 1.00 40.08 4016 LEU E C 1
ATOM 4633 O O . LEU E 1 16 ? 104.428 40.035 117.552 1.00 39.70 4016 LEU E O 1
ATOM 4638 N N . SER E 1 17 ? 104.935 40.202 119.738 1.00 38.49 4017 SER E N 1
ATOM 4639 C CA . SER E 1 17 ? 105.154 38.778 119.934 1.00 37.60 4017 SER E CA 1
ATOM 4640 C C . SER E 1 17 ? 103.882 38.035 120.317 1.00 37.53 4017 SER E C 1
ATOM 4641 O O . SER E 1 17 ? 102.849 38.647 120.607 1.00 34.88 4017 SER E O 1
ATOM 4644 N N . TYR E 1 18 ? 103.971 36.708 120.320 1.00 36.55 4018 TYR E N 1
ATOM 4645 C CA . TYR E 1 18 ? 102.842 35.867 120.698 1.00 36.52 4018 TYR E CA 1
ATOM 4646 C C . TYR E 1 18 ? 102.464 36.075 122.157 1.00 36.03 4018 TYR E C 1
ATOM 4647 O O . TYR E 1 18 ? 101.286 36.047 122.506 1.00 36.37 4018 TYR E O 1
ATOM 4656 N N . PRO E 1 19 ? 103.463 36.255 123.038 1.00 37.34 4019 PRO E N 1
ATOM 4657 C CA . PRO E 1 19 ? 103.136 36.464 124.451 1.00 36.89 4019 PRO E CA 1
ATOM 4658 C C . PRO E 1 19 ? 102.297 37.723 124.605 1.00 37.68 4019 PRO E C 1
ATOM 46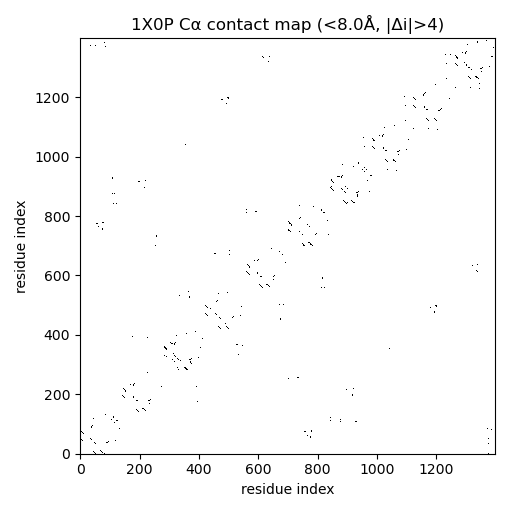59 O O . PRO E 1 19 ? 101.309 37.732 125.342 1.00 38.08 4019 PRO E O 1
ATOM 4663 N N . ASP E 1 20 ? 102.701 38.786 123.907 1.00 37.43 4020 ASP E N 1
ATOM 4664 C CA . ASP E 1 20 ? 101.971 40.055 123.942 1.00 37.35 4020 ASP E CA 1
ATOM 4665 C C . ASP E 1 20 ? 100.522 39.811 123.512 1.00 35.96 4020 ASP E C 1
ATOM 4666 O O . ASP E 1 20 ? 99.592 40.350 124.112 1.00 36.01 4020 ASP E O 1
ATOM 4671 N N . LEU E 1 21 ? 100.337 39.000 122.471 1.00 34.24 4021 LEU E N 1
ATOM 4672 C CA . LEU E 1 21 ? 99.000 38.682 121.984 1.00 33.90 4021 LEU E CA 1
ATOM 4673 C C . LEU E 1 21 ? 98.232 37.897 123.035 1.00 33.81 4021 LEU E C 1
ATOM 4674 O O . LEU E 1 21 ? 97.072 38.197 123.320 1.00 33.08 4021 LEU E O 1
ATOM 4679 N N . ARG E 1 22 ? 98.881 36.891 123.613 1.00 34.72 4022 ARG E N 1
ATOM 4680 C CA . ARG E 1 22 ? 98.248 36.070 124.648 1.00 35.35 4022 ARG E CA 1
ATOM 4681 C C . ARG E 1 22 ? 97.834 36.950 125.823 1.00 34.56 4022 ARG E C 1
ATOM 4682 O O . ARG E 1 22 ? 96.711 36.863 126.309 1.00 35.77 4022 ARG E O 1
ATOM 4690 N N . ASP E 1 23 ? 98.752 37.797 126.277 1.00 35.52 4023 ASP E N 1
ATOM 4691 C CA . ASP E 1 23 ? 98.474 38.683 127.398 1.00 37.17 4023 ASP E CA 1
ATOM 4692 C C . ASP E 1 23 ? 97.284 39.596 127.092 1.00 37.84 4023 ASP E C 1
ATOM 4693 O O . ASP E 1 23 ? 96.384 39.757 127.920 1.00 37.73 4023 ASP E O 1
ATOM 4698 N N . ILE E 1 24 ? 97.278 40.189 125.900 1.00 36.93 4024 ILE E N 1
ATOM 4699 C CA . ILE E 1 24 ? 96.190 41.076 125.503 1.00 34.49 4024 ILE E CA 1
ATOM 4700 C C . ILE E 1 24 ? 94.857 40.334 125.562 1.00 33.81 4024 ILE E C 1
ATOM 4701 O O . ILE E 1 24 ? 93.890 40.817 126.149 1.00 34.40 4024 ILE E O 1
ATOM 4706 N N . MET E 1 25 ? 94.805 39.154 124.957 1.00 33.38 4025 MET E N 1
ATOM 4707 C CA . MET E 1 25 ? 93.577 38.380 124.971 1.00 34.48 4025 MET E CA 1
ATOM 4708 C C . MET E 1 25 ? 93.225 37.920 126.385 1.00 35.51 4025 MET E C 1
ATOM 4709 O O . MET E 1 25 ? 92.050 37.901 126.770 1.00 31.74 4025 MET E O 1
ATOM 4714 N N . ALA E 1 26 ? 94.243 37.549 127.157 1.00 34.96 4026 ALA E N 1
ATOM 4715 C CA . ALA E 1 26 ? 94.025 37.087 128.524 1.00 36.35 4026 ALA E CA 1
ATOM 4716 C C . ALA E 1 26 ? 93.277 38.141 129.330 1.00 34.61 4026 ALA E C 1
ATOM 4717 O O . ALA E 1 26 ? 92.233 37.858 129.916 1.00 34.72 4026 ALA E O 1
ATOM 4719 N N . LYS E 1 27 ? 93.818 39.355 129.345 1.00 34.59 4027 LYS E N 1
ATOM 4720 C CA . LYS E 1 27 ? 93.215 40.459 130.078 1.00 35.64 4027 LYS E CA 1
ATOM 4721 C C . LYS E 1 27 ? 91.880 40.884 129.479 1.00 37.40 4027 LYS E C 1
ATOM 4722 O O . LYS E 1 27 ? 90.960 41.277 130.201 1.00 37.16 4027 LYS E O 1
ATOM 4728 N N . SER E 1 28 ? 91.777 40.806 128.156 1.00 36.54 4028 SER E N 1
ATOM 4729 C CA . SER E 1 28 ? 90.554 41.201 127.469 1.00 36.01 4028 SER E CA 1
ATOM 4730 C C . SER E 1 28 ? 89.372 40.353 127.881 1.00 34.66 4028 SER E C 1
ATOM 4731 O O . SER E 1 28 ? 88.300 40.877 128.186 1.00 34.21 4028 SER E O 1
ATOM 4734 N N . GLU E 1 29 ? 89.565 39.039 127.883 1.00 34.50 4029 GLU E N 1
ATOM 4735 C CA . GLU E 1 29 ? 88.495 38.127 128.254 1.00 35.16 4029 GLU E CA 1
ATOM 4736 C C . GLU E 1 29 ? 88.002 38.379 129.675 1.00 34.80 4029 GLU E C 1
ATOM 4737 O O . GLU E 1 29 ? 86.794 38.460 129.912 1.00 33.69 4029 GLU E O 1
ATOM 4743 N N . VAL E 1 30 ? 88.931 38.518 130.616 1.00 32.82 4030 VAL E N 1
ATOM 4744 C CA . VAL E 1 30 ? 88.561 38.747 132.007 1.00 33.70 4030 VAL E CA 1
ATOM 4745 C C . VAL E 1 30 ? 87.772 40.033 132.193 1.00 33.03 4030 VAL E C 1
ATOM 4746 O O . VAL E 1 30 ? 86.673 40.023 132.741 1.00 34.12 4030 VAL E O 1
ATOM 4750 N N . ASN E 1 31 ? 88.339 41.141 131.731 1.00 33.86 4031 ASN E N 1
ATOM 4751 C CA . ASN E 1 31 ? 87.696 42.436 131.870 1.00 33.19 4031 ASN E CA 1
ATOM 4752 C C . ASN E 1 31 ? 86.359 42.525 131.138 1.00 33.49 4031 ASN E C 1
ATOM 4753 O O . ASN E 1 31 ? 85.359 42.959 131.716 1.00 32.88 4031 ASN E O 1
ATOM 4758 N N . ASN E 1 32 ? 86.334 42.121 129.871 1.00 32.94 4032 ASN E N 1
ATOM 4759 C CA . ASN E 1 32 ? 85.095 42.172 129.093 1.00 33.15 4032 ASN E CA 1
ATOM 4760 C C . ASN E 1 32 ? 83.976 41.372 129.765 1.00 32.52 4032 ASN E C 1
ATOM 4761 O O . ASN E 1 32 ? 82.814 41.795 129.782 1.00 30.33 4032 ASN E O 1
ATOM 4766 N N . LEU E 1 33 ? 84.333 40.217 130.317 1.00 32.40 4033 LEU E N 1
ATOM 4767 C CA . LEU E 1 33 ? 83.368 39.368 131.009 1.00 32.61 4033 LEU E CA 1
ATOM 4768 C C . LEU E 1 33 ? 82.773 40.161 132.175 1.00 31.42 4033 LEU E C 1
ATOM 4769 O O . LEU E 1 33 ? 81.557 40.208 132.365 1.00 33.11 4033 LEU E O 1
ATOM 4774 N N . ARG E 1 34 ? 83.659 40.780 132.945 1.00 32.21 4034 ARG E N 1
ATOM 4775 C CA . ARG E 1 34 ? 83.291 41.599 134.090 1.00 31.96 4034 ARG E CA 1
ATOM 4776 C C . ARG E 1 34 ? 82.399 42.768 133.665 1.00 32.08 4034 ARG E C 1
ATOM 4777 O O . ARG E 1 34 ? 81.382 43.051 134.301 1.00 30.69 4034 ARG E O 1
ATOM 4785 N N . ASP E 1 35 ? 82.784 43.440 132.584 1.00 30.29 4035 ASP E N 1
ATOM 4786 C CA . ASP E 1 35 ? 82.038 44.599 132.104 1.00 29.37 4035 ASP E CA 1
ATOM 4787 C C . ASP E 1 35 ? 80.833 44.291 131.229 1.00 27.68 4035 ASP E C 1
ATOM 4788 O O . ASP E 1 35 ? 80.115 45.203 130.836 1.00 26.24 4035 ASP E O 1
ATOM 4793 N N . GLY E 1 36 ? 80.597 43.015 130.942 1.00 28.57 4036 GLY E N 1
ATOM 4794 C CA . GLY E 1 36 ? 79.468 42.659 130.101 1.00 28.06 4036 GLY E CA 1
ATOM 4795 C C . GLY E 1 36 ? 79.716 43.037 128.649 1.00 29.63 4036 GLY E C 1
ATOM 4796 O O . GLY E 1 36 ? 78.785 43.260 127.872 1.00 28.53 4036 GLY E O 1
ATOM 4797 N N . ILE E 1 37 ? 80.986 43.114 128.278 1.00 29.75 4037 ILE E N 1
ATOM 4798 C CA . ILE E 1 37 ? 81.356 43.462 126.915 1.00 30.10 4037 ILE E CA 1
ATOM 4799 C C . ILE E 1 37 ? 81.746 42.216 126.120 1.00 30.33 4037 ILE E C 1
ATOM 4800 O O . ILE E 1 37 ? 82.349 41.291 126.663 1.00 31.34 4037 ILE E O 1
ATOM 4805 N N . THR E 1 38 ? 81.371 42.191 124.842 1.00 28.40 4038 THR E N 1
ATOM 4806 C CA . THR E 1 38 ? 81.711 41.090 123.940 1.00 27.03 4038 THR E CA 1
ATOM 4807 C C . THR E 1 38 ? 82.274 41.708 122.653 1.00 27.24 4038 THR E C 1
ATOM 4808 O O . THR E 1 38 ? 82.075 42.895 122.380 1.00 24.82 4038 THR E O 1
ATOM 4812 N N . GLY E 1 39 ? 82.991 40.915 121.869 1.00 26.03 4039 GLY E N 1
ATOM 4813 C CA . GLY E 1 39 ? 83.544 41.447 120.640 1.00 27.81 4039 GLY E CA 1
ATOM 4814 C C . GLY E 1 39 ? 84.528 40.519 119.966 1.00 27.35 4039 GLY E C 1
ATOM 4815 O O . GLY E 1 39 ? 84.606 39.328 120.274 1.00 26.64 4039 GLY E O 1
ATOM 4816 N N . MET E 1 40 ? 85.301 41.076 119.046 1.00 28.71 4040 MET E N 1
ATOM 4817 C CA . MET E 1 40 ? 86.278 40.292 118.314 1.00 29.68 4040 MET E CA 1
ATOM 4818 C C . MET E 1 40 ? 87.416 41.210 117.892 1.00 29.01 4040 MET E C 1
ATOM 4819 O O . MET E 1 40 ? 87.195 42.376 117.576 1.00 28.63 4040 MET E O 1
ATOM 4824 N N . LEU E 1 41 ? 88.633 40.679 117.904 1.00 28.46 4041 LEU E N 1
ATOM 4825 C CA . LEU E 1 41 ? 89.814 41.444 117.543 1.00 29.14 4041 LEU E CA 1
ATOM 4826 C C . LEU E 1 41 ? 90.443 40.855 116.283 1.00 28.80 4041 LEU E C 1
ATOM 4827 O O . LEU E 1 41 ? 90.857 39.693 116.269 1.00 28.04 4041 LEU E O 1
ATOM 4832 N N . CYS E 1 42 ? 90.518 41.652 115.225 1.00 27.80 4042 CYS E N 1
ATOM 4833 C CA . CYS E 1 42 ? 91.118 41.185 113.978 1.00 26.65 4042 CYS E CA 1
ATOM 4834 C C . CYS E 1 42 ? 92.561 41.685 113.892 1.00 25.98 4042 CYS E C 1
ATOM 4835 O O . CYS E 1 42 ? 92.829 42.866 114.108 1.00 25.11 4042 CYS E O 1
ATOM 4838 N N . TYR E 1 43 ? 93.486 40.778 113.598 1.00 25.38 4043 TYR E N 1
ATOM 4839 C CA . TYR E 1 43 ? 94.902 41.122 113.472 1.00 26.44 4043 TYR E CA 1
ATOM 4840 C C . TYR E 1 43 ? 95.437 40.618 112.139 1.00 27.99 4043 TYR E C 1
ATOM 4841 O O . TYR E 1 43 ? 95.431 39.415 111.869 1.00 26.47 4043 TYR E O 1
ATOM 4850 N N . GLY E 1 44 ? 95.911 41.541 111.314 1.00 26.85 4044 GLY E N 1
ATOM 4851 C CA . GLY E 1 44 ? 96.427 41.150 110.023 1.00 28.44 4044 GLY E CA 1
ATOM 4852 C C . GLY E 1 44 ? 97.178 42.280 109.374 1.00 28.18 4044 GLY E C 1
ATOM 4853 O O . GLY E 1 44 ? 96.848 43.450 109.568 1.00 28.51 4044 GLY E O 1
ATOM 4854 N N . ASN E 1 45 ? 98.201 41.920 108.608 1.00 28.92 4045 ASN E N 1
ATOM 4855 C CA . ASN E 1 45 ? 99.019 42.890 107.905 1.00 30.14 4045 ASN E CA 1
ATOM 4856 C C . ASN E 1 45 ? 99.501 43.968 108.870 1.00 30.50 4045 ASN E C 1
ATOM 4857 O O . ASN E 1 45 ? 99.603 45.144 108.516 1.00 30.11 4045 ASN E O 1
ATOM 4862 N N . GLY E 1 46 ? 99.799 43.546 110.098 1.00 29.96 4046 GLY E N 1
ATOM 4863 C CA . GLY E 1 46 ? 100.283 44.464 111.121 1.00 31.69 4046 GLY E CA 1
ATOM 4864 C C . GLY E 1 46 ? 99.272 45.511 111.561 1.00 31.57 4046 GLY E C 1
ATOM 4865 O O . GLY E 1 46 ? 99.639 46.577 112.060 1.00 31.35 4046 GLY E O 1
ATOM 4866 N N . MET E 1 47 ? 97.992 45.198 111.392 1.00 30.76 4047 MET E N 1
ATOM 4867 C CA . MET E 1 47 ? 96.926 46.120 111.754 1.00 29.50 4047 MET E CA 1
ATOM 4868 C C . MET E 1 47 ? 95.911 45.472 112.681 1.00 28.45 4047 MET E C 1
ATOM 4869 O O . MET E 1 47 ? 95.721 44.255 112.666 1.00 27.62 4047 MET E O 1
ATOM 4874 N N . PHE E 1 48 ? 95.263 46.299 113.491 1.00 27.01 4048 PHE E N 1
ATOM 4875 C CA . PHE E 1 48 ? 94.239 45.827 114.410 1.00 26.70 4048 PHE E CA 1
ATOM 4876 C C . PHE E 1 48 ? 92.884 46.408 114.015 1.00 24.02 4048 PHE E C 1
ATOM 4877 O O . PHE E 1 48 ? 92.787 47.580 113.683 1.00 25.00 4048 PHE E O 1
ATOM 4885 N N . LEU E 1 49 ? 91.848 45.580 114.028 1.00 23.07 4049 LEU E N 1
ATOM 4886 C CA . LEU E 1 49 ? 90.493 46.031 113.720 1.00 23.95 4049 LEU E CA 1
ATOM 4887 C C . LEU E 1 49 ? 89.639 45.304 114.740 1.00 23.73 4049 LEU E C 1
ATOM 4888 O O . LEU E 1 49 ? 89.422 44.093 114.633 1.00 24.39 4049 LEU E O 1
ATOM 4893 N N . GLN E 1 50 ? 89.167 46.036 115.742 1.00 23.91 4050 GLN E N 1
ATOM 4894 C CA . GLN E 1 50 ? 88.380 45.427 116.809 1.00 23.49 4050 GLN E CA 1
ATOM 4895 C C . GLN E 1 50 ? 87.004 46.041 116.989 1.00 23.08 4050 GLN E C 1
ATOM 4896 O O . GLN E 1 50 ? 86.793 47.218 116.714 1.00 24.17 4050 GLN E O 1
ATOM 4902 N N . THR E 1 51 ? 86.060 45.222 117.427 1.00 22.07 4051 THR E N 1
ATOM 4903 C CA . THR E 1 51 ? 84.726 45.712 117.700 1.00 23.04 4051 THR E CA 1
ATOM 4904 C C . THR E 1 51 ? 84.364 45.308 119.128 1.00 24.72 4051 THR E C 1
ATOM 4905 O O . THR E 1 51 ? 84.705 44.213 119.577 1.00 24.56 4051 THR E O 1
ATOM 4909 N N . LEU E 1 52 ? 83.702 46.212 119.845 1.00 25.35 4052 LEU E N 1
ATOM 4910 C CA . LEU E 1 52 ? 83.287 45.967 121.224 1.00 25.99 4052 LEU E CA 1
ATOM 4911 C C . LEU E 1 52 ? 81.822 46.335 121.379 1.00 25.08 4052 LEU E C 1
ATOM 4912 O O . LEU E 1 52 ? 81.399 47.430 120.992 1.00 22.38 4052 LEU E O 1
ATOM 4917 N N . GLU E 1 53 ? 81.045 45.414 121.935 1.00 22.68 4053 GLU E N 1
ATOM 4918 C CA . GLU E 1 53 ? 79.632 45.670 122.158 1.00 24.40 4053 GLU E CA 1
ATOM 4919 C C . GLU E 1 53 ? 79.318 45.646 123.648 1.00 24.46 4053 GLU E C 1
ATOM 4920 O O . GLU E 1 53 ? 79.841 44.818 124.393 1.00 25.16 4053 GLU E O 1
ATOM 4926 N N . GLY E 1 54 ? 78.456 46.561 124.073 1.00 25.31 4054 GLY E N 1
ATOM 4927 C CA . GLY E 1 54 ? 78.086 46.625 125.465 1.00 26.14 4054 GLY E CA 1
ATOM 4928 C C . GLY E 1 54 ? 77.604 47.992 125.886 1.00 28.39 4054 GLY E C 1
ATOM 4929 O O . GLY E 1 54 ? 77.217 48.840 125.071 1.00 25.47 4054 GLY E O 1
ATOM 4930 N N . ASP E 1 55 ? 77.638 48.191 127.195 1.00 28.60 4055 ASP E N 1
ATOM 4931 C CA . ASP E 1 55 ? 77.212 49.429 127.823 1.00 29.59 4055 ASP E CA 1
ATOM 4932 C C . ASP E 1 55 ? 78.041 50.629 127.336 1.00 28.25 4055 ASP E C 1
ATOM 4933 O O . ASP E 1 55 ? 79.241 50.512 127.101 1.00 29.32 4055 ASP E O 1
ATOM 4938 N N . ARG E 1 56 ? 77.395 51.780 127.175 1.00 28.45 4056 ARG E N 1
ATOM 4939 C CA . ARG E 1 56 ? 78.086 52.971 126.694 1.00 28.31 4056 ARG E CA 1
ATOM 4940 C C . ARG E 1 56 ? 79.271 53.406 127.550 1.00 28.93 4056 ARG E C 1
ATOM 4941 O O . ARG E 1 56 ? 80.347 53.692 127.028 1.00 28.51 4056 ARG E O 1
ATOM 4949 N N . GLN E 1 57 ? 79.073 53.450 128.858 1.00 28.73 4057 GLN E N 1
ATOM 4950 C CA . GLN E 1 57 ? 80.169 53.895 129.730 1.00 27.39 4057 GLN E CA 1
ATOM 4951 C C . GLN E 1 57 ? 81.271 52.834 129.767 1.00 24.77 4057 GLN E C 1
ATOM 4952 O O . GLN E 1 57 ? 82.464 53.151 129.667 1.00 24.13 4057 GLN E O 1
ATOM 4958 N N . LYS E 1 58 ? 80.909 51.559 129.884 1.00 24.77 4058 LYS E N 1
ATOM 4959 C CA . LYS E 1 58 ? 81.894 50.488 129.940 1.00 24.72 4058 LYS E CA 1
ATOM 4960 C C . LYS E 1 58 ? 82.721 50.385 128.664 1.00 24.08 4058 LYS E C 1
ATOM 4961 O O . LYS E 1 58 ? 83.950 50.273 128.714 1.00 21.03 4058 LYS E O 1
ATOM 4967 N N . VAL E 1 59 ? 82.054 50.408 127.517 1.00 23.71 4059 VAL E N 1
ATOM 4968 C CA . VAL E 1 59 ? 82.784 50.320 126.263 1.00 24.21 4059 VAL E CA 1
ATOM 4969 C C . VAL E 1 59 ? 83.731 51.501 126.158 1.00 24.27 4059 VAL E C 1
ATOM 4970 O O . VAL E 1 59 ? 84.881 51.339 125.756 1.00 25.73 4059 VAL E O 1
ATOM 4974 N N . SER E 1 60 ? 83.253 52.686 126.526 1.00 23.46 4060 SER E N 1
ATOM 4975 C CA . SER E 1 60 ? 84.090 53.877 126.459 1.00 24.37 4060 SER E CA 1
ATOM 4976 C C . SER E 1 60 ? 85.330 53.748 127.328 1.00 24.43 4060 SER E C 1
ATOM 4977 O O . SER E 1 60 ? 86.446 54.032 126.883 1.00 24.97 4060 SER E O 1
ATOM 4980 N N . GLU E 1 61 ? 85.152 53.323 128.573 1.00 26.43 4061 GLU E N 1
ATOM 4981 C CA . GLU E 1 61 ? 86.301 53.195 129.468 1.00 27.77 4061 GLU E CA 1
ATOM 4982 C C . GLU E 1 61 ? 87.288 52.157 128.951 1.00 27.44 4061 GLU E C 1
ATOM 4983 O O . GLU E 1 61 ? 88.502 52.364 129.018 1.00 27.73 4061 GLU E O 1
ATOM 4989 N N . THR E 1 62 ? 86.774 51.046 128.427 1.00 27.36 4062 THR E N 1
ATOM 4990 C CA . THR E 1 62 ? 87.658 50.017 127.896 1.00 26.42 4062 THR E CA 1
ATOM 4991 C C . THR E 1 62 ? 88.515 50.594 126.771 1.00 27.57 4062 THR E C 1
ATOM 4992 O O . THR E 1 62 ? 89.720 50.329 126.698 1.00 26.50 4062 THR E O 1
ATOM 4996 N N . TYR E 1 63 ? 87.904 51.404 125.908 1.00 27.29 4063 TYR E N 1
ATOM 4997 C CA . TYR E 1 63 ? 88.647 52.025 124.814 1.00 27.04 4063 TYR E CA 1
ATOM 4998 C C . TYR E 1 63 ? 89.739 52.919 125.388 1.00 27.14 4063 TYR E C 1
ATOM 4999 O O . TYR E 1 63 ? 90.861 52.944 124.887 1.00 25.79 4063 TYR E O 1
ATOM 5008 N N . ALA E 1 64 ? 89.409 53.651 126.449 1.00 28.89 4064 ALA E N 1
ATOM 5009 C CA . ALA E 1 64 ? 90.374 54.546 127.069 1.00 27.13 4064 ALA E CA 1
ATOM 5010 C C . ALA E 1 64 ? 91.596 53.769 127.552 1.00 27.26 4064 ALA E C 1
ATOM 5011 O O . ALA E 1 64 ? 92.724 54.224 127.375 1.00 27.18 4064 ALA E O 1
ATOM 5013 N N . ARG E 1 65 ? 91.378 52.605 128.162 1.00 27.67 4065 ARG E N 1
ATOM 5014 C CA . ARG E 1 65 ? 92.496 51.792 128.641 1.00 29.91 4065 ARG E CA 1
ATOM 5015 C C . ARG E 1 65 ? 93.314 51.285 127.450 1.00 30.64 4065 ARG E C 1
ATOM 5016 O O . ARG E 1 65 ? 94.552 51.292 127.466 1.00 29.73 4065 ARG E O 1
ATOM 5024 N N . ILE E 1 66 ? 92.608 50.829 126.423 1.00 29.28 4066 ILE E N 1
ATOM 5025 C CA . ILE E 1 66 ? 93.255 50.323 125.225 1.00 29.93 4066 ILE E CA 1
ATOM 5026 C C . ILE E 1 66 ? 94.215 51.358 124.634 1.00 30.48 4066 ILE E C 1
ATOM 5027 O O . ILE E 1 66 ? 95.324 51.018 124.223 1.00 29.21 4066 ILE E O 1
ATOM 5032 N N . LEU E 1 67 ? 93.799 52.621 124.615 1.00 31.21 4067 LEU E N 1
ATOM 5033 C CA . LEU E 1 67 ? 94.644 53.676 124.073 1.00 31.36 4067 LEU E CA 1
ATOM 5034 C C . LEU E 1 67 ? 95.913 53.877 124.889 1.00 32.55 4067 LEU E C 1
ATOM 5035 O O . LEU E 1 67 ? 96.823 54.586 124.463 1.00 31.21 4067 LEU E O 1
ATOM 5040 N N . LYS E 1 68 ? 95.979 53.249 126.058 1.00 34.13 4068 LYS E N 1
ATOM 5041 C CA . LYS E 1 68 ? 97.151 53.384 126.914 1.00 33.72 4068 LYS E CA 1
ATOM 5042 C C . LYS E 1 68 ? 98.137 52.254 126.686 1.00 33.98 4068 LYS E C 1
ATOM 5043 O O . LYS E 1 68 ? 99.277 52.303 127.150 1.00 32.60 4068 LYS E O 1
ATOM 5049 N N . ASP E 1 69 ? 97.695 51.236 125.961 1.00 34.19 4069 ASP E N 1
ATOM 5050 C CA . ASP E 1 69 ? 98.551 50.097 125.692 1.00 33.66 4069 ASP E CA 1
ATOM 5051 C C . ASP E 1 69 ? 99.598 50.442 124.638 1.00 34.83 4069 ASP E C 1
ATOM 5052 O O . ASP E 1 69 ? 99.273 50.716 123.480 1.00 34.84 4069 ASP E O 1
ATOM 5057 N N . PRO E 1 70 ? 100.879 50.424 125.028 1.00 33.97 4070 PRO E N 1
ATOM 5058 C CA . PRO E 1 70 ? 101.951 50.743 124.086 1.00 34.17 4070 PRO E CA 1
ATOM 5059 C C . PRO E 1 70 ? 102.142 49.677 123.008 1.00 32.57 4070 PRO E C 1
ATOM 5060 O O . PRO E 1 70 ? 102.940 49.862 122.099 1.00 34.62 4070 PRO E O 1
ATOM 5064 N N . ARG E 1 71 ? 101.411 48.569 123.099 1.00 31.37 4071 ARG E N 1
ATOM 5065 C CA . ARG E 1 71 ? 101.560 47.502 122.113 1.00 30.55 4071 ARG E CA 1
ATOM 5066 C C . ARG E 1 71 ? 100.930 47.808 120.754 1.00 31.79 4071 ARG E C 1
ATOM 5067 O O . ARG E 1 71 ? 100.873 46.946 119.880 1.00 30.62 4071 ARG E O 1
ATOM 5075 N N . HIS E 1 72 ? 100.443 49.031 120.588 1.00 30.97 4072 HIS E N 1
ATOM 5076 C CA . HIS E 1 72 ? 99.878 49.467 119.317 1.00 31.45 4072 HIS E CA 1
ATOM 5077 C C . HIS E 1 72 ? 99.818 50.979 119.346 1.00 31.78 4072 HIS E C 1
ATOM 5078 O O . HIS E 1 72 ? 100.038 51.593 120.390 1.00 32.46 4072 HIS E O 1
ATOM 5085 N N . HIS E 1 73 ? 99.508 51.585 118.209 1.00 32.02 4073 HIS E N 1
ATOM 5086 C CA . HIS E 1 73 ? 99.469 53.037 118.130 1.00 31.87 4073 HIS E CA 1
ATOM 5087 C C . HIS E 1 73 ? 98.650 53.500 116.930 1.00 32.27 4073 HIS E C 1
ATOM 5088 O O . HIS E 1 73 ? 98.083 52.688 116.197 1.00 31.83 4073 HIS E O 1
ATOM 5095 N N . SER E 1 74 ? 98.600 54.813 116.734 1.00 32.08 4074 SER E N 1
ATOM 5096 C CA . SER E 1 74 ? 97.866 55.396 115.618 1.00 32.60 4074 SER E CA 1
ATOM 5097 C C . SER E 1 74 ? 96.451 54.836 115.541 1.00 32.42 4074 SER E C 1
ATOM 5098 O O . SER E 1 74 ? 95.969 54.454 114.469 1.00 30.80 4074 SER E O 1
ATOM 5101 N N . ALA E 1 75 ? 95.794 54.789 116.693 1.00 31.19 4075 ALA E N 1
ATOM 5102 C CA . ALA E 1 75 ? 94.434 54.287 116.780 1.00 30.48 4075 ALA E CA 1
ATOM 5103 C C . ALA E 1 75 ? 93.492 55.274 116.119 1.00 29.05 4075 ALA E C 1
ATOM 5104 O O . ALA E 1 75 ? 93.724 56.481 116.147 1.00 28.28 4075 ALA E O 1
ATOM 5106 N N . GLU E 1 76 ? 92.430 54.747 115.522 1.00 29.32 4076 GLU E N 1
ATOM 5107 C CA . GLU E 1 76 ? 91.426 55.561 114.845 1.00 28.83 4076 GLU E CA 1
ATOM 5108 C C . GLU E 1 76 ? 90.038 54.997 115.100 1.00 28.09 4076 GLU E C 1
ATOM 5109 O O . GLU E 1 76 ? 89.802 53.797 114.940 1.00 27.86 4076 GLU E O 1
ATOM 5115 N N . ILE E 1 77 ? 89.118 55.866 115.498 1.00 26.05 4077 ILE E N 1
ATOM 5116 C CA . ILE E 1 77 ? 87.749 55.438 115.747 1.00 23.99 4077 ILE E CA 1
ATOM 5117 C C . ILE E 1 77 ? 87.046 55.276 114.397 1.00 22.01 4077 ILE E C 1
ATOM 5118 O O . ILE E 1 77 ? 87.133 56.155 113.546 1.00 22.33 4077 ILE E O 1
ATOM 5123 N N . VAL E 1 78 ? 86.364 54.148 114.214 1.00 23.82 4078 VAL E N 1
ATOM 5124 C CA . VAL E 1 78 ? 85.629 53.842 112.986 1.00 22.38 4078 VAL E CA 1
ATOM 5125 C C . VAL E 1 78 ? 84.152 54.161 113.200 1.00 22.35 4078 VAL E C 1
ATOM 5126 O O . VAL E 1 78 ? 83.518 54.810 112.369 1.00 21.09 4078 VAL E O 1
ATOM 5130 N N . GLU E 1 79 ? 83.590 53.685 114.305 1.00 21.91 4079 GLU E N 1
ATOM 5131 C CA . GLU E 1 79 ? 82.201 54.005 114.613 1.00 24.49 4079 GLU E CA 1
ATOM 5132 C C . GLU E 1 79 ? 81.834 53.739 116.062 1.00 23.57 4079 GLU E C 1
ATOM 5133 O O . GLU E 1 79 ? 82.499 52.977 116.761 1.00 22.29 4079 GLU E O 1
ATOM 5139 N N . PHE E 1 80 ? 80.775 54.405 116.501 1.00 22.81 4080 PHE E N 1
ATOM 5140 C CA . PHE E 1 80 ? 80.248 54.233 117.839 1.00 24.38 4080 PHE E CA 1
ATOM 5141 C C . PHE E 1 80 ? 78.790 54.638 117.743 1.00 23.47 4080 PHE E C 1
ATOM 5142 O O . PHE E 1 80 ? 78.473 55.777 117.398 1.00 23.89 4080 PHE E O 1
ATOM 5150 N N . LYS E 1 81 ? 77.902 53.696 118.028 1.00 24.73 4081 LYS E N 1
ATOM 5151 C CA . LYS E 1 81 ? 76.480 53.970 117.944 1.00 25.58 4081 LYS E CA 1
ATOM 5152 C C . LYS E 1 81 ? 75.673 52.981 118.747 1.00 25.33 4081 LYS E C 1
ATOM 5153 O O . LYS E 1 81 ? 76.162 51.928 119.130 1.00 25.78 4081 LYS E O 1
ATOM 5159 N N . ALA E 1 82 ? 74.417 53.330 118.982 1.00 25.98 4082 ALA E N 1
ATOM 5160 C CA . ALA E 1 82 ? 73.519 52.476 119.723 1.00 26.74 4082 ALA E CA 1
ATOM 5161 C C . ALA E 1 82 ? 73.061 51.351 118.808 1.00 28.80 4082 ALA E C 1
ATOM 5162 O O . ALA E 1 82 ? 72.819 51.570 117.617 1.00 27.15 4082 ALA E O 1
ATOM 5164 N N . ILE E 1 83 ? 72.945 50.151 119.363 1.00 27.88 4083 ILE E N 1
ATOM 5165 C CA . ILE E 1 83 ? 72.479 49.007 118.595 1.00 28.50 4083 ILE E CA 1
ATOM 5166 C C . ILE E 1 83 ? 71.289 48.390 119.313 1.00 29.68 4083 ILE E C 1
ATOM 5167 O O . ILE E 1 83 ? 71.175 48.479 120.536 1.00 28.36 4083 ILE E O 1
ATOM 5172 N N . GLU E 1 84 ? 70.395 47.785 118.539 1.00 29.40 4084 GLU E N 1
ATOM 5173 C CA . GLU E 1 84 ? 69.199 47.139 119.068 1.00 30.04 4084 GLU E CA 1
ATOM 5174 C C . GLU E 1 84 ? 69.580 45.763 119.611 1.00 28.78 4084 GLU E C 1
ATOM 5175 O O . GLU E 1 84 ? 69.039 45.303 120.617 1.00 25.63 4084 GLU E O 1
ATOM 5181 N N . GLU E 1 85 ? 70.508 45.094 118.934 1.00 27.14 4085 GLU E N 1
ATOM 5182 C CA . GLU E 1 85 ? 70.945 43.773 119.381 1.00 27.51 4085 GLU E CA 1
ATOM 5183 C C . GLU E 1 85 ? 72.406 43.570 119.024 1.00 25.58 4085 GLU E C 1
ATOM 5184 O O . GLU E 1 85 ? 72.926 44.228 118.120 1.00 24.18 4085 GLU E O 1
ATOM 5190 N N . ARG E 1 86 ? 73.076 42.670 119.738 1.00 24.21 4086 ARG E N 1
ATOM 5191 C CA . ARG E 1 86 ? 74.487 42.419 119.464 1.00 26.32 4086 ARG E CA 1
ATOM 5192 C C . ARG E 1 86 ? 74.657 41.466 118.293 1.00 25.68 4086 ARG E C 1
ATOM 5193 O O . ARG E 1 86 ? 73.783 40.644 118.008 1.00 26.74 4086 ARG E O 1
ATOM 5201 N N . THR E 1 87 ? 75.790 41.595 117.616 1.00 25.72 4087 THR E N 1
ATOM 5202 C CA . THR E 1 87 ? 76.131 40.718 116.505 1.00 25.95 4087 THR E CA 1
ATOM 5203 C C . THR E 1 87 ? 77.249 39.783 116.962 1.00 26.01 4087 THR E C 1
ATOM 5204 O O . THR E 1 87 ? 77.230 38.584 116.686 1.00 26.78 4087 THR E O 1
ATOM 5208 N N . PHE E 1 88 ? 78.221 40.343 117.674 1.00 27.53 4088 PHE E N 1
ATOM 5209 C CA . PHE E 1 88 ? 79.371 39.582 118.159 1.00 28.72 4088 PHE E CA 1
ATOM 5210 C C . PHE E 1 88 ? 79.099 39.170 119.594 1.00 29.35 4088 PHE E C 1
ATOM 5211 O O . PHE E 1 88 ? 79.717 39.668 120.537 1.00 28.54 4088 PHE E O 1
ATOM 5219 N N . ILE E 1 89 ? 78.175 38.229 119.731 1.00 29.85 4089 ILE E N 1
ATOM 5220 C CA . ILE E 1 89 ? 77.721 37.741 121.024 1.00 31.91 4089 ILE E CA 1
ATOM 5221 C C . ILE E 1 89 ? 78.523 36.629 121.672 1.00 32.34 4089 ILE E C 1
ATOM 5222 O O . ILE E 1 89 ? 78.791 36.666 122.870 1.00 32.96 4089 ILE E O 1
ATOM 5227 N N . ASN E 1 90 ? 78.896 35.638 120.876 1.00 34.06 4090 ASN E N 1
ATOM 5228 C CA . ASN E 1 90 ? 79.600 34.475 121.382 1.00 35.80 4090 ASN E CA 1
ATOM 5229 C C . ASN E 1 90 ? 80.805 34.643 122.291 1.00 34.53 4090 ASN E C 1
ATOM 5230 O O . ASN E 1 90 ? 80.954 33.883 123.249 1.00 36.43 4090 ASN E O 1
ATOM 5235 N N . TRP E 1 91 ? 81.661 35.623 122.029 1.00 34.43 4091 TRP E N 1
ATOM 5236 C CA . TRP E 1 91 ? 82.856 35.763 122.858 1.00 33.52 4091 TRP E CA 1
ATOM 5237 C C . TRP E 1 91 ? 83.040 37.085 123.571 1.00 34.11 4091 TRP E C 1
ATOM 5238 O O . TRP E 1 91 ? 82.743 38.150 123.026 1.00 32.22 4091 TRP E O 1
ATOM 5249 N N . SER E 1 92 ? 83.551 37.010 124.799 1.00 32.52 4092 SER E N 1
ATOM 5250 C CA . SER E 1 92 ? 83.813 38.219 125.570 1.00 33.71 4092 SER E CA 1
ATOM 5251 C C . SER E 1 92 ? 84.875 38.959 124.756 1.00 33.03 4092 SER E C 1
ATOM 5252 O O . SER E 1 92 ? 84.955 40.186 124.776 1.00 32.12 4092 SER E O 1
ATOM 5255 N N . MET E 1 93 ? 85.680 38.184 124.032 1.00 34.21 4093 MET E N 1
ATOM 5256 C CA . MET E 1 93 ? 86.719 38.711 123.150 1.00 34.39 4093 MET E CA 1
ATOM 5257 C C . MET E 1 93 ? 87.447 37.560 122.483 1.00 35.00 4093 MET E C 1
ATOM 5258 O O . MET E 1 93 ? 88.017 36.706 123.157 1.00 34.92 4093 MET E O 1
ATOM 5263 N N . ARG E 1 94 ? 87.417 37.536 121.156 1.00 35.46 4094 ARG E N 1
ATOM 5264 C CA . ARG E 1 94 ? 88.081 36.485 120.401 1.00 35.27 4094 ARG E CA 1
ATOM 5265 C C . ARG E 1 94 ? 89.087 37.086 119.426 1.00 35.27 4094 ARG E C 1
ATOM 5266 O O . ARG E 1 94 ? 88.814 38.099 118.784 1.00 34.35 4094 ARG E O 1
ATOM 5268 N N . LEU E 1 95 ? 90.258 36.462 119.334 1.00 34.58 4095 LEU E N 1
ATOM 5269 C CA . LEU E 1 95 ? 91.299 36.915 118.422 1.00 34.40 4095 LEU E CA 1
ATOM 5270 C C . LEU E 1 95 ? 91.229 36.131 117.116 1.00 34.03 4095 LEU E C 1
ATOM 5271 O O . LEU E 1 95 ? 91.194 34.898 117.118 1.00 34.59 4095 LEU E O 1
ATOM 5276 N N . VAL E 1 96 ? 91.206 36.855 116.004 1.00 33.06 4096 VAL E N 1
ATOM 5277 C CA . VAL E 1 96 ? 91.168 36.235 114.691 1.00 32.69 4096 VAL E CA 1
ATOM 5278 C C . VAL E 1 96 ? 92.365 36.729 113.901 1.00 30.95 4096 VAL E C 1
ATOM 5279 O O . VAL E 1 96 ? 92.464 37.910 113.589 1.00 29.54 4096 VAL E O 1
ATOM 5283 N N . GLN E 1 97 ? 93.294 35.828 113.604 1.00 31.10 4097 GLN E N 1
ATOM 5284 C CA . GLN E 1 97 ? 94.479 36.202 112.845 1.00 31.46 4097 GLN E CA 1
ATOM 5285 C C . GLN E 1 97 ? 94.272 35.852 111.381 1.00 31.31 4097 GLN E C 1
ATOM 5286 O O . GLN E 1 97 ? 94.148 34.679 111.027 1.00 30.98 4097 GLN E O 1
ATOM 5292 N N . LEU E 1 98 ? 94.231 36.873 110.532 1.00 30.85 4098 LEU E N 1
ATOM 5293 C CA . LEU E 1 98 ? 94.023 36.659 109.105 1.00 31.13 4098 LEU E CA 1
ATOM 5294 C C . LEU E 1 98 ? 95.046 35.687 108.522 1.00 30.89 4098 LEU E C 1
ATOM 5295 O O . LEU E 1 98 ? 94.690 34.803 107.745 1.00 32.84 4098 LEU E O 1
ATOM 5300 N N . GLY E 1 99 ? 96.306 35.850 108.922 1.00 33.16 4099 GLY E N 1
ATOM 5301 C CA . GLY E 1 99 ? 97.384 35.007 108.426 1.00 34.54 4099 GLY E CA 1
ATOM 5302 C C . GLY E 1 99 ? 97.274 33.535 108.767 1.00 34.74 4099 GLY E C 1
ATOM 5303 O O . GLY E 1 99 ? 98.067 32.717 108.294 1.00 34.96 4099 GLY E O 1
ATOM 5304 N N . GLU E 1 100 ? 96.290 33.195 109.590 1.00 34.96 4100 GLU E N 1
ATOM 5305 C CA . GLU E 1 100 ? 96.073 31.811 109.992 1.00 35.16 4100 GLU E CA 1
ATOM 5306 C C . GLU E 1 100 ? 94.889 31.216 109.248 1.00 35.18 4100 GLU E C 1
ATOM 5307 O O . GLU E 1 100 ? 94.595 30.027 109.379 1.00 33.97 4100 GLU E O 1
ATOM 5313 N N . MET E 1 101 ? 94.207 32.037 108.460 1.00 34.46 4101 MET E N 1
ATOM 5314 C CA . MET E 1 101 ? 93.038 31.556 107.734 1.00 34.26 4101 MET E CA 1
ATOM 5315 C C . MET E 1 101 ? 93.322 31.263 106.264 1.00 32.99 4101 MET E C 1
ATOM 5316 O O . MET E 1 101 ? 94.464 31.343 105.821 1.00 31.36 4101 MET E O 1
ATOM 5321 N N . ASP E 1 102 ? 92.284 30.908 105.511 1.00 33.16 4102 ASP E N 1
ATOM 5322 C CA . ASP E 1 102 ? 92.450 30.601 104.091 1.00 32.63 4102 ASP E CA 1
ATOM 5323 C C . ASP E 1 102 ? 92.891 31.860 103.355 1.00 32.92 4102 ASP E C 1
ATOM 5324 O O . ASP E 1 102 ? 92.152 32.840 103.265 1.00 31.04 4102 ASP E O 1
ATOM 5329 N N . SER E 1 103 ? 94.110 31.810 102.834 1.00 33.69 4103 SER E N 1
ATOM 5330 C CA . SER E 1 103 ? 94.712 32.916 102.107 1.00 35.49 4103 SER E CA 1
ATOM 5331 C C . SER E 1 103 ? 93.805 33.532 101.040 1.00 35.50 4103 SER E C 1
ATOM 5332 O O . SER E 1 103 ? 93.698 34.757 100.930 1.00 35.62 4103 SER E O 1
ATOM 5335 N N . ASP E 1 104 ? 93.155 32.685 100.250 1.00 35.00 4104 ASP E N 1
ATOM 5336 C CA . ASP E 1 104 ? 92.281 33.177 99.195 1.00 33.73 4104 ASP E CA 1
ATOM 5337 C C . ASP E 1 104 ? 90.963 33.684 99.762 1.00 33.46 4104 ASP E C 1
ATOM 5338 O O . ASP E 1 104 ? 90.404 34.679 99.283 1.00 29.69 4104 ASP E O 1
ATOM 5343 N N . THR E 1 105 ? 90.470 33.014 100.797 1.00 31.34 4105 THR E N 1
ATOM 5344 C CA . THR E 1 105 ? 89.225 33.442 101.422 1.00 30.60 4105 THR E CA 1
ATOM 5345 C C . THR E 1 105 ? 89.337 34.866 101.969 1.00 29.33 4105 THR E C 1
ATOM 5346 O O . THR E 1 105 ? 88.444 35.690 101.766 1.00 28.77 4105 THR E O 1
ATOM 5350 N N . ILE E 1 106 ? 90.431 35.156 102.665 1.00 28.38 4106 ILE E N 1
ATOM 5351 C CA . ILE E 1 106 ? 90.622 36.492 103.221 1.00 29.96 4106 ILE E CA 1
ATOM 5352 C C . ILE E 1 106 ? 90.868 37.522 102.118 1.00 29.26 4106 ILE E C 1
ATOM 5353 O O . ILE E 1 106 ? 90.384 38.650 102.202 1.00 30.22 4106 ILE E O 1
ATOM 5358 N N . ARG E 1 107 ? 91.613 37.133 101.087 1.00 27.97 4107 ARG E N 1
ATOM 5359 C CA . ARG E 1 107 ? 91.896 38.036 99.978 1.00 27.76 4107 ARG E CA 1
ATOM 5360 C C . ARG E 1 107 ? 90.583 38.531 99.379 1.00 27.38 4107 ARG E C 1
ATOM 5361 O O . ARG E 1 107 ? 90.402 39.728 99.147 1.00 26.46 4107 ARG E O 1
ATOM 5369 N N . ARG E 1 108 ? 89.665 37.603 99.136 1.00 26.97 4108 ARG E N 1
ATOM 5370 C CA . ARG E 1 108 ? 88.375 37.948 98.560 1.00 28.59 4108 ARG E CA 1
ATOM 5371 C C . ARG E 1 108 ? 87.504 38.754 99.520 1.00 29.88 4108 ARG E C 1
ATOM 5372 O O . ARG E 1 108 ? 86.792 39.673 99.102 1.00 28.85 4108 ARG E O 1
ATOM 5380 N N . LEU E 1 109 ? 87.560 38.413 100.804 1.00 28.33 4109 LEU E N 1
ATOM 5381 C CA . LEU E 1 109 ? 86.779 39.131 101.805 1.00 27.48 4109 LEU E CA 1
ATOM 5382 C C . LEU E 1 109 ? 87.322 40.543 101.954 1.00 24.93 4109 LEU E C 1
ATOM 5383 O O . LEU E 1 109 ? 86.561 41.490 102.107 1.00 27.79 4109 LEU E O 1
ATOM 5388 N N . ARG E 1 110 ? 88.643 40.674 101.912 1.00 25.02 4110 ARG E N 1
ATOM 5389 C CA . ARG E 1 110 ? 89.285 41.973 102.049 1.00 24.38 4110 ARG E CA 1
ATOM 5390 C C . ARG E 1 110 ? 88.976 42.850 100.840 1.00 25.23 4110 ARG E C 1
ATOM 5391 O O . ARG E 1 110 ? 88.741 44.054 100.978 1.00 23.27 4110 ARG E O 1
ATOM 5399 N N . LEU E 1 111 ? 88.973 42.248 99.653 1.00 23.83 4111 LEU E N 1
ATOM 5400 C CA . LEU E 1 111 ? 88.654 42.987 98.430 1.00 24.88 4111 LEU E CA 1
ATOM 5401 C C . LEU E 1 111 ? 87.174 43.370 98.446 1.00 23.11 4111 LEU E C 1
ATOM 5402 O O . LEU E 1 111 ? 86.802 44.496 98.109 1.00 24.18 4111 LEU E O 1
ATOM 5407 N N . LYS E 1 112 ? 86.335 42.424 98.857 1.00 22.70 4112 LYS E N 1
ATOM 5408 C CA . LYS E 1 112 ? 84.896 42.645 98.887 1.00 23.92 4112 LYS E CA 1
ATOM 5409 C C . LYS E 1 112 ? 84.474 43.890 99.659 1.00 25.34 4112 LYS E C 1
ATOM 5410 O O . LYS E 1 112 ? 83.512 44.560 99.283 1.00 25.06 4112 LYS E O 1
ATOM 5416 N N . TYR E 1 113 ? 85.206 44.210 100.721 1.00 26.26 4113 TYR E N 1
ATOM 5417 C CA . TYR E 1 113 ? 84.855 45.357 101.544 1.00 25.82 4113 TYR E CA 1
ATOM 5418 C C . TYR E 1 113 ? 85.879 46.478 101.607 1.00 26.17 4113 TYR E C 1
ATOM 5419 O O . TYR E 1 113 ? 85.842 47.295 102.527 1.00 26.42 4113 TYR E O 1
ATOM 5428 N N . SER E 1 114 ? 86.782 46.529 100.632 1.00 26.77 4114 SER E N 1
ATOM 5429 C CA . SER E 1 114 ? 87.798 47.575 100.611 1.00 26.63 4114 SER E CA 1
ATOM 5430 C C . SER E 1 114 ? 88.469 47.734 99.252 1.00 27.61 4114 SER E C 1
ATOM 5431 O O . SER E 1 114 ? 88.518 46.804 98.452 1.00 26.43 4114 SER E O 1
ATOM 5434 N N . PRO E 1 115 ? 89.008 48.926 98.982 1.00 27.88 4115 PRO E N 1
ATOM 5435 C CA . PRO E 1 115 ? 89.685 49.214 97.715 1.00 27.35 4115 PRO E CA 1
ATOM 5436 C C . PRO E 1 115 ? 91.179 48.957 97.827 1.00 27.57 4115 PRO E C 1
ATOM 5437 O O . PRO E 1 115 ? 91.941 49.334 96.941 1.00 28.85 4115 PRO E O 1
ATOM 5441 N N . ALA E 1 116 ? 91.599 48.305 98.906 1.00 26.44 4116 ALA E N 1
ATOM 5442 C CA . ALA E 1 116 ? 93.022 48.056 99.103 1.00 25.15 4116 ALA E CA 1
ATOM 5443 C C . ALA E 1 116 ? 93.531 46.699 98.617 1.00 24.64 4116 ALA E C 1
ATOM 5444 O O . ALA E 1 116 ? 92.792 45.715 98.576 1.00 23.96 4116 ALA E O 1
ATOM 5446 N N . ALA E 1 117 ? 94.814 46.675 98.262 1.00 24.47 4117 ALA E N 1
ATOM 5447 C CA . ALA E 1 117 ? 95.491 45.488 97.758 1.00 26.36 4117 ALA E CA 1
ATOM 5448 C C . ALA E 1 117 ? 95.960 44.591 98.902 1.00 27.08 4117 ALA E C 1
ATOM 5449 O O . ALA E 1 117 ? 96.372 43.449 98.685 1.00 27.38 4117 ALA E O 1
ATOM 5451 N N . THR E 1 118 ? 95.907 45.129 100.118 1.00 27.65 4118 THR E N 1
ATOM 5452 C CA . THR E 1 118 ? 96.266 44.396 101.339 1.00 25.99 4118 THR E CA 1
ATOM 5453 C C . THR E 1 118 ? 95.284 44.835 102.421 1.00 26.95 4118 THR E C 1
ATOM 5454 O O . THR E 1 118 ? 94.515 45.770 102.210 1.00 26.49 4118 THR E O 1
ATOM 5458 N N . PHE E 1 119 ? 95.292 44.160 103.567 1.00 28.04 4119 PHE E N 1
ATOM 5459 C CA . PHE E 1 119 ? 94.388 44.529 104.653 1.00 27.47 4119 PHE E CA 1
ATOM 5460 C C . PHE E 1 119 ? 94.753 45.926 105.151 1.00 27.66 4119 PHE E C 1
ATOM 5461 O O . PHE E 1 119 ? 95.847 46.148 105.674 1.00 28.09 4119 PHE E O 1
ATOM 5469 N N . GLN E 1 120 ? 93.832 46.868 104.972 1.00 28.06 4120 GLN E N 1
ATOM 5470 C CA . GLN E 1 120 ? 94.038 48.253 105.387 1.00 28.90 4120 GLN E CA 1
ATOM 5471 C C . GLN E 1 120 ? 92.712 48.830 105.860 1.00 27.86 4120 GLN E C 1
ATOM 5472 O O . GLN E 1 120 ? 91.991 49.470 105.099 1.00 24.38 4120 GLN E O 1
ATOM 5478 N N . PRO E 1 121 ? 92.372 48.612 107.135 1.00 27.49 4121 PRO E N 1
ATOM 5479 C CA . PRO E 1 121 ? 91.114 49.127 107.681 1.00 26.95 4121 PRO E CA 1
ATOM 5480 C C . PRO E 1 121 ? 90.942 50.638 107.523 1.00 25.26 4121 PRO E C 1
ATOM 5481 O O . PRO E 1 121 ? 89.821 51.127 107.453 1.00 25.35 4121 PRO E O 1
ATOM 5485 N N . ARG E 1 122 ? 92.042 51.379 107.460 1.00 26.68 4122 ARG E N 1
ATOM 5486 C CA . ARG E 1 122 ? 91.936 52.823 107.303 1.00 28.42 4122 ARG E CA 1
ATOM 5487 C C . ARG E 1 122 ? 91.255 53.231 105.992 1.00 29.30 4122 ARG E C 1
ATOM 5488 O O . ARG E 1 122 ? 90.724 54.333 105.890 1.00 28.41 4122 ARG E O 1
ATOM 5496 N N . SER E 1 123 ? 91.256 52.351 104.994 1.00 28.14 4123 SER E N 1
ATOM 5497 C CA . SER E 1 123 ? 90.629 52.681 103.715 1.00 26.74 4123 SER E CA 1
ATOM 5498 C C . SER E 1 123 ? 89.197 52.190 103.678 1.00 26.42 4123 SER E C 1
ATOM 5499 O O . SER E 1 123 ? 88.541 52.239 102.641 1.00 26.23 4123 SER E O 1
ATOM 5502 N N . MET E 1 124 ? 88.705 51.727 104.817 1.00 24.93 4124 MET E N 1
ATOM 5503 C CA . MET E 1 124 ? 87.359 51.189 104.878 1.00 22.94 4124 MET E CA 1
ATOM 5504 C C . MET E 1 124 ? 86.387 52.064 105.664 1.00 23.72 4124 MET E C 1
ATOM 5505 O O . MET E 1 124 ? 86.783 52.799 106.572 1.00 21.60 4124 MET E O 1
ATOM 5510 N N . THR E 1 125 ? 85.114 51.992 105.292 1.00 20.90 4125 THR E N 1
ATOM 5511 C CA . THR E 1 125 ? 84.073 52.753 105.967 1.00 21.36 4125 THR E CA 1
ATOM 5512 C C . THR E 1 125 ? 83.590 51.938 107.162 1.00 21.99 4125 THR E C 1
ATOM 5513 O O . THR E 1 125 ? 84.001 50.791 107.354 1.00 20.58 4125 THR E O 1
ATOM 5517 N N . ALA E 1 126 ? 82.690 52.519 107.943 1.00 22.36 4126 ALA E N 1
ATOM 5518 C CA . ALA E 1 126 ? 82.146 51.835 109.109 1.00 23.00 4126 ALA E CA 1
ATOM 5519 C C . ALA E 1 126 ? 81.381 50.574 108.697 1.00 24.09 4126 ALA E C 1
ATOM 5520 O O . ALA E 1 126 ? 81.567 49.500 109.270 1.00 23.14 4126 ALA E O 1
ATOM 5522 N N . GLU E 1 127 ? 80.516 50.721 107.700 1.00 24.88 4127 GLU E N 1
ATOM 5523 C CA . GLU E 1 127 ? 79.704 49.614 107.197 1.00 27.44 4127 GLU E CA 1
ATOM 5524 C C . GLU E 1 127 ? 80.588 48.474 106.679 1.00 24.67 4127 GLU E C 1
ATOM 5525 O O . GLU E 1 127 ? 80.290 47.294 106.863 1.00 23.56 4127 GLU E O 1
ATOM 5531 N N . GLN E 1 128 ? 81.678 48.845 106.027 1.00 24.32 4128 GLN E N 1
ATOM 5532 C CA . GLN E 1 128 ? 82.601 47.871 105.489 1.00 24.86 4128 GLN E CA 1
ATOM 5533 C C . GLN E 1 128 ? 83.300 47.126 106.612 1.00 24.11 4128 GLN E C 1
ATOM 5534 O O . GLN E 1 128 ? 83.416 45.906 106.577 1.00 23.12 4128 GLN E O 1
ATOM 5540 N N . CYS E 1 129 ? 83.776 47.860 107.609 1.00 25.12 4129 CYS E N 1
ATOM 5541 C CA . CYS E 1 129 ? 84.439 47.223 108.739 1.00 24.11 4129 CYS E CA 1
ATOM 5542 C C . CYS E 1 129 ? 83.470 46.280 109.449 1.00 23.27 4129 CYS E C 1
ATOM 5543 O O . CYS E 1 129 ? 83.837 45.167 109.828 1.00 24.96 4129 CYS E O 1
ATOM 5546 N N . PHE E 1 130 ? 82.230 46.721 109.630 1.00 24.87 4130 PHE E N 1
ATOM 5547 C CA . PHE E 1 130 ? 81.234 45.887 110.288 1.00 24.71 4130 PHE E CA 1
ATOM 5548 C C . PHE E 1 130 ? 81.008 44.569 109.541 1.00 25.27 4130 PHE E C 1
ATOM 5549 O O . PHE E 1 130 ? 81.202 43.486 110.098 1.00 24.23 4130 PHE E O 1
ATOM 5557 N N . ARG E 1 131 ? 80.591 44.658 108.281 1.00 24.22 4131 ARG E N 1
ATOM 5558 C CA . ARG E 1 131 ? 80.336 43.453 107.499 1.00 25.04 4131 ARG E CA 1
ATOM 5559 C C . ARG E 1 131 ? 81.568 42.558 107.389 1.00 23.52 4131 ARG E C 1
ATOM 5560 O O . ARG E 1 131 ? 81.452 41.332 107.397 1.00 24.32 4131 ARG E O 1
ATOM 5568 N N . PHE E 1 132 ? 82.746 43.166 107.302 1.00 23.16 4132 PHE E N 1
ATOM 5569 C CA . PHE E 1 132 ? 83.986 42.401 107.223 1.00 23.16 4132 PHE E CA 1
ATOM 5570 C C . PHE E 1 132 ? 84.113 41.563 108.491 1.00 25.06 4132 PHE E C 1
ATOM 5571 O O . PHE E 1 132 ? 84.296 40.341 108.438 1.00 24.59 4132 PHE E O 1
ATOM 5579 N N . LEU E 1 133 ? 84.014 42.236 109.634 1.00 23.31 4133 LEU E N 1
ATOM 5580 C CA . LEU E 1 133 ? 84.124 41.573 110.933 1.00 24.92 4133 LEU E CA 1
ATOM 5581 C C . LEU E 1 133 ? 83.069 40.495 111.108 1.00 23.45 4133 LEU E C 1
ATOM 5582 O O . LEU E 1 133 ? 83.388 39.376 111.503 1.00 23.96 4133 LEU E O 1
ATOM 5587 N N . LYS E 1 134 ? 81.820 40.830 110.799 1.00 24.75 4134 LYS E N 1
ATOM 5588 C CA . LYS E 1 134 ? 80.725 39.873 110.919 1.00 25.73 4134 LYS E CA 1
ATOM 5589 C C . LYS E 1 134 ? 80.996 38.609 110.100 1.00 26.84 4134 LYS E C 1
ATOM 5590 O O . LYS E 1 134 ? 80.683 37.502 110.537 1.00 24.06 4134 LYS E O 1
ATOM 5596 N N . GLU E 1 135 ? 81.560 38.768 108.904 1.00 28.80 4135 GLU E N 1
ATOM 5597 C CA . GLU E 1 135 ? 81.852 37.597 108.088 1.00 29.33 4135 GLU E CA 1
ATOM 5598 C C . GLU E 1 135 ? 82.972 36.783 108.721 1.00 28.63 4135 GLU E C 1
ATOM 5599 O O . GLU E 1 135 ? 82.936 35.559 108.699 1.00 30.59 4135 GLU E O 1
ATOM 5605 N N . LEU E 1 136 ? 83.957 37.455 109.305 1.00 30.12 4136 LEU E N 1
ATOM 5606 C CA . LEU E 1 136 ? 85.044 36.748 109.968 1.00 30.72 4136 LEU E CA 1
ATOM 5607 C C . LEU E 1 136 ? 84.487 36.027 111.182 1.00 31.71 4136 LEU E C 1
ATOM 5608 O O . LEU E 1 136 ? 84.880 34.904 111.491 1.00 32.22 4136 LEU E O 1
ATOM 5613 N N . TYR E 1 137 ? 83.579 36.702 111.877 1.00 33.19 4137 TYR E N 1
ATOM 5614 C CA . TYR E 1 137 ? 82.938 36.160 113.066 1.00 32.63 4137 TYR E CA 1
ATOM 5615 C C . TYR E 1 137 ? 82.202 34.875 112.704 1.00 33.18 4137 TYR E C 1
ATOM 5616 O O . TYR E 1 137 ? 82.344 33.840 113.360 1.00 31.76 4137 TYR E O 1
ATOM 5625 N N . ASP E 1 138 ? 81.405 34.956 111.647 1.00 32.65 4138 ASP E N 1
ATOM 5626 C CA . ASP E 1 138 ? 80.630 33.814 111.191 1.00 34.67 4138 ASP E CA 1
ATOM 5627 C C . ASP E 1 138 ? 81.493 32.636 110.736 1.00 34.58 4138 ASP E C 1
ATOM 5628 O O . ASP E 1 138 ? 81.036 31.496 110.762 1.00 34.53 4138 ASP E O 1
ATOM 5633 N N . MET E 1 139 ? 82.735 32.905 110.339 1.00 36.19 4139 MET E N 1
ATOM 5634 C CA . MET E 1 139 ? 83.643 31.848 109.891 1.00 39.25 4139 MET E CA 1
ATOM 5635 C C . MET E 1 139 ? 84.406 31.237 111.055 1.00 41.28 4139 MET E C 1
ATOM 5636 O O . MET E 1 139 ? 84.527 30.014 111.174 1.00 40.40 4139 MET E O 1
ATOM 5641 N N . SER E 1 140 ? 84.932 32.115 111.901 1.00 40.82 4140 SER E N 1
ATOM 5642 C CA . SER E 1 140 ? 85.714 31.715 113.057 1.00 41.86 4140 SER E CA 1
ATOM 5643 C C . SER E 1 140 ? 84.862 31.104 114.158 1.00 41.05 4140 SER E C 1
ATOM 5644 O O . SER E 1 140 ? 85.256 31.100 115.324 1.00 42.03 4140 SER E O 1
ATOM 5647 N N . GLN E 1 141 ? 83.699 30.576 113.794 1.00 41.87 4141 GLN E N 1
ATOM 5648 C CA . GLN E 1 141 ? 82.805 29.974 114.778 1.00 42.61 4141 GLN E CA 1
ATOM 5649 C C . GLN E 1 141 ? 83.346 28.646 115.293 1.00 43.82 4141 GLN E C 1
ATOM 5650 O O . GLN E 1 141 ? 82.591 27.802 115.769 1.00 44.66 4141 GLN E O 1
ATOM 5656 N N . GLY E 1 142 ? 84.662 28.470 115.195 1.00 45.87 4142 GLY E N 1
ATOM 5657 C CA . GLY E 1 142 ? 85.293 27.250 115.671 1.00 45.49 4142 GLY E CA 1
ATOM 5658 C C . GLY E 1 142 ? 86.808 27.290 115.546 1.00 46.72 4142 GLY E C 1
ATOM 5659 O O . GLY E 1 142 ? 87.403 26.269 115.127 1.00 46.84 4142 GLY E O 1
ATOM 5660 N N . GLY F 1 2 ? 40.865 48.729 120.946 1.00 23.25 5002 GLY F N 1
ATOM 5661 C CA . GLY F 1 2 ? 41.687 47.914 120.001 1.00 23.61 5002 GLY F CA 1
ATOM 5662 C C . GLY F 1 2 ? 42.660 46.989 120.708 1.00 23.54 5002 GLY F C 1
ATOM 5663 O O . GLY F 1 2 ? 42.671 46.911 121.933 1.00 24.89 5002 GLY F O 1
ATOM 5664 N N . LEU F 1 3 ? 43.480 46.288 119.932 1.00 22.25 5003 LEU F N 1
ATOM 5665 C CA . LEU F 1 3 ? 44.464 45.366 120.484 1.00 21.29 5003 LEU F CA 1
ATOM 5666 C C . LEU F 1 3 ? 45.737 46.115 120.890 1.00 20.37 5003 LEU F C 1
ATOM 5667 O O . LEU F 1 3 ? 46.279 46.898 120.107 1.00 16.62 5003 LEU F O 1
ATOM 5672 N N . HIS F 1 4 ? 46.213 45.869 122.109 1.00 17.74 5004 HIS F N 1
ATOM 5673 C CA . HIS F 1 4 ? 47.415 46.531 122.606 1.00 17.31 5004 HIS F CA 1
ATOM 5674 C C . HIS F 1 4 ? 48.366 45.573 123.331 1.00 17.52 5004 HIS F C 1
ATOM 5675 O O . HIS F 1 4 ? 47.981 44.470 123.724 1.00 18.01 5004 HIS F O 1
ATOM 5682 N N . ARG F 1 5 ? 49.613 46.004 123.488 1.00 18.19 5005 ARG F N 1
ATOM 5683 C CA . ARG F 1 5 ? 50.600 45.228 124.215 1.00 19.84 5005 ARG F CA 1
ATOM 5684 C C . ARG F 1 5 ? 51.282 46.114 125.243 1.00 20.84 5005 ARG F C 1
ATOM 5685 O O . ARG F 1 5 ? 51.719 47.231 124.940 1.00 19.83 5005 ARG F O 1
ATOM 5693 N N . LEU F 1 6 ? 51.376 45.593 126.461 1.00 19.56 5006 LEU F N 1
ATOM 5694 C CA . LEU F 1 6 ? 52.021 46.284 127.565 1.00 17.28 5006 LEU F CA 1
ATOM 5695 C C . LEU F 1 6 ? 53.233 45.473 127.961 1.00 19.67 5006 LEU F C 1
ATOM 5696 O O . LEU F 1 6 ? 53.210 44.241 127.933 1.00 19.26 5006 LEU F O 1
ATOM 5701 N N . ILE F 1 7 ? 54.301 46.180 128.295 1.00 17.15 5007 ILE F N 1
ATOM 5702 C CA . ILE F 1 7 ? 55.513 45.556 128.785 1.00 19.36 5007 ILE F CA 1
ATOM 5703 C C . ILE F 1 7 ? 55.956 46.427 129.959 1.00 20.59 5007 ILE F C 1
ATOM 5704 O O . ILE F 1 7 ? 55.947 47.663 129.875 1.00 17.50 5007 ILE F O 1
ATOM 5709 N N . TYR F 1 8 ? 56.313 45.778 131.061 1.00 19.83 5008 TYR F N 1
ATOM 5710 C CA . TYR F 1 8 ? 56.775 46.486 132.249 1.00 20.46 5008 TYR F CA 1
ATOM 5711 C C . TYR F 1 8 ? 57.713 45.547 133.008 1.00 21.13 5008 TYR F C 1
ATOM 5712 O O . TYR F 1 8 ? 57.721 44.339 132.772 1.00 19.64 5008 TYR F O 1
ATOM 5721 N N . LEU F 1 9 ? 58.523 46.112 133.893 1.00 21.02 5009 LEU F N 1
ATOM 5722 C CA . LEU F 1 9 ? 59.467 45.340 134.687 1.00 21.18 5009 LEU F CA 1
ATOM 5723 C C . LEU F 1 9 ? 59.252 45.720 136.151 1.00 21.86 5009 LEU F C 1
ATOM 5724 O O . LEU F 1 9 ? 58.594 46.720 136.447 1.00 20.91 5009 LEU F O 1
ATOM 5729 N N . SER F 1 10 ? 59.790 44.917 137.061 1.00 21.76 5010 SER F N 1
ATOM 5730 C CA . SER F 1 10 ? 59.670 45.192 138.488 1.00 23.84 5010 SER F CA 1
ATOM 5731 C C . SER F 1 10 ? 60.663 44.328 139.230 1.00 25.04 5010 SER F C 1
ATOM 5732 O O . SER F 1 10 ? 61.261 43.430 138.639 1.00 24.31 5010 SER F O 1
ATOM 5735 N N . CYS F 1 11 ? 60.838 44.609 140.519 1.00 25.15 5011 CYS F N 1
ATOM 5736 C CA . CYS F 1 11 ? 61.765 43.856 141.363 1.00 26.97 5011 CYS F CA 1
ATOM 5737 C C . CYS F 1 11 ? 60.949 42.949 142.268 1.00 25.34 5011 CYS F C 1
ATOM 5738 O O . CYS F 1 11 ? 60.000 43.397 142.899 1.00 23.87 5011 CYS F O 1
ATOM 5741 N N . ALA F 1 12 ? 61.308 41.674 142.326 1.00 24.79 5012 ALA F N 1
ATOM 5742 C CA . ALA F 1 12 ? 60.594 40.746 143.191 1.00 25.63 5012 ALA F CA 1
ATOM 5743 C C . ALA F 1 12 ? 60.873 41.134 144.647 1.00 25.65 5012 ALA F C 1
ATOM 5744 O O . ALA F 1 12 ? 61.990 41.510 144.992 1.00 25.62 5012 ALA F O 1
ATOM 5746 N N . THR F 1 13 ? 59.851 41.054 145.488 1.00 27.07 5013 THR F N 1
ATOM 5747 C CA . THR F 1 13 ? 60.003 41.383 146.895 1.00 30.84 5013 THR F CA 1
ATOM 5748 C C . THR F 1 13 ? 60.838 40.302 147.579 1.00 32.31 5013 THR F C 1
ATOM 5749 O O . THR F 1 13 ? 60.531 39.120 147.460 1.00 33.48 5013 THR F O 1
ATOM 5753 N N . ASP F 1 14 ? 61.896 40.707 148.281 1.00 34.00 5014 ASP F N 1
ATOM 5754 C CA . ASP F 1 14 ? 62.758 39.758 148.982 1.00 37.37 5014 ASP F CA 1
ATOM 5755 C C . ASP F 1 14 ? 61.919 38.794 149.822 1.00 37.21 5014 ASP F C 1
ATOM 5756 O O . ASP F 1 14 ? 61.063 39.217 150.600 1.00 36.92 5014 ASP F O 1
ATOM 5761 N N . GLY F 1 15 ? 62.163 37.497 149.658 1.00 36.86 5015 GLY F N 1
ATOM 5762 C CA . GLY F 1 15 ? 61.415 36.507 150.414 1.00 36.65 5015 GLY F CA 1
ATOM 5763 C C . GLY F 1 15 ? 60.442 35.722 149.554 1.00 37.61 5015 GLY F C 1
ATOM 5764 O O . GLY F 1 15 ? 59.893 34.705 149.991 1.00 36.71 5015 GLY F O 1
ATOM 5765 N N . LEU F 1 16 ? 60.229 36.195 148.326 1.00 36.14 5016 LEU F N 1
ATOM 5766 C CA . LEU F 1 16 ? 59.325 35.535 147.387 1.00 35.06 5016 LEU F CA 1
ATOM 5767 C C . LEU F 1 16 ? 59.752 34.078 147.238 1.00 34.40 5016 LEU F C 1
ATOM 5768 O O . LEU F 1 16 ? 60.938 33.790 147.094 1.00 35.75 5016 LEU F O 1
ATOM 5773 N N . SER F 1 17 ? 58.791 33.162 147.265 1.00 35.30 5017 SER F N 1
ATOM 5774 C CA . SER F 1 17 ? 59.099 31.737 147.147 1.00 35.42 5017 SER F CA 1
ATOM 5775 C C . SER F 1 17 ? 58.387 31.079 145.972 1.00 35.25 5017 SER F C 1
ATOM 5776 O O . SER F 1 17 ? 57.520 31.677 145.337 1.00 33.74 5017 SER F O 1
ATOM 5779 N N . TYR F 1 18 ? 58.762 29.834 145.702 1.00 35.59 5018 TYR F N 1
ATOM 5780 C CA . TYR F 1 18 ? 58.168 29.072 144.616 1.00 35.57 5018 TYR F CA 1
ATOM 5781 C C . TYR F 1 18 ? 56.647 29.125 144.695 1.00 35.11 5018 TYR F C 1
ATOM 5782 O O . TYR F 1 18 ? 55.983 29.538 143.744 1.00 35.58 5018 TYR F O 1
ATOM 5791 N N . PRO F 1 19 ? 56.069 28.709 145.834 1.00 34.48 5019 PRO F N 1
ATOM 5792 C CA . PRO F 1 19 ? 54.608 28.756 145.920 1.00 33.32 5019 PRO F CA 1
ATOM 5793 C C . PRO F 1 19 ? 54.047 30.145 145.642 1.00 32.87 5019 PRO F C 1
ATOM 5794 O O . PRO F 1 19 ? 52.909 30.283 145.188 1.00 31.62 5019 PRO F O 1
ATOM 5798 N N . ASP F 1 20 ? 54.839 31.178 145.906 1.00 31.61 5020 ASP F N 1
ATOM 5799 C CA . ASP F 1 20 ? 54.367 32.530 145.640 1.00 31.49 5020 ASP F CA 1
ATOM 5800 C C . ASP F 1 20 ? 54.213 32.705 144.147 1.00 28.93 5020 ASP F C 1
ATOM 5801 O O . ASP F 1 20 ? 53.207 33.220 143.683 1.00 28.72 5020 ASP F O 1
ATOM 5806 N N . LEU F 1 21 ? 55.229 32.278 143.405 1.00 28.53 5021 LEU F N 1
ATOM 5807 C CA . LEU F 1 21 ? 55.212 32.386 141.957 1.00 29.95 5021 LEU F CA 1
ATOM 5808 C C . LEU F 1 21 ? 54.055 31.589 141.365 1.00 29.82 5021 LEU F C 1
ATOM 5809 O O . LEU F 1 21 ? 53.339 32.083 140.490 1.00 29.34 5021 LEU F O 1
ATOM 5814 N N . ARG F 1 22 ? 53.856 30.366 141.851 1.00 28.57 5022 ARG F N 1
ATOM 5815 C CA . ARG F 1 22 ? 52.779 29.516 141.344 1.00 30.11 5022 ARG F CA 1
ATOM 5816 C C . ARG F 1 22 ? 51.406 30.146 141.550 1.00 29.47 5022 ARG F C 1
ATOM 5817 O O . ARG F 1 22 ? 50.523 30.036 140.695 1.00 27.73 5022 ARG F O 1
ATOM 5825 N N . ASP F 1 23 ? 51.234 30.808 142.689 1.00 28.98 5023 ASP F N 1
ATOM 5826 C CA . ASP F 1 23 ? 49.980 31.477 143.004 1.00 29.35 5023 ASP F CA 1
ATOM 5827 C C . ASP F 1 23 ? 49.738 32.626 142.024 1.00 28.37 5023 ASP F C 1
ATOM 5828 O O . ASP F 1 23 ? 48.608 32.892 141.625 1.00 27.54 5023 ASP F O 1
ATOM 5833 N N . ILE F 1 24 ? 50.802 33.328 141.658 1.00 27.35 5024 ILE F N 1
ATOM 5834 C CA . ILE F 1 24 ? 50.671 34.432 140.719 1.00 29.22 5024 ILE F CA 1
ATOM 5835 C C . ILE F 1 24 ? 50.207 33.877 139.376 1.00 28.43 5024 ILE F C 1
ATOM 5836 O O . ILE F 1 24 ? 49.214 34.337 138.818 1.00 29.77 5024 ILE F O 1
ATOM 5841 N N . MET F 1 25 ? 50.910 32.874 138.863 1.00 28.59 5025 MET F N 1
ATOM 5842 C CA . MET F 1 25 ? 50.535 32.291 137.577 1.00 30.30 5025 MET F CA 1
ATOM 5843 C C . MET F 1 25 ? 49.092 31.777 137.529 1.00 29.78 5025 MET F C 1
ATOM 5844 O O . MET F 1 25 ? 48.342 32.111 136.610 1.00 30.63 5025 MET F O 1
ATOM 5849 N N . ALA F 1 26 ? 48.704 30.969 138.514 1.00 29.11 5026 ALA F N 1
ATOM 5850 C CA . ALA F 1 26 ? 47.348 30.405 138.563 1.00 27.18 5026 ALA F CA 1
ATOM 5851 C C . ALA F 1 26 ? 46.252 31.465 138.584 1.00 26.59 5026 ALA F C 1
ATOM 5852 O O . ALA F 1 26 ? 45.251 31.351 137.880 1.00 22.04 5026 ALA F O 1
ATOM 5854 N N . LYS F 1 27 ? 46.423 32.480 139.423 1.00 25.94 5027 LYS F N 1
ATOM 5855 C CA . LYS F 1 27 ? 45.430 33.539 139.503 1.00 24.99 5027 LYS F CA 1
ATOM 5856 C C . LYS F 1 27 ? 45.433 34.351 138.208 1.00 23.10 5027 LYS F C 1
ATOM 5857 O O . LYS F 1 27 ? 44.377 34.720 137.700 1.00 19.82 5027 LYS F O 1
ATOM 5863 N N . SER F 1 28 ? 46.623 34.617 137.675 1.00 23.08 5028 SER F N 1
ATOM 5864 C CA . SER F 1 28 ? 46.757 35.394 136.444 1.00 23.86 5028 SER F CA 1
ATOM 5865 C C . SER F 1 28 ? 46.104 34.721 135.245 1.00 24.04 5028 SER F C 1
ATOM 5866 O O . SER F 1 28 ? 45.446 35.387 134.441 1.00 23.95 5028 SER F O 1
ATOM 5869 N N . GLU F 1 29 ? 46.279 33.405 135.122 1.00 24.51 5029 GLU F N 1
ATOM 5870 C CA . GLU F 1 29 ? 45.688 32.667 134.007 1.00 27.11 5029 GLU F CA 1
ATOM 5871 C C . GLU F 1 29 ? 44.170 32.797 134.051 1.00 26.10 5029 GLU F C 1
ATOM 5872 O O . GLU F 1 29 ? 43.525 33.051 133.033 1.00 24.14 5029 GLU F O 1
ATOM 5878 N N . VAL F 1 30 ? 43.608 32.643 135.243 1.00 25.52 5030 VAL F N 1
ATOM 5879 C CA . VAL F 1 30 ? 42.170 32.744 135.426 1.00 23.20 5030 VAL F CA 1
ATOM 5880 C C . VAL F 1 30 ? 41.644 34.095 134.994 1.00 22.50 5030 VAL F C 1
ATOM 5881 O O . VAL F 1 30 ? 40.733 34.179 134.173 1.00 22.73 5030 VAL F O 1
ATOM 5885 N N . ASN F 1 31 ? 42.203 35.155 135.575 1.00 22.15 5031 ASN F N 1
ATOM 5886 C CA . ASN F 1 31 ? 41.769 36.512 135.253 1.00 21.15 5031 ASN F CA 1
ATOM 5887 C C . ASN F 1 31 ? 42.010 36.874 133.793 1.00 19.84 5031 ASN F C 1
ATOM 5888 O O . ASN F 1 31 ? 41.129 37.434 133.137 1.00 19.90 5031 ASN F O 1
ATOM 5893 N N . ASN F 1 32 ? 43.206 36.567 133.299 1.00 19.96 5032 ASN F N 1
ATOM 5894 C CA . ASN F 1 32 ? 43.557 36.881 131.917 1.00 21.57 5032 ASN F CA 1
ATOM 5895 C C . ASN F 1 32 ? 42.637 36.159 130.938 1.00 21.51 5032 ASN F C 1
ATOM 5896 O O . ASN F 1 32 ? 42.185 36.750 129.957 1.00 21.00 5032 ASN F O 1
ATOM 5901 N N . LEU F 1 33 ? 42.347 34.887 131.214 1.00 23.79 5033 LEU F N 1
ATOM 5902 C CA . LEU F 1 33 ? 41.465 34.102 130.353 1.00 22.80 5033 LEU F CA 1
ATOM 5903 C C . LEU F 1 33 ? 40.124 34.831 130.295 1.00 24.97 5033 LEU F C 1
ATOM 5904 O O . LEU F 1 33 ? 39.542 35.018 129.220 1.00 23.44 5033 LEU F O 1
ATOM 5909 N N . ARG F 1 34 ? 39.650 35.251 131.465 1.00 22.07 5034 ARG F N 1
ATOM 5910 C CA . ARG F 1 34 ? 38.387 35.976 131.600 1.00 22.65 5034 ARG F CA 1
ATOM 5911 C C . ARG F 1 34 ? 38.359 37.305 130.830 1.00 21.95 5034 ARG F C 1
ATOM 5912 O O . ARG F 1 34 ? 37.336 37.673 130.255 1.00 20.88 5034 ARG F O 1
ATOM 5920 N N . ASP F 1 35 ? 39.485 38.015 130.830 1.00 20.07 5035 ASP F N 1
ATOM 5921 C CA . ASP F 1 35 ? 39.572 39.325 130.190 1.00 21.49 5035 ASP F CA 1
ATOM 5922 C C . ASP F 1 35 ? 40.106 39.340 128.759 1.00 20.72 5035 ASP F C 1
ATOM 5923 O O . ASP F 1 35 ? 40.302 40.416 128.195 1.00 19.26 5035 ASP F O 1
ATOM 5928 N N . GLY F 1 36 ? 40.344 38.158 128.188 1.00 18.82 5036 GLY F N 1
ATOM 5929 C CA . GLY F 1 36 ? 40.858 38.065 126.830 1.00 20.25 5036 GLY F CA 1
ATOM 5930 C C . GLY F 1 36 ? 42.315 38.481 126.721 1.00 20.68 5036 GLY F C 1
ATOM 5931 O O . GLY F 1 36 ? 42.797 38.830 125.646 1.00 20.60 5036 GLY F O 1
ATOM 5932 N N . ILE F 1 37 ? 43.024 38.428 127.842 1.00 19.10 5037 ILE F N 1
ATOM 5933 C CA . ILE F 1 37 ? 44.429 38.815 127.889 1.00 18.06 5037 ILE F CA 1
ATOM 5934 C C . ILE F 1 37 ? 45.376 37.610 127.793 1.00 18.94 5037 ILE F C 1
ATOM 5935 O O . ILE F 1 37 ? 45.077 36.533 128.311 1.00 17.59 5037 ILE F O 1
ATOM 5940 N N . THR F 1 38 ? 46.503 37.789 127.108 1.00 17.15 5038 THR F N 1
ATOM 5941 C CA . THR F 1 38 ? 47.502 36.732 126.995 1.00 18.30 5038 THR F CA 1
ATOM 5942 C C . THR F 1 38 ? 48.837 37.359 127.318 1.00 19.13 5038 THR F C 1
ATOM 5943 O O . THR F 1 38 ? 48.962 38.583 127.344 1.00 17.97 5038 THR F O 1
ATOM 5947 N N . GLY F 1 39 ? 49.836 36.527 127.576 1.00 19.53 5039 GLY F N 1
ATOM 5948 C CA . GLY F 1 39 ? 51.141 37.071 127.889 1.00 21.50 5039 GLY F CA 1
ATOM 5949 C C . GLY F 1 39 ? 52.079 36.075 128.522 1.00 22.57 5039 GLY F C 1
ATOM 5950 O O . GLY F 1 39 ? 51.807 34.874 128.561 1.00 21.73 5039 GLY F O 1
ATOM 5951 N N . MET F 1 40 ? 53.184 36.594 129.041 1.00 23.72 5040 MET F N 1
ATOM 5952 C CA . MET F 1 40 ? 54.207 35.774 129.666 1.00 26.65 5040 MET F CA 1
ATOM 5953 C C . MET F 1 40 ? 54.891 36.566 130.772 1.00 25.91 5040 MET F C 1
ATOM 5954 O O . MET F 1 40 ? 54.991 37.790 130.703 1.00 25.13 5040 MET F O 1
ATOM 5959 N N . LEU F 1 41 ? 55.352 35.860 131.798 1.00 26.26 5041 LEU F N 1
ATOM 5960 C CA . LEU F 1 41 ? 56.026 36.489 132.920 1.00 24.74 5041 LEU F CA 1
ATOM 5961 C C . LEU F 1 41 ? 57.414 35.875 133.024 1.00 24.72 5041 LEU F C 1
ATOM 5962 O O . LEU F 1 41 ? 57.558 34.682 133.277 1.00 23.96 5041 LEU F O 1
ATOM 5967 N N . CYS F 1 42 ? 58.435 36.685 132.792 1.00 23.18 5042 CYS F N 1
ATOM 5968 C CA . CYS F 1 42 ? 59.801 36.206 132.900 1.00 23.89 5042 CYS F CA 1
ATOM 5969 C C . CYS F 1 42 ? 60.329 36.575 134.285 1.00 25.38 5042 CYS F C 1
ATOM 5970 O O . CYS F 1 42 ? 60.170 37.713 134.737 1.00 22.26 5042 CYS F O 1
ATOM 5973 N N . TYR F 1 43 ? 60.943 35.608 134.961 1.00 25.09 5043 TYR F N 1
ATOM 5974 C CA . TYR F 1 43 ? 61.508 35.843 136.283 1.00 27.06 5043 TYR F CA 1
ATOM 5975 C C . TYR F 1 43 ? 62.948 35.367 136.314 1.00 27.59 5043 TYR F C 1
ATOM 5976 O O . TYR F 1 43 ? 63.249 34.231 135.946 1.00 28.24 5043 TYR F O 1
ATOM 5985 N N . GLY F 1 44 ? 63.834 36.250 136.752 1.00 25.58 5044 GLY F N 1
ATOM 5986 C CA . GLY F 1 44 ? 65.233 35.902 136.828 1.00 27.97 5044 GLY F CA 1
ATOM 5987 C C . GLY F 1 44 ? 66.045 36.985 137.505 1.00 28.47 5044 GLY F C 1
ATOM 5988 O O . GLY F 1 44 ? 65.752 38.171 137.369 1.00 27.52 5044 GLY F O 1
ATOM 5989 N N . ASN F 1 45 ? 67.062 36.567 138.251 1.00 28.55 5045 ASN F N 1
ATOM 5990 C CA . ASN F 1 45 ? 67.941 37.496 138.935 1.00 28.59 5045 ASN F CA 1
ATOM 5991 C C . ASN F 1 45 ? 67.156 38.498 139.785 1.00 27.35 5045 ASN F C 1
ATOM 5992 O O . ASN F 1 45 ? 67.480 39.685 139.819 1.00 25.73 5045 ASN F O 1
ATOM 5997 N N . GLY F 1 46 ? 66.118 38.007 140.458 1.00 25.88 5046 GLY F N 1
ATOM 5998 C CA . GLY F 1 46 ? 65.302 38.847 141.320 1.00 28.37 5046 GLY F CA 1
ATOM 5999 C C . GLY F 1 46 ? 64.473 39.918 140.628 1.00 29.44 5046 GLY F C 1
ATOM 6000 O O . GLY F 1 46 ? 63.952 40.823 141.288 1.00 29.31 5046 GLY F O 1
ATOM 6001 N N . MET F 1 47 ? 64.333 39.810 139.309 1.00 27.01 5047 MET F N 1
ATOM 6002 C CA . MET F 1 47 ? 63.582 40.792 138.528 1.00 26.57 5047 MET F CA 1
ATOM 6003 C C . MET F 1 47 ? 62.415 40.181 137.768 1.00 25.69 5047 MET F C 1
ATOM 6004 O O . MET F 1 47 ? 62.443 39.010 137.406 1.00 25.64 5047 MET F O 1
ATOM 6009 N N . PHE F 1 48 ? 61.388 40.989 137.532 1.00 25.61 5048 PHE F N 1
ATOM 6010 C CA . PHE F 1 48 ? 60.224 40.556 136.771 1.00 24.47 5048 PHE F CA 1
ATOM 6011 C C . PHE F 1 48 ? 60.145 41.356 135.471 1.00 25.16 5048 PHE F C 1
ATOM 6012 O O . PHE F 1 48 ? 60.363 42.566 135.474 1.00 22.12 5048 PHE F O 1
ATOM 6020 N N . LEU F 1 49 ? 59.857 40.677 134.363 1.00 22.86 5049 LEU F N 1
ATOM 6021 C CA . LEU F 1 49 ? 59.679 41.331 133.060 1.00 22.40 5049 LEU F CA 1
ATOM 6022 C C . LEU F 1 49 ? 58.455 40.629 132.495 1.00 22.15 5049 LEU F C 1
ATOM 6023 O O . LEU F 1 49 ? 58.505 39.437 132.184 1.00 21.38 5049 LEU F O 1
ATOM 6028 N N . GLN F 1 50 ? 57.352 41.363 132.391 1.00 21.70 5050 GLN F N 1
ATOM 6029 C CA . GLN F 1 50 ? 56.100 40.788 131.909 1.00 22.51 5050 GLN F CA 1
ATOM 6030 C C . GLN F 1 50 ? 55.482 41.503 130.724 1.00 20.80 5050 GLN F C 1
ATOM 6031 O O . GLN F 1 50 ? 55.622 42.713 130.565 1.00 19.58 5050 GLN F O 1
ATOM 6037 N N . THR F 1 51 ? 54.797 40.742 129.884 1.00 21.14 5051 THR F N 1
ATOM 6038 C CA . THR F 1 51 ? 54.111 41.342 128.765 1.00 20.71 5051 THR F CA 1
ATOM 6039 C C . THR F 1 51 ? 52.684 40.845 128.797 1.00 19.84 5051 THR F C 1
ATOM 6040 O O . THR F 1 51 ? 52.418 39.686 129.110 1.00 19.59 5051 THR F O 1
ATOM 6044 N N . LEU F 1 52 ? 51.769 41.760 128.522 1.00 18.36 5052 LEU F N 1
ATOM 6045 C CA . LEU F 1 52 ? 50.356 41.451 128.481 1.00 19.51 5052 LEU F CA 1
ATOM 6046 C C . LEU F 1 52 ? 49.822 42.012 127.177 1.00 18.43 5052 LEU F C 1
ATOM 6047 O O . LEU F 1 52 ? 50.166 43.131 126.785 1.00 17.19 5052 LEU F O 1
ATOM 6052 N N . GLU F 1 53 ? 48.986 41.234 126.506 1.00 18.16 5053 GLU F N 1
ATOM 6053 C CA . GLU F 1 53 ? 48.381 41.668 125.261 1.00 17.90 5053 GLU F CA 1
ATOM 6054 C C . GLU F 1 53 ? 46.884 41.542 125.422 1.00 17.90 5053 GLU F C 1
ATOM 6055 O O . GLU F 1 53 ? 46.391 40.624 126.087 1.00 19.44 5053 GLU F O 1
ATOM 6061 N N . GLY F 1 54 ? 46.168 42.490 124.831 1.00 17.24 5054 GLY F N 1
ATOM 6062 C CA . GLY F 1 54 ? 44.722 42.478 124.889 1.00 17.08 5054 GLY F CA 1
ATOM 6063 C C . GLY F 1 54 ? 44.117 43.858 124.727 1.00 17.51 5054 GLY F C 1
ATOM 6064 O O . GLY F 1 54 ? 44.741 44.770 124.195 1.00 20.01 5054 GLY F O 1
ATOM 6065 N N . ASP F 1 55 ? 42.894 43.995 125.213 1.00 19.13 5055 ASP F N 1
ATOM 6066 C CA . ASP F 1 55 ? 42.118 45.226 125.170 1.00 22.09 5055 ASP F CA 1
ATOM 6067 C C . ASP F 1 55 ? 42.781 46.386 125.953 1.00 22.48 5055 ASP F C 1
ATOM 6068 O O . ASP F 1 55 ? 43.437 46.148 126.966 1.00 20.02 5055 ASP F O 1
ATOM 6073 N N . ARG F 1 56 ? 42.604 47.630 125.496 1.00 20.84 5056 ARG F N 1
ATOM 6074 C CA . ARG F 1 56 ? 43.215 48.778 126.170 1.00 23.16 5056 ARG F CA 1
ATOM 6075 C C . ARG F 1 56 ? 42.727 48.957 127.606 1.00 22.29 5056 ARG F C 1
ATOM 6076 O O . ARG F 1 56 ? 43.523 49.174 128.511 1.00 23.58 5056 ARG F O 1
ATOM 6084 N N . GLN F 1 57 ? 41.421 48.851 127.806 1.00 23.67 5057 GLN F N 1
ATOM 6085 C CA . GLN F 1 57 ? 40.830 49.008 129.119 1.00 24.84 5057 GLN F CA 1
ATOM 6086 C C . GLN F 1 57 ? 41.220 47.864 130.050 1.00 24.06 5057 GLN F C 1
ATOM 6087 O O . GLN F 1 57 ? 41.678 48.096 131.171 1.00 24.93 5057 GLN F O 1
ATOM 6093 N N . LYS F 1 58 ? 41.040 46.632 129.584 1.00 20.85 5058 LYS F N 1
ATOM 6094 C CA . LYS F 1 58 ? 41.365 45.451 130.384 1.00 21.22 5058 LYS F CA 1
ATOM 6095 C C . LYS F 1 58 ? 42.827 45.379 130.794 1.00 19.01 5058 LYS F C 1
ATOM 6096 O O . LYS F 1 58 ? 43.128 45.232 131.968 1.00 19.53 5058 LYS F O 1
ATOM 6102 N N . VAL F 1 59 ? 43.741 45.484 129.836 1.00 17.65 5059 VAL F N 1
ATOM 6103 C CA . VAL F 1 59 ? 45.155 45.412 130.177 1.00 16.50 5059 VAL F CA 1
ATOM 6104 C C . VAL F 1 59 ? 45.543 46.501 131.185 1.00 17.11 5059 VAL F C 1
ATOM 6105 O O . VAL F 1 59 ? 46.343 46.249 132.088 1.00 17.82 5059 VAL F O 1
ATOM 6109 N N . SER F 1 60 ? 44.983 47.699 131.026 1.00 16.45 5060 SER F N 1
ATOM 6110 C CA . SER F 1 60 ? 45.266 48.811 131.942 1.00 17.76 5060 SER F CA 1
ATOM 6111 C C . SER F 1 60 ? 44.785 48.478 133.360 1.00 18.15 5060 SER F C 1
ATOM 6112 O O . SER F 1 60 ? 45.513 48.685 134.327 1.00 21.75 5060 SER F O 1
ATOM 6115 N N . GLU F 1 61 ? 43.569 47.956 133.473 1.00 18.63 5061 GLU F N 1
ATOM 6116 C CA . GLU F 1 61 ? 43.012 47.598 134.766 1.00 22.29 5061 GLU F CA 1
ATOM 6117 C C . GLU F 1 61 ? 43.823 46.470 135.399 1.00 22.62 5061 GLU F C 1
ATOM 6118 O O . GLU F 1 61 ? 44.041 46.465 136.605 1.00 23.43 5061 GLU F O 1
ATOM 6124 N N . THR F 1 62 ? 44.282 45.525 134.583 1.00 22.01 5062 THR F N 1
ATOM 6125 C CA . THR F 1 62 ? 45.080 44.425 135.102 1.00 20.96 5062 THR F CA 1
ATOM 6126 C C . THR F 1 62 ? 46.370 44.982 135.695 1.00 21.56 5062 THR F C 1
ATOM 6127 O O . THR F 1 62 ? 46.781 44.586 136.791 1.00 21.15 5062 THR F O 1
ATOM 6131 N N . TYR F 1 63 ? 46.995 45.920 134.988 1.00 19.23 5063 TYR F N 1
ATOM 6132 C CA . TYR F 1 63 ? 48.227 46.533 135.473 1.00 19.29 5063 TYR F CA 1
ATOM 6133 C C . TYR F 1 63 ? 47.990 47.270 136.803 1.00 18.29 5063 TYR F C 1
ATOM 6134 O O . TYR F 1 63 ? 48.844 47.236 137.690 1.00 18.53 5063 TYR F O 1
ATOM 6143 N N . ALA F 1 64 ? 46.839 47.929 136.926 1.00 19.53 5064 ALA F N 1
ATOM 6144 C CA . ALA F 1 64 ? 46.486 48.666 138.144 1.00 20.05 5064 ALA F CA 1
ATOM 6145 C C . ALA F 1 64 ? 46.495 47.701 139.321 1.00 21.97 5064 ALA F C 1
ATOM 6146 O O . ALA F 1 64 ? 47.053 47.990 140.380 1.00 21.64 5064 ALA F O 1
ATOM 6148 N N . ARG F 1 65 ? 45.866 46.553 139.113 1.00 23.26 5065 ARG F N 1
ATOM 6149 C CA . ARG F 1 65 ? 45.793 45.508 140.116 1.00 24.78 5065 ARG F CA 1
ATOM 6150 C C . ARG F 1 65 ? 47.191 45.001 140.446 1.00 25.69 5065 ARG F C 1
ATOM 6151 O O . ARG F 1 65 ? 47.556 44.853 141.615 1.00 25.32 5065 ARG F O 1
ATOM 6159 N N . ILE F 1 66 ? 47.979 44.749 139.407 1.00 23.23 5066 ILE F N 1
ATOM 6160 C CA . ILE F 1 66 ? 49.341 44.256 139.573 1.00 22.72 5066 ILE F CA 1
ATOM 6161 C C . ILE F 1 66 ? 50.176 45.180 140.445 1.00 24.38 5066 ILE F C 1
ATOM 6162 O O . ILE F 1 66 ? 51.009 44.718 141.229 1.00 24.99 5066 ILE F O 1
ATOM 6167 N N . LEU F 1 67 ? 49.962 46.485 140.304 1.00 24.60 5067 LEU F N 1
ATOM 6168 C CA . LEU F 1 67 ? 50.709 47.456 141.099 1.00 25.81 5067 LEU F CA 1
ATOM 6169 C C . LEU F 1 67 ? 50.410 47.349 142.599 1.00 26.24 5067 LEU F C 1
ATOM 6170 O O . LEU F 1 67 ? 51.225 47.757 143.424 1.00 25.89 5067 LEU F O 1
ATOM 6175 N N . LYS F 1 68 ? 49.248 46.800 142.947 1.00 27.99 5068 LYS F N 1
ATOM 6176 C CA . LYS F 1 68 ? 48.858 46.647 144.348 1.00 28.48 5068 LYS F CA 1
ATOM 6177 C C . LYS F 1 68 ? 49.482 45.421 145.003 1.00 29.29 5068 LYS F C 1
ATOM 6178 O O . LYS F 1 68 ? 49.452 45.286 146.228 1.00 29.74 5068 LYS F O 1
ATOM 6184 N N . ASP F 1 69 ? 50.046 44.528 144.194 1.00 27.94 5069 ASP F N 1
ATOM 6185 C CA . ASP F 1 69 ? 50.640 43.293 144.711 1.00 29.23 5069 ASP F CA 1
ATOM 6186 C C . ASP F 1 69 ? 51.948 43.532 145.457 1.00 28.47 5069 ASP F C 1
ATOM 6187 O O . ASP F 1 69 ? 52.941 43.926 144.864 1.00 29.20 5069 ASP F O 1
ATOM 6192 N N . PRO F 1 70 ? 51.967 43.286 146.777 1.00 30.47 5070 PRO F N 1
ATOM 6193 C CA . PRO F 1 70 ? 53.181 43.491 147.573 1.00 30.67 5070 PRO F CA 1
ATOM 6194 C C . PRO F 1 70 ? 54.322 42.526 147.252 1.00 30.02 5070 PRO F C 1
ATOM 6195 O O . PRO F 1 70 ? 55.436 42.709 147.731 1.00 30.39 5070 PRO F O 1
ATOM 6199 N N . ARG F 1 71 ? 54.052 41.512 146.436 1.00 28.36 5071 ARG F N 1
ATOM 6200 C CA . ARG F 1 71 ? 55.080 40.544 146.079 1.00 27.36 5071 ARG F CA 1
ATOM 6201 C C . ARG F 1 71 ? 56.174 41.110 145.172 1.00 26.93 5071 ARG F C 1
ATOM 6202 O O . ARG F 1 71 ? 57.143 40.423 144.856 1.00 27.84 5071 ARG F O 1
ATOM 6210 N N . HIS F 1 72 ? 56.013 42.354 144.733 1.00 26.11 5072 HIS F N 1
ATOM 6211 C CA . HIS F 1 72 ? 57.049 43.002 143.930 1.00 25.62 5072 HIS F CA 1
ATOM 6212 C C . HIS F 1 72 ? 56.980 44.497 144.170 1.00 24.58 5072 HIS F C 1
ATOM 6213 O O . HIS F 1 72 ? 56.056 44.979 144.819 1.00 24.24 5072 HIS F O 1
ATOM 6220 N N . HIS 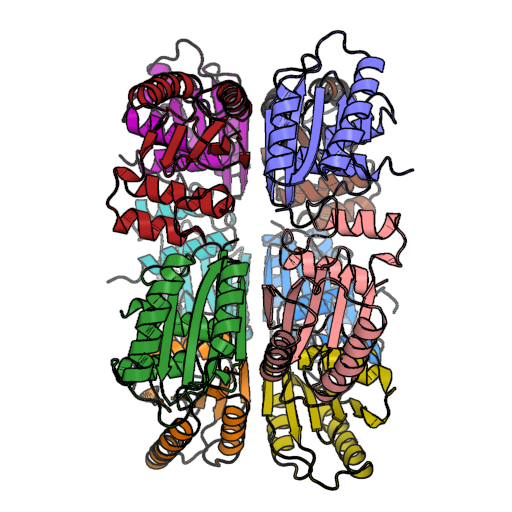F 1 73 ? 57.958 45.231 143.655 1.00 24.49 5073 HIS F N 1
ATOM 6221 C CA . HIS F 1 73 ? 57.985 46.675 143.848 1.00 25.75 5073 HIS F CA 1
ATOM 6222 C C . HIS F 1 73 ? 58.857 47.341 142.793 1.00 25.82 5073 HIS F C 1
ATOM 6223 O O . HIS F 1 73 ? 59.472 46.663 141.973 1.00 25.23 5073 HIS F O 1
ATOM 6230 N N . SER F 1 74 ? 58.898 48.671 142.823 1.00 25.06 5074 SER F N 1
ATOM 6231 C CA . SER F 1 74 ? 59.703 49.446 141.882 1.00 24.38 5074 SER F CA 1
ATOM 6232 C C . SER F 1 74 ? 59.365 49.079 140.439 1.00 21.98 5074 SER F C 1
ATOM 6233 O O . SER F 1 74 ? 60.255 48.903 139.608 1.00 21.27 5074 SER F O 1
ATOM 6236 N N . ALA F 1 75 ? 58.072 48.960 140.159 1.00 21.06 5075 ALA F N 1
ATOM 6237 C CA . ALA F 1 75 ? 57.592 48.635 138.825 1.00 21.86 5075 ALA F CA 1
ATOM 6238 C C . ALA F 1 75 ? 57.829 49.806 137.869 1.00 22.13 5075 ALA F C 1
ATOM 6239 O O . ALA F 1 75 ? 57.717 50.976 138.255 1.00 19.73 5075 ALA F O 1
ATOM 6241 N N . GLU F 1 76 ? 58.167 49.488 136.624 1.00 21.92 5076 GLU F N 1
ATOM 6242 C CA . GLU F 1 76 ? 58.396 50.514 135.611 1.00 21.65 5076 GLU F CA 1
ATOM 6243 C C . GLU F 1 76 ? 57.750 50.056 134.314 1.00 21.65 5076 GLU F C 1
ATOM 6244 O O . GLU F 1 76 ? 57.910 48.906 133.915 1.00 21.36 5076 GLU F O 1
ATOM 6250 N N . ILE F 1 77 ? 57.002 50.945 133.676 1.00 18.93 5077 ILE F N 1
ATOM 6251 C CA . ILE F 1 77 ? 56.367 50.622 132.408 1.00 20.13 5077 ILE F CA 1
ATOM 6252 C C . ILE F 1 77 ? 57.479 50.692 131.381 1.00 21.09 5077 ILE F C 1
ATOM 6253 O O . ILE F 1 77 ? 58.291 51.617 131.411 1.00 21.95 5077 ILE F O 1
ATOM 6258 N N . VAL F 1 78 ? 57.532 49.710 130.488 1.00 20.54 5078 VAL F N 1
ATOM 6259 C CA . VAL F 1 78 ? 58.556 49.688 129.455 1.00 19.84 5078 VAL F CA 1
ATOM 6260 C C . VAL F 1 78 ? 57.930 50.163 128.149 1.00 20.03 5078 VAL F C 1
ATOM 6261 O O . VAL F 1 78 ? 58.534 50.940 127.406 1.00 19.85 5078 VAL F O 1
ATOM 6265 N N . GLU F 1 79 ? 56.708 49.708 127.885 1.00 18.26 5079 GLU F N 1
ATOM 6266 C CA . GLU F 1 79 ? 56.018 50.110 126.672 1.00 20.51 5079 GLU F CA 1
ATOM 6267 C C . GLU F 1 79 ? 54.535 49.803 126.711 1.00 19.18 5079 GLU F C 1
ATOM 6268 O O . GLU F 1 79 ? 54.086 48.906 127.422 1.00 19.70 5079 GLU F O 1
ATOM 6274 N N . PHE F 1 80 ? 53.771 50.593 125.972 1.00 18.94 5080 PHE F N 1
ATOM 6275 C CA . PHE F 1 80 ? 52.341 50.375 125.842 1.00 19.80 5080 PHE F CA 1
ATOM 6276 C C . PHE F 1 80 ? 51.980 50.935 124.484 1.00 19.44 5080 PHE F C 1
ATOM 6277 O O . PHE F 1 80 ? 52.073 52.140 124.275 1.00 19.77 5080 PHE F O 1
ATOM 6285 N N . LYS F 1 81 ? 51.562 50.070 123.568 1.00 21.68 5081 LYS F N 1
ATOM 6286 C CA . LYS F 1 81 ? 51.206 50.517 122.232 1.00 21.27 5081 LYS F CA 1
ATOM 6287 C C . LYS F 1 81 ? 50.206 49.570 121.577 1.00 23.27 5081 LYS F C 1
ATOM 6288 O O . LYS F 1 81 ? 49.999 48.431 122.032 1.00 19.51 5081 LYS F O 1
ATOM 6294 N N . ALA F 1 82 ? 49.586 50.056 120.506 1.00 20.74 5082 ALA F N 1
ATOM 6295 C CA . ALA F 1 82 ? 48.634 49.260 119.755 1.00 21.37 5082 ALA F CA 1
ATOM 6296 C C . ALA F 1 82 ? 49.437 48.278 118.898 1.00 21.35 5082 ALA F C 1
ATOM 6297 O O . ALA F 1 82 ? 50.602 48.525 118.584 1.00 19.80 5082 ALA F O 1
ATOM 6299 N N . ILE F 1 83 ? 48.832 47.142 118.567 1.00 23.77 5083 ILE F N 1
ATOM 6300 C CA . ILE F 1 83 ? 49.486 46.125 117.742 1.00 20.74 5083 ILE F CA 1
ATOM 6301 C C . ILE F 1 83 ? 48.466 45.544 116.778 1.00 21.34 5083 ILE F C 1
ATOM 6302 O O . ILE F 1 83 ? 47.271 45.490 117.079 1.00 17.96 5083 ILE F O 1
ATOM 6307 N N . GLU F 1 84 ? 48.956 45.124 115.616 1.00 21.82 5084 GLU F N 1
ATOM 6308 C CA . GLU F 1 84 ? 48.133 44.539 114.564 1.00 23.17 5084 GLU F CA 1
ATOM 6309 C C . GLU F 1 84 ? 47.744 43.108 114.953 1.00 19.27 5084 GLU F C 1
ATOM 6310 O O . GLU F 1 84 ? 46.612 42.676 114.755 1.00 19.98 5084 GLU F O 1
ATOM 6316 N N . GLU F 1 85 ? 48.700 42.375 115.506 1.00 19.37 5085 GLU F N 1
ATOM 6317 C CA . GLU F 1 85 ? 48.457 40.999 115.929 1.00 20.84 5085 GLU F CA 1
ATOM 6318 C C . GLU F 1 85 ? 49.295 40.674 117.156 1.00 19.36 5085 GLU F C 1
ATOM 6319 O O . GLU F 1 85 ? 50.345 41.279 117.375 1.00 20.47 5085 GLU F O 1
ATOM 6325 N N . ARG F 1 86 ? 48.830 39.715 117.951 1.00 20.16 5086 ARG F N 1
ATOM 6326 C CA . ARG F 1 86 ? 49.548 39.315 119.157 1.00 20.17 5086 ARG F CA 1
ATOM 6327 C C . ARG F 1 86 ? 50.738 38.440 118.803 1.00 22.74 5086 ARG F C 1
ATOM 6328 O O . ARG F 1 86 ? 50.770 37.824 117.739 1.00 20.93 5086 ARG F O 1
ATOM 6336 N N . THR F 1 87 ? 51.714 38.400 119.704 1.00 22.53 5087 THR F N 1
ATOM 6337 C CA . THR F 1 87 ? 52.891 37.556 119.544 1.00 22.32 5087 THR F CA 1
ATOM 6338 C C . THR F 1 87 ? 52.761 36.418 120.566 1.00 23.10 5087 THR F C 1
ATOM 6339 O O . THR F 1 87 ? 52.995 35.249 120.252 1.00 21.73 5087 THR F O 1
ATOM 6343 N N . PHE F 1 88 ? 52.351 36.770 121.784 1.00 21.27 5088 PHE F N 1
ATOM 6344 C CA . PHE F 1 88 ? 52.199 35.804 122.875 1.00 22.03 5088 PHE F CA 1
ATOM 6345 C C . PHE F 1 88 ? 50.778 35.281 122.945 1.00 21.58 5088 PHE F C 1
ATOM 6346 O O . PHE F 1 88 ? 50.051 35.532 123.898 1.00 23.23 5088 PHE F O 1
ATOM 6354 N N . ILE F 1 89 ? 50.427 34.519 121.918 1.00 20.77 5089 ILE F N 1
ATOM 6355 C CA . ILE F 1 89 ? 49.107 33.949 121.704 1.00 21.63 5089 ILE F CA 1
ATOM 6356 C C . ILE F 1 89 ? 48.716 32.758 122.559 1.00 22.75 5089 ILE F C 1
ATOM 6357 O O . ILE F 1 89 ? 47.624 32.710 123.128 1.00 23.85 5089 ILE F O 1
ATOM 6362 N N . ASN F 1 90 ? 49.616 31.791 122.638 1.00 23.43 5090 ASN F N 1
ATOM 6363 C CA . ASN F 1 90 ? 49.338 30.546 123.338 1.00 24.44 5090 ASN F CA 1
ATOM 6364 C C . ASN F 1 90 ? 49.061 30.528 124.845 1.00 24.72 5090 ASN F C 1
ATOM 6365 O O . ASN F 1 90 ? 48.353 29.634 125.314 1.00 24.75 5090 ASN F O 1
ATOM 6370 N N . TRP F 1 91 ? 49.563 31.499 125.607 1.00 24.38 5091 TRP F N 1
ATOM 6371 C CA . TRP F 1 91 ? 49.340 31.456 127.059 1.00 23.90 5091 TRP F CA 1
ATOM 6372 C C . TRP F 1 91 ? 48.563 32.611 127.683 1.00 23.88 5091 TRP F C 1
ATOM 6373 O O . TRP F 1 91 ? 48.824 33.776 127.394 1.00 21.88 5091 TRP F O 1
ATOM 6384 N N . SER F 1 92 ? 47.612 32.283 128.552 1.00 22.94 5092 SER F N 1
ATOM 6385 C CA . SER F 1 92 ? 46.845 33.320 129.228 1.00 23.42 5092 SER F CA 1
ATOM 6386 C C . SER F 1 92 ? 47.861 34.104 130.058 1.00 23.46 5092 SER F C 1
ATOM 6387 O O . SER F 1 92 ? 47.828 35.336 130.131 1.00 22.12 5092 SER F O 1
ATOM 6390 N N . MET F 1 93 ? 48.787 33.375 130.660 1.00 24.71 5093 MET F N 1
ATOM 6391 C CA . MET F 1 93 ? 49.830 33.982 131.472 1.00 26.70 5093 MET F CA 1
ATOM 6392 C C . MET F 1 93 ? 50.714 32.872 131.991 1.00 27.07 5093 MET F C 1
ATOM 6393 O O . MET F 1 93 ? 50.426 32.283 133.031 1.00 28.52 5093 MET F O 1
ATOM 6398 N N . ARG F 1 94 ? 51.786 32.568 131.276 1.00 27.56 5094 ARG F N 1
ATOM 6399 C CA . ARG F 1 94 ? 52.656 31.508 131.744 1.00 28.77 5094 ARG F CA 1
ATOM 6400 C C . ARG F 1 94 ? 53.943 32.064 132.316 1.00 28.06 5094 ARG F C 1
ATOM 6401 O O . ARG F 1 94 ? 54.501 33.028 131.791 1.00 25.30 5094 ARG F O 1
ATOM 6409 N N . LEU F 1 95 ? 54.403 31.456 133.405 1.00 28.36 5095 LEU F N 1
ATOM 6410 C CA . LEU F 1 95 ? 55.632 31.875 134.064 1.00 29.73 5095 LEU F CA 1
ATOM 6411 C C . LEU F 1 95 ? 56.833 31.212 133.420 1.00 30.03 5095 LEU F C 1
ATOM 6412 O O . LEU F 1 95 ? 56.808 30.022 133.117 1.00 30.75 5095 LEU F O 1
ATOM 6417 N N . VAL F 1 96 ? 57.879 31.990 133.193 1.00 29.17 5096 VAL F N 1
ATOM 6418 C CA . VAL F 1 96 ? 59.099 31.447 132.620 1.00 28.72 5096 VAL F CA 1
ATOM 6419 C C . VAL F 1 96 ? 60.245 31.845 133.538 1.00 29.08 5096 VAL F C 1
ATOM 6420 O O . VAL F 1 96 ? 60.560 33.029 133.671 1.00 27.39 5096 VAL F O 1
ATOM 6424 N N . GLN F 1 97 ? 60.852 30.859 134.191 1.00 29.49 5097 GLN F N 1
ATOM 6425 C CA . GLN F 1 97 ? 61.971 31.120 135.090 1.00 30.91 5097 GLN F CA 1
ATOM 6426 C C . GLN F 1 97 ? 63.283 30.886 134.372 1.00 31.85 5097 GLN F C 1
ATOM 6427 O O . GLN F 1 97 ? 63.583 29.767 133.951 1.00 33.19 5097 GLN F O 1
ATOM 6433 N N . LEU F 1 98 ? 64.072 31.946 134.247 1.00 31.79 5098 LEU F N 1
ATOM 6434 C CA . LEU F 1 98 ? 65.353 31.860 133.559 1.00 33.07 5098 LEU F CA 1
ATOM 6435 C C . LEU F 1 98 ? 66.272 30.836 134.199 1.00 34.20 5098 LEU F C 1
ATOM 6436 O O . LEU F 1 98 ? 66.979 30.097 133.510 1.00 34.16 5098 LEU F O 1
ATOM 6441 N N . GLY F 1 99 ? 66.261 30.800 135.525 1.00 34.67 5099 GLY F N 1
ATOM 6442 C CA . GLY F 1 99 ? 67.111 29.870 136.245 1.00 36.27 5099 GLY F CA 1
ATOM 6443 C C . GLY F 1 99 ? 66.848 28.408 135.939 1.00 37.61 5099 GLY F C 1
ATOM 6444 O O . GLY F 1 99 ? 67.676 27.553 136.248 1.00 38.44 5099 GLY F O 1
ATOM 6445 N N . GLU F 1 100 ? 65.700 28.115 135.338 1.00 37.50 5100 GLU F N 1
ATOM 6446 C CA . GLU F 1 100 ? 65.342 26.741 135.005 1.00 39.20 5100 GLU F CA 1
ATOM 6447 C C . GLU F 1 100 ? 65.781 26.343 133.605 1.00 39.13 5100 GLU F C 1
ATOM 6448 O O . GLU F 1 100 ? 65.771 25.163 133.255 1.00 39.22 5100 GLU F O 1
ATOM 6454 N N . MET F 1 101 ? 66.170 27.328 132.806 1.00 39.66 5101 MET F N 1
ATOM 6455 C CA . MET F 1 101 ? 66.577 27.072 131.433 1.00 40.34 5101 MET F CA 1
ATOM 6456 C C . MET F 1 101 ? 68.078 26.853 131.291 1.00 39.74 5101 MET F C 1
ATOM 6457 O O . MET F 1 101 ? 68.836 27.063 132.240 1.00 40.11 5101 MET F O 1
ATOM 6462 N N . ASP F 1 102 ? 68.504 26.413 130.110 1.00 39.59 5102 ASP F N 1
ATOM 6463 C CA . ASP F 1 102 ? 69.920 26.160 129.866 1.00 39.60 5102 ASP F CA 1
ATOM 6464 C C . ASP F 1 102 ? 70.734 27.433 130.052 1.00 39.16 5102 ASP F C 1
ATOM 6465 O O . ASP F 1 102 ? 70.618 28.383 129.279 1.00 37.36 5102 ASP F O 1
ATOM 6470 N N . SER F 1 103 ? 71.561 27.438 131.092 1.00 39.48 5103 SER F N 1
ATOM 6471 C CA . SER F 1 103 ? 72.391 28.587 131.433 1.00 39.41 5103 SER F CA 1
ATOM 6472 C C . SER F 1 103 ? 73.089 29.240 130.252 1.00 39.28 5103 SER F C 1
ATOM 6473 O O . SER F 1 103 ? 73.125 30.467 130.134 1.00 38.77 5103 SER F O 1
ATOM 6476 N N . ASP F 1 104 ? 73.646 28.425 129.371 1.00 39.15 5104 ASP F N 1
ATOM 6477 C CA . ASP F 1 104 ? 74.354 28.959 128.216 1.00 38.01 5104 ASP F CA 1
ATOM 6478 C C . ASP F 1 104 ? 73.404 29.602 127.205 1.00 36.32 5104 ASP F C 1
ATOM 6479 O O . ASP F 1 104 ? 73.766 30.554 126.513 1.00 35.36 5104 ASP F O 1
ATOM 6484 N N . THR F 1 105 ? 72.187 29.081 127.123 1.00 35.25 5105 THR F N 1
ATOM 6485 C CA . THR F 1 105 ? 71.207 29.624 126.193 1.00 35.74 5105 THR F CA 1
ATOM 6486 C C . THR F 1 105 ? 70.710 30.992 126.667 1.00 35.79 5105 THR F C 1
ATOM 6487 O O . THR F 1 105 ? 70.543 31.923 125.873 1.00 35.04 5105 THR F O 1
ATOM 6491 N N . ILE F 1 106 ? 70.482 31.101 127.972 1.00 34.81 5106 ILE F N 1
ATOM 6492 C CA . ILE F 1 106 ? 70.006 32.335 128.588 1.00 34.91 5106 ILE F CA 1
ATOM 6493 C C . ILE F 1 106 ? 71.061 33.424 128.466 1.00 34.95 5106 ILE F C 1
ATOM 6494 O O . ILE F 1 106 ? 70.757 34.560 128.102 1.00 35.28 5106 ILE F O 1
ATOM 6499 N N . ARG F 1 107 ? 72.302 33.060 128.780 1.00 34.78 5107 ARG F N 1
ATOM 6500 C CA . ARG F 1 107 ? 73.419 33.987 128.726 1.00 34.86 5107 ARG F CA 1
ATOM 6501 C C . ARG F 1 107 ? 73.548 34.622 127.347 1.00 34.50 5107 ARG F C 1
ATOM 6502 O O . ARG F 1 107 ? 73.692 35.840 127.231 1.00 32.95 5107 ARG F O 1
ATOM 6510 N N . ARG F 1 108 ? 73.486 33.808 126.297 1.00 34.19 5108 ARG F N 1
ATOM 6511 C CA . ARG F 1 108 ? 73.609 34.353 124.950 1.00 33.13 5108 ARG F CA 1
ATOM 6512 C C . ARG F 1 108 ? 72.393 35.193 124.582 1.00 31.09 5108 ARG F C 1
ATOM 6513 O O . ARG F 1 108 ? 72.513 36.204 123.890 1.00 32.24 5108 ARG F O 1
ATOM 6521 N N . LEU F 1 109 ? 71.223 34.786 125.056 1.00 28.65 5109 LEU F N 1
ATOM 6522 C CA . LEU F 1 109 ? 70.009 35.536 124.768 1.00 28.06 5109 LEU F CA 1
ATOM 6523 C C . LEU F 1 109 ? 70.038 36.882 125.501 1.00 29.06 5109 LEU F C 1
ATOM 6524 O O . LEU F 1 109 ? 69.705 37.928 124.931 1.00 26.22 5109 LEU F O 1
ATOM 6529 N N . ARG F 1 110 ? 70.448 36.848 126.767 1.00 27.64 5110 ARG F N 1
ATOM 6530 C CA . ARG F 1 110 ? 70.523 38.059 127.588 1.00 27.77 5110 ARG F CA 1
ATOM 6531 C C . ARG F 1 110 ? 71.562 39.047 127.053 1.00 26.20 5110 ARG F C 1
ATOM 6532 O O . ARG F 1 110 ? 71.357 40.259 127.103 1.00 26.72 5110 ARG F O 1
ATOM 6540 N N . LEU F 1 111 ? 72.679 38.535 126.545 1.00 26.17 5111 LEU F N 1
ATOM 6541 C CA . LEU F 1 111 ? 73.706 39.405 125.992 1.00 26.06 5111 LEU F CA 1
ATOM 6542 C C . LEU F 1 111 ? 73.219 39.978 124.666 1.00 26.52 5111 LEU F C 1
ATOM 6543 O O . LEU F 1 111 ? 73.457 41.143 124.352 1.00 26.49 5111 LEU F O 1
ATOM 6548 N N . LYS F 1 112 ? 72.517 39.161 123.892 1.00 27.55 5112 LYS F N 1
ATOM 6549 C CA . LYS F 1 112 ? 72.022 39.606 122.594 1.00 28.00 5112 LYS F CA 1
ATOM 6550 C C . LYS F 1 112 ? 71.150 40.860 122.651 1.00 27.86 5112 LYS F C 1
ATOM 6551 O O . LYS F 1 112 ? 71.255 41.731 121.781 1.00 28.17 5112 LYS F O 1
ATOM 6557 N N . TYR F 1 113 ? 70.298 40.951 123.670 1.00 25.62 5113 TYR F N 1
ATOM 6558 C CA . TYR F 1 113 ? 69.397 42.089 123.806 1.00 24.42 5113 TYR F CA 1
ATOM 6559 C C . TYR F 1 113 ? 69.659 43.040 124.972 1.00 24.22 5113 TYR F C 1
ATOM 6560 O O . TYR F 1 113 ? 68.786 43.829 125.330 1.00 21.67 5113 TYR F O 1
ATOM 6569 N N . SER F 1 114 ? 70.850 42.983 125.556 1.00 25.28 5114 SER F N 1
ATOM 6570 C CA . SER F 1 114 ? 71.174 43.872 126.667 1.00 26.37 5114 SER F CA 1
ATOM 6571 C C . SER F 1 114 ? 72.679 44.051 126.838 1.00 25.77 5114 SER F C 1
ATOM 6572 O O . SER F 1 114 ? 73.472 43.222 126.398 1.00 24.95 5114 SER F O 1
ATOM 6575 N N . PRO F 1 115 ? 73.092 45.146 127.487 1.00 26.29 5115 PRO F N 1
ATOM 6576 C CA . PRO F 1 115 ? 74.517 45.400 127.695 1.00 27.77 5115 PRO F CA 1
ATOM 6577 C C . PRO F 1 115 ? 74.999 44.909 129.047 1.00 27.97 5115 PRO F C 1
ATOM 6578 O O . PRO F 1 115 ? 76.152 45.126 129.412 1.00 28.54 5115 PRO F O 1
ATOM 6582 N N . ALA F 1 116 ? 74.113 44.239 129.776 1.00 29.38 5116 ALA F N 1
ATOM 6583 C CA . ALA F 1 116 ? 74.419 43.761 131.118 1.00 29.02 5116 ALA F CA 1
ATOM 6584 C C . ALA F 1 116 ? 75.073 42.395 131.209 1.00 30.12 5116 ALA F C 1
ATOM 6585 O O . ALA F 1 116 ? 74.893 41.537 130.345 1.00 30.37 5116 ALA F O 1
ATOM 6587 N N . ALA F 1 117 ? 75.820 42.201 132.289 1.00 29.50 5117 ALA F N 1
ATOM 6588 C CA . ALA F 1 117 ? 76.511 40.947 132.532 1.00 29.98 5117 ALA F CA 1
ATOM 6589 C C . ALA F 1 117 ? 75.553 39.930 133.158 1.00 29.70 5117 ALA F C 1
ATOM 6590 O O . ALA F 1 117 ? 75.874 38.749 133.264 1.00 29.10 5117 ALA F O 1
ATOM 6592 N N . THR F 1 118 ? 74.379 40.401 133.571 1.00 28.51 5118 THR F N 1
ATOM 6593 C CA . THR F 1 118 ? 73.357 39.541 134.175 1.00 27.38 5118 THR F CA 1
ATOM 6594 C C . THR F 1 118 ? 72.004 40.050 133.698 1.00 25.98 5118 THR F C 1
ATOM 6595 O O . THR F 1 118 ? 71.939 41.073 133.021 1.00 26.70 5118 THR F O 1
ATOM 6599 N N . PHE F 1 119 ? 70.924 39.353 134.034 1.00 25.64 5119 PHE F N 1
ATOM 6600 C CA . PHE F 1 119 ? 69.612 39.811 133.593 1.00 26.02 5119 PHE F CA 1
ATOM 6601 C C . PHE F 1 119 ? 69.214 41.109 134.291 1.00 27.12 5119 PHE F C 1
ATOM 6602 O O . PHE F 1 119 ? 68.932 41.119 135.488 1.00 25.88 5119 PHE F O 1
ATOM 6610 N N . GLN F 1 120 ? 69.189 42.200 133.532 1.00 26.04 5120 GLN F N 1
ATOM 6611 C CA . GLN F 1 120 ? 68.820 43.506 134.067 1.00 27.06 5120 GLN F CA 1
ATOM 6612 C C . GLN F 1 120 ? 67.874 44.195 133.088 1.00 25.47 5120 GLN F C 1
ATOM 6613 O O . GLN F 1 120 ? 68.301 44.925 132.205 1.00 25.95 5120 GLN F O 1
ATOM 6619 N N . PRO F 1 121 ? 66.566 43.962 133.231 1.00 25.31 5121 PRO F N 1
ATOM 6620 C CA . PRO F 1 121 ? 65.592 44.581 132.331 1.00 25.22 5121 PRO F CA 1
ATOM 6621 C C . PRO F 1 121 ? 65.598 46.103 132.285 1.00 26.06 5121 PRO F C 1
ATOM 6622 O O . PRO F 1 121 ? 65.203 46.699 131.280 1.00 24.85 5121 PRO F O 1
ATOM 6626 N N . ARG F 1 122 ? 66.053 46.740 133.357 1.00 26.18 5122 ARG F N 1
ATOM 6627 C CA . ARG F 1 122 ? 66.082 48.195 133.375 1.00 26.06 5122 ARG F CA 1
ATOM 6628 C C . ARG F 1 122 ? 67.121 48.769 132.423 1.00 25.39 5122 ARG F C 1
ATOM 6629 O O . ARG F 1 122 ? 67.071 49.954 132.092 1.00 24.19 5122 ARG F O 1
ATOM 6637 N N . SER F 1 123 ? 68.067 47.947 131.983 1.00 24.95 5123 SER F N 1
ATOM 6638 C CA . SER F 1 123 ? 69.087 48.439 131.061 1.00 25.29 5123 SER F CA 1
ATOM 6639 C C . SER F 1 123 ? 68.699 48.191 129.601 1.00 24.52 5123 SER F C 1
ATOM 6640 O O . SER F 1 123 ? 69.472 48.474 128.681 1.00 23.99 5123 SER F O 1
ATOM 6643 N N . MET F 1 124 ? 67.489 47.683 129.403 1.00 22.60 5124 MET F N 1
ATOM 6644 C CA . MET F 1 124 ? 66.989 47.355 128.076 1.00 24.27 5124 MET F CA 1
ATOM 6645 C C . MET F 1 124 ? 65.906 48.297 127.560 1.00 23.88 5124 MET F C 1
ATOM 6646 O O . MET F 1 124 ? 65.103 48.816 128.335 1.00 22.50 5124 MET F O 1
ATOM 6651 N N . THR F 1 125 ? 65.891 48.501 126.243 1.00 23.39 5125 THR F N 1
ATOM 6652 C CA . THR F 1 125 ? 64.892 49.345 125.602 1.00 20.72 5125 THR F CA 1
ATOM 6653 C C . THR F 1 125 ? 63.639 48.503 125.418 1.00 20.23 5125 THR F C 1
ATOM 6654 O O . THR F 1 125 ? 63.639 47.307 125.707 1.00 19.04 5125 THR F O 1
ATOM 6658 N N . ALA F 1 126 ? 62.571 49.132 124.936 1.00 18.67 5126 ALA F N 1
ATOM 6659 C CA . ALA F 1 126 ? 61.312 48.440 124.699 1.00 18.43 5126 ALA F CA 1
ATOM 6660 C C . ALA F 1 126 ? 61.486 47.364 123.634 1.00 19.39 5126 ALA F C 1
ATOM 6661 O O . ALA F 1 126 ? 60.973 46.254 123.771 1.00 18.73 5126 ALA F O 1
ATOM 6663 N N . GLU F 1 127 ? 62.206 47.697 122.568 1.00 20.42 5127 GLU F N 1
ATOM 6664 C CA . GLU F 1 127 ? 62.415 46.746 121.481 1.00 24.03 5127 GLU F CA 1
ATOM 6665 C C . GLU F 1 127 ? 63.211 45.540 121.962 1.00 22.86 5127 GLU F C 1
ATOM 6666 O O . GLU F 1 127 ? 62.910 44.406 121.600 1.00 22.88 5127 GLU F O 1
ATOM 6672 N N . GLN F 1 128 ? 64.234 45.786 122.772 1.00 22.22 5128 GLN F N 1
ATOM 6673 C CA . GLN F 1 128 ? 65.032 44.690 123.300 1.00 22.72 5128 GLN F CA 1
ATOM 6674 C C . GLN F 1 128 ? 64.180 43.798 124.201 1.00 19.85 5128 GLN F C 1
ATOM 6675 O O . GLN F 1 128 ? 64.251 42.578 124.108 1.00 20.39 5128 GLN F O 1
ATOM 6681 N N . CYS F 1 129 ? 63.362 44.401 125.060 1.00 19.54 5129 CYS F N 1
ATOM 6682 C CA . CYS F 1 129 ? 62.505 43.619 125.940 1.00 18.81 5129 CYS F CA 1
ATOM 6683 C C . CYS F 1 129 ? 61.539 42.757 125.146 1.00 19.75 5129 CYS F C 1
ATOM 6684 O O . CYS F 1 129 ? 61.338 41.585 125.462 1.00 19.07 5129 CYS F O 1
ATOM 6687 N N . PHE F 1 130 ? 60.945 43.336 124.108 1.00 19.36 5130 PHE F N 1
ATOM 6688 C CA . PHE F 1 130 ? 60.007 42.597 123.280 1.00 21.91 5130 PHE F CA 1
ATOM 6689 C C . PHE F 1 130 ? 60.684 41.409 122.591 1.00 21.39 5130 PHE F C 1
ATOM 6690 O O . PHE F 1 130 ? 60.197 40.281 122.663 1.00 21.00 5130 PHE F O 1
ATOM 6698 N N . ARG F 1 131 ? 61.808 41.668 121.926 1.00 22.31 5131 ARG F N 1
ATOM 6699 C CA . ARG F 1 131 ? 62.526 40.617 121.215 1.00 24.46 5131 ARG F CA 1
ATOM 6700 C C . ARG F 1 131 ? 63.064 39.571 122.175 1.00 24.25 5131 ARG F C 1
ATOM 6701 O O . ARG F 1 131 ? 63.087 38.380 121.861 1.00 23.54 5131 ARG F O 1
ATOM 6709 N N . PHE F 1 132 ? 63.486 40.015 123.354 1.00 24.12 5132 PHE F N 1
ATOM 6710 C CA . PHE F 1 132 ? 63.991 39.091 124.357 1.00 22.82 5132 PHE F CA 1
ATOM 6711 C C . PHE F 1 132 ? 62.850 38.157 124.743 1.00 22.79 5132 PHE F C 1
ATOM 6712 O O . PHE F 1 132 ? 62.984 36.934 124.691 1.00 25.15 5132 PHE F O 1
ATOM 6720 N N . LEU F 1 133 ? 61.713 38.737 125.107 1.00 21.08 5133 LEU F N 1
ATOM 6721 C CA . LEU F 1 133 ? 60.566 37.933 125.508 1.00 21.47 5133 LEU F CA 1
ATOM 6722 C C . LEU F 1 133 ? 60.057 37.017 124.396 1.00 22.06 5133 LEU F C 1
ATOM 6723 O O . LEU F 1 133 ? 59.653 35.881 124.659 1.00 19.91 5133 LEU F O 1
ATOM 6728 N N . LYS F 1 134 ? 60.070 37.508 123.160 1.00 22.10 5134 LYS F N 1
ATOM 6729 C CA . LYS F 1 134 ? 59.594 36.709 122.032 1.00 24.38 5134 LYS F CA 1
ATOM 6730 C C . LYS F 1 134 ? 60.442 35.462 121.812 1.00 25.36 5134 LYS F C 1
ATOM 6731 O O . LYS F 1 134 ? 59.907 34.378 121.573 1.00 26.60 5134 LYS F O 1
ATOM 6737 N N . GLU F 1 135 ? 61.761 35.616 121.875 1.00 26.70 5135 GLU F N 1
ATOM 6738 C CA . GLU F 1 135 ? 62.644 34.476 121.685 1.00 28.38 5135 GLU F CA 1
ATOM 6739 C C . GLU F 1 135 ? 62.426 33.498 122.819 1.00 29.63 5135 GLU F C 1
ATOM 6740 O O . GLU F 1 135 ? 62.348 32.292 122.603 1.00 29.69 5135 GLU F O 1
ATOM 6746 N N . LEU F 1 136 ? 62.305 34.027 124.029 1.00 28.77 5136 LEU F N 1
ATOM 6747 C CA . LEU F 1 136 ? 62.083 33.196 125.197 1.00 29.79 5136 LEU F CA 1
ATOM 6748 C C . LEU F 1 136 ? 60.801 32.402 124.983 1.00 29.92 5136 LEU F C 1
ATOM 6749 O O . LEU F 1 136 ? 60.734 31.208 125.279 1.00 31.49 5136 LEU F O 1
ATOM 6754 N N . TYR F 1 137 ? 59.788 33.084 124.457 1.00 28.93 5137 TYR F N 1
ATOM 6755 C CA . TYR F 1 137 ? 58.490 32.480 124.171 1.00 26.96 5137 TYR F CA 1
ATOM 6756 C C . TYR F 1 137 ? 58.577 31.426 123.058 1.00 27.86 5137 TYR F C 1
ATOM 6757 O O . TYR F 1 137 ? 57.955 30.365 123.142 1.00 26.78 5137 TYR F O 1
ATOM 6766 N N . ASP F 1 138 ? 59.345 31.728 122.014 1.00 27.43 5138 ASP F N 1
ATOM 6767 C CA . ASP F 1 138 ? 59.480 30.809 120.895 1.00 28.21 5138 ASP F CA 1
ATOM 6768 C C . ASP F 1 138 ? 60.210 29.525 121.275 1.00 29.38 5138 ASP F C 1
ATOM 6769 O O . ASP F 1 138 ? 59.853 28.455 120.792 1.00 28.29 5138 ASP F O 1
ATOM 6774 N N . MET F 1 139 ? 61.225 29.634 122.132 1.00 30.79 5139 MET F N 1
ATOM 6775 C CA . MET F 1 139 ? 61.991 28.470 122.569 1.00 33.50 5139 MET F CA 1
ATOM 6776 C C . MET F 1 139 ? 61.354 27.796 123.783 1.00 34.66 5139 MET F C 1
ATOM 6777 O O . MET F 1 139 ? 61.975 26.936 124.409 1.00 35.37 5139 MET F O 1
ATOM 6782 N N . SER F 1 140 ? 60.127 28.191 124.119 1.00 35.05 5140 SER F N 1
ATOM 6783 C CA . SER F 1 140 ? 59.416 27.611 125.262 1.00 33.94 5140 SER F CA 1
ATOM 6784 C C . SER F 1 140 ? 58.097 27.006 124.811 1.00 34.68 5140 SER F C 1
ATOM 6785 O O . SER F 1 140 ? 57.183 26.811 125.614 1.00 32.32 5140 SER F O 1
ATOM 6788 N N . GLN F 1 141 ? 57.995 26.714 123.520 1.00 34.40 5141 GLN F N 1
ATOM 6789 C CA . GLN F 1 141 ? 56.782 26.123 122.986 1.00 36.51 5141 GLN F CA 1
ATOM 6790 C C . GLN F 1 141 ? 56.869 24.610 123.058 1.00 38.11 5141 GLN F C 1
ATOM 6791 O O . GLN F 1 141 ? 55.975 23.902 122.591 1.00 39.24 5141 GLN F O 1
ATOM 6797 N N . GLY F 1 142 ? 57.958 24.125 123.650 1.00 39.98 5142 GLY F N 1
ATOM 6798 C CA . GLY F 1 142 ? 58.164 22.696 123.802 1.00 40.76 5142 GLY F CA 1
ATOM 6799 C C . GLY F 1 142 ? 58.163 21.919 122.502 1.00 43.09 5142 GLY F C 1
ATOM 6800 O O . GLY F 1 142 ? 58.551 22.431 121.447 1.00 42.90 5142 GLY F O 1
ATOM 6801 N N . SER F 1 143 ? 57.725 20.666 122.580 1.00 44.36 5143 SER F N 1
ATOM 6802 C CA . SER F 1 143 ? 57.671 19.800 121.407 1.00 46.17 5143 SER F CA 1
ATOM 6803 C C . SER F 1 143 ? 56.325 19.091 121.311 1.00 46.80 5143 SER F C 1
ATOM 6804 O O . SER F 1 143 ? 55.743 19.083 120.204 1.00 48.99 5143 SER F O 1
ATOM 6808 N N . GLY G 1 2 ? 36.461 53.471 116.214 1.00 23.97 6002 GLY G N 1
ATOM 6809 C CA . GLY G 1 2 ? 37.475 54.441 115.712 1.00 24.27 6002 GLY G CA 1
ATOM 6810 C C . GLY G 1 2 ? 36.930 55.381 114.650 1.00 21.75 6002 GLY G C 1
ATOM 6811 O O . GLY G 1 2 ? 35.782 55.259 114.220 1.00 21.88 6002 GLY G O 1
ATOM 6812 N N . LEU G 1 3 ? 37.766 56.323 114.226 1.00 21.20 6003 LEU G N 1
ATOM 6813 C CA . LEU G 1 3 ? 37.389 57.306 113.216 1.00 21.36 6003 LEU G CA 1
ATOM 6814 C C . LEU G 1 3 ? 37.589 56.751 111.806 1.00 20.33 6003 LEU G C 1
ATOM 6815 O O . LEU G 1 3 ? 38.683 56.303 111.452 1.00 17.51 6003 LEU G O 1
ATOM 6820 N N . HIS G 1 4 ? 36.522 56.800 111.014 1.00 21.18 6004 HIS G N 1
ATOM 6821 C CA . HIS G 1 4 ? 36.533 56.297 109.644 1.00 20.88 6004 HIS G CA 1
ATOM 6822 C C . HIS G 1 4 ? 35.937 57.307 108.675 1.00 21.81 6004 HIS G C 1
ATOM 6823 O O . HIS G 1 4 ? 35.283 58.264 109.084 1.00 21.78 6004 HIS G O 1
ATOM 6830 N N . ARG G 1 5 ? 36.194 57.100 107.386 1.00 21.26 6005 ARG G N 1
ATOM 6831 C CA . ARG G 1 5 ? 35.640 57.957 106.343 1.00 20.53 6005 ARG G CA 1
ATOM 6832 C C . ARG G 1 5 ? 35.062 57.091 105.233 1.00 19.96 6005 ARG G C 1
ATOM 6833 O O . ARG G 1 5 ? 35.720 56.190 104.725 1.00 19.33 6005 ARG G O 1
ATOM 6841 N N . LEU G 1 6 ? 33.824 57.381 104.866 1.00 20.71 6006 LEU G N 1
ATOM 6842 C CA . LEU G 1 6 ? 33.138 56.667 103.810 1.00 20.48 6006 LEU G CA 1
ATOM 6843 C C . LEU G 1 6 ? 32.968 57.620 102.636 1.00 21.15 6006 LEU G C 1
ATOM 6844 O O . LEU G 1 6 ? 32.706 58.810 102.826 1.00 20.62 6006 LEU G O 1
ATOM 6849 N N . ILE G 1 7 ? 33.145 57.103 101.428 1.00 21.24 6007 ILE G N 1
ATOM 6850 C CA . ILE G 1 7 ? 32.908 57.893 100.231 1.00 21.31 6007 ILE G CA 1
ATOM 6851 C C . ILE G 1 7 ? 32.043 56.999 99.354 1.00 20.77 6007 ILE G C 1
ATOM 6852 O O . ILE G 1 7 ? 32.305 55.802 99.236 1.00 21.82 6007 ILE G O 1
ATOM 6857 N N . TYR G 1 8 ? 30.983 57.559 98.784 1.00 21.37 6008 TYR G N 1
ATOM 6858 C CA . TYR G 1 8 ? 30.115 56.790 97.899 1.00 22.26 6008 TYR G CA 1
ATOM 6859 C C . TYR G 1 8 ? 29.494 57.726 96.871 1.00 23.60 6008 TYR G C 1
ATOM 6860 O O . TYR G 1 8 ? 29.489 58.949 97.043 1.00 20.66 6008 TYR G O 1
ATOM 6869 N N . LEU G 1 9 ? 28.980 57.133 95.800 1.00 22.76 6009 LEU G N 1
ATOM 6870 C CA . LEU G 1 9 ? 28.336 57.871 94.722 1.00 23.05 6009 LEU G CA 1
ATOM 6871 C C . LEU G 1 9 ? 26.990 57.208 94.431 1.00 23.40 6009 LEU G C 1
ATOM 6872 O O . LEU G 1 9 ? 26.771 56.059 94.811 1.00 22.30 6009 LEU G O 1
ATOM 6877 N N . SER G 1 10 ? 26.095 57.941 93.774 1.00 23.34 6010 SER G N 1
ATOM 6878 C CA . SER G 1 10 ? 24.769 57.436 93.422 1.00 24.82 6010 SER G CA 1
ATOM 6879 C C . SER G 1 10 ? 24.165 58.280 92.296 1.00 26.14 6010 SER G C 1
ATOM 6880 O O . SER G 1 10 ? 24.687 59.343 91.962 1.00 25.53 6010 SER G O 1
ATOM 6883 N N . CYS G 1 11 ? 23.065 57.803 91.716 1.00 28.00 6011 CYS G N 1
ATOM 6884 C CA . CYS G 1 11 ? 22.375 58.525 90.646 1.00 30.82 6011 CYS G CA 1
ATOM 6885 C C . CYS G 1 11 ? 21.095 59.139 91.198 1.00 29.97 6011 CYS G C 1
ATOM 6886 O O . CYS G 1 11 ? 20.279 58.443 91.800 1.00 30.96 6011 CYS G O 1
ATOM 6889 N N . ALA G 1 12 ? 20.916 60.437 90.986 1.00 30.55 6012 ALA G N 1
ATOM 6890 C CA . ALA G 1 12 ? 19.723 61.121 91.461 1.00 31.35 6012 ALA G CA 1
ATOM 6891 C C . ALA G 1 12 ? 18.519 60.632 90.670 1.00 32.23 6012 ALA G C 1
ATOM 6892 O O . ALA G 1 12 ? 18.562 60.551 89.441 1.00 31.64 6012 ALA G O 1
ATOM 6894 N N . THR G 1 13 ? 17.444 60.301 91.374 1.00 33.42 6013 THR G N 1
ATOM 6895 C CA . THR G 1 13 ? 16.233 59.835 90.710 1.00 34.64 6013 THR G CA 1
ATOM 6896 C C . THR G 1 13 ? 15.707 60.948 89.804 1.00 35.12 6013 THR G C 1
ATOM 6897 O O . THR G 1 13 ? 15.770 62.125 90.156 1.00 33.25 6013 THR G O 1
ATOM 6901 N N . ASP G 1 14 ? 15.198 60.575 88.634 1.00 36.53 6014 ASP G N 1
ATOM 6902 C CA . ASP G 1 14 ? 14.673 61.554 87.691 1.00 38.28 6014 ASP G CA 1
ATOM 6903 C C . ASP G 1 14 ? 13.671 62.467 88.385 1.00 38.14 6014 ASP G C 1
ATOM 6904 O O . ASP G 1 14 ? 12.819 62.003 89.142 1.00 36.34 6014 ASP G O 1
ATOM 6909 N N . GLY G 1 15 ? 13.783 63.766 88.133 1.00 39.68 6015 GLY G N 1
ATOM 6910 C CA . GLY G 1 15 ? 12.874 64.713 88.751 1.00 40.41 6015 GLY G CA 1
ATOM 6911 C C . GLY G 1 15 ? 13.416 65.392 89.997 1.00 41.07 6015 GLY G C 1
ATOM 6912 O O . GLY G 1 15 ? 12.798 66.327 90.511 1.00 41.52 6015 GLY G O 1
ATOM 6913 N N . LEU G 1 16 ? 14.565 64.938 90.491 1.00 40.43 6016 LEU G N 1
ATOM 6914 C CA . LEU G 1 16 ? 15.154 65.532 91.687 1.00 39.93 6016 LEU G CA 1
ATOM 6915 C C . LEU G 1 16 ? 15.285 67.040 91.498 1.00 40.19 6016 LEU G C 1
ATOM 6916 O O . LEU G 1 16 ? 15.932 67.494 90.558 1.00 39.99 6016 LEU G O 1
ATOM 6921 N N . SER G 1 17 ? 14.680 67.812 92.396 1.00 40.31 6017 SER G N 1
ATOM 6922 C CA . SER G 1 17 ? 14.737 69.266 92.302 1.00 41.42 6017 SER G CA 1
ATOM 6923 C C . SER G 1 17 ? 15.233 69.920 93.592 1.00 41.15 6017 SER G C 1
ATOM 6924 O O . SER G 1 17 ? 15.418 69.249 94.609 1.00 40.73 6017 SER G O 1
ATOM 6927 N N . TYR G 1 18 ? 15.442 71.235 93.536 1.00 40.87 6018 TYR G N 1
ATOM 6928 C CA . TYR G 1 18 ? 15.918 72.014 94.679 1.00 39.77 6018 TYR G CA 1
ATOM 6929 C C . TYR G 1 18 ? 15.249 71.654 96.006 1.00 39.10 6018 TYR G C 1
ATOM 6930 O O . TYR G 1 18 ? 15.931 71.405 97.001 1.00 38.98 6018 TYR G O 1
ATOM 6939 N N . PRO G 1 19 ? 13.906 71.627 96.042 1.00 39.06 6019 PRO G N 1
ATOM 6940 C CA . PRO G 1 19 ? 13.223 71.289 97.296 1.00 37.92 6019 PRO G CA 1
ATOM 6941 C C . PRO G 1 19 ? 13.647 69.949 97.889 1.00 38.09 6019 PRO G C 1
ATOM 6942 O O . PRO G 1 19 ? 13.677 69.785 99.114 1.00 35.96 6019 PRO G O 1
ATOM 6946 N N . ASP G 1 20 ? 13.981 68.994 97.025 1.00 37.38 6020 ASP G N 1
ATOM 6947 C CA . ASP G 1 20 ? 14.399 67.671 97.486 1.00 36.30 6020 ASP G CA 1
ATOM 6948 C C . ASP G 1 20 ? 15.718 67.778 98.236 1.00 34.50 6020 ASP G C 1
ATOM 6949 O O . ASP G 1 20 ? 15.884 67.193 99.306 1.00 35.30 6020 ASP G O 1
ATOM 6954 N N . LEU G 1 21 ? 16.651 68.531 97.664 1.00 33.35 6021 LEU G N 1
ATOM 6955 C CA . LEU G 1 21 ? 17.963 68.715 98.264 1.00 34.12 6021 LEU G CA 1
ATOM 6956 C C . LEU G 1 21 ? 17.870 69.388 99.626 1.00 34.56 6021 LEU G C 1
ATOM 6957 O O . LEU G 1 21 ? 18.605 69.036 100.549 1.00 33.47 6021 LEU G O 1
ATOM 6962 N N . ARG G 1 22 ? 16.971 70.358 99.759 1.00 35.93 6022 ARG G N 1
ATOM 6963 C CA . ARG G 1 22 ? 16.822 71.050 101.034 1.00 36.43 6022 ARG G CA 1
ATOM 6964 C C . ARG G 1 22 ? 16.379 70.094 102.127 1.00 35.69 6022 ARG G C 1
ATOM 6965 O O . ARG G 1 22 ? 16.954 70.076 103.213 1.00 38.40 6022 ARG G O 1
ATOM 6973 N N . ASP G 1 23 ? 15.362 69.295 101.835 1.00 34.99 6023 ASP G N 1
ATOM 6974 C CA . ASP G 1 23 ? 14.861 68.328 102.801 1.00 34.65 6023 ASP G CA 1
ATOM 6975 C C . ASP G 1 23 ? 15.964 67.337 103.187 1.00 34.39 6023 ASP G C 1
ATOM 6976 O O . ASP G 1 23 ? 16.082 66.917 104.347 1.00 32.59 6023 ASP G O 1
ATOM 6981 N N . ILE G 1 24 ? 16.760 66.946 102.200 1.00 32.46 6024 ILE G N 1
ATOM 6982 C CA . ILE G 1 24 ? 17.852 66.017 102.448 1.00 32.31 6024 ILE G CA 1
ATOM 6983 C C . ILE G 1 24 ? 18.829 66.648 103.435 1.00 32.54 6024 ILE G C 1
ATOM 6984 O O . ILE G 1 24 ? 19.244 66.019 104.410 1.00 32.19 6024 ILE G O 1
ATOM 6989 N N . MET G 1 25 ? 19.180 67.902 103.180 1.00 32.57 6025 MET G N 1
ATOM 6990 C CA . MET G 1 25 ? 20.100 68.621 104.044 1.00 33.41 6025 MET G CA 1
ATOM 6991 C C . MET G 1 25 ? 19.545 68.800 105.447 1.00 34.67 6025 MET G C 1
ATOM 6992 O O . MET G 1 25 ? 20.250 68.582 106.433 1.00 34.84 6025 MET G O 1
ATOM 6997 N N . ALA G 1 26 ? 18.278 69.192 105.535 1.00 34.70 6026 ALA G N 1
ATOM 6998 C CA . ALA G 1 26 ? 17.635 69.399 106.824 1.00 35.44 6026 ALA G CA 1
ATOM 6999 C C . ALA G 1 26 ? 17.799 68.167 107.699 1.00 34.30 6026 ALA G C 1
ATOM 7000 O O . ALA G 1 26 ? 18.268 68.267 108.827 1.00 35.37 6026 ALA G O 1
ATOM 7002 N N . LYS G 1 27 ? 17.418 67.004 107.179 1.00 34.88 6027 LYS G N 1
ATOM 7003 C CA . LYS G 1 27 ? 17.527 65.770 107.948 1.00 33.58 6027 LYS G CA 1
ATOM 7004 C C . LYS G 1 27 ? 18.980 65.363 108.194 1.00 35.08 6027 LYS G C 1
ATOM 7005 O O . LYS G 1 27 ? 19.322 64.884 109.278 1.00 35.37 6027 LYS G O 1
ATOM 7007 N N . SER G 1 28 ? 19.834 65.557 107.193 1.00 33.61 6028 SER G N 1
ATOM 7008 C CA . SER G 1 28 ? 21.249 65.208 107.325 1.00 34.25 6028 SER G CA 1
ATOM 7009 C C . SER G 1 28 ? 21.934 65.966 108.461 1.00 33.77 6028 SER G C 1
ATOM 7010 O O . SER G 1 28 ? 22.630 65.372 109.285 1.00 31.09 6028 SER G O 1
ATOM 7013 N N . GLU G 1 29 ? 21.751 67.283 108.493 1.00 32.62 6029 GLU G N 1
ATOM 7014 C CA . GLU G 1 29 ? 22.375 68.098 109.526 1.00 33.26 6029 GLU G CA 1
ATOM 7015 C C . GLU G 1 29 ? 21.951 67.655 110.922 1.00 31.25 6029 GLU G C 1
ATOM 7016 O O . GLU G 1 29 ? 22.777 67.533 111.818 1.00 31.90 6029 GLU G O 1
ATOM 7022 N N . VAL G 1 30 ? 20.660 67.400 111.097 1.00 31.17 6030 VAL G N 1
ATOM 7023 C CA . VAL G 1 30 ? 20.132 66.973 112.383 1.00 30.45 6030 VAL G CA 1
ATOM 7024 C C . VAL G 1 30 ? 20.636 65.599 112.810 1.00 31.42 6030 VAL G C 1
ATOM 7025 O O . VAL G 1 30 ? 21.021 65.394 113.964 1.00 29.53 6030 VAL G O 1
ATOM 7029 N N . ASN G 1 31 ? 20.614 64.650 111.881 1.00 30.22 6031 ASN G N 1
ATOM 7030 C CA . ASN G 1 31 ? 21.042 63.291 112.184 1.00 29.88 6031 ASN G CA 1
ATOM 7031 C C . ASN G 1 31 ? 22.544 63.149 112.357 1.00 28.12 6031 ASN G C 1
ATOM 7032 O O . ASN G 1 31 ? 23.008 62.431 113.249 1.00 28.44 6031 ASN G O 1
ATOM 7037 N N . ASN G 1 32 ? 23.307 63.834 111.512 1.00 25.86 6032 ASN G N 1
ATOM 7038 C CA . ASN G 1 32 ? 24.760 63.764 111.595 1.00 25.10 6032 ASN G CA 1
ATOM 7039 C C . ASN G 1 32 ? 25.284 64.434 112.863 1.00 25.10 6032 ASN G C 1
ATOM 7040 O O . ASN G 1 32 ? 26.202 63.925 113.510 1.00 23.26 6032 ASN G O 1
ATOM 7045 N N . LEU G 1 33 ? 24.706 65.576 113.216 1.00 26.08 6033 LEU G N 1
ATOM 7046 C CA . LEU G 1 33 ? 25.120 66.273 114.427 1.00 27.87 6033 LEU G CA 1
ATOM 7047 C C . LEU G 1 33 ? 24.902 65.304 115.595 1.00 26.42 6033 LEU G C 1
ATOM 7048 O O . LEU G 1 33 ? 25.765 65.146 116.457 1.00 26.01 6033 LEU G O 1
ATOM 7053 N N . ARG G 1 34 ? 23.750 64.642 115.593 1.00 26.56 6034 ARG G N 1
ATOM 7054 C CA . ARG G 1 34 ? 23.405 63.679 116.624 1.00 26.78 6034 ARG G CA 1
ATOM 7055 C C . ARG G 1 34 ? 24.379 62.507 116.671 1.00 28.42 6034 ARG G C 1
ATOM 7056 O O . ARG G 1 34 ? 24.749 62.042 117.749 1.00 27.02 6034 ARG G O 1
ATOM 7064 N N . ASP G 1 35 ? 24.793 62.026 115.502 1.00 26.10 6035 ASP G N 1
ATOM 7065 C CA . ASP G 1 35 ? 25.690 60.875 115.444 1.00 26.66 6035 ASP G CA 1
ATOM 7066 C C . ASP G 1 35 ? 27.183 61.197 115.388 1.00 25.58 6035 ASP G C 1
ATOM 7067 O O . ASP G 1 35 ? 28.006 60.297 115.222 1.00 26.82 6035 ASP G O 1
ATOM 7072 N N . GLY G 1 36 ? 27.536 62.466 115.551 1.00 24.52 6036 GLY G N 1
ATOM 7073 C CA . GLY G 1 36 ? 28.938 62.837 115.498 1.00 25.12 6036 GLY G CA 1
ATOM 7074 C C . GLY G 1 36 ? 29.516 62.705 114.099 1.00 24.24 6036 GLY G C 1
ATOM 7075 O O . GLY G 1 36 ? 30.732 62.597 113.912 1.00 24.07 6036 GLY G O 1
ATOM 7076 N N . ILE G 1 37 ? 28.639 62.722 113.104 1.00 25.45 6037 ILE G N 1
ATOM 7077 C CA . ILE G 1 37 ? 29.067 62.599 111.720 1.00 25.26 6037 ILE G CA 1
ATOM 7078 C C . ILE G 1 37 ? 29.200 63.949 111.025 1.00 24.68 6037 ILE G C 1
ATOM 7079 O O . ILE G 1 37 ? 28.406 64.857 111.261 1.00 23.37 6037 ILE G O 1
ATOM 7084 N N . THR G 1 38 ? 30.234 64.084 110.200 1.00 22.64 6038 THR G N 1
ATOM 7085 C CA . THR G 1 38 ? 30.458 65.304 109.427 1.00 23.33 6038 THR G CA 1
ATOM 7086 C C . THR G 1 38 ? 30.744 64.871 107.984 1.00 23.73 6038 THR G C 1
ATOM 7087 O O . THR G 1 38 ? 30.961 63.686 107.717 1.00 20.54 6038 THR G O 1
ATOM 7091 N N . GLY G 1 39 ? 30.741 65.819 107.054 1.00 24.51 6039 GLY G N 1
ATOM 7092 C CA . GLY G 1 39 ? 31.019 65.468 105.673 1.00 25.64 6039 GLY G CA 1
ATOM 7093 C C . GLY G 1 39 ? 30.553 66.497 104.669 1.00 27.98 6039 GLY G C 1
ATOM 7094 O O . GLY G 1 39 ? 30.293 67.655 105.008 1.00 26.87 6039 GLY G O 1
ATOM 7095 N N . MET G 1 40 ? 30.438 66.065 103.419 1.00 29.13 6040 MET G N 1
ATOM 7096 C CA . MET G 1 40 ? 30.006 66.957 102.360 1.00 31.52 6040 MET G CA 1
ATOM 7097 C C . MET G 1 40 ? 29.298 66.196 101.254 1.00 29.33 6040 MET G C 1
ATOM 7098 O O . MET G 1 40 ? 29.654 65.063 100.940 1.00 27.57 6040 MET G O 1
ATOM 7103 N N . LEU G 1 41 ? 28.290 66.840 100.680 1.00 28.27 6041 LEU G N 1
ATOM 7104 C CA . LEU G 1 41 ? 27.496 66.261 99.614 1.00 28.11 6041 LEU G CA 1
ATOM 7105 C C . LEU G 1 41 ? 27.635 67.095 98.348 1.00 29.09 6041 LEU G C 1
ATOM 7106 O O . LEU G 1 41 ? 27.375 68.298 98.349 1.00 26.77 6041 LEU G O 1
ATOM 7111 N N . CYS G 1 42 ? 28.055 66.449 97.268 1.00 27.73 6042 CYS G N 1
ATOM 7112 C CA . CYS G 1 42 ? 28.217 67.130 95.996 1.00 28.45 6042 CYS G CA 1
ATOM 7113 C C . CYS G 1 42 ? 27.153 66.646 95.014 1.00 29.27 6042 CYS G C 1
ATOM 7114 O O . CYS G 1 42 ? 26.937 65.439 94.852 1.00 26.81 6042 CYS G O 1
ATOM 7117 N N . TYR G 1 43 ? 26.470 67.596 94.380 1.00 29.68 6043 TYR G N 1
ATOM 7118 C CA . TYR G 1 43 ? 25.434 67.273 93.406 1.00 30.24 6043 TYR G CA 1
ATOM 7119 C C . TYR G 1 43 ? 25.692 67.967 92.078 1.00 31.26 6043 TYR G C 1
ATOM 7120 O O . TYR G 1 43 ? 25.793 69.193 92.015 1.00 30.59 6043 TYR G O 1
ATOM 7129 N N . GLY G 1 44 ? 25.782 67.170 91.018 1.00 30.47 6044 GLY G N 1
ATOM 7130 C CA . GLY G 1 44 ? 26.025 67.718 89.701 1.00 32.07 6044 GLY G CA 1
ATOM 7131 C C . GLY G 1 44 ? 25.776 66.712 88.600 1.00 31.72 6044 GLY G C 1
ATOM 7132 O O . GLY G 1 44 ? 25.884 65.503 88.815 1.00 30.92 6044 GLY G O 1
ATOM 7133 N N . ASN G 1 45 ? 25.430 67.221 87.419 1.00 32.38 6045 ASN G N 1
ATOM 7134 C CA . ASN G 1 45 ? 25.169 66.387 86.252 1.00 31.08 6045 ASN G CA 1
ATOM 7135 C C . ASN G 1 45 ? 24.332 65.154 86.616 1.00 30.82 6045 ASN G C 1
ATOM 7136 O O . ASN G 1 45 ? 24.598 64.045 86.146 1.00 30.09 6045 ASN G O 1
ATOM 7141 N N . GLY G 1 46 ? 23.329 65.359 87.468 1.00 30.18 6046 GLY G N 1
ATOM 7142 C CA . GLY G 1 46 ? 22.450 64.275 87.882 1.00 30.20 6046 GLY G CA 1
ATOM 7143 C C . GLY G 1 46 ? 23.105 63.205 88.739 1.00 30.63 6046 GLY G C 1
ATOM 7144 O O . GLY G 1 46 ? 22.550 62.122 88.939 1.00 30.26 6046 GLY G O 1
ATOM 7145 N N . MET G 1 47 ? 24.293 63.499 89.251 1.00 29.65 6047 MET G N 1
ATOM 7146 C CA . MET G 1 47 ? 25.006 62.530 90.077 1.00 30.19 6047 MET G CA 1
ATOM 7147 C C . MET G 1 47 ? 25.261 63.042 91.496 1.00 29.69 6047 MET G C 1
ATOM 7148 O O . MET G 1 47 ? 25.327 64.248 91.735 1.00 29.23 6047 MET G O 1
ATOM 7153 N N . PHE G 1 48 ? 25.395 62.104 92.429 1.00 28.64 6048 PHE G N 1
ATOM 7154 C CA . PHE G 1 48 ? 25.655 62.401 93.831 1.00 27.76 6048 PHE G CA 1
ATOM 7155 C C . PHE G 1 48 ? 27.007 61.843 94.256 1.00 27.19 6048 PHE G C 1
ATOM 7156 O O . PHE G 1 48 ? 27.334 60.702 93.942 1.00 28.14 6048 PHE G O 1
ATOM 7164 N N . LEU G 1 49 ? 27.791 62.654 94.956 1.00 26.35 6049 LEU G N 1
ATOM 7165 C CA . LEU G 1 49 ? 29.090 62.230 95.466 1.00 26.23 6049 LEU G CA 1
ATOM 7166 C C . LEU G 1 49 ? 29.149 62.757 96.897 1.00 26.62 6049 LEU G C 1
ATOM 7167 O O . LEU G 1 49 ? 29.210 63.968 97.121 1.00 26.98 6049 LEU G O 1
ATOM 7172 N N . GLN G 1 50 ? 29.135 61.843 97.861 1.00 25.40 6050 GLN G N 1
ATOM 7173 C CA . GLN G 1 50 ? 29.136 62.228 99.266 1.00 26.13 6050 GLN G CA 1
ATOM 7174 C C . GLN G 1 50 ? 30.183 61.511 100.090 1.00 24.63 6050 GLN G C 1
ATOM 7175 O O . GLN G 1 50 ? 30.551 60.376 99.793 1.00 23.67 6050 GLN G O 1
ATOM 7181 N N . THR G 1 51 ? 30.676 62.192 101.121 1.00 23.78 6051 THR G N 1
ATOM 7182 C CA . THR G 1 51 ? 31.649 61.595 102.026 1.00 23.79 6051 THR G CA 1
ATOM 7183 C C . THR G 1 51 ? 31.138 61.809 103.447 1.00 24.68 6051 THR G C 1
ATOM 7184 O O . THR G 1 51 ? 30.547 62.845 103.753 1.00 23.95 6051 THR G O 1
ATOM 7188 N N . LEU G 1 52 ? 31.327 60.805 104.295 1.00 24.13 6052 LEU G N 1
ATOM 7189 C CA . LEU G 1 52 ? 30.897 60.876 105.687 1.00 24.12 6052 LEU G CA 1
ATOM 7190 C C . LEU G 1 52 ? 32.037 60.440 106.583 1.00 23.21 6052 LEU G C 1
ATOM 7191 O O . LEU G 1 52 ? 32.680 59.417 106.334 1.00 21.12 6052 LEU G O 1
ATOM 7196 N N . GLU G 1 53 ? 32.289 61.220 107.626 1.00 21.28 6053 GLU G N 1
ATOM 7197 C CA . GLU G 1 53 ? 33.339 60.889 108.570 1.00 21.15 6053 GLU G CA 1
ATOM 7198 C C . GLU G 1 53 ? 32.687 60.691 109.926 1.00 21.85 6053 GLU G C 1
ATOM 7199 O O . GLU G 1 53 ? 31.706 61.359 110.265 1.00 20.47 6053 GLU G O 1
ATOM 7205 N N . GLY G 1 54 ? 33.235 59.764 110.699 1.00 21.73 6054 GLY G N 1
ATOM 7206 C CA . GLY G 1 54 ? 32.678 59.483 112.001 1.00 21.44 6054 GLY G CA 1
ATOM 7207 C C . GLY G 1 54 ? 33.026 58.090 112.468 1.00 22.18 6054 GLY G C 1
ATOM 7208 O O . GLY G 1 54 ? 34.027 57.491 112.062 1.00 22.60 6054 GLY G O 1
ATOM 7209 N N . ASP G 1 55 ? 32.167 57.574 113.329 1.00 20.54 6055 ASP G N 1
ATOM 7210 C CA . ASP G 1 55 ? 32.318 56.256 113.920 1.00 22.98 6055 ASP G CA 1
ATOM 7211 C C . ASP G 1 55 ? 32.026 55.132 112.910 1.00 22.08 6055 ASP G C 1
ATOM 7212 O O . ASP G 1 55 ? 31.192 55.288 112.016 1.00 19.87 6055 ASP G O 1
ATOM 7217 N N . ARG G 1 56 ? 32.717 54.006 113.048 1.00 22.35 6056 ARG G N 1
ATOM 7218 C CA . ARG G 1 56 ? 32.502 52.897 112.127 1.00 24.57 6056 ARG G CA 1
ATOM 7219 C C . ARG G 1 56 ? 31.047 52.479 112.072 1.00 23.80 6056 ARG G C 1
ATOM 7220 O O . ARG G 1 56 ? 30.457 52.375 110.993 1.00 23.51 6056 ARG G O 1
ATOM 7228 N N . GLN G 1 57 ? 30.465 52.254 113.241 1.00 23.19 6057 GLN G N 1
ATOM 7229 C CA . GLN G 1 57 ? 29.081 51.826 113.334 1.00 23.90 6057 GLN G CA 1
ATOM 7230 C C . GLN G 1 57 ? 28.072 52.868 112.871 1.00 23.93 6057 GLN G C 1
ATOM 7231 O O . GLN G 1 57 ? 27.161 52.556 112.104 1.00 25.42 6057 GLN G O 1
ATOM 7237 N N . LYS G 1 58 ? 28.234 54.105 113.328 1.00 21.17 6058 LYS G N 1
ATOM 7238 C CA . LYS G 1 58 ? 27.307 55.166 112.961 1.00 21.50 6058 LYS G CA 1
ATOM 7239 C C . LYS G 1 58 ? 27.347 55.490 111.473 1.00 20.03 6058 LYS G C 1
ATOM 7240 O O . LYS G 1 58 ? 26.302 55.688 110.846 1.00 18.43 6058 LYS G O 1
ATOM 7246 N N . VAL G 1 59 ? 28.549 55.566 110.910 1.00 19.14 6059 VAL G N 1
ATOM 7247 C CA . VAL G 1 59 ? 28.678 55.860 109.484 1.00 18.67 6059 VAL G CA 1
ATOM 7248 C C . VAL G 1 59 ? 28.016 54.744 108.673 1.00 19.46 6059 VAL G C 1
ATOM 7249 O O . VAL G 1 59 ? 27.292 55.009 107.708 1.00 20.02 6059 VAL G O 1
ATOM 7253 N N . SER G 1 60 ? 28.245 53.501 109.088 1.00 20.26 6060 SER G N 1
ATOM 7254 C CA . SER G 1 60 ? 27.666 52.355 108.395 1.00 21.18 6060 SER G CA 1
ATOM 7255 C C . SER G 1 60 ? 26.139 52.365 108.459 1.00 22.49 6060 SER G C 1
ATOM 7256 O O . SER G 1 60 ? 25.471 52.085 107.464 1.00 21.74 6060 SER G O 1
ATOM 7259 N N . GLU G 1 61 ? 25.584 52.680 109.625 1.00 24.86 6061 GLU G N 1
ATOM 7260 C CA . GLU G 1 61 ? 24.131 52.710 109.768 1.00 26.10 6061 GLU G CA 1
ATOM 7261 C C . GLU G 1 61 ? 23.520 53.836 108.951 1.00 25.67 6061 GLU G C 1
ATOM 7262 O O . GLU G 1 61 ? 22.425 53.698 108.409 1.00 26.38 6061 GLU G O 1
ATOM 7268 N N . THR G 1 62 ? 24.222 54.956 108.860 1.00 25.91 6062 THR G N 1
ATOM 7269 C CA . THR G 1 62 ? 23.712 56.080 108.087 1.00 26.21 6062 THR G CA 1
ATOM 7270 C C . THR G 1 62 ? 23.688 55.714 106.599 1.00 27.12 6062 THR G C 1
ATOM 7271 O O . THR G 1 62 ? 22.761 56.088 105.873 1.00 27.50 6062 THR G O 1
ATOM 7275 N N . TYR G 1 63 ? 24.705 54.985 106.147 1.00 25.17 6063 TYR G N 1
ATOM 7276 C CA . TYR G 1 63 ?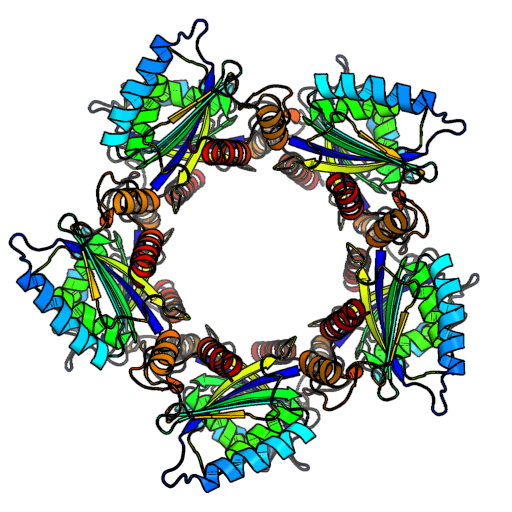 24.765 54.574 104.748 1.00 23.90 6063 TYR G CA 1
ATOM 7277 C C . TYR G 1 63 ? 23.608 53.628 104.463 1.00 22.80 6063 TYR G C 1
ATOM 7278 O O . TYR G 1 63 ? 22.988 53.702 103.404 1.00 23.45 6063 TYR G O 1
ATOM 7287 N N . ALA G 1 64 ? 23.314 52.733 105.402 1.00 21.82 6064 ALA G N 1
ATOM 7288 C CA . ALA G 1 64 ? 22.209 51.801 105.201 1.00 24.47 6064 ALA G CA 1
ATOM 7289 C C . ALA G 1 64 ? 20.883 52.559 105.060 1.00 26.37 6064 ALA G C 1
ATOM 7290 O O . ALA G 1 64 ? 20.009 52.145 104.288 1.00 24.35 6064 ALA G O 1
ATOM 7292 N N . ARG G 1 65 ? 20.728 53.662 105.799 1.00 26.19 6065 ARG G N 1
ATOM 7293 C CA . ARG G 1 65 ? 19.502 54.463 105.713 1.00 27.61 6065 ARG G CA 1
ATOM 7294 C C . ARG G 1 65 ? 19.450 55.188 104.372 1.00 27.34 6065 ARG G C 1
ATOM 7295 O O . ARG G 1 65 ? 18.406 55.251 103.722 1.00 28.41 6065 ARG G O 1
ATOM 7303 N N . ILE G 1 66 ? 20.585 55.744 103.966 1.00 27.07 6066 ILE G N 1
ATOM 7304 C CA . ILE G 1 66 ? 20.660 56.459 102.701 1.00 27.56 6066 ILE G CA 1
ATOM 7305 C C . ILE G 1 66 ? 20.296 55.539 101.539 1.00 26.48 6066 ILE G C 1
ATOM 7306 O O . ILE G 1 66 ? 19.665 55.975 100.579 1.00 28.21 6066 ILE G O 1
ATOM 7311 N N . LEU G 1 67 ? 20.670 54.267 101.633 1.00 26.12 6067 LEU G N 1
ATOM 7312 C CA . LEU G 1 67 ? 20.365 53.319 100.564 1.00 28.03 6067 LEU G CA 1
ATOM 7313 C C . LEU G 1 67 ? 18.871 53.081 100.379 1.00 29.81 6067 LEU G C 1
ATOM 7314 O O . LEU G 1 67 ? 18.440 52.646 99.315 1.00 28.87 6067 LEU G O 1
ATOM 7319 N N . LYS G 1 68 ? 18.083 53.370 101.410 1.00 29.66 6068 LYS G N 1
ATOM 7320 C CA . LYS G 1 68 ? 16.641 53.162 101.344 1.00 31.54 6068 LYS G CA 1
ATOM 7321 C C . LYS G 1 68 ? 15.891 54.377 100.815 1.00 30.75 6068 LYS G C 1
ATOM 7322 O O . LYS G 1 68 ? 14.691 54.312 100.559 1.00 29.45 6068 LYS G O 1
ATOM 7328 N N . ASP G 1 69 ? 16.604 55.484 100.652 1.00 32.78 6069 ASP G N 1
ATOM 7329 C CA . ASP G 1 69 ? 16.006 56.720 100.169 1.00 33.05 6069 ASP G CA 1
ATOM 7330 C C . ASP G 1 69 ? 15.724 56.605 98.669 1.00 33.28 6069 ASP G C 1
ATOM 7331 O O . ASP G 1 69 ? 16.625 56.340 97.877 1.00 31.69 6069 ASP G O 1
ATOM 7336 N N . PRO G 1 70 ? 14.461 56.804 98.264 1.00 33.34 6070 PRO G N 1
ATOM 7337 C CA . PRO G 1 70 ? 14.045 56.723 96.859 1.00 33.94 6070 PRO G CA 1
ATOM 7338 C C . PRO G 1 70 ? 14.500 57.889 95.986 1.00 33.33 6070 PRO G C 1
ATOM 7339 O O . PRO G 1 70 ? 14.355 57.846 94.769 1.00 33.78 6070 PRO G O 1
ATOM 7343 N N . ARG G 1 71 ? 15.062 58.923 96.599 1.00 32.41 6071 ARG G N 1
ATOM 7344 C CA . ARG G 1 71 ? 15.516 60.072 95.832 1.00 32.54 6071 ARG G CA 1
ATOM 7345 C C . ARG G 1 71 ? 16.806 59.835 95.041 1.00 31.68 6071 ARG G C 1
ATOM 7346 O O . ARG G 1 71 ? 17.308 60.732 94.370 1.00 31.22 6071 ARG G O 1
ATOM 7354 N N . HIS G 1 72 ? 17.348 58.628 95.118 1.00 32.33 6072 HIS G N 1
ATOM 7355 C CA . HIS G 1 72 ? 18.539 58.307 94.347 1.00 32.39 6072 HIS G CA 1
ATOM 7356 C C . HIS G 1 72 ? 18.600 56.801 94.195 1.00 31.92 6072 HIS G C 1
ATOM 7357 O O . HIS G 1 72 ? 17.810 56.083 94.804 1.00 29.82 6072 HIS G O 1
ATOM 7364 N N . HIS G 1 73 ? 19.536 56.319 93.385 1.00 31.10 6073 HIS G N 1
ATOM 7365 C CA . HIS G 1 73 ? 19.664 54.881 93.160 1.00 30.83 6073 HIS G CA 1
ATOM 7366 C C . HIS G 1 73 ? 21.039 54.549 92.589 1.00 29.83 6073 HIS G C 1
ATOM 7367 O O . HIS G 1 73 ? 21.853 55.445 92.363 1.00 30.51 6073 HIS G O 1
ATOM 7374 N N . SER G 1 74 ? 21.289 53.264 92.354 1.00 29.31 6074 SER G N 1
ATOM 7375 C CA . SER G 1 74 ? 22.565 52.816 91.797 1.00 28.46 6074 SER G CA 1
ATOM 7376 C C . SER G 1 74 ? 23.744 53.300 92.637 1.00 27.26 6074 SER G C 1
ATOM 7377 O O . SER G 1 74 ? 24.744 53.789 92.109 1.00 23.64 6074 SER G O 1
ATOM 7380 N N . ALA G 1 75 ? 23.626 53.173 93.951 1.00 25.71 6075 ALA G N 1
ATOM 7381 C CA . ALA G 1 75 ? 24.697 53.611 94.827 1.00 24.74 6075 ALA G CA 1
ATOM 7382 C C . ALA G 1 75 ? 25.927 52.728 94.671 1.00 23.96 6075 ALA G C 1
ATOM 7383 O O . ALA G 1 75 ? 25.824 51.508 94.510 1.00 22.32 6075 ALA G O 1
ATOM 7385 N N . GLU G 1 76 ? 27.094 53.352 94.710 1.00 23.16 6076 GLU G N 1
ATOM 7386 C CA . GLU G 1 76 ? 28.334 52.611 94.617 1.00 23.25 6076 GLU G CA 1
ATOM 7387 C C . GLU G 1 76 ? 29.289 53.105 95.677 1.00 23.42 6076 GLU G C 1
ATOM 7388 O O . GLU G 1 76 ? 29.521 54.307 95.801 1.00 22.18 6076 GLU G O 1
ATOM 7394 N N . ILE G 1 77 ? 29.834 52.178 96.454 1.00 22.81 6077 ILE G N 1
ATOM 7395 C CA . ILE G 1 77 ? 30.792 52.550 97.482 1.00 21.66 6077 ILE G CA 1
ATOM 7396 C C . ILE G 1 77 ? 32.104 52.868 96.778 1.00 22.29 6077 ILE G C 1
ATOM 7397 O O . ILE G 1 77 ? 32.534 52.139 95.883 1.00 21.92 6077 ILE G O 1
ATOM 7402 N N . VAL G 1 78 ? 32.724 53.973 97.169 1.00 21.58 6078 VAL G N 1
ATOM 7403 C CA . VAL G 1 78 ? 33.991 54.383 96.582 1.00 20.43 6078 VAL G CA 1
ATOM 7404 C C . VAL G 1 78 ? 35.136 54.035 97.516 1.00 20.91 6078 VAL G C 1
ATOM 7405 O O . VAL G 1 78 ? 36.179 53.543 97.085 1.00 18.11 6078 VAL G O 1
ATOM 7409 N N . GLU G 1 79 ? 34.933 54.282 98.806 1.00 20.89 6079 GLU G N 1
ATOM 7410 C CA . GLU G 1 79 ? 35.961 53.988 99.786 1.00 22.51 6079 GLU G CA 1
ATOM 7411 C C . GLU G 1 79 ? 35.432 53.991 101.215 1.00 22.55 6079 GLU G C 1
ATOM 7412 O O . GLU G 1 79 ? 34.478 54.696 101.532 1.00 21.69 6079 GLU G O 1
ATOM 7418 N N . PHE G 1 80 ? 36.052 53.177 102.062 1.00 22.28 6080 PHE G N 1
ATOM 7419 C CA . PHE G 1 80 ? 35.721 53.114 103.483 1.00 23.48 6080 PHE G CA 1
ATOM 7420 C C . PHE G 1 80 ? 36.991 52.660 104.182 1.00 21.69 6080 PHE G C 1
ATOM 7421 O O . PHE G 1 80 ? 37.438 51.525 104.001 1.00 18.92 6080 PHE G O 1
ATOM 7429 N N . LYS G 1 81 ? 37.575 53.560 104.965 1.00 20.87 6081 LYS G N 1
ATOM 7430 C CA . LYS G 1 81 ? 38.802 53.268 105.682 1.00 23.13 6081 LYS G CA 1
ATOM 7431 C C . LYS G 1 81 ? 38.932 54.114 106.943 1.00 23.15 6081 LYS G C 1
ATOM 7432 O O . LYS G 1 81 ? 38.225 55.108 107.127 1.00 22.25 6081 LYS G O 1
ATOM 7438 N N . ALA G 1 82 ? 39.846 53.703 107.809 1.00 23.28 6082 ALA G N 1
ATOM 7439 C CA . ALA G 1 82 ? 40.105 54.421 109.044 1.00 22.63 6082 ALA G CA 1
ATOM 7440 C C . ALA G 1 82 ? 40.948 55.646 108.695 1.00 22.03 6082 ALA G C 1
ATOM 7441 O O . ALA G 1 82 ? 41.738 55.605 107.752 1.00 22.06 6082 ALA G O 1
ATOM 7443 N N . ILE G 1 83 ? 40.772 56.729 109.451 1.00 21.83 6083 ILE G N 1
ATOM 7444 C CA . ILE G 1 83 ? 41.547 57.957 109.253 1.00 21.44 6083 ILE G CA 1
ATOM 7445 C C . ILE G 1 83 ? 42.047 58.467 110.612 1.00 22.86 6083 ILE G C 1
ATOM 7446 O O . ILE G 1 83 ? 41.397 58.243 111.644 1.00 20.25 6083 ILE G O 1
ATOM 7451 N N . GLU G 1 84 ? 43.193 59.151 110.607 1.00 21.68 6084 GLU G N 1
ATOM 7452 C CA . GLU G 1 84 ? 43.789 59.696 111.829 1.00 22.87 6084 GLU G CA 1
ATOM 7453 C C . GLU G 1 84 ? 43.077 60.965 112.270 1.00 22.26 6084 GLU G C 1
ATOM 7454 O O . GLU G 1 84 ? 42.914 61.193 113.461 1.00 21.66 6084 GLU G O 1
ATOM 7456 N N . GLU G 1 85 ? 42.659 61.779 111.303 1.00 20.67 6085 GLU G N 1
ATOM 7457 C CA . GLU G 1 85 ? 41.949 63.021 111.580 1.00 20.26 6085 GLU G CA 1
ATOM 7458 C C . GLU G 1 85 ? 40.954 63.316 110.467 1.00 21.92 6085 GLU G C 1
ATOM 7459 O O . GLU G 1 85 ? 41.116 62.846 109.326 1.00 19.30 6085 GLU G O 1
ATOM 7465 N N . ARG G 1 86 ? 39.923 64.088 110.808 1.00 19.87 6086 ARG G N 1
ATOM 7466 C CA . ARG G 1 86 ? 38.886 64.454 109.849 1.00 19.71 6086 ARG G CA 1
ATOM 7467 C C . ARG G 1 86 ? 39.355 65.572 108.944 1.00 20.98 6086 ARG G C 1
ATOM 7468 O O . ARG G 1 86 ? 40.131 66.435 109.351 1.00 20.21 6086 ARG G O 1
ATOM 7476 N N . THR G 1 87 ? 38.862 65.545 107.712 1.00 21.98 6087 THR G N 1
ATOM 7477 C CA . THR G 1 87 ? 39.153 66.575 106.720 1.00 21.18 6087 THR G CA 1
ATOM 7478 C C . THR G 1 87 ? 37.927 67.488 106.629 1.00 19.98 6087 THR G C 1
ATOM 7479 O O . THR G 1 87 ? 38.044 68.708 106.602 1.00 22.38 6087 THR G O 1
ATOM 7483 N N . PHE G 1 88 ? 36.742 66.889 106.607 1.00 20.30 6088 PHE G N 1
ATOM 7484 C CA . PHE G 1 88 ? 35.496 67.653 106.490 1.00 21.05 6088 PHE G CA 1
ATOM 7485 C C . PHE G 1 88 ? 34.870 67.958 107.847 1.00 22.83 6088 PHE G C 1
ATOM 7486 O O . PHE G 1 88 ? 33.741 67.560 108.148 1.00 23.05 6088 PHE G O 1
ATOM 7494 N N . ILE G 1 89 ? 35.620 68.701 108.647 1.00 22.69 6089 ILE G N 1
ATOM 7495 C CA . ILE G 1 89 ? 35.231 69.068 109.997 1.00 25.77 6089 ILE G CA 1
ATOM 7496 C C . ILE G 1 89 ? 34.098 70.077 110.123 1.00 28.23 6089 ILE G C 1
ATOM 7497 O O . ILE G 1 89 ? 33.106 69.817 110.795 1.00 28.33 6089 ILE G O 1
ATOM 7502 N N . ASN G 1 90 ? 34.257 71.219 109.460 1.00 30.84 6090 ASN G N 1
ATOM 7503 C CA . ASN G 1 90 ? 33.308 72.323 109.530 1.00 31.81 6090 ASN G CA 1
ATOM 7504 C C . ASN G 1 90 ? 31.806 72.074 109.526 1.00 31.68 6090 ASN G C 1
ATOM 7505 O O . ASN G 1 90 ? 31.068 72.834 110.149 1.00 31.97 6090 ASN G O 1
ATOM 7510 N N . TRP G 1 91 ? 31.332 71.035 108.848 1.00 29.67 6091 TRP G N 1
ATOM 7511 C CA . TRP G 1 91 ? 29.891 70.821 108.804 1.00 30.92 6091 TRP G CA 1
ATOM 7512 C C . TRP G 1 91 ? 29.409 69.405 109.075 1.00 31.45 6091 TRP G C 1
ATOM 7513 O O . TRP G 1 91 ? 30.067 68.426 108.713 1.00 30.22 6091 TRP G O 1
ATOM 7524 N N . SER G 1 92 ? 28.247 69.307 109.717 1.00 30.21 6092 SER G N 1
ATOM 7525 C CA . SER G 1 92 ? 27.644 68.009 109.985 1.00 31.80 6092 SER G CA 1
ATOM 7526 C C . SER G 1 92 ? 27.328 67.437 108.595 1.00 31.66 6092 SER G C 1
ATOM 7527 O O . SER G 1 92 ? 27.353 66.224 108.383 1.00 30.15 6092 SER G O 1
ATOM 7530 N N . MET G 1 93 ? 27.045 68.343 107.658 1.00 31.89 6093 MET G N 1
ATOM 7531 C CA . MET G 1 93 ? 26.784 68.020 106.253 1.00 31.69 6093 MET G CA 1
ATOM 7532 C C . MET G 1 93 ? 26.626 69.328 105.487 1.00 32.90 6093 MET G C 1
ATOM 7533 O O . MET G 1 93 ? 25.833 70.194 105.867 1.00 32.13 6093 MET G O 1
ATOM 7538 N N . ARG G 1 94 ? 27.417 69.471 104.428 1.00 31.89 6094 ARG G N 1
ATOM 7539 C CA . ARG G 1 94 ? 27.407 70.659 103.579 1.00 34.22 6094 ARG G CA 1
ATOM 7540 C C . ARG G 1 94 ? 27.061 70.223 102.158 1.00 34.81 6094 ARG G C 1
ATOM 7541 O O . ARG G 1 94 ? 27.627 69.260 101.644 1.00 34.49 6094 ARG G O 1
ATOM 7549 N N . LEU G 1 95 ? 26.135 70.930 101.526 1.00 33.93 6095 LEU G N 1
ATOM 7550 C CA . LEU G 1 95 ? 25.735 70.589 100.173 1.00 35.33 6095 LEU G CA 1
ATOM 7551 C C . LEU G 1 95 ? 26.412 71.530 99.179 1.00 35.41 6095 LEU G C 1
ATOM 7552 O O . LEU G 1 95 ? 26.470 72.741 99.394 1.00 35.08 6095 LEU G O 1
ATOM 7557 N N . VAL G 1 96 ? 26.936 70.968 98.096 1.00 33.75 6096 VAL G N 1
ATOM 7558 C CA . VAL G 1 96 ? 27.575 71.767 97.065 1.00 32.94 6096 VAL G CA 1
ATOM 7559 C C . VAL G 1 96 ? 26.955 71.414 95.712 1.00 33.26 6096 VAL G C 1
ATOM 7560 O O . VAL G 1 96 ? 27.041 70.267 95.246 1.00 29.74 6096 VAL G O 1
ATOM 7564 N N . GLN G 1 97 ? 26.309 72.403 95.096 1.00 32.50 6097 GLN G N 1
ATOM 7565 C CA . GLN G 1 97 ? 25.672 72.220 93.796 1.00 32.25 6097 GLN G CA 1
ATOM 7566 C C . GLN G 1 97 ? 26.609 72.736 92.715 1.00 32.62 6097 GLN G C 1
ATOM 7567 O O . GLN G 1 97 ? 26.821 73.942 92.580 1.00 31.42 6097 GLN G O 1
ATOM 7573 N N . LEU G 1 98 ? 27.185 71.811 91.955 1.00 32.49 6098 LEU G N 1
ATOM 7574 C CA . LEU G 1 98 ? 28.113 72.173 90.889 1.00 33.77 6098 LEU G CA 1
ATOM 7575 C C . LEU G 1 98 ? 27.484 73.170 89.913 1.00 34.34 6098 LEU G C 1
ATOM 7576 O O . LEU G 1 98 ? 28.165 74.045 89.373 1.00 35.30 6098 LEU G O 1
ATOM 7581 N N . GLY G 1 99 ? 26.180 73.035 89.695 1.00 35.32 6099 GLY G N 1
ATOM 7582 C CA . GLY G 1 99 ? 25.486 73.936 88.792 1.00 38.20 6099 GLY G CA 1
ATOM 7583 C C . GLY G 1 99 ? 25.508 75.395 89.225 1.00 39.51 6099 GLY G C 1
ATOM 7584 O O . GLY G 1 99 ? 25.388 76.292 88.390 1.00 39.85 6099 GLY G O 1
ATOM 7585 N N . GLU G 1 100 ? 25.660 75.644 90.523 1.00 40.84 6100 GLU G N 1
ATOM 7586 C CA . GLU G 1 100 ? 25.686 77.012 91.038 1.00 41.97 6100 GLU G CA 1
ATOM 7587 C C . GLU G 1 100 ? 27.095 77.571 91.159 1.00 43.07 6100 GLU G C 1
ATOM 7588 O O . GLU G 1 100 ? 27.284 78.739 91.504 1.00 42.87 6100 GLU G O 1
ATOM 7594 N N . MET G 1 101 ? 28.083 76.732 90.869 1.00 43.89 6101 MET G N 1
ATOM 7595 C CA . MET G 1 101 ? 29.485 77.135 90.938 1.00 44.56 6101 MET G CA 1
ATOM 7596 C C . MET G 1 101 ? 29.930 77.831 89.660 1.00 44.79 6101 MET G C 1
ATOM 7597 O O . MET G 1 101 ? 29.232 77.801 88.643 1.00 44.96 6101 MET G O 1
ATOM 7602 N N . ASP G 1 102 ? 31.105 78.448 89.718 1.00 44.16 6102 ASP G N 1
ATOM 7603 C CA . ASP G 1 102 ? 31.660 79.124 88.553 1.00 44.49 6102 ASP G CA 1
ATOM 7604 C C . ASP G 1 102 ? 31.964 78.061 87.501 1.00 43.54 6102 ASP G C 1
ATOM 7605 O O . ASP G 1 102 ? 32.786 77.170 87.728 1.00 43.09 6102 ASP G O 1
ATOM 7610 N N . SER G 1 103 ? 31.303 78.164 86.352 1.00 42.63 6103 SER G N 1
ATOM 7611 C CA . SER G 1 103 ? 31.476 77.204 85.263 1.00 42.61 6103 SER G CA 1
ATOM 7612 C C . SER G 1 103 ? 32.928 76.790 85.002 1.00 42.30 6103 SER G C 1
ATOM 7613 O O . SER G 1 103 ? 33.222 75.603 84.834 1.00 42.38 6103 SER G O 1
ATOM 7616 N N . ASP G 1 104 ? 33.837 77.762 84.978 1.00 41.35 6104 ASP G N 1
ATOM 7617 C CA . ASP G 1 104 ? 35.244 77.463 84.726 1.00 41.91 6104 ASP G CA 1
ATOM 7618 C C . ASP G 1 104 ? 35.961 76.904 85.947 1.00 41.02 6104 ASP G C 1
ATOM 7619 O O . ASP G 1 104 ? 36.960 76.191 85.823 1.00 40.28 6104 ASP G O 1
ATOM 7624 N N . THR G 1 105 ? 35.458 77.235 87.130 1.00 41.02 6105 THR G N 1
ATOM 7625 C CA . THR G 1 105 ? 36.066 76.736 88.355 1.00 39.38 6105 THR G CA 1
ATOM 7626 C C . THR G 1 105 ? 35.792 75.239 88.474 1.00 37.55 6105 THR G C 1
ATOM 7627 O O . THR G 1 105 ? 36.683 74.460 88.817 1.00 38.93 6105 THR G O 1
ATOM 7631 N N . ILE G 1 106 ? 34.557 74.843 88.183 1.00 35.65 6106 ILE G N 1
ATOM 7632 C CA . ILE G 1 106 ? 34.169 73.442 88.264 1.00 35.49 6106 ILE G CA 1
ATOM 7633 C C . ILE G 1 106 ? 34.715 72.626 87.092 1.00 34.65 6106 ILE G C 1
ATOM 7634 O O . ILE G 1 106 ? 35.051 71.453 87.250 1.00 34.95 6106 ILE G O 1
ATOM 7639 N N . ARG G 1 107 ? 34.788 73.242 85.915 1.00 33.63 6107 ARG G N 1
ATOM 7640 C CA . ARG G 1 107 ? 35.307 72.554 84.739 1.00 33.11 6107 ARG G CA 1
ATOM 7641 C C . ARG G 1 107 ? 36.744 72.149 85.045 1.00 32.17 6107 ARG G C 1
ATOM 7642 O O . ARG G 1 107 ? 37.136 70.993 84.857 1.00 31.72 6107 ARG G O 1
ATOM 7650 N N . ARG G 1 108 ? 37.523 73.112 85.530 1.00 30.18 6108 ARG G N 1
ATOM 7651 C CA . ARG G 1 108 ? 38.920 72.868 85.871 1.00 31.84 6108 ARG G CA 1
ATOM 7652 C C . ARG G 1 108 ? 39.062 71.788 86.940 1.00 30.64 6108 ARG G C 1
ATOM 7653 O O . ARG G 1 108 ? 39.934 70.923 86.846 1.00 30.25 6108 ARG G O 1
ATOM 7661 N N . LEU G 1 109 ? 38.215 71.846 87.960 1.00 29.71 6109 LEU G N 1
ATOM 7662 C CA . LEU G 1 109 ? 38.284 70.869 89.038 1.00 31.02 6109 LEU G CA 1
ATOM 7663 C C . LEU G 1 109 ? 37.834 69.486 88.568 1.00 29.97 6109 LEU G C 1
ATOM 7664 O O . LEU G 1 109 ? 38.475 68.485 88.872 1.00 29.41 6109 LEU G O 1
ATOM 7669 N N . ARG G 1 110 ? 36.744 69.439 87.809 1.00 29.54 6110 ARG G N 1
ATOM 7670 C CA . ARG G 1 110 ? 36.221 68.181 87.312 1.00 30.33 6110 ARG G CA 1
ATOM 7671 C C . ARG G 1 110 ? 37.211 67.496 86.372 1.00 31.02 6110 ARG G C 1
ATOM 7672 O O . ARG G 1 110 ? 37.324 66.272 86.363 1.00 30.68 6110 ARG G O 1
ATOM 7680 N N . LEU G 1 111 ? 37.938 68.283 85.587 1.00 30.64 6111 LEU G N 1
ATOM 7681 C CA . LEU G 1 111 ? 38.928 67.721 84.678 1.00 29.97 6111 LEU G CA 1
ATOM 7682 C C . LEU G 1 111 ? 40.153 67.296 85.476 1.00 26.91 6111 LEU G C 1
ATOM 7683 O O . LEU G 1 111 ? 40.735 66.241 85.227 1.00 26.41 6111 LEU G O 1
ATOM 7688 N N . LYS G 1 112 ? 40.538 68.109 86.452 1.00 25.94 6112 LYS G N 1
ATOM 7689 C CA . LYS G 1 112 ? 41.714 67.800 87.260 1.00 25.52 6112 LYS G CA 1
ATOM 7690 C C . LYS G 1 112 ? 41.685 66.390 87.850 1.00 24.94 6112 LYS G C 1
ATOM 7691 O O . LYS G 1 112 ? 42.691 65.675 87.822 1.00 22.92 6112 LYS G O 1
ATOM 7697 N N . TYR G 1 113 ? 40.529 65.977 88.360 1.00 23.61 6113 TYR G N 1
ATOM 7698 C CA . TYR G 1 113 ? 40.421 64.662 88.983 1.00 23.67 6113 TYR G CA 1
ATOM 7699 C C . TYR G 1 113 ? 39.568 63.624 88.248 1.00 23.73 6113 TYR G C 1
ATOM 7700 O O . TYR G 1 113 ? 39.086 62.665 88.854 1.00 22.96 6113 TYR G O 1
ATOM 7709 N N . SER G 1 114 ? 39.365 63.808 86.949 1.00 22.27 6114 SER G N 1
ATOM 7710 C CA . SER G 1 114 ? 38.593 62.824 86.198 1.00 24.64 6114 SER G CA 1
ATOM 7711 C C . SER G 1 114 ? 38.853 62.902 84.695 1.00 25.36 6114 SER G C 1
ATOM 7712 O O . SER G 1 114 ? 39.271 63.936 84.171 1.00 24.45 6114 SER G O 1
ATOM 7715 N N . PRO G 1 115 ? 38.640 61.787 83.989 1.00 28.04 6115 PRO G N 1
ATOM 7716 C CA . PRO G 1 115 ? 38.856 61.740 82.541 1.00 28.84 6115 PRO G CA 1
ATOM 7717 C C . PRO G 1 115 ? 37.575 62.026 81.768 1.00 29.77 6115 PRO G C 1
ATOM 7718 O O . PRO G 1 115 ? 37.551 61.944 80.541 1.00 31.58 6115 PRO G O 1
ATOM 7722 N N . ALA G 1 116 ? 36.517 62.383 82.488 1.00 29.73 6116 ALA G N 1
ATOM 7723 C CA . ALA G 1 116 ? 35.224 62.649 81.864 1.00 29.57 6116 ALA G CA 1
ATOM 7724 C C . ALA G 1 116 ? 35.028 64.083 81.394 1.00 29.11 6116 ALA G C 1
ATOM 7725 O O . ALA G 1 116 ? 35.652 65.008 81.903 1.00 27.81 6116 ALA G O 1
ATOM 7727 N N . ALA G 1 117 ? 34.131 64.249 80.426 1.00 30.55 6117 ALA G N 1
ATOM 7728 C CA . ALA G 1 117 ? 33.816 65.557 79.860 1.00 31.96 6117 ALA G CA 1
ATOM 7729 C C . ALA G 1 117 ? 32.780 66.262 80.733 1.00 32.74 6117 ALA G C 1
ATOM 7730 O O . ALA G 1 117 ? 32.504 67.446 80.556 1.00 33.66 6117 ALA G O 1
ATOM 7732 N N . THR G 1 118 ? 32.189 65.517 81.662 1.00 31.37 6118 THR G N 1
ATOM 7733 C CA . THR G 1 118 ? 31.206 66.074 82.587 1.00 31.61 6118 THR G CA 1
ATOM 7734 C C . THR G 1 118 ? 31.397 65.394 83.939 1.00 30.88 6118 THR G C 1
ATOM 7735 O O . THR G 1 118 ? 32.235 64.501 84.075 1.00 30.60 6118 THR G O 1
ATOM 7739 N N . PHE G 1 119 ? 30.625 65.806 84.939 1.00 29.40 6119 PHE G N 1
ATOM 7740 C CA . PHE G 1 119 ? 30.761 65.200 86.259 1.00 27.74 6119 PHE G CA 1
ATOM 7741 C C . PHE G 1 119 ? 30.279 63.745 86.260 1.00 25.84 6119 PHE G C 1
ATOM 7742 O O . PHE G 1 119 ? 29.086 63.481 86.154 1.00 24.73 6119 PHE G O 1
ATOM 7750 N N . GLN G 1 120 ? 31.216 62.806 86.369 1.00 26.78 6120 GLN G N 1
ATOM 7751 C CA . GLN G 1 120 ? 30.891 61.379 86.381 1.00 26.74 6120 GLN G CA 1
ATOM 7752 C C . GLN G 1 120 ? 31.746 60.682 87.429 1.00 26.70 6120 GLN G C 1
ATOM 7753 O O . GLN G 1 120 ? 32.808 60.128 87.122 1.00 25.41 6120 GLN G O 1
ATOM 7759 N N . PRO G 1 121 ? 31.284 60.694 88.687 1.00 26.60 6121 PRO G N 1
ATOM 7760 C CA . PRO G 1 121 ? 32.033 60.058 89.772 1.00 25.83 6121 PRO G CA 1
ATOM 7761 C C . PRO G 1 121 ? 32.404 58.601 89.503 1.00 25.30 6121 PRO G C 1
ATOM 7762 O O . PRO G 1 121 ? 33.476 58.160 89.905 1.00 28.14 6121 PRO G O 1
ATOM 7766 N N . ARG G 1 122 ? 31.536 57.855 88.823 1.00 27.01 6122 ARG G N 1
ATOM 7767 C CA . ARG G 1 122 ? 31.842 56.452 88.522 1.00 27.37 6122 ARG G CA 1
ATOM 7768 C C . ARG G 1 122 ? 33.156 56.270 87.751 1.00 27.96 6122 ARG G C 1
ATOM 7769 O O . ARG G 1 122 ? 33.713 55.171 87.729 1.00 29.49 6122 ARG G O 1
ATOM 7777 N N . SER G 1 123 ? 33.654 57.331 87.122 1.00 28.29 6123 SER G N 1
ATOM 7778 C CA . SER G 1 123 ? 34.899 57.233 86.354 1.00 28.85 6123 SER G CA 1
ATOM 7779 C C . SER G 1 123 ? 36.087 57.717 87.169 1.00 27.89 6123 SER G C 1
ATOM 7780 O O . SER G 1 123 ? 37.190 57.862 86.641 1.00 26.64 6123 SER G O 1
ATOM 7783 N N . MET G 1 124 ? 35.853 57.959 88.454 1.00 24.34 6124 MET G N 1
ATOM 7784 C CA . MET G 1 124 ? 36.888 58.465 89.349 1.00 24.21 6124 MET G CA 1
ATOM 7785 C C . MET G 1 124 ? 37.295 57.472 90.439 1.00 22.67 6124 MET G C 1
ATOM 7786 O O . MET G 1 124 ? 36.483 56.666 90.890 1.00 21.96 6124 MET G O 1
ATOM 7791 N N . THR G 1 125 ? 38.559 57.544 90.854 1.00 23.11 6125 THR G N 1
ATOM 7792 C CA . THR G 1 125 ? 39.096 56.674 91.902 1.00 23.06 6125 THR G CA 1
ATOM 7793 C C . THR G 1 125 ? 38.787 57.258 93.287 1.00 24.49 6125 THR G C 1
ATOM 7794 O O . THR G 1 125 ? 38.251 58.367 93.401 1.00 22.49 6125 THR G O 1
ATOM 7798 N N . ALA G 1 126 ? 39.133 56.517 94.338 1.00 22.97 6126 ALA G N 1
ATOM 7799 C CA . ALA G 1 126 ? 38.899 56.989 95.706 1.00 22.13 6126 ALA G CA 1
ATOM 7800 C C . ALA G 1 126 ? 39.703 58.260 95.992 1.00 21.55 6126 ALA G C 1
ATOM 7801 O O . ALA G 1 126 ? 39.184 59.217 96.567 1.00 22.11 6126 ALA G O 1
ATOM 7803 N N . GLU G 1 127 ? 40.969 58.264 95.584 1.00 21.72 6127 GLU G N 1
ATOM 7804 C CA . GLU G 1 127 ? 41.834 59.417 95.796 1.00 21.45 6127 GLU G CA 1
ATOM 7805 C C . GLU G 1 127 ? 41.312 60.635 95.034 1.00 22.56 6127 GLU G C 1
ATOM 7806 O O . GLU G 1 127 ? 41.321 61.758 95.550 1.00 20.39 6127 GLU G O 1
ATOM 7808 N N . GLN G 1 128 ? 40.863 60.413 93.803 1.00 22.11 6128 GLN G N 1
ATOM 7809 C CA . GLN G 1 128 ? 40.329 61.497 92.989 1.00 21.63 6128 GLN G CA 1
ATOM 7810 C C . GLN G 1 128 ? 39.045 62.042 93.612 1.00 22.44 6128 GLN G C 1
ATOM 7811 O O . GLN G 1 128 ? 38.841 63.254 93.661 1.00 23.21 6128 GLN G O 1
ATOM 7817 N N . CYS G 1 129 ? 38.178 61.157 94.094 1.00 23.11 6129 CYS G N 1
ATOM 7818 C CA . CYS G 1 129 ? 36.943 61.620 94.729 1.00 24.00 6129 CYS G CA 1
ATOM 7819 C C . CYS G 1 129 ? 37.269 62.423 95.998 1.00 23.48 6129 CYS G C 1
ATOM 7820 O O . CYS G 1 129 ? 36.689 63.484 96.241 1.00 20.60 6129 CYS G O 1
ATOM 7823 N N . PHE G 1 130 ? 38.202 61.917 96.800 1.00 24.99 6130 PHE G N 1
ATOM 7824 C CA . PHE G 1 130 ? 38.599 62.600 98.026 1.00 24.55 6130 PHE G CA 1
ATOM 7825 C C . PHE G 1 130 ? 39.183 63.974 97.743 1.00 26.34 6130 PHE G C 1
ATOM 7826 O O . PHE G 1 130 ? 38.800 64.963 98.371 1.00 24.18 6130 PHE G O 1
ATOM 7834 N N . ARG G 1 131 ? 40.128 64.036 96.813 1.00 25.65 6131 ARG G N 1
ATOM 7835 C CA . ARG G 1 131 ? 40.760 65.309 96.501 1.00 27.79 6131 ARG G CA 1
ATOM 7836 C C . ARG G 1 131 ? 39.767 66.289 95.884 1.00 26.96 6131 ARG G C 1
ATOM 7837 O O . ARG G 1 131 ? 39.808 67.486 96.171 1.00 26.20 6131 ARG G O 1
ATOM 7845 N N . PHE G 1 132 ? 38.865 65.774 95.054 1.00 26.16 6132 PHE G N 1
ATOM 7846 C CA . PHE G 1 132 ? 37.840 66.605 94.434 1.00 26.22 6132 PHE G CA 1
ATOM 7847 C C . PHE G 1 132 ? 36.976 67.209 95.542 1.00 26.24 6132 PHE G C 1
ATOM 7848 O O . PHE G 1 132 ? 36.761 68.425 95.605 1.00 24.79 6132 PHE G O 1
ATOM 7856 N N . LEU G 1 133 ? 36.475 66.347 96.420 1.00 25.50 6133 LEU G N 1
ATOM 7857 C CA . LEU G 1 133 ? 35.634 66.809 97.515 1.00 26.06 6133 LEU G CA 1
ATOM 7858 C C . LEU G 1 133 ? 36.348 67.810 98.421 1.00 24.29 6133 LEU G C 1
ATOM 7859 O O . LEU G 1 133 ? 35.765 68.813 98.814 1.00 24.80 6133 LEU G O 1
ATOM 7864 N N . LYS G 1 134 ? 37.611 67.549 98.739 1.00 25.51 6134 LYS G N 1
ATOM 7865 C CA . LYS G 1 134 ? 38.359 68.440 99.612 1.00 26.97 6134 LYS G CA 1
ATOM 7866 C C . LYS G 1 134 ? 38.514 69.833 99.000 1.00 29.83 6134 LYS G C 1
ATOM 7867 O O . LYS G 1 134 ? 38.382 70.835 99.700 1.00 28.69 6134 LYS G O 1
ATOM 7873 N N . GLU G 1 135 ? 38.790 69.905 97.700 1.00 29.45 6135 GLU G N 1
ATOM 7874 C CA . GLU G 1 135 ? 38.933 71.206 97.060 1.00 30.93 6135 GLU G CA 1
ATOM 7875 C C . GLU G 1 135 ? 37.616 71.980 97.117 1.00 30.55 6135 GLU G C 1
ATOM 7876 O O . GLU G 1 135 ? 37.624 73.197 97.263 1.00 32.06 6135 GLU G O 1
ATOM 7882 N N . LEU G 1 136 ? 36.491 71.276 97.012 1.00 29.72 6136 LEU G N 1
ATOM 7883 C CA . LEU G 1 136 ? 35.186 71.924 97.099 1.00 30.77 6136 LEU G CA 1
ATOM 7884 C C . LEU G 1 136 ? 34.965 72.380 98.539 1.00 33.14 6136 LEU G C 1
ATOM 7885 O O . LEU G 1 136 ? 34.398 73.448 98.800 1.00 31.75 6136 LEU G O 1
ATOM 7890 N N . TYR G 1 137 ? 35.407 71.547 99.474 1.00 33.02 6137 TYR G N 1
ATOM 7891 C CA . TYR G 1 137 ? 35.264 71.846 100.892 1.00 32.70 6137 TYR G CA 1
ATOM 7892 C C . TYR G 1 137 ? 36.057 73.095 101.267 1.00 34.25 6137 TYR G C 1
ATOM 7893 O O . TYR G 1 137 ? 35.552 73.964 101.981 1.00 34.61 6137 TYR G O 1
ATOM 7902 N N . ASP G 1 138 ? 37.292 73.188 100.775 1.00 34.16 6138 ASP G N 1
ATOM 7903 C CA . ASP G 1 138 ? 38.144 74.328 101.083 1.00 36.95 6138 ASP G CA 1
ATOM 7904 C C . ASP G 1 138 ? 37.654 75.642 100.490 1.00 39.63 6138 ASP G C 1
ATOM 7905 O O . ASP G 1 138 ? 38.149 76.711 100.851 1.00 39.61 6138 ASP G O 1
ATOM 7910 N N . MET G 1 139 ? 36.689 75.570 99.579 1.00 41.44 6139 MET G N 1
ATOM 7911 C CA . MET G 1 139 ? 36.146 76.777 98.965 1.00 43.95 6139 MET G CA 1
ATOM 7912 C C . MET G 1 139 ? 34.654 76.905 99.250 1.00 44.80 6139 MET G C 1
ATOM 7913 O O . MET G 1 139 ? 33.907 77.453 98.443 1.00 46.75 6139 MET G O 1
ATOM 7918 N N . SER G 1 140 ? 34.229 76.404 100.406 1.00 45.93 6140 SER G N 1
ATOM 7919 C CA . SER G 1 140 ? 32.823 76.457 100.796 1.00 46.97 6140 SER G CA 1
ATOM 7920 C C . SER G 1 140 ? 32.580 77.542 101.856 1.00 49.20 6140 SER G C 1
ATOM 7921 O O . SER G 1 140 ? 31.659 78.372 101.653 1.00 49.92 6140 SER G O 1
ATOM 7924 N N . GLY H 1 2 ? 39.818 54.643 83.650 1.00 29.93 7002 GLY H N 1
ATOM 7925 C CA . GLY H 1 2 ? 40.509 55.597 84.559 1.00 29.11 7002 GLY H CA 1
ATOM 7926 C C . GLY H 1 2 ? 41.219 56.709 83.812 1.00 29.22 7002 GLY H C 1
ATOM 7927 O O . GLY H 1 2 ? 41.238 56.732 82.581 1.00 28.45 7002 GLY H O 1
ATOM 7928 N N . LEU H 1 3 ? 41.814 57.635 84.555 1.00 28.20 7003 LEU H N 1
ATOM 7929 C CA . LEU H 1 3 ? 42.525 58.744 83.939 1.00 26.75 7003 LEU H CA 1
ATOM 7930 C C . LEU H 1 3 ? 43.952 58.319 83.583 1.00 26.73 7003 LEU H C 1
ATOM 7931 O O . LEU H 1 3 ? 44.646 57.690 84.386 1.00 24.32 7003 LEU H O 1
ATOM 7936 N N . HIS H 1 4 ? 44.382 58.667 82.371 1.00 25.00 7004 HIS H N 1
ATOM 7937 C CA . HIS H 1 4 ? 45.716 58.322 81.893 1.00 23.73 7004 HIS H CA 1
ATOM 7938 C C . HIS H 1 4 ? 46.388 59.495 81.189 1.00 23.23 7004 HIS H C 1
ATOM 7939 O O . HIS H 1 4 ? 45.744 60.495 80.871 1.00 24.00 7004 HIS H O 1
ATOM 7946 N N . ARG H 1 5 ? 47.692 59.382 80.976 1.00 22.40 7005 ARG H N 1
ATOM 7947 C CA . ARG H 1 5 ? 48.420 60.411 80.249 1.00 24.27 7005 ARG H CA 1
ATOM 7948 C C . ARG H 1 5 ? 49.300 59.771 79.184 1.00 24.86 7005 ARG H C 1
ATOM 7949 O O . ARG H 1 5 ? 50.056 58.848 79.468 1.00 24.83 7005 ARG H O 1
ATOM 7957 N N . LEU H 1 6 ? 49.198 60.266 77.958 1.00 26.85 7006 LEU H N 1
ATOM 7958 C CA . LEU H 1 6 ? 50.012 59.767 76.859 1.00 25.42 7006 LEU H CA 1
ATOM 7959 C C . LEU H 1 6 ? 50.952 60.886 76.425 1.00 24.75 7006 LEU H C 1
ATOM 7960 O O . LEU H 1 6 ? 50.555 62.049 76.361 1.00 23.61 7006 LEU H O 1
ATOM 7965 N N . ILE H 1 7 ? 52.205 60.536 76.164 1.00 23.17 7007 ILE H N 1
ATOM 7966 C CA . ILE H 1 7 ? 53.180 61.498 75.660 1.00 23.25 7007 ILE H CA 1
ATOM 7967 C C . ILE H 1 7 ? 53.847 60.797 74.478 1.00 23.71 7007 ILE H C 1
ATOM 7968 O O . ILE H 1 7 ? 54.229 59.628 74.586 1.00 23.02 7007 ILE H O 1
ATOM 7973 N N . TYR H 1 8 ? 53.964 61.494 73.349 1.00 24.45 7008 TYR H N 1
ATOM 7974 C CA . TYR H 1 8 ? 54.605 60.935 72.156 1.00 23.63 7008 TYR H CA 1
ATOM 7975 C C . TYR H 1 8 ? 55.315 62.060 71.395 1.00 23.81 7008 TYR H C 1
ATOM 7976 O O . TYR H 1 8 ? 55.079 63.241 71.652 1.00 22.22 7008 TYR H O 1
ATOM 7985 N N . LEU H 1 9 ? 56.204 61.684 70.484 1.00 20.96 7009 LEU H N 1
ATOM 7986 C CA . LEU H 1 9 ? 56.947 62.636 69.673 1.00 23.16 7009 LEU H CA 1
ATOM 7987 C C . LEU H 1 9 ? 56.830 62.181 68.221 1.00 23.73 7009 LEU H C 1
ATOM 7988 O O . LEU H 1 9 ? 56.489 61.029 67.960 1.00 22.88 7009 LEU H O 1
ATOM 7993 N N . SER H 1 10 ? 57.092 63.078 67.277 1.00 25.59 7010 SER H N 1
ATOM 7994 C CA . SER H 1 10 ? 57.039 62.716 65.862 1.00 27.00 7010 SER H CA 1
ATOM 7995 C C . SER H 1 10 ? 57.824 63.735 65.057 1.00 28.97 7010 SER H C 1
ATOM 7996 O O . SER H 1 10 ? 58.212 64.779 65.577 1.00 26.11 7010 SER H O 1
ATOM 7999 N N . CYS H 1 11 ? 58.073 63.412 63.792 1.00 30.29 7011 CYS H N 1
ATOM 8000 C CA . CYS H 1 11 ? 58.794 64.304 62.893 1.00 32.77 7011 CYS H CA 1
ATOM 8001 C C . CYS H 1 11 ? 57.762 64.962 61.994 1.00 32.82 7011 CYS H C 1
ATOM 8002 O O . CYS H 1 11 ? 57.006 64.274 61.308 1.00 33.26 7011 CYS H O 1
ATOM 8005 N N . ALA H 1 12 ? 57.716 66.289 62.007 1.00 32.80 7012 ALA H N 1
ATOM 8006 C CA . ALA H 1 12 ? 56.773 67.011 61.167 1.00 32.37 7012 ALA H CA 1
ATOM 8007 C C . ALA H 1 12 ? 57.145 66.756 59.709 1.00 32.68 7012 ALA H C 1
ATOM 8008 O O . ALA H 1 12 ? 58.324 66.761 59.352 1.00 31.21 7012 ALA H O 1
ATOM 8010 N N . THR H 1 13 ? 56.143 66.505 58.875 1.00 32.67 7013 THR H N 1
ATOM 8011 C CA . THR H 1 13 ? 56.386 66.255 57.463 1.00 33.92 7013 THR H CA 1
ATOM 8012 C C . THR H 1 13 ? 57.007 67.498 56.825 1.00 35.14 7013 THR H C 1
ATOM 8013 O O . THR H 1 13 ? 56.544 68.619 57.041 1.00 35.75 7013 THR H O 1
ATOM 8017 N N . ASP H 1 14 ? 58.070 67.287 56.056 1.00 36.79 7014 ASP H N 1
ATOM 8018 C CA . ASP H 1 14 ? 58.773 68.375 55.385 1.00 38.33 7014 ASP H CA 1
ATOM 8019 C C . ASP H 1 14 ? 57.788 69.252 54.603 1.00 37.48 7014 ASP H C 1
ATOM 8020 O O . ASP H 1 14 ? 56.963 68.750 53.839 1.00 35.83 7014 ASP H O 1
ATOM 8025 N N . GLY H 1 15 ? 57.867 70.563 54.813 1.00 38.35 7015 GLY H N 1
ATOM 8026 C CA . GLY H 1 15 ? 56.974 71.473 54.119 1.00 37.90 7015 GLY H CA 1
ATOM 8027 C C . GLY H 1 15 ? 55.788 71.901 54.962 1.00 38.91 7015 GLY H C 1
ATOM 8028 O O . GLY H 1 15 ? 54.891 72.592 54.475 1.00 38.27 7015 GLY H O 1
ATOM 8029 N N . LEU H 1 16 ? 55.771 71.489 56.227 1.00 39.15 7016 LEU H N 1
ATOM 8030 C CA . LEU H 1 16 ? 54.682 71.859 57.122 1.00 38.83 7016 LEU H CA 1
ATOM 8031 C C . LEU H 1 16 ? 54.454 73.366 57.042 1.00 39.24 7016 LEU H C 1
ATOM 8032 O O . LEU H 1 16 ? 55.387 74.152 57.214 1.00 39.96 7016 LEU H O 1
ATOM 8037 N N . SER H 1 17 ? 53.213 73.767 56.784 1.00 40.77 7017 SER H N 1
ATOM 8038 C CA . SER H 1 17 ? 52.875 75.186 56.669 1.00 40.56 7017 SER H CA 1
ATOM 8039 C C . SER H 1 17 ? 52.106 75.646 57.895 1.00 40.29 7017 SER H C 1
ATOM 8040 O O . SER H 1 17 ? 51.632 74.827 58.676 1.00 41.28 7017 SER H O 1
ATOM 8043 N N . TYR H 1 18 ? 51.980 76.959 58.054 1.00 40.86 7018 TYR H N 1
ATOM 8044 C CA . TYR H 1 18 ? 51.256 77.525 59.185 1.00 40.67 7018 TYR H CA 1
ATOM 8045 C C . TYR H 1 18 ? 49.790 77.098 59.157 1.00 40.47 7018 TYR H C 1
ATOM 8046 O O . TYR H 1 18 ? 49.221 76.727 60.185 1.00 40.26 7018 TYR H O 1
ATOM 8055 N N . PRO H 1 19 ? 49.152 77.151 57.977 1.00 39.69 7019 PRO H N 1
ATOM 8056 C CA . PRO H 1 19 ? 47.747 76.745 57.916 1.00 38.25 7019 PRO H CA 1
ATOM 8057 C C . PRO H 1 19 ? 47.553 75.279 58.307 1.00 36.70 7019 PRO H C 1
ATOM 8058 O O . PRO H 1 19 ? 46.465 74.884 58.735 1.00 36.07 7019 PRO H O 1
ATOM 8062 N N . ASP H 1 20 ? 48.601 74.470 58.159 1.00 35.79 7020 ASP H N 1
ATOM 8063 C CA . ASP H 1 20 ? 48.501 73.061 58.540 1.00 34.28 7020 ASP H CA 1
ATOM 8064 C C . ASP H 1 20 ? 48.396 73.005 60.055 1.00 32.60 7020 ASP H C 1
ATOM 8065 O O . ASP H 1 20 ? 47.573 72.270 60.606 1.00 32.01 7020 ASP H O 1
ATOM 8070 N N . LEU H 1 21 ? 49.239 73.784 60.726 1.00 33.38 7021 LEU H N 1
ATOM 8071 C CA . LEU H 1 21 ? 49.220 73.828 62.182 1.00 34.13 7021 LEU H CA 1
ATOM 8072 C C . LEU H 1 21 ? 47.834 74.226 62.656 1.00 34.14 7021 LEU H C 1
ATOM 8073 O O . LEU H 1 21 ? 47.280 73.608 63.567 1.00 33.61 7021 LEU H O 1
ATOM 8078 N N . ARG H 1 22 ? 47.268 75.248 62.020 1.00 34.77 7022 ARG H N 1
ATOM 8079 C CA . ARG H 1 22 ? 45.942 75.732 62.384 1.00 34.74 7022 ARG H CA 1
ATOM 8080 C C . ARG H 1 22 ? 44.861 74.681 62.158 1.00 34.27 7022 ARG H C 1
ATOM 8081 O O . ARG H 1 22 ? 43.913 74.569 62.935 1.00 33.94 7022 ARG H O 1
ATOM 8089 N N . ASP H 1 23 ? 44.992 73.899 61.097 1.00 34.67 7023 ASP H N 1
ATOM 8090 C CA . ASP H 1 23 ? 43.987 72.879 60.851 1.00 33.54 7023 ASP H CA 1
ATOM 8091 C C . ASP H 1 23 ? 44.093 71.825 61.957 1.00 32.18 7023 ASP H C 1
ATOM 8092 O O . ASP H 1 23 ? 43.082 71.337 62.465 1.00 32.33 7023 ASP H O 1
ATOM 8097 N N . ILE H 1 24 ? 45.327 71.482 62.321 1.00 31.79 7024 ILE H N 1
ATOM 8098 C CA . ILE H 1 24 ? 45.594 70.508 63.379 1.00 31.57 7024 ILE H CA 1
ATOM 8099 C C . ILE H 1 24 ? 44.945 70.970 64.693 1.00 31.16 7024 ILE H C 1
ATOM 8100 O O . ILE H 1 24 ? 44.195 70.223 65.324 1.00 31.04 7024 ILE H O 1
ATOM 8105 N N . MET H 1 25 ? 45.223 72.207 65.089 1.00 31.53 7025 MET H N 1
ATOM 8106 C CA . MET H 1 25 ? 44.653 72.758 66.317 1.00 32.68 7025 MET H CA 1
ATOM 8107 C C . MET H 1 25 ? 43.133 72.837 66.280 1.00 32.53 7025 MET H C 1
ATOM 8108 O O . MET H 1 25 ? 42.458 72.503 67.257 1.00 32.78 7025 MET H O 1
ATOM 8113 N N . ALA H 1 26 ? 42.588 73.284 65.154 1.00 33.21 7026 ALA H N 1
ATOM 8114 C CA . ALA H 1 26 ? 41.140 73.403 65.017 1.00 32.99 7026 ALA H CA 1
ATOM 8115 C C . ALA H 1 26 ? 40.462 72.056 65.254 1.00 33.37 7026 ALA H C 1
ATOM 8116 O O . ALA H 1 26 ? 39.421 71.975 65.912 1.00 32.77 7026 ALA H O 1
ATOM 8118 N N . LYS H 1 27 ? 41.051 71.002 64.698 1.00 33.73 7027 LYS H N 1
ATOM 8119 C CA . LYS H 1 27 ? 40.512 69.648 64.845 1.00 34.11 7027 LYS H CA 1
ATOM 8120 C C . LYS H 1 27 ? 40.700 69.120 66.268 1.00 33.13 7027 LYS H C 1
ATOM 8121 O O . LYS H 1 27 ? 39.808 68.495 66.845 1.00 34.47 7027 LYS H O 1
ATOM 8127 N N . SER H 1 28 ? 41.882 69.359 66.816 1.00 33.32 7028 SER H N 1
ATOM 8128 C CA . SER H 1 28 ? 42.208 68.893 68.150 1.00 34.39 7028 SER H CA 1
ATOM 8129 C C . SER H 1 28 ? 41.238 69.441 69.180 1.00 34.75 7028 SER H C 1
ATOM 8130 O O . SER H 1 28 ? 40.633 68.685 69.950 1.00 34.86 7028 SER H O 1
ATOM 8133 N N . GLU H 1 29 ? 41.090 70.761 69.186 1.00 34.93 7029 GLU H N 1
ATOM 8134 C CA . GLU H 1 29 ? 40.204 71.434 70.127 1.00 35.43 7029 GLU H CA 1
ATOM 8135 C C . GLU H 1 29 ? 38.817 70.818 70.149 1.00 34.62 7029 GLU H C 1
ATOM 8136 O O . GLU H 1 29 ? 38.272 70.514 71.214 1.00 34.42 7029 GLU H O 1
ATOM 8142 N N . VAL H 1 30 ? 38.252 70.628 68.966 1.00 33.79 7030 VAL H N 1
ATOM 8143 C CA . VAL H 1 30 ? 36.923 70.054 68.846 1.00 33.19 7030 VAL H CA 1
ATOM 8144 C C . VAL H 1 30 ? 36.845 68.629 69.378 1.00 32.98 7030 VAL H C 1
ATOM 8145 O O . VAL H 1 30 ? 36.074 68.344 70.299 1.00 33.17 7030 VAL H O 1
ATOM 8149 N N . ASN H 1 31 ? 37.631 67.735 68.784 1.00 31.20 7031 ASN H N 1
ATOM 8150 C CA . ASN H 1 31 ? 37.614 66.337 69.189 1.00 31.05 7031 ASN H CA 1
ATOM 8151 C C . ASN H 1 31 ? 38.007 66.136 70.655 1.00 29.40 7031 ASN H C 1
ATOM 8152 O O . ASN H 1 31 ? 37.391 65.333 71.350 1.00 29.77 7031 ASN H O 1
ATOM 8157 N N . ASN H 1 32 ? 39.022 66.860 71.124 1.00 29.04 7032 ASN H N 1
ATOM 8158 C CA . ASN H 1 32 ? 39.472 66.706 72.506 1.00 29.72 7032 ASN H CA 1
ATOM 8159 C C . ASN H 1 32 ? 38.414 67.159 73.508 1.00 31.88 7032 ASN H C 1
ATOM 8160 O O . ASN H 1 32 ? 38.219 66.530 74.550 1.00 31.51 7032 ASN H O 1
ATOM 8165 N N . LEU H 1 33 ? 37.727 68.252 73.193 1.00 33.38 7033 LEU H N 1
ATOM 8166 C CA . LEU H 1 33 ? 36.675 68.748 74.068 1.00 32.23 7033 LEU H CA 1
ATOM 8167 C C . LEU H 1 33 ? 35.596 67.675 74.150 1.00 32.13 7033 LEU H C 1
ATOM 8168 O O . LEU H 1 33 ? 35.093 67.356 75.228 1.00 31.33 7033 LEU H O 1
ATOM 8173 N N . ARG H 1 34 ? 35.256 67.113 72.997 1.00 30.38 7034 ARG H N 1
ATOM 8174 C CA . ARG H 1 34 ? 34.241 66.070 72.910 1.00 29.48 7034 ARG H CA 1
ATOM 8175 C C . ARG H 1 34 ? 34.617 64.820 73.695 1.00 28.83 7034 ARG H C 1
ATOM 8176 O O . ARG H 1 34 ? 33.770 64.214 74.346 1.00 26.20 7034 ARG H O 1
ATOM 8184 N N . ASP H 1 35 ? 35.889 64.438 73.629 1.00 27.69 7035 ASP H N 1
ATOM 8185 C CA . ASP H 1 35 ? 36.354 63.233 74.303 1.00 28.69 7035 ASP H CA 1
ATOM 8186 C C . ASP H 1 35 ? 36.897 63.415 75.713 1.00 28.42 7035 ASP H C 1
ATOM 8187 O O . ASP H 1 35 ? 37.490 62.489 76.268 1.00 28.91 7035 ASP H O 1
ATOM 8192 N N . GLY H 1 36 ? 36.706 64.598 76.288 1.00 28.38 7036 GLY H N 1
ATOM 8193 C CA . GLY H 1 36 ? 37.199 64.846 77.630 1.00 28.09 7036 GLY H CA 1
ATOM 8194 C C . GLY H 1 36 ? 38.713 64.824 77.694 1.00 27.81 7036 GLY H C 1
ATOM 8195 O O . GLY H 1 36 ? 39.300 64.612 78.753 1.00 27.12 7036 GLY H O 1
ATOM 8196 N N . ILE H 1 37 ? 39.360 65.051 76.558 1.00 27.67 7037 ILE H N 1
ATOM 8197 C CA . ILE H 1 37 ? 40.820 65.045 76.516 1.00 25.98 7037 ILE H CA 1
ATOM 8198 C C . ILE H 1 37 ? 41.438 66.443 76.561 1.00 25.83 7037 ILE H C 1
ATOM 8199 O O . ILE H 1 37 ? 40.913 67.382 75.966 1.00 25.74 7037 ILE H O 1
ATOM 8204 N N . THR H 1 38 ? 42.554 66.570 77.271 1.00 23.44 7038 THR H N 1
ATOM 8205 C CA . THR H 1 38 ? 43.267 67.837 77.370 1.00 24.35 7038 THR H CA 1
ATOM 8206 C C . THR H 1 38 ? 44.736 67.553 77.122 1.00 25.35 7038 THR H C 1
ATOM 8207 O O . THR H 1 38 ? 45.148 66.393 77.080 1.00 26.09 7038 THR H O 1
ATOM 8211 N N . GLY H 1 39 ? 45.533 68.599 76.948 1.00 25.56 7039 GLY H N 1
ATOM 8212 C CA . GLY H 1 39 ? 46.948 68.375 76.723 1.00 27.75 7039 GLY H CA 1
ATOM 8213 C C . GLY H 1 39 ? 47.651 69.557 76.106 1.00 28.47 7039 GLY H C 1
ATOM 8214 O O . GLY H 1 39 ? 47.167 70.686 76.184 1.00 29.73 7039 GLY H O 1
ATOM 8215 N N . MET H 1 40 ? 48.797 69.296 75.488 1.00 29.33 7040 MET H N 1
ATOM 8216 C CA . MET H 1 40 ? 49.568 70.356 74.859 1.00 30.92 7040 MET H CA 1
ATOM 8217 C C . MET H 1 40 ? 50.410 69.827 73.715 1.00 29.61 7040 MET H C 1
ATOM 8218 O O . MET H 1 40 ? 50.985 68.746 73.820 1.00 27.66 7040 MET H O 1
ATOM 8223 N N . LEU H 1 41 ? 50.474 70.587 72.622 1.00 29.17 7041 LEU H N 1
ATOM 8224 C CA . LEU H 1 41 ? 51.262 70.198 71.455 1.00 28.58 7041 LEU H CA 1
ATOM 8225 C C . LEU H 1 41 ? 52.433 71.150 71.283 1.00 28.61 7041 LEU H C 1
ATOM 8226 O O . LEU H 1 41 ? 52.249 72.353 71.135 1.00 28.53 7041 LEU H O 1
ATOM 8231 N N . CYS H 1 42 ? 53.637 70.602 71.325 1.00 28.11 7042 CYS H N 1
ATOM 8232 C CA . CYS H 1 42 ? 54.842 71.391 71.160 1.00 28.77 7042 CYS H CA 1
ATOM 8233 C C . CYS H 1 42 ? 55.424 71.159 69.763 1.00 30.07 7042 CYS H C 1
ATOM 8234 O O . CYS H 1 42 ? 55.532 70.015 69.305 1.00 28.46 7042 CYS H O 1
ATOM 8237 N N . TYR H 1 43 ? 55.790 72.245 69.084 1.00 30.95 7043 TYR H N 1
ATOM 8238 C CA . TYR H 1 43 ? 56.374 72.152 67.746 1.00 30.03 7043 TYR H CA 1
ATOM 8239 C C . TYR H 1 43 ? 57.623 73.016 67.645 1.00 29.15 7043 TYR H C 1
ATOM 8240 O O . TYR H 1 43 ? 57.582 74.217 67.898 1.00 30.02 7043 TYR H O 1
ATOM 8249 N N . GLY H 1 44 ? 58.733 72.392 67.272 1.00 28.94 7044 GLY H N 1
ATOM 8250 C CA . GLY H 1 44 ? 59.979 73.117 67.155 1.00 30.54 7044 GLY H CA 1
ATOM 8251 C C . GLY H 1 44 ? 61.063 72.262 66.533 1.00 32.73 7044 GLY H C 1
ATOM 8252 O O . GLY H 1 44 ? 61.060 71.035 66.665 1.00 31.63 7044 GLY H O 1
ATOM 8253 N N . ASN H 1 45 ? 61.992 72.909 65.840 1.00 31.89 7045 ASN H N 1
ATOM 8254 C CA . ASN H 1 45 ? 63.086 72.196 65.205 1.00 32.48 7045 ASN H CA 1
ATOM 8255 C C . ASN H 1 45 ? 62.563 71.050 64.339 1.00 31.35 7045 ASN H C 1
ATOM 8256 O O . ASN H 1 45 ? 63.169 69.979 64.276 1.00 31.82 7045 ASN H O 1
ATOM 8261 N N . GLY H 1 46 ? 61.422 71.277 63.690 1.00 31.53 7046 GLY H N 1
ATOM 8262 C CA . GLY H 1 46 ? 60.828 70.265 62.822 1.00 31.21 7046 GLY H CA 1
ATOM 8263 C C . GLY H 1 46 ? 60.240 69.055 63.529 1.00 32.69 7046 GLY H C 1
ATOM 8264 O O . GLY H 1 46 ? 59.806 68.104 62.882 1.00 32.02 7046 GLY H O 1
ATOM 8265 N N . MET H 1 47 ? 60.202 69.102 64.856 1.00 31.80 7047 MET H N 1
ATOM 8266 C CA . MET H 1 47 ? 59.691 67.993 65.652 1.00 31.59 7047 MET H CA 1
ATOM 8267 C C . MET H 1 47 ? 58.387 68.303 66.387 1.00 31.09 7047 MET H C 1
ATOM 8268 O O . MET H 1 47 ? 58.053 69.460 66.641 1.00 29.34 7047 MET H O 1
ATOM 8273 N N . PHE H 1 48 ? 57.647 67.252 66.720 1.00 30.19 7048 PHE H N 1
ATOM 8274 C CA . PHE H 1 48 ? 56.403 67.399 67.457 1.00 28.60 7048 PHE H CA 1
ATOM 8275 C C . PHE H 1 48 ? 56.536 66.649 68.783 1.00 28.56 7048 PHE H C 1
ATOM 8276 O O . PHE H 1 48 ? 57.120 65.568 68.832 1.00 26.06 7048 PHE H O 1
ATOM 8284 N N . LEU H 1 49 ? 56.013 67.238 69.856 1.00 26.75 7049 LEU H N 1
ATOM 8285 C CA . LEU H 1 49 ? 56.027 66.628 71.191 1.00 24.38 7049 LEU H CA 1
ATOM 8286 C C . LEU H 1 49 ? 54.669 66.951 71.789 1.00 23.57 7049 LEU H C 1
ATOM 8287 O O . LEU H 1 49 ? 54.376 68.106 72.106 1.00 21.59 7049 LEU H O 1
ATOM 8292 N N . GLN H 1 50 ? 53.831 65.933 71.928 1.00 21.90 7050 GLN H N 1
ATOM 8293 C CA . GLN H 1 50 ? 52.497 66.153 72.463 1.00 23.43 7050 GLN H CA 1
ATOM 8294 C C . GLN H 1 50 ? 52.154 65.253 73.639 1.00 22.54 7050 GLN H C 1
ATOM 8295 O O . GLN H 1 50 ? 52.691 64.153 73.779 1.00 23.84 7050 GLN H O 1
ATOM 8301 N N . THR H 1 51 ? 51.269 65.744 74.495 1.00 22.77 7051 THR H N 1
ATOM 8302 C CA . THR H 1 51 ? 50.797 64.970 75.630 1.00 22.69 7051 THR H CA 1
ATOM 8303 C C . THR H 1 51 ? 49.276 65.046 75.603 1.00 22.51 7051 THR H C 1
ATOM 8304 O O . THR H 1 51 ? 48.701 66.085 75.271 1.00 24.21 7051 THR H O 1
ATOM 8308 N N . LEU H 1 52 ? 48.627 63.932 75.902 1.00 22.08 7052 LEU H N 1
ATOM 8309 C CA . LEU H 1 52 ? 47.176 63.888 75.939 1.00 22.37 7052 LEU H CA 1
ATOM 8310 C C . LEU H 1 52 ? 46.767 63.243 77.257 1.00 22.84 7052 LEU H C 1
ATOM 8311 O O . LEU H 1 52 ? 47.350 62.238 77.670 1.00 21.93 7052 LEU H O 1
ATOM 8316 N N . GLU H 1 53 ? 45.782 63.829 77.925 1.00 21.72 7053 GLU H N 1
ATOM 8317 C CA . GLU H 1 53 ? 45.296 63.275 79.180 1.00 24.02 7053 GLU H CA 1
ATOM 8318 C C . GLU H 1 53 ? 43.815 63.016 78.991 1.00 22.29 7053 GLU H C 1
ATOM 8319 O O . GLU H 1 53 ? 43.106 63.784 78.337 1.00 23.29 7053 GLU H O 1
ATOM 8325 N N . GLY H 1 54 ? 43.356 61.899 79.528 1.00 22.54 7054 GLY H N 1
ATOM 8326 C CA . GLY H 1 54 ? 41.959 61.559 79.399 1.00 22.34 7054 GLY H CA 1
ATOM 8327 C C . GLY H 1 54 ? 41.779 60.086 79.661 1.00 25.44 7054 GLY H C 1
ATOM 8328 O O . GLY H 1 54 ? 42.642 59.443 80.257 1.00 25.31 7054 GLY H O 1
ATOM 8329 N N . ASP H 1 55 ? 40.654 59.556 79.206 1.00 26.49 7055 ASP H N 1
ATOM 8330 C CA . ASP H 1 55 ? 40.314 58.154 79.377 1.00 30.69 7055 ASP H CA 1
ATOM 8331 C C . ASP H 1 55 ? 41.289 57.252 78.605 1.00 30.24 7055 ASP H C 1
ATOM 8332 O O . ASP H 1 55 ? 41.847 57.662 77.589 1.00 27.92 7055 ASP H O 1
ATOM 8337 N N . ARG H 1 56 ? 41.495 56.031 79.092 1.00 28.26 7056 ARG H N 1
ATOM 8338 C CA . ARG H 1 56 ? 42.405 55.108 78.431 1.00 28.95 7056 ARG H CA 1
ATOM 8339 C C . ARG H 1 56 ? 41.958 54.823 76.998 1.00 28.61 7056 ARG H C 1
ATOM 8340 O O . ARG H 1 56 ? 42.759 54.879 76.060 1.00 27.42 7056 ARG H O 1
ATOM 8348 N N . GLN H 1 57 ? 40.675 54.528 76.830 1.00 28.01 7057 GLN H N 1
ATOM 8349 C CA . GLN H 1 57 ? 40.134 54.239 75.507 1.00 29.99 7057 GLN H CA 1
ATOM 8350 C C . GLN H 1 57 ? 40.184 55.451 74.569 1.00 29.01 7057 GLN H C 1
ATOM 8351 O O . GLN H 1 57 ? 40.707 55.357 73.455 1.00 27.08 7057 GLN H O 1
ATOM 8357 N N . LYS H 1 58 ? 39.650 56.584 75.023 1.00 27.43 7058 LYS H N 1
ATOM 8358 C CA . LYS H 1 58 ? 39.628 57.803 74.215 1.00 27.14 7058 LYS H CA 1
ATOM 8359 C C . LYS H 1 58 ? 41.019 58.237 73.772 1.00 27.02 7058 LYS H C 1
ATOM 8360 O O . LYS H 1 58 ? 41.264 58.437 72.582 1.00 26.85 7058 LYS H O 1
ATOM 8366 N N . VAL H 1 59 ? 41.928 58.396 74.726 1.00 24.18 7059 VAL H N 1
ATOM 8367 C CA . VAL H 1 59 ? 43.285 58.790 74.384 1.00 23.47 7059 VAL H CA 1
ATOM 8368 C C . VAL H 1 59 ? 43.897 57.794 73.392 1.00 24.28 7059 VAL H C 1
ATOM 8369 O O . VAL H 1 59 ? 44.590 58.186 72.450 1.00 21.64 7059 VAL H O 1
ATOM 8373 N N . SER H 1 60 ? 43.625 56.508 73.585 1.00 23.23 7060 SER H N 1
ATOM 8374 C CA . SER H 1 60 ? 44.171 55.504 72.679 1.00 24.37 7060 SER H CA 1
ATOM 8375 C C . SER H 1 60 ? 43.678 55.728 71.253 1.00 23.52 7060 SER H C 1
ATOM 8376 O O . SER H 1 60 ? 44.476 55.794 70.320 1.00 24.96 7060 SER H O 1
ATOM 8379 N N . GLU H 1 61 ? 42.364 55.862 71.102 1.00 24.64 7061 GLU H N 1
ATOM 8380 C CA . GLU H 1 61 ? 41.742 56.068 69.806 1.00 28.26 7061 GLU H CA 1
ATOM 8381 C C . GLU H 1 61 ? 42.225 57.353 69.144 1.00 27.52 7061 GLU H C 1
ATOM 8382 O O . GLU H 1 61 ? 42.415 57.396 67.937 1.00 28.12 7061 GLU H O 1
ATOM 8388 N N . THR H 1 62 ? 42.408 58.401 69.938 1.00 25.73 7062 THR H N 1
ATOM 8389 C CA . THR H 1 62 ? 42.883 59.669 69.412 1.00 24.46 7062 THR H CA 1
ATOM 8390 C C . THR H 1 62 ? 44.280 59.473 68.822 1.00 25.45 7062 THR H C 1
ATOM 8391 O O . THR H 1 62 ? 44.580 59.994 67.749 1.00 28.63 7062 THR H O 1
ATOM 8395 N N . TYR H 1 63 ? 45.123 58.701 69.506 1.00 24.93 7063 TYR H N 1
ATOM 8396 C CA . TYR H 1 63 ? 46.478 58.444 69.029 1.00 23.87 7063 TYR H CA 1
ATOM 8397 C C . TYR H 1 63 ? 46.435 57.654 67.719 1.00 24.72 7063 TYR H C 1
ATOM 8398 O O . TYR H 1 63 ? 47.187 57.948 66.788 1.00 22.31 7063 TYR H O 1
ATOM 8407 N N . ALA H 1 64 ? 45.556 56.656 67.651 1.00 24.78 7064 ALA H N 1
ATOM 8408 C CA . ALA H 1 64 ? 45.421 55.834 66.444 1.00 26.70 7064 ALA H CA 1
ATOM 8409 C C . ALA H 1 64 ? 45.053 56.733 65.267 1.00 27.12 7064 ALA H C 1
ATOM 8410 O O . ALA H 1 64 ? 45.523 56.541 64.144 1.00 25.94 7064 ALA H O 1
ATOM 8412 N N . ARG H 1 65 ? 44.209 57.719 65.543 1.00 27.17 7065 ARG H N 1
ATOM 8413 C CA . ARG H 1 65 ? 43.776 58.664 64.524 1.00 28.73 7065 ARG H CA 1
ATOM 8414 C C . ARG H 1 65 ? 44.966 59.531 64.112 1.00 28.59 7065 ARG H C 1
ATOM 8415 O O . ARG H 1 65 ? 45.246 59.713 62.923 1.00 29.35 7065 ARG H O 1
ATOM 8423 N N . ILE H 1 66 ? 45.672 60.050 65.109 1.00 27.39 7066 ILE H N 1
ATOM 8424 C CA . ILE H 1 66 ? 46.848 60.889 64.896 1.00 25.34 7066 ILE H CA 1
ATOM 8425 C C . ILE H 1 66 ? 47.896 60.182 64.032 1.00 26.51 7066 ILE H C 1
ATOM 8426 O O . ILE H 1 66 ? 48.557 60.806 63.199 1.00 25.57 7066 ILE H O 1
ATOM 8431 N N . LEU H 1 67 ? 48.047 58.879 64.248 1.00 26.95 7067 LEU H N 1
ATOM 8432 C CA . LEU H 1 67 ? 49.009 58.079 63.496 1.00 29.06 7067 LEU H CA 1
ATOM 8433 C C . LEU H 1 67 ? 48.710 58.051 62.000 1.00 28.90 7067 LEU H C 1
ATOM 8434 O O . LEU H 1 67 ? 49.603 57.816 61.194 1.00 29.58 7067 LEU H O 1
ATOM 8439 N N . LYS H 1 68 ? 47.455 58.294 61.637 1.00 29.37 7068 LYS H N 1
ATOM 8440 C CA . LYS H 1 68 ? 47.048 58.289 60.239 1.00 31.73 7068 LYS H CA 1
ATOM 8441 C C . LYS H 1 68 ? 47.236 59.640 59.558 1.00 32.84 7068 LYS H C 1
ATOM 8442 O O . LYS H 1 68 ? 47.017 59.761 58.354 1.00 33.81 7068 LYS H O 1
ATOM 8448 N N . ASP H 1 69 ? 47.644 60.651 60.318 1.00 31.78 7069 ASP H N 1
ATOM 8449 C CA . ASP H 1 69 ? 47.831 61.989 59.760 1.00 32.00 7069 ASP H CA 1
ATOM 8450 C C . ASP H 1 69 ? 49.142 62.104 58.995 1.00 32.00 7069 ASP H C 1
ATOM 8451 O O . ASP H 1 69 ? 50.217 61.932 59.563 1.00 31.42 7069 ASP H O 1
ATOM 8456 N N . PRO H 1 70 ? 49.069 62.407 57.687 1.00 33.33 7070 PRO H N 1
ATOM 8457 C CA . PRO H 1 70 ? 50.267 62.539 56.854 1.00 32.73 7070 PRO H CA 1
ATOM 8458 C C . PRO H 1 70 ? 51.127 63.761 57.151 1.00 31.91 7070 PRO H C 1
ATOM 8459 O O . PRO H 1 70 ? 52.253 63.862 56.664 1.00 33.15 7070 PRO H O 1
ATOM 8463 N N . ARG H 1 71 ? 50.612 64.685 57.957 1.00 31.65 7071 ARG H N 1
ATOM 8464 C CA . ARG H 1 71 ? 51.379 65.886 58.293 1.00 31.20 7071 ARG H CA 1
ATOM 8465 C C . ARG H 1 71 ? 52.603 65.616 59.163 1.00 29.98 7071 ARG H C 1
ATOM 8466 O O . ARG H 1 71 ? 53.398 66.520 59.433 1.00 30.62 7071 ARG H O 1
ATOM 8474 N N . HIS H 1 72 ? 52.755 64.370 59.600 1.00 27.90 7072 HIS H N 1
ATOM 8475 C CA . HIS H 1 72 ? 53.917 63.980 60.394 1.00 27.52 7072 HIS H CA 1
ATOM 8476 C C . HIS H 1 72 ? 54.178 62.492 60.203 1.00 25.07 7072 HIS H C 1
ATOM 8477 O O . HIS H 1 72 ? 53.359 61.784 59.626 1.00 25.36 7072 HIS H O 1
ATOM 8484 N N . HIS H 1 73 ? 55.315 62.018 60.694 1.00 26.52 7073 HIS H N 1
ATOM 8485 C CA . HIS H 1 73 ? 55.673 60.611 60.556 1.00 27.22 7073 HIS H CA 1
ATOM 8486 C C . HIS H 1 73 ? 56.702 60.224 61.615 1.00 27.06 7073 HIS H C 1
ATOM 8487 O O . HIS H 1 73 ? 57.100 61.047 62.440 1.00 26.36 7073 HIS H O 1
ATOM 8494 N N . SER H 1 74 ? 57.138 58.968 61.566 1.00 28.39 7074 SER H N 1
ATOM 8495 C CA . SER H 1 74 ? 58.124 58.444 62.505 1.00 29.15 7074 SER H CA 1
ATOM 8496 C C . SER H 1 74 ? 57.739 58.748 63.951 1.00 27.34 7074 SER H C 1
ATOM 8497 O O . SER H 1 74 ? 58.557 59.232 64.726 1.00 28.16 7074 SER H O 1
ATOM 8500 N N . ALA H 1 75 ? 56.487 58.456 64.294 1.00 26.23 7075 ALA H N 1
ATOM 8501 C CA . ALA H 1 75 ? 55.961 58.687 65.632 1.00 27.53 7075 ALA H CA 1
ATOM 8502 C C . ALA H 1 75 ? 56.584 57.752 66.661 1.00 27.71 7075 ALA H C 1
ATOM 8503 O O . ALA H 1 75 ? 56.816 56.571 66.390 1.00 25.95 7075 ALA H O 1
ATOM 8505 N N . GLU H 1 76 ? 56.866 58.290 67.840 1.00 27.35 7076 GLU H N 1
ATOM 8506 C CA . GLU H 1 76 ? 57.430 57.486 68.912 1.00 28.15 7076 GLU H CA 1
ATOM 8507 C C . GLU H 1 76 ? 56.685 57.741 70.205 1.00 27.99 7076 GLU H C 1
ATOM 8508 O O . GLU H 1 76 ? 56.524 58.887 70.619 1.00 25.96 7076 GLU H O 1
ATOM 8514 N N . ILE H 1 77 ? 56.210 56.672 70.832 1.00 26.10 7077 ILE H N 1
ATOM 8515 C CA . ILE H 1 77 ? 55.501 56.815 72.094 1.00 24.89 7077 ILE H CA 1
ATOM 8516 C C . ILE H 1 77 ? 56.562 57.084 73.153 1.00 23.89 7077 ILE H C 1
ATOM 8517 O O . ILE H 1 77 ? 57.607 56.440 73.155 1.00 22.71 7077 ILE H O 1
ATOM 8522 N N . VAL H 1 78 ? 56.308 58.059 74.023 1.00 24.80 7078 VAL H N 1
ATOM 8523 C CA . VAL H 1 78 ? 57.237 58.396 75.102 1.00 24.91 7078 VAL H CA 1
ATOM 8524 C C . VAL H 1 78 ? 56.755 57.703 76.382 1.00 23.61 7078 VAL H C 1
ATOM 8525 O O . VAL H 1 78 ? 57.548 57.102 77.101 1.00 23.30 7078 VAL H O 1
ATOM 8529 N N . GLU H 1 79 ? 55.463 57.814 76.676 1.00 23.77 7079 GLU H N 1
ATOM 8530 C CA . GLU H 1 79 ? 54.900 57.133 77.833 1.00 24.55 7079 GLU H CA 1
ATOM 8531 C C . GLU H 1 79 ? 53.391 57.109 77.805 1.00 23.10 7079 GLU H C 1
ATOM 8532 O O . GLU H 1 79 ? 52.743 57.912 77.136 1.00 22.98 7079 GLU H O 1
ATOM 8538 N N . PHE H 1 80 ? 52.841 56.145 78.524 1.00 21.45 7080 PHE H N 1
ATOM 8539 C CA . PHE H 1 80 ? 51.408 56.009 78.662 1.00 20.34 7080 PHE H CA 1
ATOM 8540 C C . PHE H 1 80 ? 51.238 55.373 80.028 1.00 22.77 7080 PHE H C 1
ATOM 8541 O O . PHE H 1 80 ? 51.636 54.227 80.239 1.00 18.85 7080 PHE H O 1
ATOM 8549 N N . LYS H 1 81 ? 50.656 56.118 80.958 1.00 23.11 7081 LYS H N 1
ATOM 8550 C CA . LYS H 1 81 ? 50.467 55.600 82.297 1.00 24.10 7081 LYS H CA 1
ATOM 8551 C C . LYS H 1 81 ? 49.261 56.218 82.965 1.00 24.61 7081 LYS H C 1
ATOM 8552 O O . LYS H 1 81 ? 48.744 57.247 82.526 1.00 24.35 7081 LYS H O 1
ATOM 8558 N N . ALA H 1 82 ? 48.800 55.569 84.023 1.00 23.00 7082 ALA H N 1
ATOM 8559 C CA . ALA H 1 82 ? 47.665 56.076 84.768 1.00 22.83 7082 ALA H CA 1
ATOM 8560 C C . ALA H 1 82 ? 48.168 57.236 85.631 1.00 21.28 7082 ALA H C 1
ATOM 8561 O O . ALA H 1 82 ? 49.318 57.238 86.073 1.00 20.14 7082 ALA H O 1
ATOM 8563 N N . ILE H 1 83 ? 47.312 58.224 85.860 1.00 24.31 7083 ILE H N 1
ATOM 8564 C CA . ILE H 1 83 ? 47.677 59.371 86.692 1.00 23.77 7083 ILE H CA 1
ATOM 8565 C C . ILE H 1 83 ? 46.534 59.681 87.648 1.00 24.29 7083 ILE H C 1
ATOM 8566 O O . ILE H 1 83 ? 45.370 59.462 87.319 1.00 22.27 7083 ILE H O 1
ATOM 8571 N N . GLU H 1 84 ? 46.872 60.201 88.825 1.00 24.60 7084 GLU H N 1
ATOM 8572 C CA . GLU H 1 84 ? 45.874 60.536 89.836 1.00 24.60 7084 GLU H CA 1
ATOM 8573 C C . GLU H 1 84 ? 45.148 61.821 89.481 1.00 23.34 7084 GLU H C 1
ATOM 8574 O O . GLU H 1 84 ? 43.949 61.951 89.710 1.00 26.28 7084 GLU H O 1
ATOM 8576 N N . GLU H 1 85 ? 45.884 62.777 88.923 1.00 24.39 7085 GLU H N 1
ATOM 8577 C CA . GLU H 1 85 ? 45.292 64.046 88.534 1.00 25.17 7085 GLU H CA 1
ATOM 8578 C C . GLU H 1 85 ? 45.949 64.585 87.264 1.00 24.84 7085 GLU H C 1
ATOM 8579 O O . GLU H 1 85 ? 47.074 64.203 86.928 1.00 24.17 7085 GLU H O 1
ATOM 8585 N N . ARG H 1 86 ? 45.240 65.459 86.557 1.00 25.15 7086 ARG H N 1
ATOM 8586 C CA . ARG H 1 86 ? 45.769 66.053 85.330 1.00 27.14 7086 ARG H CA 1
ATOM 8587 C C . ARG H 1 86 ? 46.742 67.183 85.635 1.00 28.04 7086 ARG H C 1
ATOM 8588 O O . ARG H 1 86 ? 46.650 67.833 86.677 1.00 25.55 7086 ARG H O 1
ATOM 8596 N N . THR H 1 87 ? 47.675 67.399 84.712 1.00 29.05 7087 THR H N 1
ATOM 8597 C CA . THR H 1 87 ? 48.651 68.473 84.810 1.00 30.38 7087 THR H CA 1
ATOM 8598 C C . THR H 1 87 ? 48.327 69.516 83.736 1.00 30.81 7087 THR H C 1
ATOM 8599 O O . THR H 1 87 ? 48.443 70.717 83.971 1.00 31.93 7087 THR H O 1
ATOM 8603 N N . PHE H 1 88 ? 47.913 69.056 82.559 1.00 31.54 7088 PHE H N 1
ATOM 8604 C CA . PHE H 1 88 ? 47.574 69.964 81.463 1.00 32.11 7088 PHE H CA 1
ATOM 8605 C C . PHE H 1 88 ? 46.052 70.040 81.346 1.00 32.75 7088 PHE H C 1
ATOM 8606 O O . PHE H 1 88 ? 45.441 69.431 80.466 1.00 33.61 7088 PHE H O 1
ATOM 8614 N N . ILE H 1 89 ? 45.463 70.822 82.243 1.00 32.55 7089 ILE H N 1
ATOM 8615 C CA . ILE H 1 89 ? 44.019 70.996 82.355 1.00 34.67 7089 ILE H CA 1
ATOM 8616 C C . ILE H 1 89 ? 43.436 72.109 81.490 1.00 35.56 7089 ILE H C 1
ATOM 8617 O O . ILE H 1 89 ? 42.587 71.884 80.627 1.00 36.76 7089 ILE H O 1
ATOM 8622 N N . ASN H 1 90 ? 43.895 73.263 81.653 1.00 37.79 7090 ASN H N 1
ATOM 8623 C CA . ASN H 1 90 ? 43.432 74.562 81.147 1.00 38.14 7090 ASN H CA 1
ATOM 8624 C C . ASN H 1 90 ? 43.162 74.480 79.646 1.00 38.49 7090 ASN H C 1
ATOM 8625 O O . ASN H 1 90 ? 42.361 75.253 79.100 1.00 38.12 7090 ASN H O 1
ATOM 8630 N N . TRP H 1 91 ? 43.748 73.558 78.866 1.00 37.94 7091 TRP H N 1
ATOM 8631 C CA . TRP H 1 91 ? 43.500 73.499 77.426 1.00 37.72 7091 TRP H CA 1
ATOM 8632 C C . TRP H 1 91 ? 43.150 72.131 76.845 1.00 36.77 7091 TRP H C 1
ATOM 8633 O O . TRP H 1 91 ? 43.880 71.162 77.044 1.00 36.31 7091 TRP H O 1
ATOM 8644 N N . SER H 1 92 ? 42.040 72.053 76.111 1.00 36.15 7092 SER H N 1
ATOM 8645 C CA . SER H 1 92 ? 41.663 70.786 75.483 1.00 37.59 7092 SER H CA 1
ATOM 8646 C C . SER H 1 92 ? 42.857 70.389 74.604 1.00 36.97 7092 SER H C 1
ATOM 8647 O O . SER H 1 92 ? 43.114 69.212 74.358 1.00 36.19 7092 SER H O 1
ATOM 8650 N N . MET H 1 93 ? 43.576 71.404 74.137 1.00 36.61 7093 MET H N 1
ATOM 8651 C CA . MET H 1 93 ? 44.780 71.232 73.337 1.00 35.46 7093 MET H CA 1
ATOM 8652 C C . MET H 1 93 ? 45.358 72.605 73.061 1.00 35.56 7093 MET H C 1
ATOM 8653 O O . MET H 1 93 ? 44.704 73.461 72.465 1.00 35.67 7093 MET H O 1
ATOM 8658 N N . ARG H 1 94 ? 46.581 72.818 73.520 1.00 34.19 7094 ARG H N 1
ATOM 8659 C CA . ARG H 1 94 ? 47.250 74.089 73.323 1.00 33.06 7094 ARG H CA 1
ATOM 8660 C C . ARG H 1 94 ? 48.490 73.858 72.471 1.00 32.44 7094 ARG H C 1
ATOM 8661 O O . ARG H 1 94 ? 49.174 72.844 72.621 1.00 31.11 7094 ARG H O 1
ATOM 8669 N N . LEU H 1 95 ? 48.760 74.794 71.567 1.00 30.77 7095 LEU H N 1
ATOM 8670 C CA . LEU H 1 95 ? 49.924 74.718 70.691 1.00 30.63 7095 LEU H CA 1
ATOM 8671 C C . LEU H 1 95 ? 50.996 75.696 71.159 1.00 30.45 7095 LEU H C 1
ATOM 8672 O O . LEU H 1 95 ? 50.708 76.858 71.439 1.00 29.30 7095 LEU H O 1
ATOM 8677 N N . VAL H 1 96 ? 52.233 75.227 71.248 1.00 29.63 7096 VAL H N 1
ATOM 8678 C CA . VAL H 1 96 ? 53.328 76.094 71.652 1.00 30.27 7096 VAL H CA 1
ATOM 8679 C C . VAL H 1 96 ? 54.456 75.983 70.630 1.00 31.92 7096 VAL H C 1
ATOM 8680 O O . VAL H 1 96 ? 55.038 74.913 70.438 1.00 33.33 7096 VAL H O 1
ATOM 8684 N N . GLN H 1 97 ? 54.748 77.088 69.955 1.00 33.06 7097 GLN H N 1
ATOM 8685 C CA . GLN H 1 97 ? 55.813 77.102 68.962 1.00 33.85 7097 GLN H CA 1
ATOM 8686 C C . GLN H 1 97 ? 57.088 77.628 69.588 1.00 34.13 7097 GLN H C 1
ATOM 8687 O O . GLN H 1 97 ? 57.191 78.810 69.921 1.00 35.76 7097 GLN H O 1
ATOM 8693 N N . LEU H 1 98 ? 58.063 76.743 69.746 1.00 34.31 7098 LEU H N 1
ATOM 8694 C CA . LEU H 1 98 ? 59.335 77.125 70.350 1.00 36.04 7098 LEU H CA 1
ATOM 8695 C C . LEU H 1 98 ? 60.002 78.286 69.602 1.00 38.25 7098 LEU H C 1
ATOM 8696 O O . LEU H 1 98 ? 60.784 79.046 70.177 1.00 37.38 7098 LEU H O 1
ATOM 8701 N N . GLY H 1 99 ? 59.690 78.417 68.316 1.00 39.84 7099 GLY H N 1
ATOM 8702 C CA . GLY H 1 99 ? 60.277 79.481 67.522 1.00 39.95 7099 GLY H CA 1
ATOM 8703 C C . GLY H 1 99 ? 59.780 80.879 67.849 1.00 39.86 7099 GLY H C 1
ATOM 8704 O O . GLY H 1 99 ? 60.473 81.860 67.572 1.00 41.48 7099 GLY H O 1
ATOM 8705 N N . GLU H 1 100 ? 58.586 80.977 68.431 1.00 39.24 7100 GLU H N 1
ATOM 8706 C CA . GLU H 1 100 ? 58.000 82.268 68.786 1.00 40.54 7100 GLU H CA 1
ATOM 8707 C C . GLU H 1 100 ? 58.279 82.679 70.233 1.00 41.22 7100 GLU H C 1
ATOM 8708 O O . GLU H 1 100 ? 57.743 83.682 70.711 1.00 42.07 7100 GLU H O 1
ATOM 8714 N N . MET H 1 101 ? 59.107 81.909 70.933 1.00 40.90 7101 MET H N 1
ATOM 8715 C CA . MET H 1 101 ? 59.428 82.213 72.326 1.00 41.84 7101 MET H CA 1
ATOM 8716 C C . MET H 1 101 ? 60.764 82.925 72.449 1.00 42.42 7101 MET H C 1
ATOM 8717 O O . MET H 1 101 ? 61.542 82.976 71.498 1.00 43.01 7101 MET H O 1
ATOM 8722 N N . ASP H 1 102 ? 61.020 83.478 73.629 1.00 43.42 7102 ASP H N 1
ATOM 8723 C CA . ASP H 1 102 ? 62.275 84.167 73.887 1.00 43.69 7102 ASP H CA 1
ATOM 8724 C C . ASP H 1 102 ? 63.394 83.169 73.615 1.00 44.19 7102 ASP H C 1
ATOM 8725 O O . ASP H 1 102 ? 63.546 82.178 74.333 1.00 43.41 7102 ASP H O 1
ATOM 8730 N N . SER H 1 103 ? 64.168 83.437 72.569 1.00 43.80 7103 SER H N 1
ATOM 8731 C CA . SER H 1 103 ? 65.262 82.561 72.166 1.00 44.29 7103 SER H CA 1
ATOM 8732 C C . SER H 1 103 ? 66.146 82.131 73.337 1.00 44.18 7103 SER H C 1
ATOM 8733 O O . SER H 1 103 ? 66.670 81.015 73.352 1.00 44.86 7103 SER H O 1
ATOM 8736 N N . ASP H 1 104 ? 66.301 83.004 74.327 1.00 43.04 7104 ASP H N 1
ATOM 8737 C CA . ASP H 1 104 ? 67.142 82.685 75.475 1.00 42.76 7104 ASP H CA 1
ATOM 8738 C C . ASP H 1 104 ? 66.414 81.835 76.512 1.00 41.05 7104 ASP H C 1
ATOM 8739 O O . ASP H 1 104 ? 67.018 80.985 77.171 1.00 40.78 7104 ASP H O 1
ATOM 8744 N N . THR H 1 105 ? 65.112 82.064 76.643 1.00 40.30 7105 THR H N 1
ATOM 8745 C CA . THR H 1 105 ? 64.282 81.322 77.588 1.00 40.15 7105 THR H CA 1
ATOM 8746 C C . THR H 1 105 ? 64.222 79.841 77.210 1.00 39.86 7105 THR H C 1
ATOM 8747 O O . THR H 1 105 ? 64.564 78.969 78.011 1.00 40.04 7105 THR H O 1
ATOM 8751 N N . ILE H 1 106 ? 63.771 79.562 75.991 1.00 39.09 7106 ILE H N 1
ATOM 8752 C CA . ILE H 1 106 ? 63.671 78.191 75.508 1.00 38.47 7106 ILE H CA 1
ATOM 8753 C C . ILE H 1 106 ? 65.053 77.547 75.463 1.00 39.30 7106 ILE H C 1
ATOM 8754 O O . ILE H 1 106 ? 65.183 76.326 75.546 1.00 40.87 7106 ILE H O 1
ATOM 8759 N N . ARG H 1 107 ? 66.084 78.374 75.319 1.00 38.37 7107 ARG H N 1
ATOM 8760 C CA . ARG H 1 107 ? 67.451 77.874 75.266 1.00 38.98 7107 ARG H CA 1
ATOM 8761 C C . ARG H 1 107 ? 67.805 77.202 76.589 1.00 38.89 7107 ARG H C 1
ATOM 8762 O O . ARG H 1 107 ? 68.398 76.126 76.609 1.00 39.04 7107 ARG H O 1
ATOM 8770 N N . ARG H 1 108 ? 67.424 77.835 77.694 1.00 38.85 7108 ARG H N 1
ATOM 8771 C CA . ARG H 1 108 ? 67.718 77.293 79.015 1.00 38.73 7108 ARG H CA 1
ATOM 8772 C C . ARG H 1 108 ? 66.755 76.172 79.389 1.00 37.92 7108 ARG H C 1
ATOM 8773 O O . ARG H 1 108 ? 67.127 75.232 80.090 1.00 39.09 7108 ARG H O 1
ATOM 8781 N N . LEU H 1 109 ? 65.522 76.266 78.909 1.00 36.45 7109 LEU H N 1
ATOM 8782 C CA . LEU H 1 109 ? 64.524 75.248 79.206 1.00 37.39 7109 LEU H CA 1
ATOM 8783 C C . LEU H 1 109 ? 64.905 73.944 78.514 1.00 37.32 7109 LEU H C 1
ATOM 8784 O O . LEU H 1 109 ? 64.902 72.872 79.123 1.00 38.32 7109 LEU H O 1
ATOM 8789 N N . ARG H 1 110 ? 65.222 74.048 77.228 1.00 37.84 7110 ARG H N 1
ATOM 8790 C CA . ARG H 1 110 ? 65.615 72.892 76.434 1.00 37.31 7110 ARG H CA 1
ATOM 8791 C C . ARG H 1 110 ? 66.849 72.203 77.021 1.00 37.07 7110 ARG H C 1
ATOM 8792 O O . ARG H 1 110 ? 66.904 70.977 77.091 1.00 36.41 7110 ARG H O 1
ATOM 8800 N N . LEU H 1 111 ? 67.830 72.994 77.447 1.00 36.04 7111 LEU H N 1
ATOM 8801 C CA . LEU H 1 111 ? 69.053 72.447 78.028 1.00 36.16 7111 LEU H CA 1
ATOM 8802 C C . LEU H 1 111 ? 68.772 71.791 79.370 1.00 35.09 7111 LEU H C 1
ATOM 8803 O O . LEU H 1 111 ? 69.370 70.772 79.718 1.00 35.89 7111 LEU H O 1
ATOM 8808 N N . LYS H 1 112 ? 67.851 72.385 80.119 1.00 34.09 7112 LYS H N 1
ATOM 8809 C CA . LYS H 1 112 ? 67.496 71.886 81.436 1.00 32.63 7112 LYS H CA 1
ATOM 8810 C C . LYS H 1 112 ? 67.019 70.443 81.439 1.00 31.85 7112 LYS H C 1
ATOM 8811 O O . LYS H 1 112 ? 67.348 69.681 82.350 1.00 32.03 7112 LYS H O 1
ATOM 8817 N N . TYR H 1 113 ? 66.248 70.067 80.424 1.00 30.83 7113 TYR H N 1
ATOM 8818 C CA . TYR H 1 113 ? 65.706 68.712 80.352 1.00 30.74 7113 TYR H CA 1
ATOM 8819 C C . TYR H 1 113 ? 66.184 67.864 79.172 1.00 30.09 7113 TYR H C 1
ATOM 8820 O O . TYR H 1 113 ? 65.500 66.929 78.761 1.00 29.92 7113 TYR H O 1
ATOM 8829 N N . SER H 1 114 ? 67.358 68.181 78.638 1.00 30.41 7114 SER H N 1
ATOM 8830 C CA . SER H 1 114 ? 67.909 67.419 77.526 1.00 30.19 7114 SER H CA 1
ATOM 8831 C C . SER H 1 114 ? 69.395 67.696 77.361 1.00 29.44 7114 SER H C 1
ATOM 8832 O O . SER H 1 114 ? 69.885 68.771 77.707 1.00 28.70 7114 SER H O 1
ATOM 8835 N N . PRO H 1 115 ? 70.133 66.718 76.828 1.00 28.82 7115 PRO H N 1
ATOM 8836 C CA . PRO H 1 115 ? 71.574 66.852 76.608 1.00 30.47 7115 PRO H CA 1
ATOM 8837 C C . PRO H 1 115 ? 71.878 67.480 75.255 1.00 31.49 7115 PRO H C 1
ATOM 8838 O O . PRO H 1 115 ? 73.028 67.779 74.944 1.00 31.91 7115 PRO H O 1
ATOM 8842 N N . ALA H 1 116 ? 70.837 67.689 74.459 1.00 34.10 7116 ALA H N 1
ATOM 8843 C CA . ALA H 1 116 ? 70.997 68.254 73.124 1.00 35.83 7116 ALA H CA 1
ATOM 8844 C C . ALA H 1 116 ? 71.144 69.769 73.114 1.00 37.45 7116 ALA H C 1
ATOM 8845 O O . ALA H 1 116 ? 70.632 70.463 73.994 1.00 38.18 7116 ALA H O 1
ATOM 8847 N N . ALA H 1 117 ? 71.836 70.273 72.095 1.00 38.51 7117 ALA H N 1
ATOM 8848 C CA . ALA H 1 117 ? 72.057 71.708 71.937 1.00 37.87 7117 ALA H CA 1
ATOM 8849 C C . ALA H 1 117 ? 70.870 72.350 71.213 1.00 37.15 7117 ALA H C 1
ATOM 8850 O O . ALA H 1 117 ? 70.838 73.562 71.004 1.00 39.04 7117 ALA H O 1
ATOM 8852 N N . THR H 1 118 ? 69.900 71.521 70.836 1.00 34.96 7118 THR H N 1
ATOM 8853 C CA . THR H 1 118 ? 68.687 71.973 70.159 1.00 33.87 7118 THR H CA 1
ATOM 8854 C C . THR H 1 118 ? 67.541 71.068 70.607 1.00 33.19 7118 THR H C 1
ATOM 8855 O O . THR H 1 118 ? 67.776 70.028 71.221 1.00 35.17 7118 THR H O 1
ATOM 8859 N N . PHE H 1 119 ? 66.306 71.456 70.304 1.00 32.69 7119 PHE H N 1
ATOM 8860 C CA . PHE H 1 119 ? 65.150 70.654 70.689 1.00 31.35 7119 PHE H CA 1
ATOM 8861 C C . PHE H 1 119 ? 65.194 69.295 69.999 1.00 31.85 7119 PHE H C 1
ATOM 8862 O O . PHE H 1 119 ? 65.017 69.207 68.789 1.00 30.66 7119 PHE H O 1
ATOM 8870 N N . GLN H 1 120 ? 65.459 68.254 70.756 1.00 32.14 7120 GLN H N 1
ATOM 8871 C CA . GLN H 1 120 ? 65.535 66.871 70.260 1.00 31.51 7120 GLN H CA 1
ATOM 8872 C C . GLN H 1 120 ? 64.796 65.933 71.211 1.00 29.28 7120 GLN H C 1
ATOM 8873 O O . GLN H 1 120 ? 65.412 65.295 72.077 1.00 29.36 7120 GLN H O 1
ATOM 8879 N N . PRO H 1 121 ? 63.467 65.836 71.113 1.00 27.41 7121 PRO H N 1
ATOM 8880 C CA . PRO H 1 121 ? 62.693 64.967 72.006 1.00 26.50 7121 PRO H CA 1
ATOM 8881 C C . PRO H 1 121 ? 63.117 63.506 72.019 1.00 26.92 7121 PRO H C 1
ATOM 8882 O O . PRO H 1 121 ? 62.922 62.808 73.016 1.00 25.99 7121 PRO H O 1
ATOM 8886 N N . ARG H 1 122 ? 63.701 63.032 70.925 1.00 27.26 7122 ARG H N 1
ATOM 8887 C CA . ARG H 1 122 ? 64.142 61.643 70.890 1.00 28.81 7122 ARG H CA 1
ATOM 8888 C C . ARG H 1 122 ? 65.267 61.364 71.879 1.00 28.42 7122 ARG H C 1
ATOM 8889 O O . ARG H 1 122 ? 65.492 60.213 72.258 1.00 25.61 7122 ARG H O 1
ATOM 8897 N N . SER H 1 123 ? 65.962 62.411 72.314 1.00 28.72 7123 SER H N 1
ATOM 8898 C CA . SER H 1 123 ? 67.062 62.226 73.261 1.00 29.09 7123 SER H CA 1
ATOM 8899 C C . SER H 1 123 ? 66.639 62.508 74.698 1.00 26.65 7123 SER H C 1
ATOM 8900 O O . SER H 1 123 ? 67.473 62.552 75.600 1.00 26.70 7123 SER H O 1
ATOM 8903 N N . MET H 1 124 ? 65.338 62.689 74.900 1.00 25.33 7124 MET H N 1
ATOM 8904 C CA . MET H 1 124 ? 64.792 62.979 76.221 1.00 26.06 7124 MET H CA 1
ATOM 8905 C C . MET H 1 124 ? 64.009 61.805 76.806 1.00 26.01 7124 MET H C 1
ATOM 8906 O O . MET H 1 124 ? 63.353 61.064 76.070 1.00 24.35 7124 MET H O 1
ATOM 8911 N N . THR H 1 125 ? 64.059 61.660 78.129 1.00 24.13 7125 THR H N 1
ATOM 8912 C CA . THR H 1 125 ? 63.338 60.591 78.810 1.00 23.59 7125 THR H CA 1
ATOM 8913 C C . THR H 1 125 ? 61.892 61.012 78.993 1.00 24.73 7125 THR H C 1
ATOM 8914 O O . THR H 1 125 ? 61.532 62.162 78.736 1.00 24.62 7125 THR H O 1
ATOM 8918 N N . ALA H 1 126 ? 61.061 60.084 79.454 1.00 24.22 7126 ALA H N 1
ATOM 8919 C CA . ALA H 1 126 ? 59.652 60.390 79.663 1.00 25.40 7126 ALA H CA 1
ATOM 8920 C C . ALA H 1 126 ? 59.490 61.501 80.694 1.00 26.34 7126 ALA H C 1
ATOM 8921 O O . ALA H 1 126 ? 58.671 62.398 80.521 1.00 26.03 7126 ALA H O 1
ATOM 8923 N N . GLU H 1 127 ? 60.271 61.440 81.766 1.00 27.02 7127 GLU H N 1
ATOM 8924 C CA . GLU H 1 127 ? 60.174 62.443 82.820 1.00 29.02 7127 GLU H CA 1
ATOM 8925 C C . GLU H 1 127 ? 60.647 63.806 82.312 1.00 27.97 7127 GLU H C 1
ATOM 8926 O O . GLU H 1 127 ? 60.088 64.842 82.672 1.00 29.02 7127 GLU H O 1
ATOM 8932 N N . GLN H 1 128 ? 61.678 63.801 81.475 1.00 25.91 7128 GLN H N 1
ATOM 8933 C CA . GLN H 1 128 ? 62.193 65.038 80.914 1.00 27.54 7128 GLN H CA 1
ATOM 8934 C C . GLN H 1 128 ? 61.157 65.681 79.987 1.00 27.54 7128 GLN H C 1
ATOM 8935 O O . GLN H 1 128 ? 60.979 66.896 80.007 1.00 26.86 7128 GLN H O 1
ATOM 8941 N N . CYS H 1 129 ? 60.457 64.874 79.192 1.00 26.01 7129 CYS H N 1
ATOM 8942 C CA . CYS H 1 129 ? 59.435 65.420 78.306 1.00 24.49 7129 CYS H CA 1
ATOM 8943 C C . CYS H 1 129 ? 58.290 66.009 79.125 1.00 25.40 7129 CYS H C 1
ATOM 8944 O O . CYS H 1 129 ? 57.756 67.067 78.792 1.00 24.92 7129 CYS H O 1
ATOM 8947 N N . PHE H 1 130 ? 57.912 65.320 80.197 1.00 23.58 7130 PHE H N 1
ATOM 8948 C CA . PHE H 1 130 ? 56.824 65.793 81.053 1.00 25.61 7130 PHE H CA 1
ATOM 8949 C C . PHE H 1 130 ? 57.142 67.152 81.704 1.00 23.31 7130 PHE H C 1
ATOM 8950 O O . PHE H 1 130 ? 56.337 68.089 81.656 1.00 24.13 7130 PHE H O 1
ATOM 8958 N N . ARG H 1 131 ? 58.320 67.249 82.307 1.00 22.92 7131 ARG H N 1
ATOM 8959 C CA . ARG H 1 131 ? 58.741 68.471 82.979 1.00 26.22 7131 ARG H CA 1
ATOM 8960 C C . ARG H 1 131 ? 58.915 69.613 81.992 1.00 27.37 7131 ARG H C 1
ATOM 8961 O O . ARG H 1 131 ? 58.568 70.759 82.283 1.00 24.27 7131 ARG H O 1
ATOM 8969 N N . PHE H 1 132 ? 59.467 69.290 80.827 1.00 25.86 7132 PHE H N 1
ATOM 8970 C CA . PHE H 1 132 ? 59.667 70.279 79.782 1.00 27.44 7132 PHE H CA 1
ATOM 8971 C C . PHE H 1 132 ? 58.298 70.857 79.437 1.00 26.99 7132 PHE H C 1
ATOM 8972 O O . PHE H 1 132 ? 58.085 72.070 79.496 1.00 27.88 7132 PHE H O 1
ATOM 8980 N N . LEU H 1 133 ? 57.373 69.971 79.075 1.00 27.01 7133 LEU H N 1
ATOM 8981 C CA . LEU H 1 133 ? 56.017 70.372 78.717 1.00 26.57 7133 LEU H CA 1
ATOM 8982 C C . LEU H 1 133 ? 55.307 71.112 79.846 1.00 28.58 7133 LEU H C 1
ATOM 8983 O O . LEU H 1 133 ? 54.554 72.057 79.598 1.00 29.19 7133 LEU H O 1
ATOM 8988 N N . LYS H 1 134 ? 55.531 70.677 81.082 1.00 30.23 7134 LYS H N 1
ATOM 8989 C CA . LYS H 1 134 ? 54.897 71.317 82.228 1.00 30.99 7134 LYS H CA 1
ATOM 8990 C C . LYS H 1 134 ? 55.339 72.776 82.346 1.00 31.55 7134 LYS H C 1
ATOM 8991 O O . LYS H 1 134 ? 54.504 73.664 82.485 1.00 32.65 7134 LYS H O 1
ATOM 8997 N N . GLU H 1 135 ? 56.646 73.022 82.286 1.00 32.15 7135 GLU H N 1
ATOM 8998 C CA . GLU H 1 135 ? 57.150 74.386 82.383 1.00 33.14 7135 GLU H CA 1
ATOM 8999 C C . GLU H 1 135 ? 56.657 75.213 81.203 1.00 32.93 7135 GLU H C 1
ATOM 9000 O O . GLU H 1 135 ? 56.387 76.407 81.335 1.00 33.36 7135 GLU H O 1
ATOM 9006 N N . LEU H 1 136 ? 56.542 74.572 80.048 1.00 31.24 7136 LEU H N 1
ATOM 9007 C CA . LEU H 1 136 ? 56.071 75.248 78.845 1.00 31.04 7136 LEU H CA 1
ATOM 9008 C C . LEU H 1 136 ? 54.617 75.643 79.096 1.00 31.98 7136 LEU H C 1
ATOM 9009 O O . LEU H 1 136 ? 54.166 76.733 78.724 1.00 31.88 7136 LEU H O 1
ATOM 9014 N N . TYR H 1 137 ? 53.898 74.725 79.733 1.00 30.17 7137 TYR H N 1
ATOM 9015 C CA . TYR H 1 137 ? 52.494 74.889 80.078 1.00 30.18 7137 TYR H CA 1
ATOM 9016 C C . TYR H 1 137 ? 52.299 76.076 81.018 1.00 30.50 7137 TYR H C 1
ATOM 9017 O O . TYR H 1 137 ? 51.321 76.816 80.905 1.00 29.07 7137 TYR H O 1
ATOM 9026 N N . ASP H 1 138 ? 53.246 76.253 81.934 1.00 32.32 7138 ASP H N 1
ATOM 9027 C CA . ASP H 1 138 ? 53.179 77.332 82.917 1.00 34.64 7138 ASP H CA 1
ATOM 9028 C C . ASP H 1 138 ? 53.543 78.722 82.396 1.00 36.66 7138 ASP H C 1
ATOM 9029 O O . ASP H 1 138 ? 53.420 79.705 83.126 1.00 37.29 7138 ASP H O 1
ATOM 9034 N N . MET H 1 139 ? 53.992 78.809 81.149 1.00 38.50 7139 MET H N 1
ATOM 9035 C CA . MET H 1 139 ? 54.354 80.098 80.564 1.00 42.14 7139 MET H CA 1
ATOM 9036 C C . MET H 1 139 ? 53.187 80.657 79.756 1.00 43.33 7139 MET H C 1
ATOM 9037 O O . MET H 1 139 ? 52.167 79.941 79.642 1.00 45.71 7139 MET H O 1
ATOM 9042 N N . GLY I 1 2 ? 71.519 59.457 77.197 1.00 33.15 8002 GLY I N 1
ATOM 9043 C CA . GLY I 1 2 ? 70.739 60.711 77.483 1.00 30.48 8002 GLY I CA 1
ATOM 9044 C C . GLY I 1 2 ? 71.539 61.721 78.289 1.00 29.99 8002 GLY I C 1
ATOM 9045 O O . GLY I 1 2 ? 72.745 61.875 78.077 1.00 29.79 8002 GLY I O 1
ATOM 9046 N N . LEU I 1 3 ? 70.873 62.393 79.227 1.00 28.89 8003 LEU I N 1
ATOM 9047 C CA . LEU I 1 3 ? 71.517 63.407 80.071 1.00 27.98 8003 LEU I CA 1
ATOM 9048 C C . LEU I 1 3 ? 72.301 62.833 81.258 1.00 26.19 8003 LEU I C 1
ATOM 9049 O O . LEU I 1 3 ? 71.760 62.097 82.083 1.00 27.04 8003 LEU I O 1
ATOM 9054 N N . HIS I 1 4 ? 73.576 63.196 81.350 1.00 25.52 8004 HIS I N 1
ATOM 9055 C CA . HIS I 1 4 ? 74.437 62.728 82.431 1.00 24.28 8004 HIS I CA 1
ATOM 9056 C C . HIS I 1 4 ? 75.239 63.879 83.049 1.00 26.91 8004 HIS I C 1
ATOM 9057 O O . HIS I 1 4 ? 75.363 64.954 82.452 1.00 24.37 8004 HIS I O 1
ATOM 9064 N N . ARG I 1 5 ? 75.761 63.658 84.254 1.00 24.36 8005 ARG I N 1
ATOM 9065 C CA . ARG I 1 5 ? 76.604 64.651 84.915 1.00 26.13 8005 ARG I CA 1
ATOM 9066 C C . ARG I 1 5 ? 77.916 64.004 85.329 1.00 24.67 8005 ARG I C 1
ATOM 9067 O O . ARG I 1 5 ? 77.930 62.904 85.879 1.00 25.64 8005 ARG I O 1
ATOM 9075 N N . LEU I 1 6 ? 79.011 64.693 85.024 1.00 23.42 8006 LEU I N 1
ATOM 9076 C CA . LEU I 1 6 ? 80.361 64.258 85.369 1.00 24.13 8006 LEU I CA 1
ATOM 9077 C C . LEU I 1 6 ? 80.957 65.234 86.374 1.00 23.82 8006 LEU I C 1
ATOM 9078 O O . LEU I 1 6 ? 80.730 66.442 86.300 1.00 22.83 8006 LEU I O 1
ATOM 9083 N N . ILE I 1 7 ? 81.728 64.694 87.302 1.00 22.79 8007 ILE I N 1
ATOM 9084 C CA . ILE I 1 7 ? 82.417 65.495 88.285 1.00 23.38 8007 ILE I CA 1
ATOM 9085 C C . ILE I 1 7 ? 83.779 64.850 88.424 1.00 22.71 8007 ILE I C 1
ATOM 9086 O O . ILE I 1 7 ? 83.885 63.630 88.540 1.00 25.98 8007 ILE I O 1
ATOM 9091 N N . TYR I 1 8 ? 84.825 65.662 88.356 1.00 22.13 8008 TYR I N 1
ATOM 9092 C CA . TYR I 1 8 ? 86.180 65.154 88.500 1.00 24.00 8008 TYR I CA 1
ATOM 9093 C C . TYR I 1 8 ? 86.996 66.231 89.192 1.00 25.00 8008 TYR I C 1
ATOM 9094 O O . TYR I 1 8 ? 86.519 67.347 89.375 1.00 26.12 8008 TYR I O 1
ATOM 9103 N N . LEU I 1 9 ? 88.215 65.891 89.587 1.00 26.17 8009 LEU I N 1
ATOM 9104 C CA . LEU I 1 9 ? 89.093 66.830 90.270 1.00 27.58 8009 LEU I CA 1
ATOM 9105 C C . LEU I 1 9 ? 90.494 66.628 89.715 1.00 28.36 8009 LEU I C 1
ATOM 9106 O O . LEU I 1 9 ? 90.789 65.585 89.135 1.00 28.33 8009 LEU I O 1
ATOM 9111 N N . SER I 1 10 ? 91.353 67.626 89.877 1.00 29.32 8010 SER I N 1
ATOM 9112 C CA . SER I 1 10 ? 92.718 67.532 89.375 1.00 31.54 8010 SER I CA 1
ATOM 9113 C C . SER I 1 10 ? 93.603 68.582 90.025 1.00 32.84 8010 SER I C 1
ATOM 9114 O O . SER I 1 10 ? 93.110 69.517 90.649 1.00 33.16 8010 SER I O 1
ATOM 9117 N N . CYS I 1 11 ? 94.913 68.423 89.870 1.00 35.80 8011 CYS I N 1
ATOM 9118 C CA . CYS I 1 11 ? 95.866 69.371 90.429 1.00 37.26 8011 CYS I CA 1
ATOM 9119 C C . CYS I 1 11 ? 96.359 70.274 89.307 1.00 37.33 8011 CYS I C 1
ATOM 9120 O O . CYS I 1 11 ? 96.780 69.796 88.250 1.00 36.67 8011 CYS I O 1
ATOM 9123 N N . ALA I 1 12 ? 96.296 71.579 89.536 1.00 36.69 8012 ALA I N 1
ATOM 9124 C CA . ALA I 1 12 ? 96.750 72.531 88.539 1.00 36.32 8012 ALA I CA 1
ATOM 9125 C C . ALA I 1 12 ? 98.267 72.452 88.481 1.00 36.80 8012 ALA I C 1
ATOM 9126 O O . ALA I 1 12 ? 98.928 72.295 89.512 1.00 35.59 8012 ALA I O 1
ATOM 9128 N N . THR I 1 13 ? 98.814 72.537 87.273 1.00 36.65 8013 THR I N 1
ATOM 9129 C CA . THR I 1 13 ? 100.258 72.480 87.082 1.00 37.17 8013 THR I CA 1
ATOM 9130 C C . THR I 1 13 ? 100.887 73.705 87.727 1.00 36.74 8013 THR I C 1
ATOM 9131 O O . THR I 1 13 ? 100.350 74.807 87.620 1.00 37.21 8013 THR I O 1
ATOM 9135 N N . ASP I 1 14 ? 102.014 73.518 88.406 1.00 37.75 8014 ASP I N 1
ATOM 9136 C CA . ASP I 1 14 ? 102.684 74.640 89.058 1.00 38.34 8014 ASP I CA 1
ATOM 9137 C C . ASP I 1 14 ? 103.013 75.707 88.009 1.00 37.83 8014 ASP I C 1
ATOM 9138 O O . ASP I 1 14 ? 103.496 75.392 86.918 1.00 37.38 8014 ASP I O 1
ATOM 9143 N N . GLY I 1 15 ? 102.743 76.965 88.346 1.00 37.93 8015 GLY I N 1
ATOM 9144 C CA . GLY I 1 15 ? 103.022 78.057 87.432 1.00 37.08 8015 GLY I CA 1
ATOM 9145 C C . GLY I 1 15 ? 101.782 78.542 86.712 1.00 37.39 8015 GLY I C 1
ATOM 9146 O O . GLY I 1 15 ? 101.808 79.574 86.043 1.00 38.06 8015 GLY I O 1
ATOM 9147 N N . LEU I 1 16 ? 100.689 77.801 86.852 1.00 37.54 8016 LEU I N 1
ATOM 9148 C CA . LEU I 1 16 ? 99.436 78.162 86.204 1.00 37.10 8016 LEU I CA 1
ATOM 9149 C C . LEU I 1 16 ? 99.022 79.585 86.554 1.00 37.55 8016 LEU I C 1
ATOM 9150 O O . LEU I 1 16 ? 98.872 79.930 87.725 1.00 37.32 8016 LEU I O 1
ATOM 9155 N N . SER I 1 17 ? 98.836 80.412 85.533 1.00 38.18 8017 SER I N 1
ATOM 9156 C CA . SER I 1 17 ? 98.443 81.795 85.757 1.00 38.07 8017 SER I CA 1
ATOM 9157 C C . SER I 1 17 ? 96.996 82.034 85.357 1.00 38.40 8017 SER I C 1
ATOM 9158 O O . SER I 1 17 ? 96.359 81.187 84.725 1.00 39.17 8017 SER I O 1
ATOM 9161 N N . TYR I 1 18 ? 96.483 83.197 85.739 1.00 37.53 8018 TYR I N 1
ATOM 9162 C CA . TYR I 1 18 ? 95.112 83.570 85.431 1.00 38.53 8018 TYR I CA 1
ATOM 9163 C C . TYR I 1 18 ? 94.855 83.575 83.922 1.00 38.61 8018 TYR I C 1
ATOM 9164 O O . TYR I 1 18 ? 93.817 83.088 83.463 1.00 37.93 8018 TYR I O 1
ATOM 9173 N N . PRO I 1 19 ? 95.785 84.143 83.130 1.00 39.21 8019 PRO I N 1
ATOM 9174 C CA . PRO I 1 19 ? 95.572 84.160 81.680 1.00 39.46 8019 PRO I CA 1
ATOM 9175 C C . PRO I 1 19 ? 95.371 82.756 81.128 1.00 40.26 8019 PRO I C 1
ATOM 9176 O O . PRO I 1 19 ? 94.507 82.542 80.279 1.00 40.60 8019 PRO I O 1
ATOM 9180 N N . ASP I 1 20 ? 96.167 81.804 81.616 1.00 41.86 8020 ASP I N 1
ATOM 9181 C CA . ASP I 1 20 ? 96.055 80.415 81.175 1.00 42.10 8020 ASP I CA 1
ATOM 9182 C C . ASP I 1 20 ? 94.660 79.897 81.512 1.00 42.05 8020 ASP I C 1
ATOM 9183 O O . ASP I 1 20 ? 94.110 79.053 80.801 1.00 41.61 8020 ASP I O 1
ATOM 9188 N N . LEU I 1 21 ? 94.097 80.405 82.605 1.00 40.69 8021 LEU I N 1
ATOM 9189 C CA . LEU I 1 21 ? 92.763 80.012 83.046 1.00 41.78 8021 LEU I CA 1
ATOM 9190 C C . LEU I 1 21 ? 91.718 80.708 82.187 1.00 42.02 8021 LEU I C 1
ATOM 9191 O O . LEU I 1 21 ? 90.635 80.170 81.943 1.00 41.84 8021 LEU I O 1
ATOM 9196 N N . ARG I 1 22 ? 92.052 81.917 81.737 1.00 42.62 8022 ARG I N 1
ATOM 9197 C CA . ARG I 1 22 ? 91.158 82.701 80.893 1.00 41.96 8022 ARG I CA 1
ATOM 9198 C C . ARG I 1 22 ? 91.049 82.046 79.518 1.00 41.13 8022 ARG I C 1
ATOM 9199 O O . ARG I 1 22 ? 90.007 82.113 78.861 1.00 40.63 8022 ARG I O 1
ATOM 9201 N N . ASP I 1 23 ? 92.139 81.417 79.087 1.00 41.40 8023 ASP I N 1
ATOM 9202 C CA . ASP I 1 23 ? 92.176 80.733 77.794 1.00 41.06 8023 ASP I CA 1
ATOM 9203 C C . ASP I 1 23 ? 91.357 79.448 77.873 1.00 40.86 8023 ASP I C 1
ATOM 9204 O O . ASP I 1 23 ? 90.715 79.033 76.901 1.00 40.39 8023 ASP I O 1
ATOM 9209 N N . ILE I 1 24 ? 91.394 78.809 79.038 1.00 40.32 8024 ILE I N 1
ATOM 9210 C CA . ILE I 1 24 ? 90.646 77.575 79.243 1.00 39.72 8024 ILE I CA 1
ATOM 9211 C C . ILE I 1 24 ? 89.155 77.863 79.138 1.00 40.42 8024 ILE I C 1
ATOM 9212 O O . ILE I 1 24 ? 88.444 77.272 78.318 1.00 40.44 8024 ILE I O 1
ATOM 9217 N N . MET I 1 25 ? 88.690 78.785 79.973 1.00 40.32 8025 MET I N 1
ATOM 9218 C CA . MET I 1 25 ? 87.285 79.165 79.982 1.00 42.26 8025 MET I CA 1
ATOM 9219 C C . MET I 1 25 ? 86.813 79.587 78.594 1.00 42.33 8025 MET I C 1
ATOM 9220 O O . MET I 1 25 ? 85.665 79.347 78.221 1.00 42.13 8025 MET I O 1
ATOM 9225 N N . ALA I 1 26 ? 87.707 80.211 77.833 1.00 41.97 8026 ALA I N 1
ATOM 9226 C CA . ALA I 1 26 ? 87.380 80.671 76.488 1.00 41.79 8026 ALA I CA 1
ATOM 9227 C C . ALA I 1 26 ? 87.089 79.492 75.568 1.00 41.56 8026 ALA I C 1
ATOM 9228 O O . ALA I 1 26 ? 86.024 79.429 74.939 1.00 41.96 8026 ALA I O 1
ATOM 9230 N N . LYS I 1 27 ? 88.040 78.564 75.487 1.00 40.01 8027 LYS I N 1
ATOM 9231 C CA . LYS I 1 27 ? 87.889 77.382 74.645 1.00 39.27 8027 LYS I CA 1
ATOM 9232 C C . LYS I 1 27 ? 86.796 76.466 75.180 1.00 40.33 8027 LYS I C 1
ATOM 9233 O O . LYS I 1 27 ? 86.153 75.743 74.417 1.00 40.84 8027 LYS I O 1
ATOM 9235 N N . SER I 1 28 ? 86.579 76.507 76.492 1.00 39.75 8028 SER I N 1
ATOM 9236 C CA . SER I 1 28 ? 85.562 75.669 77.122 1.00 39.13 8028 SER I CA 1
ATOM 9237 C C . SER I 1 28 ? 84.150 76.140 76.797 1.00 39.60 8028 SER I C 1
ATOM 9238 O O . SER I 1 28 ? 83.271 75.331 76.500 1.00 40.31 8028 SER I O 1
ATOM 9241 N N . GLU I 1 29 ? 83.933 77.449 76.861 1.00 39.83 8029 GLU I N 1
ATOM 9242 C CA . GLU I 1 29 ? 82.620 78.009 76.570 1.00 40.81 8029 GLU I CA 1
ATOM 9243 C C . GLU I 1 29 ? 82.216 77.755 75.124 1.00 39.85 8029 GLU I C 1
ATOM 9244 O O . GLU I 1 29 ? 81.039 77.536 74.830 1.00 39.06 8029 GLU I O 1
ATOM 9250 N N . VAL I 1 30 ? 83.189 77.786 74.219 1.00 39.39 8030 VAL I N 1
ATOM 9251 C CA . VAL I 1 30 ? 82.895 77.548 72.811 1.00 38.87 8030 VAL I CA 1
ATOM 9252 C C . VAL I 1 30 ? 82.509 76.088 72.569 1.00 38.44 8030 VAL I C 1
ATOM 9253 O O . VAL I 1 30 ? 81.437 75.800 72.031 1.00 37.36 8030 VAL I O 1
ATOM 9257 N N . ASN I 1 31 ? 83.384 75.171 72.976 1.00 38.54 8031 ASN I N 1
ATOM 9258 C CA . ASN I 1 31 ? 83.139 73.744 72.789 1.00 39.17 8031 ASN I CA 1
ATOM 9259 C C . ASN I 1 31 ? 81.913 73.240 73.543 1.00 38.37 8031 ASN I C 1
ATOM 9260 O O . ASN I 1 31 ? 81.120 72.473 72.996 1.00 39.04 8031 ASN I O 1
ATOM 9265 N N . ASN I 1 32 ? 81.757 73.662 74.794 1.00 37.02 8032 ASN I N 1
ATOM 9266 C CA . ASN I 1 32 ? 80.620 73.223 75.584 1.00 35.32 8032 ASN I CA 1
ATOM 9267 C C . ASN I 1 32 ? 79.302 73.709 74.980 1.00 35.93 8032 ASN I C 1
ATOM 9268 O O . ASN I 1 32 ? 78.273 73.056 75.129 1.00 34.58 8032 ASN I O 1
ATOM 9273 N N . LEU I 1 33 ? 79.334 74.851 74.296 1.00 36.24 8033 LEU I N 1
ATOM 9274 C CA . LEU I 1 33 ? 78.131 75.392 73.666 1.00 37.29 8033 LEU I CA 1
ATOM 9275 C C . LEU I 1 33 ? 77.782 74.573 72.433 1.00 36.85 8033 LEU I C 1
ATOM 9276 O O . LEU I 1 33 ? 76.610 74.395 72.099 1.00 37.86 8033 LEU I O 1
ATOM 9281 N N . ARG I 1 34 ? 78.819 74.087 71.762 1.00 37.87 8034 ARG I N 1
ATOM 9282 C CA . ARG I 1 34 ? 78.669 73.278 70.561 1.00 37.71 8034 ARG I CA 1
ATOM 9283 C C . ARG I 1 34 ? 78.193 71.872 70.889 1.00 36.65 8034 ARG I C 1
ATOM 9284 O O . ARG I 1 34 ? 77.357 71.313 70.184 1.00 36.56 8034 ARG I O 1
ATOM 9292 N N . ASP I 1 35 ? 78.752 71.305 71.955 1.00 35.71 8035 ASP I N 1
ATOM 9293 C CA . ASP I 1 35 ? 78.416 69.951 72.377 1.00 33.52 8035 ASP I CA 1
ATOM 9294 C C . ASP I 1 35 ? 77.226 69.878 73.317 1.00 32.99 8035 ASP I C 1
ATOM 9295 O O . ASP I 1 35 ? 76.896 68.798 73.800 1.00 32.56 8035 ASP I O 1
ATOM 9300 N N . GLY I 1 36 ? 76.587 71.015 73.577 1.00 31.22 8036 GLY I N 1
ATOM 9301 C CA . GLY I 1 36 ? 75.445 71.030 74.475 1.00 31.46 8036 GLY I CA 1
ATOM 9302 C C . GLY I 1 36 ? 75.833 70.689 75.907 1.00 30.94 8036 GLY I C 1
ATOM 9303 O O . GLY I 1 36 ? 75.055 70.071 76.639 1.00 28.45 8036 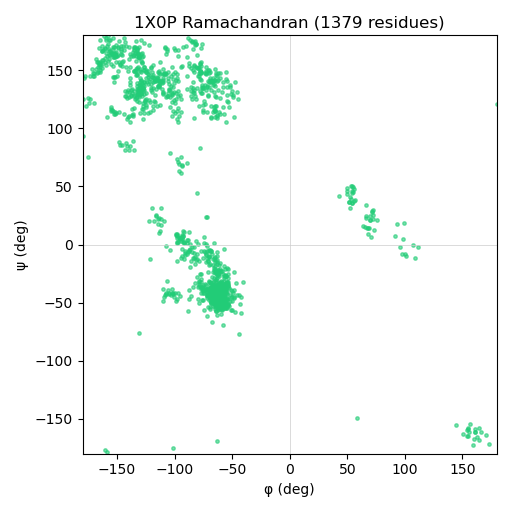GLY I O 1
ATOM 9304 N N . ILE I 1 37 ? 77.037 71.098 76.305 1.00 30.34 8037 ILE I N 1
ATOM 9305 C CA . ILE I 1 37 ? 77.558 70.840 77.649 1.00 30.78 8037 ILE I CA 1
ATOM 9306 C C . ILE I 1 37 ? 77.538 72.082 78.538 1.00 31.27 8037 ILE I C 1
ATOM 9307 O O . ILE I 1 37 ? 77.846 73.184 78.089 1.00 31.67 8037 ILE I O 1
ATOM 9312 N N . THR I 1 38 ? 77.143 71.898 79.796 1.00 31.49 8038 THR I N 1
ATOM 9313 C CA . THR I 1 38 ? 77.100 72.990 80.761 1.00 30.81 8038 THR I CA 1
ATOM 9314 C C . THR I 1 38 ? 77.828 72.559 82.028 1.00 32.45 8038 THR I C 1
ATOM 9315 O O . THR I 1 38 ? 78.273 71.414 82.145 1.00 31.50 8038 THR I O 1
ATOM 9319 N N . GLY I 1 39 ? 77.949 73.479 82.977 1.00 33.35 8039 GLY I N 1
ATOM 9320 C CA . GLY I 1 39 ? 78.624 73.162 84.220 1.00 35.05 8039 GLY I CA 1
ATOM 9321 C C . GLY I 1 39 ? 79.413 74.334 84.761 1.00 35.17 8039 GLY I C 1
ATOM 9322 O O . GLY I 1 39 ? 79.111 75.491 84.467 1.00 35.44 8039 GLY I O 1
ATOM 9323 N N . MET I 1 40 ? 80.432 74.034 85.555 1.00 34.87 8040 MET I N 1
ATOM 9324 C CA . MET I 1 40 ? 81.264 75.076 86.129 1.00 36.55 8040 MET I CA 1
ATOM 9325 C C . MET I 1 40 ? 82.593 74.507 86.587 1.00 36.04 8040 MET I C 1
ATOM 9326 O O . MET I 1 40 ? 82.695 73.313 86.855 1.00 32.31 8040 MET I O 1
ATOM 9331 N N . LEU I 1 41 ? 83.603 75.370 86.678 1.00 35.98 8041 LEU I N 1
ATOM 9332 C CA . LEU I 1 41 ? 84.944 74.966 87.101 1.00 36.52 8041 LEU I CA 1
ATOM 9333 C C . LEU I 1 41 ? 85.348 75.760 88.343 1.00 37.37 8041 LEU I C 1
ATOM 9334 O O . LEU I 1 41 ? 85.354 76.990 88.326 1.00 38.35 8041 LEU I O 1
ATOM 9339 N N . CYS I 1 42 ? 85.678 75.054 89.417 1.00 37.97 8042 CYS I N 1
ATOM 9340 C CA . CYS I 1 42 ? 86.098 75.695 90.653 1.00 37.76 8042 CYS I CA 1
ATOM 9341 C C . CYS I 1 42 ? 87.613 75.553 90.788 1.00 38.78 8042 CYS I C 1
ATOM 9342 O O . CYS I 1 42 ? 88.166 74.469 90.579 1.00 36.05 8042 CYS I O 1
ATOM 9345 N N . TYR I 1 43 ? 88.283 76.652 91.123 1.00 38.06 8043 TYR I N 1
ATOM 9346 C CA . TYR I 1 43 ? 89.734 76.639 91.285 1.00 37.12 8043 TYR I CA 1
ATOM 9347 C C . TYR I 1 43 ? 90.119 77.222 92.638 1.00 36.61 8043 TYR I C 1
ATOM 9348 O O . TYR I 1 43 ? 89.616 78.270 93.041 1.00 37.43 8043 TYR I O 1
ATOM 9357 N N . GLY I 1 44 ? 91.008 76.529 93.338 1.00 35.60 8044 GLY I N 1
ATOM 9358 C CA . GLY I 1 44 ? 91.437 76.996 94.637 1.00 36.36 8044 GLY I CA 1
ATOM 9359 C C . GLY I 1 44 ? 92.487 76.102 95.253 1.00 36.29 8044 GLY I C 1
ATOM 9360 O O . GLY I 1 44 ? 92.481 74.881 95.072 1.00 36.34 8044 GLY I O 1
ATOM 9361 N N . ASN I 1 45 ? 93.402 76.725 95.981 1.00 35.35 8045 ASN I N 1
ATOM 9362 C CA . ASN I 1 45 ? 94.464 76.004 96.647 1.00 35.37 8045 ASN I CA 1
ATOM 9363 C C . ASN I 1 45 ? 95.202 75.100 95.665 1.00 33.85 8045 ASN I C 1
ATOM 9364 O O . ASN I 1 45 ? 95.707 74.041 96.033 1.00 32.69 8045 ASN I O 1
ATOM 9369 N N . GLY I 1 46 ? 95.262 75.529 94.409 1.00 33.31 8046 GLY I N 1
ATOM 9370 C CA . GLY I 1 46 ? 95.954 74.751 93.398 1.00 32.92 8046 GLY I CA 1
ATOM 9371 C C . GLY I 1 46 ? 95.200 73.502 92.970 1.00 32.99 8046 GLY I C 1
ATOM 9372 O O . GLY I 1 46 ? 95.747 72.632 92.297 1.00 34.09 8046 GLY I O 1
ATOM 9373 N N . MET I 1 47 ? 93.936 73.407 93.356 1.00 32.93 8047 MET I N 1
ATOM 9374 C CA . MET I 1 47 ? 93.136 72.254 92.998 1.00 32.84 8047 MET I CA 1
ATOM 9375 C C . MET I 1 47 ? 91.990 72.623 92.070 1.00 33.78 8047 MET I C 1
ATOM 9376 O O . MET I 1 47 ? 91.441 73.727 92.138 1.00 34.78 8047 MET I O 1
ATOM 9381 N N . PHE I 1 48 ? 91.631 71.688 91.201 1.00 32.06 8048 PHE I N 1
ATOM 9382 C CA . PHE I 1 48 ? 90.539 71.891 90.261 1.00 31.60 8048 PHE I CA 1
ATOM 9383 C C . PHE I 1 48 ? 89.371 70.968 90.591 1.00 31.11 8048 PHE I C 1
ATOM 9384 O O . PHE I 1 48 ? 89.572 69.807 90.934 1.00 30.96 8048 PHE I O 1
ATOM 9392 N N . LEU I 1 49 ? 88.156 71.496 90.502 1.00 29.26 8049 LEU I N 1
ATOM 9393 C CA . LEU I 1 49 ? 86.947 70.709 90.725 1.00 29.28 8049 LEU I CA 1
ATOM 9394 C C . LEU I 1 49 ? 85.951 71.204 89.689 1.00 29.90 8049 LEU I C 1
ATOM 9395 O O . LEU I 1 49 ? 85.443 72.325 89.785 1.00 29.53 8049 LEU I O 1
ATOM 9400 N N . GLN I 1 50 ? 85.692 70.376 88.682 1.00 28.73 8050 GLN I N 1
ATOM 9401 C CA . GLN I 1 50 ? 84.768 70.751 87.617 1.00 29.67 8050 GLN I CA 1
ATOM 9402 C C . GLN I 1 50 ? 83.642 69.751 87.417 1.00 28.16 8050 GLN I C 1
ATOM 9403 O O . GLN I 1 50 ? 83.801 68.550 87.633 1.00 28.74 8050 GLN I O 1
ATOM 9409 N N . THR I 1 51 ? 82.492 70.263 87.008 1.00 28.22 8051 THR I N 1
ATOM 9410 C CA . THR I 1 51 ? 81.352 69.411 86.739 1.00 27.66 8051 THR I CA 1
ATOM 9411 C C . THR I 1 51 ? 80.858 69.753 85.337 1.00 28.16 8051 THR I C 1
ATOM 9412 O O . THR I 1 51 ? 80.807 70.924 84.955 1.00 27.14 8051 THR I O 1
ATOM 9416 N N . LEU I 1 52 ? 80.528 68.718 84.570 1.00 27.96 8052 LEU I N 1
ATOM 9417 C CA . LEU I 1 52 ? 80.039 68.868 83.206 1.00 27.68 8052 LEU I CA 1
ATOM 9418 C C . LEU I 1 52 ? 78.751 68.074 83.064 1.00 27.78 8052 LEU I C 1
ATOM 9419 O O . LEU I 1 52 ? 78.665 66.923 83.496 1.00 27.72 8052 LEU I O 1
ATOM 9424 N N . GLU I 1 53 ? 77.752 68.699 82.458 1.00 26.66 8053 GLU I N 1
ATOM 9425 C CA . GLU I 1 53 ? 76.471 68.058 82.235 1.00 25.88 8053 GLU I CA 1
ATOM 9426 C C . GLU I 1 53 ? 76.228 68.008 80.732 1.00 26.84 8053 GLU I C 1
ATOM 9427 O O . GLU I 1 53 ? 76.591 68.935 80.001 1.00 25.41 8053 GLU I O 1
ATOM 9433 N N . GLY I 1 54 ? 75.609 66.926 80.275 1.00 25.80 8054 GLY I N 1
ATOM 9434 C CA . GLY I 1 54 ? 75.321 66.786 78.863 1.00 25.51 8054 GLY I CA 1
ATOM 9435 C C . GLY I 1 54 ? 75.212 65.341 78.433 1.00 28.14 8054 GLY I C 1
ATOM 9436 O O . GLY I 1 54 ? 75.006 64.439 79.250 1.00 26.66 8054 GLY I O 1
ATOM 9437 N N . ASP I 1 55 ? 75.370 65.136 77.133 1.00 27.58 8055 ASP I N 1
ATOM 9438 C CA . ASP I 1 55 ? 75.291 63.824 76.513 1.00 27.60 8055 ASP I CA 1
ATOM 9439 C C . ASP I 1 55 ? 76.385 62.883 77.024 1.00 25.25 8055 ASP I C 1
ATOM 9440 O O . ASP I 1 55 ? 77.498 63.316 77.315 1.00 25.85 8055 ASP I O 1
ATOM 9445 N N . ARG I 1 56 ? 76.067 61.597 77.142 1.00 24.06 8056 ARG I N 1
ATOM 9446 C CA . ARG I 1 56 ? 77.041 60.635 77.642 1.00 25.53 8056 ARG I CA 1
ATOM 9447 C C . ARG I 1 56 ? 78.325 60.602 76.831 1.00 26.02 8056 ARG I C 1
ATOM 9448 O O . ARG I 1 56 ? 79.426 60.683 77.381 1.00 23.87 8056 ARG I O 1
ATOM 9456 N N . GLN I 1 57 ? 78.186 60.466 75.518 1.00 25.96 8057 GLN I N 1
ATOM 9457 C CA . GLN I 1 57 ? 79.350 60.425 74.651 1.00 25.68 8057 GLN I CA 1
ATOM 9458 C C . GLN I 1 57 ? 80.097 61.757 74.670 1.00 22.98 8057 GLN I C 1
ATOM 9459 O O . GLN I 1 57 ? 81.306 61.787 74.849 1.00 23.35 8057 GLN I O 1
ATOM 9465 N N . LYS I 1 58 ? 79.373 62.857 74.483 1.00 23.97 8058 LYS I N 1
ATOM 9466 C CA . LYS I 1 58 ? 79.989 64.185 74.463 1.00 25.20 8058 LYS I CA 1
ATOM 9467 C C . LYS I 1 58 ? 80.767 64.512 75.739 1.00 24.37 8058 LYS I C 1
ATOM 9468 O O . LYS I 1 58 ? 81.898 65.000 75.685 1.00 24.80 8058 LYS I O 1
ATOM 9474 N N . VAL I 1 59 ? 80.150 64.262 76.889 1.00 25.14 8059 VAL I N 1
ATOM 9475 C CA . VAL I 1 59 ? 80.795 64.540 78.167 1.00 24.16 8059 VAL I CA 1
ATOM 9476 C C . VAL I 1 59 ? 82.034 63.667 78.294 1.00 24.30 8059 VAL I C 1
ATOM 9477 O O . VAL I 1 59 ? 83.074 64.111 78.772 1.00 23.49 8059 VAL I O 1
ATOM 9481 N N . SER I 1 60 ? 81.921 62.424 77.840 1.00 26.26 8060 SER I N 1
ATOM 9482 C CA . SER I 1 60 ? 83.032 61.491 77.912 1.00 25.81 8060 SER I CA 1
ATOM 9483 C C . SER I 1 60 ? 84.176 61.938 77.015 1.00 26.67 8060 SER I C 1
ATOM 9484 O O . SER I 1 60 ? 85.346 61.862 77.393 1.00 26.04 8060 SER I O 1
ATOM 9487 N N . GLU I 1 61 ? 83.836 62.410 75.822 1.00 28.46 8061 GLU I N 1
ATOM 9488 C CA . GLU I 1 61 ? 84.859 62.861 74.885 1.00 28.97 8061 GLU I CA 1
ATOM 9489 C C . GLU I 1 61 ? 85.517 64.135 75.405 1.00 27.52 8061 GLU I C 1
ATOM 9490 O O . GLU I 1 61 ? 86.731 64.308 75.283 1.00 26.76 8061 GLU I O 1
ATOM 9496 N N . THR I 1 62 ? 84.718 65.030 75.980 1.00 25.63 8062 THR I N 1
ATOM 9497 C CA . THR I 1 62 ? 85.274 66.269 76.504 1.00 25.32 8062 THR I CA 1
ATOM 9498 C C . THR I 1 62 ? 86.260 65.938 77.621 1.00 25.48 8062 THR I C 1
ATOM 9499 O O . THR I 1 62 ? 87.325 66.559 77.719 1.00 24.64 8062 THR I O 1
ATOM 9503 N N . TYR I 1 63 ? 85.920 64.948 78.452 1.00 25.67 8063 TYR I N 1
ATOM 9504 C CA . TYR I 1 63 ? 86.805 64.555 79.552 1.00 24.18 8063 TYR I CA 1
ATOM 9505 C C . TYR I 1 63 ? 88.089 63.938 79.016 1.00 23.99 8063 TYR I C 1
ATOM 9506 O O . TYR I 1 63 ? 89.173 64.171 79.558 1.00 22.74 8063 TYR I O 1
ATOM 9515 N N . ALA I 1 64 ? 87.984 63.160 77.943 1.00 25.32 8064 ALA I N 1
ATOM 9516 C CA . ALA I 1 64 ? 89.181 62.536 77.371 1.00 25.13 8064 ALA I CA 1
ATOM 9517 C C . ALA I 1 64 ? 90.105 63.617 76.818 1.00 26.77 8064 ALA I C 1
ATOM 9518 O O . ALA I 1 64 ? 91.326 63.469 76.821 1.00 26.58 8064 ALA I O 1
ATOM 9520 N N . ARG I 1 65 ? 89.507 64.705 76.346 1.00 27.60 8065 ARG I N 1
ATOM 9521 C CA . ARG I 1 65 ? 90.275 65.808 75.792 1.00 30.48 8065 ARG I CA 1
ATOM 9522 C C . ARG I 1 65 ? 90.921 66.613 76.927 1.00 31.22 8065 ARG I C 1
ATOM 9523 O O . ARG I 1 65 ? 92.054 67.083 76.805 1.00 30.94 8065 ARG I O 1
ATOM 9531 N N . ILE I 1 66 ? 90.203 66.753 78.039 1.00 30.78 8066 ILE I N 1
ATOM 9532 C CA . ILE I 1 66 ? 90.724 67.493 79.177 1.00 29.73 8066 ILE I CA 1
ATOM 9533 C C . ILE I 1 66 ? 91.963 66.801 79.743 1.00 30.16 8066 ILE I C 1
ATOM 9534 O O . ILE I 1 66 ? 92.932 67.458 80.114 1.00 28.54 8066 ILE I O 1
ATOM 9539 N N . LEU I 1 67 ? 91.945 65.473 79.767 1.00 30.12 8067 LEU I N 1
ATOM 9540 C CA . LEU I 1 67 ? 93.062 64.694 80.280 1.00 31.30 8067 LEU I CA 1
ATOM 9541 C C . LEU I 1 67 ? 94.370 64.939 79.534 1.00 32.27 8067 LEU I C 1
ATOM 9542 O O . LEU I 1 67 ? 95.450 64.690 80.069 1.00 32.57 8067 LEU I O 1
ATOM 9547 N N . LYS I 1 68 ? 94.283 65.418 78.299 1.00 32.28 8068 LYS I N 1
ATOM 9548 C CA . LYS I 1 68 ? 95.486 65.675 77.512 1.00 34.14 8068 LYS I CA 1
ATOM 9549 C C . LYS I 1 68 ? 96.068 67.058 77.787 1.00 34.31 8068 LYS I C 1
ATOM 9550 O O . LYS I 1 68 ? 97.205 67.342 77.421 1.00 35.33 8068 LYS I O 1
ATOM 9556 N N . ASP I 1 69 ? 95.288 67.911 78.440 1.00 35.14 8069 ASP I N 1
ATOM 9557 C CA . ASP I 1 69 ? 95.737 69.262 78.746 1.00 34.86 8069 ASP I CA 1
ATOM 9558 C C . ASP I 1 69 ? 96.868 69.249 79.771 1.00 34.45 8069 ASP I C 1
ATOM 9559 O O . ASP I 1 69 ? 96.694 68.788 80.900 1.00 36.76 8069 ASP I O 1
ATOM 9564 N N . PRO I 1 70 ? 98.044 69.767 79.395 1.00 34.07 8070 PRO I N 1
ATOM 9565 C CA . PRO I 1 70 ? 99.185 69.794 80.314 1.00 35.18 8070 PRO I CA 1
ATOM 9566 C C . PRO I 1 70 ? 99.055 70.797 81.463 1.00 34.77 8070 PRO I C 1
ATOM 9567 O O . PRO I 1 70 ? 99.904 70.832 82.351 1.00 35.12 8070 PRO I O 1
ATOM 9571 N N . ARG I 1 71 ? 97.992 71.599 81.448 1.00 35.34 8071 ARG I N 1
ATOM 9572 C CA . ARG I 1 71 ? 97.775 72.605 82.486 1.00 36.36 8071 ARG I CA 1
ATOM 9573 C C . ARG I 1 71 ? 97.377 72.021 83.840 1.00 36.21 8071 ARG I C 1
ATOM 9574 O O . ARG I 1 71 ? 97.358 72.727 84.852 1.00 36.65 8071 ARG I O 1
ATOM 9582 N N . HIS I 1 72 ? 97.042 70.735 83.855 1.00 34.99 8072 HIS I N 1
ATOM 9583 C CA . HIS I 1 72 ? 96.711 70.057 85.102 1.00 34.47 8072 HIS I CA 1
ATOM 9584 C C . HIS I 1 72 ? 97.140 68.611 84.998 1.00 34.56 8072 HIS I C 1
ATOM 9585 O O . HIS I 1 72 ? 97.600 68.175 83.945 1.00 34.31 8072 HIS I O 1
ATOM 9592 N N . HIS I 1 73 ? 96.992 67.879 86.096 1.00 34.79 8073 HIS I N 1
ATOM 9593 C CA . HIS I 1 73 ? 97.392 66.482 86.154 1.00 34.22 8073 HIS I CA 1
ATOM 9594 C C . HIS I 1 73 ? 96.780 65.800 87.371 1.00 33.89 8073 HIS I C 1
ATOM 9595 O O . HIS I 1 73 ? 96.112 66.436 88.192 1.00 32.10 8073 HIS I O 1
ATOM 9602 N N . SER I 1 74 ? 97.021 64.497 87.475 1.00 34.20 8074 SER I N 1
ATOM 9603 C CA . SER I 1 74 ? 96.513 63.704 88.582 1.00 33.87 8074 SER I CA 1
ATOM 9604 C C . SER I 1 74 ? 95.003 63.839 88.679 1.00 32.89 8074 SER I C 1
ATOM 9605 O O . SER I 1 74 ? 94.462 64.073 89.757 1.00 31.26 8074 SER I O 1
ATOM 9608 N N . ALA I 1 75 ? 94.321 63.699 87.550 1.00 29.97 8075 ALA I N 1
ATOM 9609 C CA . ALA I 1 75 ? 92.870 63.815 87.538 1.00 29.02 8075 ALA I CA 1
ATOM 9610 C C . ALA I 1 75 ? 92.223 62.612 88.219 1.00 28.46 8075 ALA I C 1
ATOM 9611 O O . ALA I 1 75 ? 92.767 61.506 88.213 1.00 26.86 8075 ALA I O 1
ATOM 9613 N N . GLU I 1 76 ? 91.057 62.845 88.809 1.00 26.38 8076 GLU I N 1
ATOM 9614 C CA . GLU I 1 76 ? 90.301 61.795 89.478 1.00 26.55 8076 GLU I CA 1
ATOM 9615 C C . GLU I 1 76 ? 88.826 62.017 89.231 1.00 25.60 8076 GLU I C 1
ATOM 9616 O O . GLU I 1 76 ? 88.303 63.111 89.446 1.00 24.65 8076 GLU I O 1
ATOM 9622 N N . ILE I 1 77 ? 88.159 60.975 88.765 1.00 24.10 8077 ILE I N 1
ATOM 9623 C CA . ILE I 1 77 ? 86.738 61.060 88.525 1.00 22.11 8077 ILE I CA 1
ATOM 9624 C C . ILE I 1 77 ? 86.074 60.990 89.894 1.00 23.08 8077 ILE I C 1
ATOM 9625 O O . ILE I 1 77 ? 86.438 60.160 90.725 1.00 20.52 8077 ILE I O 1
ATOM 9630 N N . VAL I 1 78 ? 85.109 61.867 90.128 1.00 25.62 8078 VAL I N 1
ATOM 9631 C CA . VAL I 1 78 ? 84.392 61.889 91.392 1.00 25.15 8078 VAL I CA 1
ATOM 9632 C C . VAL I 1 78 ? 83.072 61.164 91.195 1.00 25.33 8078 VAL I C 1
ATOM 9633 O O . VAL I 1 78 ? 82.640 60.408 92.059 1.00 24.90 8078 VAL I O 1
ATOM 9637 N N . GLU I 1 79 ? 82.415 61.412 90.068 1.00 24.81 8079 GLU I N 1
ATOM 9638 C CA . GLU I 1 79 ? 81.165 60.727 89.779 1.00 24.78 8079 GLU I CA 1
ATOM 9639 C C . GLU I 1 79 ? 80.727 60.903 88.328 1.00 24.63 8079 GLU I C 1
ATOM 9640 O O . GLU I 1 79 ? 81.145 61.832 87.629 1.00 22.28 8079 GLU I O 1
ATOM 9646 N N . PHE I 1 80 ? 79.901 59.971 87.875 1.00 24.90 8080 PHE I N 1
ATOM 9647 C CA . PHE I 1 80 ? 79.360 60.011 86.531 1.00 23.30 8080 PHE I CA 1
ATOM 9648 C C . PHE I 1 80 ? 78.065 59.230 86.615 1.00 22.82 8080 PHE I C 1
ATOM 9649 O O . PHE I 1 80 ? 78.070 58.035 86.898 1.00 24.58 8080 PHE I O 1
ATOM 9657 N N . LYS I 1 81 ? 76.955 59.917 86.389 1.00 23.58 8081 LYS I N 1
ATOM 9658 C CA . LYS I 1 81 ? 75.655 59.287 86.467 1.00 26.45 8081 LYS I CA 1
ATOM 9659 C C . LYS I 1 81 ? 74.664 60.042 85.614 1.00 26.29 8081 LYS I C 1
ATOM 9660 O O . LYS I 1 81 ? 74.904 61.179 85.202 1.00 23.68 8081 LYS I O 1
ATOM 9666 N N . ALA I 1 82 ? 73.544 59.385 85.355 1.00 24.92 8082 ALA I N 1
ATOM 9667 C CA . ALA I 1 82 ? 72.471 59.968 84.581 1.00 25.18 8082 ALA I CA 1
ATOM 9668 C C . ALA I 1 82 ? 71.703 60.929 85.488 1.00 26.11 8082 ALA I C 1
ATOM 9669 O O . ALA I 1 82 ? 71.526 60.660 86.675 1.00 24.39 8082 ALA I O 1
ATOM 9671 N N . ILE I 1 83 ? 71.253 62.049 84.936 1.00 26.91 8083 ILE I N 1
ATOM 9672 C CA . ILE I 1 83 ? 70.481 63.014 85.710 1.00 27.58 8083 ILE I CA 1
ATOM 9673 C C . ILE I 1 83 ? 69.183 63.284 84.968 1.00 29.42 8083 ILE I C 1
ATOM 9674 O O . ILE I 1 83 ? 69.133 63.201 83.737 1.00 29.67 8083 ILE I O 1
ATOM 9679 N N . GLU I 1 84 ? 68.133 63.604 85.718 1.00 29.81 8084 GLU I N 1
ATOM 9680 C CA . GLU I 1 84 ? 66.827 63.871 85.130 1.00 30.79 8084 GLU I CA 1
ATOM 9681 C C . GLU I 1 84 ? 66.774 65.282 84.553 1.00 30.39 8084 GLU I C 1
ATOM 9682 O O . GLU I 1 84 ? 66.078 65.535 83.568 1.00 28.87 8084 GLU I O 1
ATOM 9688 N N . GLU I 1 85 ? 67.514 66.199 85.175 1.00 29.41 8085 GLU I N 1
ATOM 9689 C CA . GLU I 1 85 ? 67.586 67.590 84.726 1.00 30.29 8085 GLU I CA 1
ATOM 9690 C C . GLU I 1 85 ? 68.936 68.197 85.107 1.00 29.55 8085 GLU I C 1
ATOM 9691 O O . GLU I 1 85 ? 69.635 67.671 85.969 1.00 28.00 8085 GLU I O 1
ATOM 9697 N N . ARG I 1 86 ? 69.308 69.292 84.451 1.00 29.15 8086 ARG I N 1
ATOM 9698 C CA . ARG I 1 86 ? 70.575 69.953 84.743 1.00 30.49 8086 ARG I CA 1
ATOM 9699 C C . ARG I 1 86 ? 70.451 70.884 85.946 1.00 31.50 8086 ARG I C 1
ATOM 9700 O O . ARG I 1 86 ? 69.366 71.386 86.260 1.00 31.19 8086 ARG I O 1
ATOM 9708 N N . THR I 1 87 ? 71.577 71.106 86.615 1.00 32.06 8087 THR I N 1
ATOM 9709 C CA . THR I 1 87 ? 71.628 71.994 87.768 1.00 32.84 8087 THR I CA 1
ATOM 9710 C C . THR I 1 87 ? 72.352 73.260 87.351 1.00 33.41 8087 THR I C 1
ATOM 9711 O O . THR I 1 87 ? 71.951 74.369 87.698 1.00 35.42 8087 THR I O 1
ATOM 9715 N N . PHE I 1 88 ? 73.421 73.089 86.588 1.00 34.79 8088 PHE I N 1
ATOM 9716 C CA . PHE I 1 88 ? 74.190 74.234 86.137 1.00 36.78 8088 PHE I CA 1
ATOM 9717 C C . PHE I 1 88 ? 73.721 74.605 84.737 1.00 37.88 8088 PHE I C 1
ATOM 9718 O O . PHE I 1 88 ? 74.472 74.549 83.764 1.00 40.45 8088 PHE I O 1
ATOM 9726 N N . ILE I 1 89 ? 72.454 74.993 84.665 1.00 38.79 8089 ILE I N 1
ATOM 9727 C CA . ILE I 1 89 ? 71.796 75.369 83.426 1.00 39.54 8089 ILE I CA 1
ATOM 9728 C C . ILE I 1 89 ? 72.322 76.645 82.790 1.00 40.14 8089 ILE I C 1
ATOM 9729 O O . ILE I 1 89 ? 72.906 76.619 81.709 1.00 42.11 8089 ILE I O 1
ATOM 9734 N N . ASN I 1 90 ? 72.103 77.762 83.473 1.00 43.24 8090 ASN I N 1
ATOM 9735 C CA . ASN I 1 90 ? 72.501 79.079 82.984 1.00 42.28 8090 ASN I CA 1
ATOM 9736 C C . ASN I 1 90 ? 73.984 79.254 82.665 1.00 41.55 8090 ASN I C 1
ATOM 9737 O O . ASN I 1 90 ? 74.386 80.304 82.176 1.00 41.69 8090 ASN I O 1
ATOM 9742 N N . TRP I 1 91 ? 74.802 78.242 82.927 1.00 41.39 8091 TRP I N 1
ATOM 9743 C CA . TRP I 1 91 ? 76.231 78.379 82.658 1.00 41.68 8091 TRP I CA 1
ATOM 9744 C C . TRP I 1 91 ? 76.830 77.290 81.770 1.00 41.86 8091 TRP I C 1
ATOM 9745 O O . TRP I 1 91 ? 76.761 76.100 82.087 1.00 42.04 8091 TRP I O 1
ATOM 9747 N N . SER I 1 92 ? 77.427 77.709 80.659 1.00 41.41 8092 SER I N 1
ATOM 9748 C CA . SER I 1 92 ? 78.057 76.768 79.746 1.00 41.14 8092 SER I CA 1
ATOM 9749 C C . SER I 1 92 ? 79.343 76.297 80.421 1.00 41.52 8092 SER I C 1
ATOM 9750 O O . SER I 1 92 ? 79.714 75.120 80.345 1.00 40.46 8092 SER I O 1
ATOM 9753 N N . MET I 1 93 ? 80.011 77.229 81.091 1.00 40.86 8093 MET I N 1
ATOM 9754 C CA . MET I 1 93 ? 81.240 76.930 81.807 1.00 40.34 8093 MET I CA 1
ATOM 9755 C C . MET I 1 93 ? 81.757 78.136 82.584 1.00 40.72 8093 MET I C 1
ATOM 9756 O O . MET I 1 93 ? 82.725 78.782 82.179 1.00 42.49 8093 MET I O 1
ATOM 9761 N N . ARG I 1 94 ? 81.109 78.435 83.704 1.00 39.69 8094 ARG I N 1
ATOM 9762 C CA . ARG I 1 94 ? 81.512 79.562 84.532 1.00 39.72 8094 ARG I CA 1
ATOM 9763 C C . ARG I 1 94 ? 82.727 79.195 85.374 1.00 40.52 8094 ARG I C 1
ATOM 9764 O O . ARG I 1 94 ? 82.868 78.053 85.812 1.00 41.30 8094 ARG I O 1
ATOM 9766 N N . LEU I 1 95 ? 83.604 80.168 85.597 1.00 39.56 8095 LEU I N 1
ATOM 9767 C CA . LEU I 1 95 ? 84.802 79.949 86.398 1.00 40.18 8095 LEU I CA 1
ATOM 9768 C C . LEU I 1 95 ? 84.557 80.493 87.807 1.00 40.26 8095 LEU I C 1
ATOM 9769 O O . LEU I 1 95 ? 83.808 81.455 87.988 1.00 40.60 8095 LEU I O 1
ATOM 9774 N N . VAL I 1 96 ? 85.182 79.873 88.803 1.00 40.09 8096 VAL I N 1
ATOM 9775 C CA . VAL I 1 96 ? 85.028 80.298 90.192 1.00 39.59 8096 VAL I CA 1
ATOM 9776 C C . VAL I 1 96 ? 86.311 80.031 90.984 1.00 40.63 8096 VAL I C 1
ATOM 9777 O O . VAL I 1 96 ? 86.700 78.878 91.179 1.00 39.29 8096 VAL I O 1
ATOM 9781 N N . GLN I 1 97 ? 86.970 81.101 91.429 1.00 41.42 8097 GLN I N 1
ATOM 9782 C CA . GLN I 1 97 ? 88.205 80.976 92.204 1.00 42.21 8097 GLN I CA 1
ATOM 9783 C C . GLN I 1 97 ? 87.910 81.254 93.669 1.00 42.67 8097 GLN I C 1
ATOM 9784 O O . GLN I 1 97 ? 87.477 82.352 94.017 1.00 42.65 8097 GLN I O 1
ATOM 9790 N N . LEU I 1 98 ? 88.143 80.269 94.532 1.00 42.88 8098 LEU I N 1
ATOM 9791 C CA . LEU I 1 98 ? 87.877 80.465 95.954 1.00 44.15 8098 LEU I CA 1
ATOM 9792 C C . LEU I 1 98 ? 88.604 81.706 96.448 1.00 46.06 8098 LEU I C 1
ATOM 9793 O O . LEU I 1 98 ? 88.125 82.408 97.343 1.00 47.47 8098 LEU I O 1
ATOM 9798 N N . GLY I 1 99 ? 89.760 81.973 95.847 1.00 46.81 8099 GLY I N 1
ATOM 9799 C CA . GLY I 1 99 ? 90.543 83.138 96.218 1.00 47.90 8099 GLY I CA 1
ATOM 9800 C C . GLY I 1 99 ? 90.000 84.392 95.561 1.00 47.40 8099 GLY I C 1
ATOM 9801 O O . GLY I 1 99 ? 90.762 85.203 95.034 1.00 49.13 8099 GLY I O 1
ATOM 9802 N N . GLU I 1 100 ? 88.676 84.538 95.589 1.00 47.76 8100 GLU I N 1
ATOM 9803 C CA . GLU I 1 100 ? 87.991 85.688 95.005 1.00 46.80 8100 GLU I CA 1
ATOM 9804 C C . GLU I 1 100 ? 86.984 86.299 95.982 1.00 47.19 8100 GLU I C 1
ATOM 9805 O O . GLU I 1 100 ? 87.248 87.352 96.574 1.00 48.36 8100 GLU I O 1
ATOM 9807 N N . MET I 1 101 ? 85.839 85.639 96.154 1.00 46.44 8101 MET I N 1
ATOM 9808 C CA . MET I 1 101 ? 84.795 86.128 97.060 1.00 46.44 8101 MET I CA 1
ATOM 9809 C C . MET I 1 101 ? 85.266 86.162 98.516 1.00 47.23 8101 MET I C 1
ATOM 9810 O O . MET I 1 101 ? 86.456 86.000 98.793 1.00 47.38 8101 MET I O 1
ATOM 9812 N N . ASP I 1 102 ? 84.334 86.374 99.443 1.00 46.79 8102 ASP I N 1
ATOM 9813 C CA . ASP I 1 102 ? 84.677 86.442 100.861 1.00 46.87 8102 ASP I CA 1
ATOM 9814 C C . ASP I 1 102 ? 85.477 85.229 101.312 1.00 47.10 8102 ASP I C 1
ATOM 9815 O O . ASP I 1 102 ? 85.004 84.091 101.250 1.00 47.58 8102 ASP I O 1
ATOM 9817 N N . SER I 1 103 ? 86.699 85.481 101.765 1.00 47.44 8103 SER I N 1
ATOM 9818 C CA . SER I 1 103 ? 87.568 84.416 102.236 1.00 47.41 8103 SER I CA 1
ATOM 9819 C C . SER I 1 103 ? 86.937 83.826 103.488 1.00 47.40 8103 SER I C 1
ATOM 9820 O O . SER I 1 103 ? 87.486 82.912 104.113 1.00 48.30 8103 SER I O 1
ATOM 9822 N N . ASP I 1 104 ? 85.774 84.357 103.854 1.00 45.94 8104 ASP I N 1
ATOM 9823 C CA . ASP I 1 104 ? 85.060 83.882 105.035 1.00 45.19 8104 ASP I CA 1
ATOM 9824 C C . ASP I 1 104 ? 83.851 83.061 104.605 1.00 44.13 8104 ASP I C 1
ATOM 9825 O O . ASP I 1 104 ? 83.439 82.117 105.291 1.00 43.88 8104 ASP I O 1
ATOM 9830 N N . THR I 1 105 ? 83.293 83.422 103.456 1.00 43.17 8105 THR I N 1
ATOM 9831 C CA . THR I 1 105 ? 82.146 82.709 102.917 1.00 43.65 8105 THR I CA 1
ATOM 9832 C C . THR I 1 105 ? 82.627 81.356 102.418 1.00 42.76 8105 THR I C 1
ATOM 9833 O O . THR I 1 105 ? 82.207 80.310 102.909 1.00 43.72 8105 THR I O 1
ATOM 9837 N N . ILE I 1 106 ? 83.521 81.387 101.438 1.00 43.15 8106 ILE I N 1
ATOM 9838 C CA . ILE I 1 106 ? 84.072 80.162 100.873 1.00 43.75 8106 ILE I CA 1
ATOM 9839 C C . ILE I 1 106 ? 84.658 79.294 101.985 1.00 43.60 8106 ILE I C 1
ATOM 9840 O O . ILE I 1 106 ? 84.637 78.059 101.919 1.00 44.03 8106 ILE I O 1
ATOM 9845 N N . ARG I 1 107 ? 85.175 79.949 103.015 1.00 42.68 8107 ARG I N 1
ATOM 9846 C CA . ARG I 1 107 ? 85.758 79.239 104.142 1.00 41.16 8107 ARG I CA 1
ATOM 9847 C C . ARG I 1 107 ? 84.669 78.411 104.840 1.00 40.06 8107 ARG I C 1
ATOM 9848 O O . ARG I 1 107 ? 84.886 77.248 105.173 1.00 39.32 8107 ARG I O 1
ATOM 9856 N N . ARG I 1 108 ? 83.498 79.008 105.050 1.00 38.15 8108 ARG I N 1
ATOM 9857 C CA . ARG I 1 108 ? 82.407 78.296 105.702 1.00 37.38 8108 ARG I CA 1
ATOM 9858 C C . ARG I 1 108 ? 81.860 77.191 104.809 1.00 37.54 8108 ARG I C 1
ATOM 9859 O O . ARG I 1 108 ? 81.600 76.073 105.269 1.00 33.77 8108 ARG I O 1
ATOM 9867 N N . LEU I 1 109 ? 81.678 77.516 103.533 1.00 36.00 8109 LEU I N 1
ATOM 9868 C CA . LEU I 1 109 ? 81.160 76.564 102.560 1.00 37.09 8109 LEU I CA 1
ATOM 9869 C C . LEU I 1 109 ? 82.105 75.367 102.466 1.00 37.25 8109 LEU I C 1
ATOM 9870 O O . LEU I 1 109 ? 81.672 74.211 102.502 1.00 38.50 8109 LEU I O 1
ATOM 9875 N N . ARG I 1 110 ? 83.398 75.656 102.347 1.00 36.55 8110 ARG I N 1
ATOM 9876 C CA . ARG I 1 110 ? 84.417 74.619 102.257 1.00 36.80 8110 ARG I CA 1
ATOM 9877 C C . ARG I 1 110 ? 84.327 73.651 103.429 1.00 37.15 8110 ARG I C 1
ATOM 9878 O O . ARG I 1 110 ? 84.261 72.434 103.243 1.00 37.42 8110 ARG I O 1
ATOM 9886 N N . LEU I 1 111 ? 84.335 74.199 104.639 1.00 35.42 8111 LEU I N 1
ATOM 9887 C CA . LEU I 1 111 ? 84.256 73.382 105.845 1.00 34.22 8111 LEU I CA 1
ATOM 9888 C C . LEU I 1 111 ? 82.967 72.570 105.890 1.00 31.17 8111 LEU I C 1
ATOM 9889 O O . LEU I 1 111 ? 82.981 71.402 106.270 1.00 30.20 8111 LEU I O 1
ATOM 9894 N N . LYS I 1 112 ? 81.859 73.195 105.502 1.00 29.93 8112 LYS I N 1
ATOM 9895 C CA . LYS I 1 112 ? 80.560 72.533 105.510 1.00 30.52 8112 LYS I CA 1
ATOM 9896 C C . LYS I 1 112 ? 80.575 71.180 104.804 1.00 30.39 8112 LYS I C 1
ATOM 9897 O O . LYS I 1 112 ? 80.040 70.195 105.313 1.00 30.96 8112 LYS I O 1
ATOM 9903 N N . TYR I 1 113 ? 81.198 71.138 103.633 1.00 30.86 8113 TYR I N 1
ATOM 9904 C CA . TYR I 1 113 ? 81.251 69.915 102.845 1.00 30.57 8113 TYR I CA 1
ATOM 9905 C C . TYR I 1 113 ? 82.637 69.305 102.748 1.00 30.74 8113 TYR I C 1
ATOM 9906 O O . TYR I 1 113 ? 82.964 68.678 101.743 1.00 31.96 8113 TYR I O 1
ATOM 9915 N N . SER I 1 114 ? 83.452 69.480 103.782 1.00 28.83 8114 SER I N 1
ATOM 9916 C CA . SER I 1 114 ? 84.802 68.934 103.758 1.00 30.50 8114 SER I CA 1
ATOM 9917 C C . SER I 1 114 ? 85.484 68.888 105.123 1.00 31.47 8114 SER I C 1
ATOM 9918 O O . SER I 1 114 ? 85.226 69.723 105.991 1.00 30.26 8114 SER I O 1
ATOM 9921 N N . PRO I 1 115 ? 86.358 67.891 105.331 1.00 31.91 8115 PRO I N 1
ATOM 9922 C CA . PRO I 1 115 ? 87.085 67.735 106.593 1.00 31.81 8115 PRO I CA 1
ATOM 9923 C C . PRO I 1 115 ? 88.423 68.463 106.560 1.00 32.41 8115 PRO I C 1
ATOM 9924 O O . PRO I 1 115 ? 89.094 68.606 107.583 1.00 31.82 8115 PRO I O 1
ATOM 9928 N N . ALA I 1 116 ? 88.795 68.934 105.376 1.00 31.75 8116 ALA I N 1
ATOM 9929 C CA . ALA I 1 116 ? 90.065 69.624 105.181 1.00 30.86 8116 ALA I CA 1
ATOM 9930 C C . ALA I 1 116 ? 90.076 71.073 105.652 1.00 30.25 8116 ALA I C 1
ATOM 9931 O O . ALA I 1 116 ? 89.066 71.772 105.578 1.00 29.46 8116 ALA I O 1
ATOM 9933 N N . ALA I 1 117 ? 91.237 71.521 106.118 1.00 30.81 8117 ALA I N 1
ATOM 9934 C CA . ALA I 1 117 ? 91.398 72.891 106.596 1.00 33.97 8117 ALA I CA 1
ATOM 9935 C C . ALA I 1 117 ? 91.586 73.823 105.398 1.00 34.72 8117 ALA I C 1
ATOM 9936 O O . ALA I 1 117 ? 91.521 75.044 105.529 1.00 35.63 8117 ALA I O 1
ATOM 9938 N N . THR I 1 118 ? 91.830 73.227 104.233 1.00 35.49 8118 THR I N 1
ATOM 9939 C CA . THR I 1 118 ? 92.005 73.965 102.985 1.00 34.75 8118 THR I CA 1
ATOM 9940 C C . THR I 1 118 ? 91.183 73.256 101.906 1.00 34.43 8118 THR I C 1
ATOM 9941 O O . THR I 1 118 ? 90.680 72.155 102.132 1.00 36.43 8118 THR I O 1
ATOM 9945 N N . PHE I 1 119 ? 91.040 73.879 100.742 1.00 32.80 8119 PHE I N 1
ATOM 9946 C CA . PHE I 1 119 ? 90.281 73.259 99.663 1.00 31.59 8119 PHE I CA 1
ATOM 9947 C C . PHE I 1 119 ? 91.009 71.996 99.199 1.00 30.83 8119 PHE I C 1
ATOM 9948 O O . PHE I 1 119 ? 92.133 72.057 98.698 1.00 30.50 8119 PHE I O 1
ATOM 9956 N N . GLN I 1 120 ? 90.365 70.849 99.388 1.00 31.27 8120 GLN I N 1
ATOM 9957 C CA . GLN I 1 120 ? 90.942 69.559 99.018 1.00 31.38 8120 GLN I CA 1
ATOM 9958 C C . GLN I 1 120 ? 89.812 68.641 98.588 1.00 30.38 8120 GLN I C 1
ATOM 9959 O O . GLN I 1 120 ? 89.277 67.872 99.388 1.00 27.12 8120 GLN I O 1
ATOM 9965 N N . PRO I 1 121 ? 89.428 68.718 97.313 1.00 29.31 8121 PRO I N 1
ATOM 9966 C CA . PRO I 1 121 ? 88.345 67.879 96.789 1.00 28.11 8121 PRO I CA 1
ATOM 9967 C C . PRO I 1 121 ? 88.610 66.381 96.928 1.00 27.21 8121 PRO I C 1
ATOM 9968 O O . PRO I 1 121 ? 87.675 65.579 96.942 1.00 26.05 8121 PRO I O 1
ATOM 9972 N N . ARG I 1 122 ? 89.878 66.001 97.039 1.00 26.64 8122 ARG I N 1
ATOM 9973 C CA . ARG I 1 122 ? 90.203 64.587 97.191 1.00 28.84 8122 ARG I CA 1
ATOM 9974 C C . ARG I 1 122 ? 89.685 64.025 98.510 1.00 28.91 8122 ARG I C 1
ATOM 9975 O O . ARG I 1 122 ? 89.474 62.819 98.644 1.00 27.05 8122 ARG I O 1
ATOM 9983 N N . SER I 1 123 ? 89.450 64.893 99.481 1.00 28.80 8123 SER I N 1
ATOM 9984 C CA . SER I 1 123 ? 88.953 64.421 100.766 1.00 29.39 8123 SER I CA 1
ATOM 9985 C C . SER I 1 123 ? 87.430 64.503 100.814 1.00 28.23 8123 SER I C 1
ATOM 9986 O O . SER I 1 123 ? 86.816 64.189 101.832 1.00 28.31 8123 SER I O 1
ATOM 9989 N N . MET I 1 124 ? 86.826 64.912 99.702 1.00 26.96 8124 MET I N 1
ATOM 9990 C CA . MET I 1 124 ? 85.375 65.065 99.612 1.00 26.48 8124 MET I CA 1
ATOM 9991 C C . MET I 1 124 ? 84.676 63.919 98.870 1.00 26.78 8124 MET I C 1
ATOM 9992 O O . MET I 1 124 ? 85.272 63.268 98.007 1.00 28.14 8124 MET I O 1
ATOM 9997 N N . THR I 1 125 ? 83.413 63.677 99.210 1.00 24.21 8125 THR I N 1
ATOM 9998 C CA . THR I 1 125 ? 82.642 62.626 98.554 1.00 26.29 8125 THR I CA 1
ATOM 9999 C C . THR I 1 125 ? 81.974 63.217 97.319 1.00 25.53 8125 THR I C 1
ATOM 10000 O O . THR I 1 125 ? 82.093 64.408 97.057 1.00 24.80 8125 THR I O 1
ATOM 10004 N N . ALA I 1 126 ? 81.266 62.378 96.569 1.00 26.54 8126 ALA I N 1
ATOM 10005 C CA . ALA I 1 126 ? 80.570 62.829 95.371 1.00 25.67 8126 ALA I CA 1
ATOM 10006 C C . ALA I 1 126 ? 79.453 63.799 95.741 1.00 26.48 8126 ALA I C 1
ATOM 10007 O O . ALA I 1 126 ? 79.279 64.835 95.100 1.00 25.47 8126 ALA I O 1
ATOM 10009 N N . GLU I 1 127 ? 78.689 63.471 96.776 1.00 27.26 8127 GLU I N 1
ATOM 10010 C CA . GLU I 1 127 ? 77.592 64.343 97.172 1.00 29.68 8127 GLU I CA 1
ATOM 10011 C C . GLU I 1 127 ? 78.108 65.669 97.737 1.00 28.20 8127 GLU I C 1
ATOM 10012 O O . GLU I 1 127 ? 77.473 66.717 97.574 1.00 26.08 8127 GLU I O 1
ATOM 10018 N N . GLN I 1 128 ? 79.260 65.619 98.398 1.00 26.35 8128 GLN I N 1
ATOM 10019 C CA . GLN I 1 128 ? 79.859 66.823 98.966 1.00 25.40 8128 GLN I CA 1
ATOM 10020 C C . GLN I 1 128 ? 80.308 67.740 97.829 1.00 26.06 8128 GLN I C 1
ATOM 10021 O O . GLN I 1 128 ? 80.044 68.942 97.843 1.00 25.21 8128 GLN I O 1
ATOM 10027 N N . CYS I 1 129 ? 80.967 67.160 96.835 1.00 26.91 8129 CYS I N 1
ATOM 10028 C CA . CYS I 1 129 ? 81.427 67.926 95.685 1.00 26.53 8129 CYS I CA 1
ATOM 10029 C C . CYS I 1 129 ? 80.261 68.577 94.964 1.00 26.42 8129 CYS I C 1
ATOM 10030 O O . CYS I 1 129 ? 80.322 69.752 94.599 1.00 26.96 8129 CYS I O 1
ATOM 10033 N N . PHE I 1 130 ? 79.198 67.808 94.758 1.00 26.60 8130 PHE I N 1
ATOM 10034 C CA . PHE I 1 130 ? 78.020 68.319 94.079 1.00 29.62 8130 PHE I CA 1
ATOM 10035 C C . PHE I 1 130 ? 77.379 69.475 94.849 1.00 29.79 8130 PHE I C 1
ATOM 10036 O O . PHE I 1 130 ? 77.178 70.558 94.303 1.00 29.10 8130 PHE I O 1
ATOM 10044 N N . ARG I 1 131 ? 77.039 69.230 96.110 1.00 31.17 8131 ARG I N 1
ATOM 10045 C CA . ARG I 1 131 ? 76.427 70.258 96.942 1.00 32.27 8131 ARG I CA 1
ATOM 10046 C C . ARG I 1 131 ? 77.323 71.487 97.019 1.00 31.40 8131 ARG I C 1
ATOM 10047 O O . ARG I 1 131 ? 76.844 72.618 96.938 1.00 33.12 8131 ARG I O 1
ATOM 10055 N N . PHE I 1 132 ? 78.625 71.263 97.170 1.00 30.41 8132 PHE I N 1
ATOM 10056 C CA . PHE I 1 132 ? 79.574 72.365 97.245 1.00 31.06 8132 PHE I CA 1
ATOM 10057 C C . PHE I 1 132 ? 79.478 73.224 95.987 1.00 32.06 8132 PHE I C 1
ATOM 10058 O O . PHE I 1 132 ? 79.313 74.444 96.067 1.00 30.94 8132 PHE I O 1
ATOM 10066 N N . LEU I 1 133 ? 79.582 72.577 94.827 1.00 31.95 8133 LEU I N 1
ATOM 10067 C CA . LEU I 1 133 ? 79.513 73.270 93.542 1.00 31.69 8133 LEU I CA 1
ATOM 10068 C C . LEU I 1 133 ? 78.169 73.954 93.325 1.00 32.63 8133 LEU I C 1
ATOM 10069 O O . LEU I 1 133 ? 78.116 75.077 92.820 1.00 32.94 8133 LEU I O 1
ATOM 10074 N N . LYS I 1 134 ? 77.085 73.283 93.707 1.00 32.00 8134 LYS I N 1
ATOM 10075 C CA . LYS I 1 134 ? 75.757 73.861 93.531 1.00 34.02 8134 LYS I CA 1
ATOM 10076 C C . LYS I 1 134 ? 75.598 75.147 94.341 1.00 36.01 8134 LYS I C 1
ATOM 10077 O O . LYS I 1 134 ? 75.095 76.151 93.832 1.00 36.55 8134 LYS I O 1
ATOM 10083 N N . GLU I 1 135 ? 76.017 75.122 95.603 1.00 36.65 8135 GLU I N 1
ATOM 10084 C CA . GLU I 1 135 ? 75.900 76.319 96.422 1.00 36.57 8135 GLU I CA 1
ATOM 10085 C C . GLU I 1 135 ? 76.692 77.469 95.809 1.00 35.02 8135 GLU I C 1
ATOM 10086 O O . GLU I 1 135 ? 76.234 78.607 95.819 1.00 35.94 8135 GLU I O 1
ATOM 10092 N N . LEU I 1 136 ? 77.871 77.178 95.271 1.00 36.18 8136 LEU I N 1
ATOM 10093 C CA . LEU I 1 136 ? 78.670 78.218 94.634 1.00 37.02 8136 LEU I CA 1
ATOM 10094 C C . LEU I 1 136 ? 77.882 78.744 93.443 1.00 38.16 8136 LEU I C 1
ATOM 10095 O O . LEU I 1 136 ? 77.716 79.951 93.273 1.00 40.72 8136 LEU I O 1
ATOM 10100 N N . TYR I 1 137 ? 77.393 77.821 92.623 1.00 37.53 8137 TYR I N 1
ATOM 10101 C CA . TYR I 1 137 ? 76.608 78.168 91.446 1.00 37.56 8137 TYR I CA 1
ATOM 10102 C C . TYR I 1 137 ? 75.527 79.183 91.808 1.00 37.51 8137 TYR I C 1
ATOM 10103 O O . TYR I 1 137 ? 75.469 80.276 91.244 1.00 38.76 8137 TYR I O 1
ATOM 10112 N N . ASP I 1 138 ? 74.671 78.812 92.752 1.00 38.95 8138 ASP I N 1
ATOM 10113 C CA . ASP I 1 138 ? 73.594 79.692 93.180 1.00 40.72 8138 ASP I CA 1
ATOM 10114 C C . ASP I 1 138 ? 74.112 81.034 93.731 1.00 40.59 8138 ASP I C 1
ATOM 10115 O O . ASP I 1 138 ? 73.488 82.078 93.531 1.00 40.53 8138 ASP I O 1
ATOM 10120 N N . MET I 1 139 ? 75.256 81.013 94.408 1.00 40.97 8139 MET I N 1
ATOM 10121 C CA . MET I 1 139 ? 75.825 82.241 94.962 1.00 41.97 8139 MET I CA 1
ATOM 10122 C C . MET I 1 139 ? 76.087 83.296 93.895 1.00 42.50 8139 MET I C 1
ATOM 10123 O O . MET I 1 139 ? 75.427 84.337 93.853 1.00 42.50 8139 MET I O 1
ATOM 10128 N N . SER I 1 140 ? 77.071 83.018 93.046 1.00 43.16 8140 SER I N 1
ATOM 10129 C CA . SER I 1 140 ? 77.458 83.920 91.968 1.00 43.75 8140 SER I CA 1
ATOM 10130 C C . SER I 1 140 ? 76.475 83.827 90.803 1.00 43.87 8140 SER I C 1
ATOM 10131 O O . SER I 1 140 ? 76.713 83.107 89.834 1.00 45.14 8140 SER I O 1
ATOM 10134 N N . GLN I 1 141 ? 75.368 84.557 90.912 1.00 44.58 8141 GLN I N 1
ATOM 10135 C CA . GLN I 1 141 ? 74.330 84.572 89.882 1.00 45.68 8141 GLN I CA 1
ATOM 10136 C C . GLN I 1 141 ? 74.117 85.994 89.357 1.00 46.62 8141 GLN I C 1
ATOM 10137 O O . GLN I 1 141 ? 73.453 86.203 88.336 1.00 46.56 8141 GLN I O 1
ATOM 10139 N N . GLY I 1 142 ? 74.675 86.969 90.070 1.00 47.10 8142 GLY I N 1
ATOM 10140 C CA . GLY I 1 142 ? 74.534 88.361 89.674 1.00 48.47 8142 GLY I CA 1
ATOM 10141 C C . GLY I 1 142 ? 75.546 89.282 90.333 1.00 48.69 8142 GLY I C 1
ATOM 10142 O O . GLY I 1 142 ? 76.448 89.793 89.631 1.00 50.18 8142 GLY I O 1
ATOM 10143 N N . GLY J 1 2 ? 87.196 60.624 105.260 1.00 26.26 9002 GLY J N 1
ATOM 10144 C CA . GLY J 1 2 ? 85.923 61.349 105.046 1.00 27.93 9002 GLY J CA 1
ATOM 10145 C C . GLY J 1 2 ? 85.556 62.223 106.227 1.00 28.84 9002 GLY J C 1
ATOM 10146 O O . GLY J 1 2 ? 86.251 62.242 107.245 1.00 30.50 9002 GLY J O 1
ATOM 10147 N N . LEU J 1 3 ? 84.453 62.949 106.104 1.00 28.05 9003 LEU J N 1
ATOM 10148 C CA . LEU J 1 3 ? 84.012 63.820 107.185 1.00 27.98 9003 LEU J CA 1
ATOM 10149 C C . LEU J 1 3 ? 83.227 63.021 108.228 1.00 26.67 9003 LEU J C 1
ATOM 10150 O O . LEU J 1 3 ? 82.346 62.235 107.884 1.00 24.91 9003 LEU J O 1
ATOM 10155 N N . HIS J 1 4 ? 83.562 63.227 109.501 1.00 24.34 9004 HIS J N 1
ATOM 10156 C CA . HIS J 1 4 ? 82.911 62.534 110.610 1.00 24.70 9004 HIS J CA 1
ATOM 10157 C C . HIS J 1 4 ? 82.572 63.493 111.754 1.00 24.95 9004 HIS J C 1
ATOM 10158 O O . HIS J 1 4 ? 83.004 64.648 111.759 1.00 23.27 9004 HIS J O 1
ATOM 10165 N N . ARG J 1 5 ? 81.790 63.006 112.716 1.00 25.88 9005 ARG J N 1
ATOM 10166 C CA . ARG J 1 5 ? 81.443 63.789 113.903 1.00 26.08 9005 ARG J CA 1
ATOM 10167 C C . ARG J 1 5 ? 81.516 62.933 115.166 1.00 25.86 9005 ARG J C 1
ATOM 10168 O O . ARG J 1 5 ? 80.943 61.848 115.232 1.00 27.05 9005 ARG J O 1
ATOM 10176 N N . LEU J 1 6 ? 82.234 63.435 116.163 1.00 24.21 9006 LEU J N 1
ATOM 10177 C CA . LEU J 1 6 ? 82.366 62.754 117.439 1.00 24.17 9006 LEU J CA 1
ATOM 10178 C C . LEU J 1 6 ? 81.602 63.564 118.481 1.00 24.01 9006 LEU J C 1
ATOM 10179 O O . LEU J 1 6 ? 81.600 64.794 118.444 1.00 23.82 9006 LEU J O 1
ATOM 10184 N N . ILE J 1 7 ? 80.932 62.868 119.388 1.00 25.43 9007 ILE J N 1
ATOM 10185 C CA . ILE J 1 7 ? 80.224 63.515 120.486 1.00 25.15 9007 ILE J CA 1
ATOM 10186 C C . ILE J 1 7 ? 80.593 62.677 121.698 1.00 24.84 9007 ILE J C 1
ATOM 10187 O O . ILE J 1 7 ? 80.498 61.450 121.661 1.00 24.55 9007 ILE J O 1
ATOM 10192 N N . TYR J 1 8 ? 81.069 63.325 122.755 1.00 26.26 9008 TYR J N 1
ATOM 10193 C CA . TYR J 1 8 ? 81.429 62.600 123.973 1.00 24.83 9008 TYR J CA 1
ATOM 10194 C C . TYR J 1 8 ? 81.113 63.486 125.163 1.00 25.52 9008 TYR J C 1
ATOM 10195 O O . TYR J 1 8 ? 80.935 64.693 125.011 1.00 22.13 9008 TYR J O 1
ATOM 10204 N N . LEU J 1 9 ? 81.046 62.878 126.341 1.00 25.29 9009 LEU J N 1
ATOM 10205 C CA . LEU J 1 9 ? 80.756 63.597 127.573 1.00 26.24 9009 LEU J CA 1
ATOM 10206 C C . LEU J 1 9 ? 81.826 63.207 128.593 1.00 26.89 9009 LEU J C 1
ATOM 10207 O O . LEU J 1 9 ? 82.465 62.160 128.455 1.00 23.16 9009 LEU J O 1
ATOM 10212 N N . SER J 1 10 ? 82.039 64.055 129.600 1.00 27.25 9010 SER J N 1
ATOM 10213 C CA . SER J 1 10 ? 83.030 63.770 130.630 1.00 26.08 9010 SER J CA 1
ATOM 10214 C C . SER J 1 10 ? 82.732 64.513 131.928 1.00 29.31 9010 SER J C 1
ATOM 10215 O O . SER J 1 10 ? 81.955 65.468 131.945 1.00 27.21 9010 SER J O 1
ATOM 10218 N N . CYS J 1 11 ? 83.350 64.059 133.016 1.00 33.22 9011 CYS J N 1
ATOM 10219 C CA . CYS J 1 11 ? 83.169 64.684 134.320 1.00 34.65 9011 CYS J CA 1
ATOM 10220 C C . CYS J 1 11 ? 84.356 65.602 134.576 1.00 35.13 9011 CYS J C 1
ATOM 10221 O O . CYS J 1 11 ? 85.511 65.176 134.494 1.00 33.36 9011 CYS J O 1
ATOM 10224 N N . ALA J 1 12 ? 84.072 66.867 134.866 1.00 34.69 9012 ALA J N 1
ATOM 10225 C CA . ALA J 1 12 ? 85.135 67.819 135.153 1.00 35.16 9012 ALA J CA 1
ATOM 10226 C C . ALA J 1 12 ? 85.791 67.391 136.462 1.00 34.87 9012 ALA J C 1
ATOM 10227 O O . ALA J 1 12 ? 85.107 66.995 137.404 1.00 34.60 9012 ALA J O 1
ATOM 10229 N N . THR J 1 13 ? 87.117 67.443 136.519 1.00 35.98 9013 THR J N 1
ATOM 10230 C CA . THR J 1 13 ? 87.810 67.052 137.739 1.00 36.52 9013 THR J CA 1
ATOM 10231 C C . THR J 1 13 ? 87.576 68.122 138.802 1.00 36.14 9013 THR J C 1
ATOM 10232 O O . THR J 1 13 ? 87.636 69.315 138.502 1.00 36.27 9013 THR J O 1
ATOM 10236 N N . ASP J 1 14 ? 87.289 67.698 140.033 1.00 36.72 9014 ASP J N 1
ATOM 10237 C CA . ASP J 1 14 ? 87.061 68.648 141.123 1.00 36.47 9014 ASP J CA 1
ATOM 10238 C C . ASP J 1 14 ? 88.270 69.562 141.209 1.00 35.75 9014 ASP J C 1
ATOM 10239 O O . ASP J 1 14 ? 89.410 69.097 141.290 1.00 34.50 9014 ASP J O 1
ATOM 10244 N N . GLY J 1 15 ? 88.015 70.863 141.210 1.00 36.58 9015 GLY J N 1
ATOM 10245 C CA . GLY J 1 15 ? 89.098 71.821 141.287 1.00 37.90 9015 GLY J CA 1
ATOM 10246 C C . GLY J 1 15 ? 89.221 72.556 139.972 1.00 38.05 9015 GLY J C 1
ATOM 10247 O O . GLY J 1 15 ? 90.061 73.445 139.834 1.00 37.78 9015 GLY J O 1
ATOM 10248 N N . LEU J 1 16 ? 88.385 72.179 139.005 1.00 38.93 9016 LEU J N 1
ATOM 10249 C CA . LEU J 1 16 ? 88.393 72.808 137.684 1.00 38.44 9016 LEU J CA 1
ATOM 10250 C C . LEU J 1 16 ? 88.210 74.319 137.796 1.00 37.42 9016 LEU J C 1
ATOM 10251 O O . LEU J 1 16 ? 87.110 74.805 138.035 1.00 38.26 9016 LEU J O 1
ATOM 10256 N N . SER J 1 17 ? 89.299 75.051 137.598 1.00 38.37 9017 SER J N 1
ATOM 10257 C CA . SER J 1 17 ? 89.299 76.508 137.688 1.00 37.87 9017 SER J CA 1
ATOM 10258 C C . SER J 1 17 ? 88.966 77.192 136.362 1.00 38.23 9017 SER J C 1
ATOM 10259 O O . SER J 1 17 ? 89.088 76.589 135.299 1.00 37.32 9017 SER J O 1
ATOM 10262 N N . TYR J 1 18 ? 88.575 78.463 136.425 1.00 38.43 9018 TYR J N 1
ATOM 10263 C CA . TYR J 1 18 ? 88.251 79.197 135.211 1.00 39.27 9018 TYR J CA 1
ATOM 10264 C C . TYR J 1 18 ? 89.441 79.286 134.267 1.00 38.92 9018 TYR J C 1
ATOM 10265 O O . TYR J 1 18 ? 89.282 79.159 133.057 1.00 40.09 9018 TYR J O 1
ATOM 10274 N N . PRO J 1 19 ? 90.653 79.521 134.803 1.00 39.26 9019 PRO J N 1
ATOM 10275 C CA . PRO J 1 19 ? 91.821 79.610 133.920 1.00 38.58 9019 PRO J CA 1
ATOM 10276 C C . PRO J 1 19 ? 92.068 78.318 133.143 1.00 39.63 9019 PRO J C 1
ATOM 10277 O O . PRO J 1 19 ? 92.720 78.328 132.095 1.00 39.05 9019 PRO J O 1
ATOM 10281 N N . ASP J 1 20 ? 91.561 77.205 133.670 1.00 40.03 9020 ASP J N 1
ATOM 10282 C CA . ASP J 1 20 ? 91.702 75.915 132.999 1.00 39.25 9020 ASP J CA 1
ATOM 10283 C C . ASP J 1 20 ? 90.893 75.955 131.715 1.00 38.30 9020 ASP J C 1
ATOM 10284 O O . ASP J 1 20 ? 91.372 75.552 130.658 1.00 38.98 9020 ASP J O 1
ATOM 10289 N N . LEU J 1 21 ? 89.659 76.436 131.830 1.00 37.73 9021 LEU J N 1
ATOM 10290 C CA . LEU J 1 21 ? 88.762 76.551 130.696 1.00 38.17 9021 LEU J CA 1
ATOM 10291 C C . LEU J 1 21 ? 89.395 77.442 129.639 1.00 38.51 9021 LEU J C 1
ATOM 10292 O O . LEU J 1 21 ? 89.424 77.090 128.457 1.00 36.95 9021 LEU J O 1
ATOM 10297 N N . ARG J 1 22 ? 89.906 78.595 130.065 1.00 37.93 9022 ARG J N 1
ATOM 10298 C CA . ARG J 1 22 ? 90.545 79.527 129.141 1.00 36.91 9022 ARG J CA 1
ATOM 10299 C C . ARG J 1 22 ? 91.746 78.875 128.457 1.00 36.42 9022 ARG J C 1
ATOM 10300 O O . ARG J 1 22 ? 92.055 79.172 127.304 1.00 36.41 9022 ARG J O 1
ATOM 10308 N N . ASP J 1 23 ? 92.425 77.986 129.173 1.00 35.89 9023 ASP J N 1
ATOM 10309 C CA . ASP J 1 23 ? 93.583 77.301 128.618 1.00 36.25 9023 ASP J CA 1
ATOM 10310 C C . ASP J 1 23 ? 93.127 76.201 127.663 1.00 36.81 9023 ASP J C 1
ATOM 10311 O O . ASP J 1 23 ? 93.705 76.015 126.591 1.00 36.63 9023 ASP J O 1
ATOM 10316 N N . ILE J 1 24 ? 92.087 75.475 128.062 1.00 35.41 9024 ILE J N 1
ATOM 10317 C CA . ILE J 1 24 ? 91.541 74.409 127.237 1.00 35.15 9024 ILE J CA 1
ATOM 10318 C C . ILE J 1 24 ? 91.100 74.992 125.895 1.00 35.60 9024 ILE J C 1
ATOM 10319 O O . ILE J 1 24 ? 91.389 74.432 124.838 1.00 36.68 9024 ILE J O 1
ATOM 10324 N N . MET J 1 25 ? 90.414 76.127 125.951 1.00 35.11 9025 MET J N 1
ATOM 10325 C CA . MET J 1 25 ? 89.938 76.802 124.754 1.00 37.04 9025 MET J CA 1
ATOM 10326 C C . MET J 1 25 ? 91.090 77.359 123.919 1.00 38.30 9025 MET J C 1
ATOM 10327 O O . MET J 1 25 ? 91.064 77.279 122.688 1.00 39.23 9025 MET J O 1
ATOM 10332 N N . ALA J 1 26 ? 92.096 77.918 124.588 1.00 37.08 9026 ALA J N 1
ATOM 10333 C CA . ALA J 1 26 ? 93.258 78.489 123.907 1.00 37.38 9026 ALA J CA 1
ATOM 10334 C C . ALA J 1 26 ? 93.905 77.456 122.996 1.00 36.62 9026 ALA J C 1
ATOM 10335 O O . ALA J 1 26 ? 94.126 77.712 121.810 1.00 37.15 9026 ALA J O 1
ATOM 10337 N N . LYS J 1 27 ? 94.220 76.297 123.567 1.00 36.10 9027 LYS J N 1
ATOM 10338 C CA . LYS J 1 27 ? 94.830 75.206 122.817 1.00 36.08 9027 LYS J CA 1
ATOM 10339 C C . LYS J 1 27 ? 93.863 74.658 121.764 1.00 36.18 9027 LYS J C 1
ATOM 10340 O O . LYS J 1 27 ? 94.266 74.373 120.637 1.00 36.39 9027 LYS J O 1
ATOM 10346 N N . SER J 1 28 ? 92.594 74.504 122.136 1.00 36.06 9028 SER J N 1
ATOM 10347 C CA . SER J 1 28 ? 91.588 73.971 121.217 1.00 36.37 9028 SER J CA 1
ATOM 10348 C C . SER J 1 28 ? 91.457 74.777 119.941 1.00 36.51 9028 SER J C 1
ATOM 10349 O O . SER J 1 28 ? 91.482 74.224 118.837 1.00 34.78 9028 SER J O 1
ATOM 10352 N N . GLU J 1 29 ? 91.302 76.086 120.103 1.00 36.50 9029 GLU J N 1
ATOM 10353 C CA . GLU J 1 29 ? 91.153 76.991 118.974 1.00 36.73 9029 GLU J CA 1
ATOM 10354 C C . GLU J 1 29 ? 92.311 76.869 117.995 1.00 36.77 9029 GLU J C 1
ATOM 10355 O O . GLU J 1 29 ? 92.112 76.902 116.780 1.00 36.28 9029 GLU J O 1
ATOM 10361 N N . VAL J 1 30 ? 93.517 76.705 118.529 1.00 36.10 9030 VAL J N 1
ATOM 10362 C CA . VAL J 1 30 ? 94.711 76.589 117.703 1.00 35.20 9030 VAL J CA 1
ATOM 10363 C C . VAL J 1 30 ? 94.808 75.229 117.028 1.00 35.00 9030 VAL J C 1
ATOM 10364 O O . VAL J 1 30 ? 94.903 75.146 115.803 1.00 33.68 9030 VAL J O 1
ATOM 10368 N N . ASN J 1 31 ? 94.784 74.165 117.825 1.00 33.40 9031 ASN J N 1
ATOM 10369 C CA . ASN J 1 31 ? 94.882 72.815 117.279 1.00 34.22 9031 ASN J CA 1
ATOM 10370 C C . ASN J 1 31 ? 93.781 72.463 116.283 1.00 32.23 9031 ASN J C 1
ATOM 10371 O O . ASN J 1 31 ? 94.065 71.956 115.200 1.00 34.66 9031 ASN J O 1
ATOM 10376 N N . ASN J 1 32 ? 92.529 72.723 116.637 1.00 30.55 9032 ASN J N 1
ATOM 10377 C CA . ASN J 1 32 ? 91.435 72.388 115.740 1.00 30.91 9032 ASN J CA 1
ATOM 10378 C C . ASN J 1 32 ? 91.552 73.127 114.401 1.00 32.33 9032 ASN J C 1
ATOM 10379 O O . ASN J 1 32 ? 91.397 72.524 113.334 1.00 30.44 9032 ASN J O 1
ATOM 10384 N N . LEU J 1 33 ? 91.846 74.423 114.456 1.00 32.50 9033 LEU J N 1
ATOM 10385 C CA . LEU J 1 33 ? 91.984 75.224 113.241 1.00 33.73 9033 LEU J CA 1
ATOM 10386 C C . LEU J 1 33 ? 93.052 74.601 112.348 1.00 33.62 9033 LEU J C 1
ATOM 10387 O O . LEU J 1 33 ? 92.907 74.539 111.123 1.00 32.79 9033 LEU J O 1
ATOM 10392 N N . ARG J 1 34 ? 94.124 74.138 112.980 1.00 32.53 9034 ARG J N 1
ATOM 10393 C CA . ARG J 1 34 ? 95.236 73.502 112.286 1.00 33.90 9034 ARG J CA 1
ATOM 10394 C C . ARG J 1 34 ? 94.853 72.132 111.729 1.00 34.53 9034 ARG J C 1
ATOM 10395 O O . ARG J 1 34 ? 95.372 71.704 110.692 1.00 33.43 9034 ARG J O 1
ATOM 10403 N N . ASP J 1 35 ? 93.952 71.443 112.428 1.00 33.71 9035 ASP J N 1
ATOM 10404 C CA . ASP J 1 35 ? 93.525 70.105 112.018 1.00 32.35 9035 ASP J CA 1
ATOM 10405 C C . ASP J 1 35 ? 92.219 70.066 111.231 1.00 31.12 9035 ASP J C 1
ATOM 10406 O O . ASP J 1 35 ? 91.717 68.986 110.916 1.00 31.76 9035 ASP J O 1
ATOM 10411 N N . GLY J 1 36 ? 91.678 71.235 110.907 1.00 29.57 9036 GLY J N 1
ATOM 10412 C CA . GLY J 1 36 ? 90.435 71.285 110.160 1.00 28.49 9036 GLY J CA 1
ATOM 10413 C C . GLY J 1 36 ? 89.244 70.811 110.976 1.00 29.00 9036 GLY J C 1
ATOM 10414 O O . GLY J 1 36 ? 88.231 70.371 110.426 1.00 26.27 9036 GLY J O 1
ATOM 10415 N N . ILE J 1 37 ? 89.366 70.921 112.297 1.00 28.55 9037 ILE J N 1
ATOM 10416 C CA . ILE J 1 37 ? 88.318 70.496 113.219 1.00 26.82 9037 ILE J CA 1
ATOM 10417 C C . ILE J 1 37 ? 87.491 71.670 113.726 1.00 27.73 9037 ILE J C 1
ATOM 10418 O O . ILE J 1 37 ? 88.020 72.737 114.014 1.00 28.10 9037 ILE J O 1
ATOM 10423 N N . THR J 1 38 ? 86.183 71.466 113.808 1.00 29.23 9038 THR J N 1
ATOM 10424 C CA . THR J 1 38 ? 85.267 72.482 114.310 1.00 30.30 9038 THR J CA 1
ATOM 10425 C C . THR J 1 38 ? 84.403 71.773 115.345 1.00 30.30 9038 THR J C 1
ATOM 10426 O O . THR J 1 38 ? 84.443 70.545 115.456 1.00 30.63 9038 THR J O 1
ATOM 10430 N N . GLY J 1 39 ? 83.616 72.531 116.098 1.00 30.24 9039 GLY J N 1
ATOM 10431 C CA . GLY J 1 39 ? 82.767 71.907 117.097 1.00 30.10 9039 GLY J CA 1
ATOM 10432 C C . GLY J 1 39 ? 82.323 72.848 118.197 1.00 30.85 9039 GLY J C 1
ATOM 10433 O O . GLY J 1 39 ? 82.562 74.053 118.130 1.00 29.03 9039 GLY J O 1
ATOM 10434 N N . MET J 1 40 ? 81.680 72.276 119.211 1.00 32.41 9040 MET J N 1
ATOM 10435 C CA . MET J 1 40 ? 81.162 73.014 120.357 1.00 32.98 9040 MET J CA 1
ATOM 10436 C C . MET J 1 40 ? 81.551 72.320 121.657 1.00 32.45 9040 MET J C 1
ATOM 10437 O O . MET J 1 40 ? 81.640 71.092 121.711 1.00 30.06 9040 MET J O 1
ATOM 10442 N N . LEU J 1 41 ? 81.782 73.110 122.701 1.00 31.75 9041 LEU J N 1
ATOM 10443 C CA . LEU J 1 41 ? 82.131 72.574 124.019 1.00 31.99 9041 LEU J CA 1
ATOM 10444 C C . LEU J 1 41 ? 81.143 73.133 125.033 1.00 32.68 9041 LEU J C 1
ATOM 10445 O O . LEU J 1 41 ? 81.044 74.345 125.210 1.00 31.95 9041 LEU J O 1
ATOM 10450 N N . CYS J 1 42 ? 80.415 72.243 125.691 1.00 33.44 9042 CYS J N 1
ATOM 10451 C CA . CYS J 1 42 ? 79.425 72.640 126.677 1.00 33.91 9042 CYS J CA 1
ATOM 10452 C C . CYS J 1 42 ? 79.867 72.240 128.082 1.00 34.61 9042 CYS J C 1
ATOM 10453 O O . CYS J 1 42 ? 80.318 71.118 128.308 1.00 33.50 9042 CYS J O 1
ATOM 10456 N N . TYR J 1 43 ? 79.749 73.163 129.029 1.00 35.22 9043 TYR J N 1
ATOM 10457 C CA . TYR J 1 43 ? 80.132 72.869 130.399 1.00 34.62 9043 TYR J CA 1
ATOM 10458 C C . TYR J 1 43 ? 78.998 73.269 131.326 1.00 34.11 9043 TYR J C 1
ATOM 10459 O O . TYR J 1 43 ? 78.452 74.368 131.213 1.00 33.66 9043 TYR J O 1
ATOM 10468 N N . GLY J 1 44 ? 78.641 72.369 132.235 1.00 33.03 9044 GLY J N 1
ATOM 10469 C CA . GLY J 1 44 ? 77.564 72.650 133.164 1.00 31.60 9044 GLY J CA 1
ATOM 10470 C C . GLY J 1 44 ? 77.339 71.514 134.133 1.00 31.61 9044 GLY J C 1
ATOM 10471 O O . GLY J 1 44 ? 77.480 70.342 133.782 1.00 30.60 9044 GLY J O 1
ATOM 10472 N N . ASN J 1 45 ? 77.008 71.865 135.369 1.00 31.11 9045 ASN J N 1
ATOM 10473 C CA . ASN J 1 45 ? 76.745 70.872 136.395 1.00 29.80 9045 ASN J CA 1
ATOM 10474 C C . ASN J 1 45 ? 77.924 69.928 136.558 1.00 28.42 9045 ASN J C 1
ATOM 10475 O O . ASN J 1 45 ? 77.753 68.728 136.780 1.00 27.50 9045 ASN J O 1
ATOM 10480 N N . GLY J 1 46 ? 79.128 70.482 136.450 1.00 27.47 9046 GLY J N 1
ATOM 10481 C CA . GLY J 1 46 ? 80.336 69.685 136.593 1.00 29.66 9046 GLY J CA 1
ATOM 10482 C C . GLY J 1 46 ? 80.533 68.642 135.504 1.00 30.56 9046 GLY J C 1
ATOM 10483 O O . GLY J 1 46 ? 81.351 67.734 135.638 1.00 30.61 9046 GLY J O 1
ATOM 10484 N N . MET J 1 47 ? 79.787 68.779 134.415 1.00 31.15 9047 MET J N 1
ATOM 10485 C CA . MET J 1 47 ? 79.874 67.841 133.299 1.00 32.24 9047 MET J CA 1
ATOM 10486 C C . MET J 1 47 ? 80.222 68.564 131.994 1.00 31.57 9047 MET J C 1
ATOM 10487 O O . MET J 1 47 ? 79.819 69.710 131.781 1.00 31.47 9047 MET J O 1
ATOM 10492 N N . PHE J 1 48 ? 80.975 67.887 131.128 1.00 30.46 9048 PHE J N 1
ATOM 10493 C CA . PHE J 1 48 ? 81.355 68.435 129.826 1.00 28.29 9048 PHE J CA 1
ATOM 10494 C C . PHE J 1 48 ? 80.596 67.671 128.742 1.00 28.34 9048 PHE J C 1
ATOM 10495 O O . PHE J 1 48 ? 80.309 66.493 128.906 1.00 26.70 9048 PHE J O 1
ATOM 10503 N N . LEU J 1 49 ? 80.245 68.351 127.654 1.00 28.28 9049 LEU J N 1
ATOM 10504 C CA . LEU J 1 49 ? 79.564 67.724 126.515 1.00 27.37 9049 LEU J CA 1
ATOM 10505 C C . LEU J 1 49 ? 80.142 68.431 125.298 1.00 27.39 9049 LEU J C 1
ATOM 10506 O O . LEU J 1 49 ? 79.903 69.625 125.101 1.00 27.51 9049 LEU J O 1
ATOM 10511 N N . GLN J 1 50 ? 80.906 67.700 124.489 1.00 26.25 9050 GLN J N 1
ATOM 10512 C CA . GLN J 1 50 ? 81.544 68.287 123.317 1.00 26.33 9050 GLN J CA 1
ATOM 10513 C C . GLN J 1 50 ? 81.341 67.466 122.049 1.00 27.68 9050 GLN J C 1
ATOM 10514 O O . GLN J 1 50 ? 81.148 66.250 122.096 1.00 26.07 9050 GLN J O 1
ATOM 10520 N N . THR J 1 51 ? 81.372 68.161 120.918 1.00 28.86 9051 THR J N 1
ATOM 10521 C CA . THR J 1 51 ? 81.237 67.542 119.612 1.00 29.96 9051 THR J CA 1
ATOM 10522 C C . THR J 1 51 ? 82.369 68.078 118.737 1.00 29.19 9051 THR J C 1
ATOM 10523 O O . THR J 1 51 ? 82.679 69.270 118.774 1.00 30.18 9051 THR J O 1
ATOM 10527 N N . LEU J 1 52 ? 82.996 67.192 117.970 1.00 28.19 9052 LEU J N 1
ATOM 10528 C CA . LEU J 1 52 ? 84.092 67.567 117.078 1.00 26.28 9052 LEU J CA 1
ATOM 10529 C C . LEU J 1 52 ? 83.789 67.020 115.689 1.00 27.30 9052 LEU J C 1
ATOM 10530 O O . LEU J 1 52 ? 83.468 65.843 115.551 1.00 26.67 9052 LEU J O 1
ATOM 10535 N N . GLU J 1 53 ? 83.876 67.872 114.672 1.00 26.69 9053 GLU J N 1
ATOM 10536 C CA . GLU J 1 53 ? 83.639 67.445 113.298 1.00 26.92 9053 GLU J CA 1
ATOM 10537 C C . GLU J 1 53 ? 84.943 67.607 112.544 1.00 26.22 9053 GLU J C 1
ATOM 10538 O O . GLU J 1 53 ? 85.704 68.548 112.786 1.00 26.86 9053 GLU J O 1
ATOM 10544 N N . GLY J 1 54 ? 85.201 66.675 111.636 1.00 27.29 9054 GLY J N 1
ATOM 10545 C CA . GLY J 1 54 ? 86.412 66.727 110.846 1.00 25.96 9054 GLY J CA 1
ATOM 10546 C C . GLY J 1 54 ? 86.810 65.347 110.382 1.00 27.78 9054 GLY J C 1
ATOM 10547 O O . GLY J 1 54 ? 86.018 64.406 110.429 1.00 26.00 9054 GLY J O 1
ATOM 10548 N N . ASP J 1 55 ? 88.053 65.250 109.934 1.00 28.99 9055 ASP J N 1
ATOM 10549 C CA . ASP J 1 55 ? 88.656 64.026 109.439 1.00 30.79 9055 ASP J CA 1
ATOM 10550 C C . ASP J 1 55 ? 88.571 62.897 110.466 1.00 30.62 9055 ASP J C 1
ATOM 10551 O O . ASP J 1 55 ? 88.619 63.145 111.671 1.00 28.31 9055 ASP J O 1
ATOM 10556 N N . ARG J 1 56 ? 88.457 61.657 109.993 1.00 28.14 9056 ARG J N 1
ATOM 10557 C CA . ARG J 1 56 ? 88.372 60.523 110.905 1.00 27.64 9056 ARG J CA 1
ATOM 10558 C C . ARG J 1 56 ? 89.645 60.349 111.716 1.00 27.46 9056 ARG J C 1
ATOM 10559 O O . ARG J 1 56 ? 89.587 60.091 112.915 1.00 26.52 9056 ARG J O 1
ATOM 10567 N N . GLN J 1 57 ? 90.794 60.488 111.063 1.00 27.95 9057 GLN J N 1
ATOM 10568 C CA . GLN J 1 57 ? 92.071 60.327 111.742 1.00 28.11 9057 GLN J CA 1
ATOM 10569 C C . GLN J 1 57 ? 92.339 61.482 112.709 1.00 28.24 9057 GLN J C 1
ATOM 10570 O O . GLN J 1 57 ? 92.774 61.263 113.830 1.00 25.49 9057 GLN J O 1
ATOM 10576 N N . LYS J 1 58 ? 92.091 62.708 112.260 1.00 28.69 9058 LYS J N 1
ATOM 10577 C CA . LYS J 1 58 ? 92.316 63.893 113.080 1.00 29.78 9058 LYS J CA 1
ATOM 10578 C C . LYS J 1 58 ? 91.443 63.904 114.330 1.00 29.42 9058 LYS J C 1
ATOM 10579 O O . LYS J 1 58 ? 91.934 64.075 115.444 1.00 30.06 9058 LYS J O 1
ATOM 10585 N N . VAL J 1 59 ? 90.144 63.725 114.138 1.00 28.07 9059 VAL J N 1
ATOM 10586 C CA . VAL J 1 59 ? 89.214 63.713 115.250 1.00 27.04 9059 VAL J CA 1
ATOM 10587 C C . VAL J 1 59 ? 89.572 62.622 116.255 1.00 27.66 9059 VAL J C 1
ATOM 10588 O O . VAL J 1 59 ? 89.502 62.840 117.467 1.00 28.40 9059 VAL J O 1
ATOM 10592 N N . SER J 1 60 ? 89.970 61.454 115.763 1.00 26.39 9060 SER J N 1
ATOM 10593 C CA . SER J 1 60 ? 90.344 60.363 116.658 1.00 26.85 9060 SER J CA 1
ATOM 10594 C C . SER J 1 60 ? 91.583 60.712 117.486 1.00 27.77 9060 SER J C 1
ATOM 10595 O O . SER J 1 60 ? 91.656 60.387 118.671 1.00 26.55 9060 SER J O 1
ATOM 10598 N N . GLU J 1 61 ? 92.551 61.378 116.864 1.00 28.44 9061 GLU J N 1
ATOM 10599 C CA . GLU J 1 61 ? 93.780 61.744 117.565 1.00 29.82 9061 GLU J CA 1
ATOM 10600 C C . GLU J 1 61 ? 93.540 62.839 118.611 1.00 28.36 9061 GLU J C 1
ATOM 10601 O O . GLU J 1 61 ? 94.133 62.816 119.690 1.00 28.39 9061 GLU J O 1
ATOM 10607 N N . THR J 1 62 ? 92.671 63.793 118.291 1.00 27.73 9062 THR J N 1
ATOM 10608 C CA . THR J 1 62 ? 92.355 64.864 119.227 1.00 27.26 9062 THR J CA 1
ATOM 10609 C C . THR J 1 62 ? 91.638 64.278 120.448 1.00 27.72 9062 THR J C 1
ATOM 10610 O O . THR J 1 62 ? 91.845 64.726 121.582 1.00 27.57 9062 THR J O 1
ATOM 10614 N N . TYR J 1 63 ? 90.793 63.275 120.217 1.00 27.25 9063 TYR J N 1
ATOM 10615 C CA . TYR J 1 63 ? 90.073 62.636 121.314 1.00 27.58 9063 TYR J CA 1
ATOM 10616 C C . TYR J 1 63 ? 91.058 61.909 122.219 1.00 28.38 9063 TYR J C 1
ATOM 10617 O O . TYR J 1 63 ? 90.922 61.923 123.444 1.00 26.61 9063 TYR J O 1
ATOM 10626 N N . ALA J 1 64 ? 92.050 61.268 121.610 1.00 29.79 9064 ALA J N 1
ATOM 10627 C CA . ALA J 1 64 ? 93.059 60.542 122.370 1.00 30.92 9064 ALA J CA 1
ATOM 10628 C C . ALA J 1 64 ? 93.831 61.523 123.257 1.00 31.62 9064 ALA J C 1
ATOM 10629 O O . ALA J 1 64 ? 94.209 61.188 124.381 1.00 31.47 9064 ALA J O 1
ATOM 10631 N N . ARG J 1 65 ? 94.062 62.733 122.753 1.00 30.72 9065 ARG J N 1
ATOM 10632 C CA . ARG J 1 65 ? 94.775 63.738 123.532 1.00 31.79 9065 ARG J CA 1
ATOM 10633 C C . ARG J 1 65 ? 93.897 64.198 124.690 1.00 30.74 9065 ARG J C 1
ATOM 10634 O O . ARG J 1 65 ? 94.353 64.327 125.823 1.00 30.32 9065 ARG J O 1
ATOM 10642 N N . ILE J 1 66 ? 92.628 64.436 124.392 1.00 29.43 9066 ILE J N 1
ATOM 10643 C CA . ILE J 1 66 ? 91.679 64.882 125.392 1.00 29.89 9066 ILE J CA 1
ATOM 10644 C C . ILE J 1 66 ? 91.608 63.892 126.547 1.00 31.00 9066 ILE J C 1
ATOM 10645 O O . ILE J 1 66 ? 91.513 64.290 127.704 1.00 32.54 9066 ILE J O 1
ATOM 10650 N N . LEU J 1 67 ? 91.667 62.605 126.228 1.00 30.34 9067 LEU J N 1
ATOM 10651 C CA . LEU J 1 67 ? 91.603 61.562 127.244 1.00 32.14 9067 LEU J CA 1
ATOM 10652 C C . LEU J 1 67 ? 92.775 61.628 128.229 1.00 32.23 9067 LEU J C 1
ATOM 10653 O O . LEU J 1 67 ? 92.682 61.127 129.352 1.00 32.35 9067 LEU J O 1
ATOM 10658 N N . LYS J 1 68 ? 93.871 62.257 127.815 1.00 32.88 9068 LYS J N 1
ATOM 10659 C CA . LYS J 1 68 ? 95.044 62.373 128.675 1.00 34.63 9068 LYS J CA 1
ATOM 10660 C C . LYS J 1 68 ? 95.043 63.660 129.506 1.00 34.13 9068 LYS J C 1
ATOM 10661 O O . LYS J 1 68 ? 95.980 63.925 130.259 1.00 34.62 9068 LYS J O 1
ATOM 10667 N N . ASP J 1 69 ? 93.987 64.453 129.368 1.00 34.96 9069 ASP J N 1
ATOM 10668 C CA . ASP J 1 69 ? 93.874 65.703 130.110 1.00 35.08 9069 ASP J CA 1
ATOM 10669 C C . ASP J 1 69 ? 93.323 65.424 131.509 1.00 35.99 9069 ASP J C 1
ATOM 10670 O O . ASP J 1 69 ? 92.145 65.100 131.670 1.00 36.09 9069 ASP J O 1
ATOM 10675 N N . PRO J 1 70 ? 94.167 65.554 132.543 1.00 35.38 9070 PRO J N 1
ATOM 10676 C CA . PRO J 1 70 ? 93.721 65.301 133.916 1.00 35.87 9070 PRO J CA 1
ATOM 10677 C C . PRO J 1 70 ? 92.633 66.242 134.415 1.00 33.92 9070 PRO J C 1
ATOM 10678 O O . PRO J 1 70 ? 92.056 66.009 135.471 1.00 36.33 9070 PRO J O 1
ATOM 10682 N N . ARG J 1 71 ? 92.343 67.295 133.661 1.00 33.02 9071 ARG J N 1
ATOM 10683 C CA . ARG J 1 71 ? 91.310 68.236 134.080 1.00 32.84 9071 ARG J CA 1
ATOM 10684 C C . ARG J 1 71 ? 89.895 67.665 133.997 1.00 31.92 9071 ARG J C 1
ATOM 10685 O O . ARG J 1 71 ? 88.932 68.325 134.378 1.00 32.78 9071 ARG J O 1
ATOM 10693 N N . HIS J 1 72 ? 89.756 66.451 133.483 1.00 28.76 9072 HIS J N 1
ATOM 10694 C CA . HIS J 1 72 ? 88.442 65.832 133.443 1.00 29.54 9072 HIS J CA 1
ATOM 10695 C C . HIS J 1 72 ? 88.628 64.331 133.483 1.00 28.68 9072 HIS J C 1
ATOM 10696 O O . HIS J 1 72 ? 89.752 63.845 133.381 1.00 28.94 9072 HIS J O 1
ATOM 10703 N N . HIS J 1 73 ? 87.543 63.592 133.663 1.00 29.37 9073 HIS J N 1
ATOM 10704 C CA . HIS J 1 73 ? 87.651 62.140 133.735 1.00 28.97 9073 HIS J CA 1
ATOM 10705 C C . HIS J 1 73 ? 86.328 61.458 133.442 1.00 28.23 9073 HIS J C 1
ATOM 10706 O O . HIS J 1 73 ? 85.324 62.121 133.213 1.00 29.39 9073 HIS J O 1
ATOM 10713 N N . SER J 1 74 ? 86.343 60.128 133.447 1.00 29.14 9074 SER J N 1
ATOM 10714 C CA . SER J 1 74 ? 85.149 59.331 133.173 1.00 29.68 9074 SER J CA 1
ATOM 10715 C C . SER J 1 74 ? 84.535 59.671 131.822 1.00 27.89 9074 SER J C 1
ATOM 10716 O O . SER J 1 74 ? 83.313 59.704 131.671 1.00 28.02 9074 SER J O 1
ATOM 10719 N N . ALA J 1 75 ? 85.391 59.923 130.841 1.00 26.93 9075 ALA J N 1
ATOM 10720 C CA . ALA J 1 75 ? 84.932 60.252 129.496 1.00 27.15 9075 ALA J CA 1
ATOM 10721 C C . ALA J 1 75 ? 84.049 59.131 128.940 1.00 27.04 9075 ALA J C 1
ATOM 10722 O O . ALA J 1 75 ? 84.331 57.950 129.134 1.00 28.68 9075 ALA J O 1
ATOM 10724 N N . GLU J 1 76 ? 82.976 59.516 128.257 1.00 28.45 9076 GLU J N 1
ATOM 10725 C CA . GLU J 1 76 ? 82.061 58.566 127.643 1.00 28.44 9076 GLU J CA 1
ATOM 10726 C C . GLU J 1 76 ? 81.757 59.012 126.224 1.00 28.13 9076 GLU J C 1
ATOM 10727 O O . GLU J 1 76 ? 81.353 60.154 126.001 1.00 28.25 9076 GLU J O 1
ATOM 10733 N N . ILE J 1 77 ? 81.963 58.116 125.264 1.00 26.64 9077 ILE J N 1
ATOM 10734 C CA . ILE J 1 77 ? 81.684 58.423 123.861 1.00 24.49 9077 ILE J CA 1
ATOM 10735 C C . ILE J 1 77 ? 80.169 58.333 123.660 1.00 21.82 9077 ILE J C 1
ATOM 10736 O O . ILE J 1 77 ? 79.551 57.356 124.068 1.00 19.85 9077 ILE J O 1
ATOM 10741 N N . VAL J 1 78 ? 79.575 59.351 123.046 1.00 21.96 9078 VAL J N 1
ATOM 10742 C CA . VAL J 1 78 ? 78.137 59.357 122.793 1.00 24.07 9078 VAL J CA 1
ATOM 10743 C C . VAL J 1 78 ? 77.875 58.874 121.366 1.00 25.35 9078 VAL J C 1
ATOM 10744 O O . VAL J 1 78 ? 76.939 58.117 121.130 1.00 24.65 9078 VAL J O 1
ATOM 10748 N N . GLU J 1 79 ? 78.691 59.327 120.417 1.00 25.42 9079 GLU J N 1
ATOM 10749 C CA . GLU J 1 79 ? 78.577 58.861 119.037 1.00 26.38 9079 GLU J CA 1
ATOM 10750 C C . GLU J 1 79 ? 79.774 59.213 118.176 1.00 25.09 9079 GLU J C 1
ATOM 10751 O O . GLU J 1 79 ? 80.540 60.138 118.460 1.00 23.87 9079 GLU J O 1
ATOM 10757 N N . PHE J 1 80 ? 79.939 58.424 117.124 1.00 25.75 9080 PHE J N 1
ATOM 10758 C CA . PHE J 1 80 ? 80.995 58.629 116.154 1.00 23.74 9080 PHE J CA 1
ATOM 10759 C C . PHE J 1 80 ? 80.480 58.026 114.854 1.00 24.52 9080 PHE J C 1
ATOM 10760 O O . PHE J 1 80 ? 80.270 56.817 114.762 1.00 20.94 9080 PHE J O 1
ATOM 10768 N N . LYS J 1 81 ? 80.273 58.879 113.857 1.00 23.88 9081 LYS J N 1
ATOM 10769 C CA . LYS J 1 81 ? 79.752 58.435 112.577 1.00 27.25 9081 LYS J CA 1
ATOM 10770 C C . LYS J 1 81 ? 80.188 59.360 111.454 1.00 26.46 9081 LYS J C 1
ATOM 10771 O O . LYS J 1 81 ? 80.696 60.462 111.689 1.00 27.31 9081 LYS J O 1
ATOM 10777 N N . ALA J 1 82 ? 79.978 58.909 110.227 1.00 25.13 9082 ALA J N 1
ATOM 10778 C CA . ALA J 1 82 ? 80.332 59.704 109.061 1.00 23.75 9082 ALA J CA 1
ATOM 10779 C C . ALA J 1 82 ? 79.181 60.670 108.821 1.00 22.92 9082 ALA J C 1
ATOM 10780 O O . ALA J 1 82 ? 78.032 60.344 109.108 1.00 24.88 9082 ALA J O 1
ATOM 10782 N N . ILE J 1 83 ? 79.482 61.853 108.295 1.00 23.81 9083 ILE J N 1
ATOM 10783 C CA . ILE J 1 83 ? 78.446 62.852 108.007 1.00 26.33 9083 ILE J CA 1
ATOM 10784 C C . ILE J 1 83 ? 78.668 63.435 106.612 1.00 25.58 9083 ILE J C 1
ATOM 10785 O O . ILE J 1 83 ? 79.797 63.525 106.159 1.00 26.02 9083 ILE J O 1
ATOM 10790 N N . GLU J 1 84 ? 77.596 63.828 105.935 1.00 26.33 9084 GLU J N 1
ATOM 10791 C CA . GLU J 1 84 ? 77.728 64.403 104.603 1.00 30.74 9084 GLU J CA 1
ATOM 10792 C C . GLU J 1 84 ? 78.118 65.879 104.684 1.00 30.64 9084 GLU J C 1
ATOM 10793 O O . GLU J 1 84 ? 78.756 66.415 103.779 1.00 29.77 9084 GLU J O 1
ATOM 10799 N N . GLU J 1 85 ? 77.731 66.538 105.769 1.00 29.72 9085 GLU J N 1
ATOM 10800 C CA . GLU J 1 85 ? 78.061 67.948 105.948 1.00 31.34 9085 GLU J CA 1
ATOM 10801 C C . GLU J 1 85 ? 78.118 68.298 107.432 1.00 29.37 9085 GLU J C 1
ATOM 10802 O O . GLU J 1 85 ? 77.465 67.657 108.257 1.00 26.80 9085 GLU J O 1
ATOM 10808 N N . ARG J 1 86 ? 78.902 69.316 107.767 1.00 27.79 9086 ARG J N 1
ATOM 10809 C CA . ARG J 1 86 ? 79.027 69.734 109.152 1.00 28.52 9086 ARG J CA 1
ATOM 10810 C C . ARG J 1 86 ? 77.828 70.556 109.588 1.00 29.47 9086 ARG J C 1
ATOM 10811 O O . ARG J 1 86 ? 77.124 71.150 108.767 1.00 29.05 9086 ARG J O 1
ATOM 10819 N N . THR J 1 87 ? 77.602 70.570 110.896 1.00 31.11 9087 THR J N 1
ATOM 10820 C CA . THR J 1 87 ? 76.532 71.356 111.490 1.00 31.37 9087 THR J CA 1
ATOM 10821 C C . THR J 1 87 ? 77.197 72.514 112.239 1.00 30.78 9087 THR J C 1
ATOM 10822 O O . THR J 1 87 ? 76.778 73.665 112.123 1.00 30.50 9087 THR J O 1
ATOM 10826 N N . PHE J 1 88 ? 78.246 72.195 112.994 1.00 29.98 9088 PHE J N 1
ATOM 10827 C CA . PHE J 1 88 ? 78.973 73.192 113.781 1.00 29.32 9088 PHE J CA 1
ATOM 10828 C C . PHE J 1 88 ? 80.168 73.709 112.995 1.00 30.31 9088 PHE J C 1
ATOM 10829 O O . PHE J 1 88 ? 81.316 73.382 113.292 1.00 29.22 9088 PHE J O 1
ATOM 10837 N N . ILE J 1 89 ? 79.883 74.553 112.010 1.00 29.71 9089 ILE J N 1
ATOM 10838 C CA . ILE J 1 89 ? 80.902 75.092 111.113 1.00 31.73 9089 ILE J CA 1
ATOM 10839 C C . ILE J 1 89 ? 81.631 76.360 111.521 1.00 31.52 9089 ILE J C 1
ATOM 10840 O O . ILE J 1 89 ? 82.833 76.489 111.298 1.00 30.77 9089 ILE J O 1
ATOM 10845 N N . ASN J 1 90 ? 80.893 77.293 112.106 1.00 33.29 9090 ASN J N 1
ATOM 10846 C CA . ASN J 1 90 ? 81.436 78.590 112.476 1.00 34.38 9090 ASN J CA 1
ATOM 10847 C C . ASN J 1 90 ? 82.635 78.669 113.407 1.00 34.34 9090 ASN J C 1
ATOM 10848 O O . ASN J 1 90 ? 83.446 79.590 113.290 1.00 34.71 9090 ASN J O 1
ATOM 10853 N N . TRP J 1 91 ? 82.778 77.721 114.322 1.00 33.55 9091 TRP J N 1
ATOM 10854 C CA . TRP J 1 91 ? 83.904 77.792 115.243 1.00 33.99 9091 TRP J CA 1
ATOM 10855 C C . TRP J 1 91 ? 84.790 76.554 115.320 1.00 33.64 9091 TRP J C 1
ATOM 10856 O O . TRP J 1 91 ? 84.301 75.431 115.379 1.00 34.51 9091 TRP J O 1
ATOM 10867 N N . SER J 1 92 ? 86.102 76.776 115.331 1.00 34.28 9092 SER J N 1
ATOM 10868 C CA . SER J 1 92 ? 87.052 75.685 115.449 1.00 35.41 9092 SER J CA 1
ATOM 10869 C C . SER J 1 92 ? 86.758 75.047 116.800 1.00 36.14 9092 SER J C 1
ATOM 10870 O O . SER J 1 92 ? 87.011 73.863 117.009 1.00 34.99 9092 SER J O 1
ATOM 10873 N N . MET J 1 93 ? 86.219 75.862 117.706 1.00 35.64 9093 MET J N 1
ATOM 10874 C CA . MET J 1 93 ? 85.809 75.431 119.033 1.00 35.87 9093 MET J CA 1
ATOM 10875 C C . MET J 1 93 ? 85.218 76.608 119.799 1.00 35.96 9093 MET J C 1
ATOM 10876 O O . MET J 1 93 ? 85.845 77.660 119.925 1.00 35.60 9093 MET J O 1
ATOM 10881 N N . ARG J 1 94 ? 83.997 76.426 120.290 1.00 35.30 9094 ARG J N 1
ATOM 10882 C CA . ARG J 1 94 ? 83.307 77.464 121.046 1.00 36.20 9094 ARG J CA 1
ATOM 10883 C C . ARG J 1 94 ? 82.911 76.894 122.392 1.00 35.47 9094 ARG J C 1
ATOM 10884 O O . ARG J 1 94 ? 82.477 75.747 122.478 1.00 34.22 9094 ARG J O 1
ATOM 10892 N N . LEU J 1 95 ? 83.049 77.697 123.442 1.00 35.75 9095 LEU J N 1
ATOM 10893 C CA . LEU J 1 95 ? 82.691 77.245 124.780 1.00 35.67 9095 LEU J CA 1
ATOM 10894 C C . LEU J 1 95 ? 81.350 77.860 125.174 1.00 35.54 9095 LEU J C 1
ATOM 10895 O O . LEU J 1 95 ? 81.097 79.037 124.917 1.00 35.75 9095 LEU J O 1
ATOM 10900 N N . VAL J 1 96 ? 80.481 77.047 125.766 1.00 34.74 9096 VAL J N 1
ATOM 10901 C CA . VAL J 1 96 ? 79.176 77.510 126.224 1.00 34.20 9096 VAL J CA 1
ATOM 10902 C C . VAL J 1 96 ? 78.989 77.064 127.667 1.00 35.97 9096 VAL J C 1
ATOM 10903 O O . VAL J 1 96 ? 78.902 75.869 127.947 1.00 33.12 9096 VAL J O 1
ATOM 10907 N N . GLN J 1 97 ? 78.956 78.028 128.572 1.00 36.62 9097 GLN J N 1
ATOM 10908 C CA . GLN J 1 97 ? 78.762 77.716 129.993 1.00 37.32 9097 GLN J CA 1
ATOM 10909 C C . GLN J 1 97 ? 77.288 77.879 130.363 1.00 37.67 9097 GLN J C 1
ATOM 10910 O O . GLN J 1 97 ? 76.775 79.003 130.455 1.00 38.76 9097 GLN J O 1
ATOM 10916 N N . LEU J 1 98 ? 76.608 76.759 130.539 1.00 37.22 9098 LEU J N 1
ATOM 10917 C CA . LEU J 1 98 ? 75.188 76.771 130.878 1.00 37.99 9098 LEU J CA 1
ATOM 10918 C C . LEU J 1 98 ? 74.889 77.603 132.124 1.00 39.32 9098 LEU J C 1
ATOM 10919 O O . LEU J 1 98 ? 73.745 78.010 132.351 1.00 39.88 9098 LEU J O 1
ATOM 10924 N N . GLY J 1 99 ? 75.915 77.839 132.934 1.00 39.46 9099 GLY J N 1
ATOM 10925 C CA . GLY J 1 99 ? 75.736 78.606 134.154 1.00 39.21 9099 GLY J CA 1
ATOM 10926 C C . GLY J 1 99 ? 75.719 80.101 133.929 1.00 39.46 9099 GLY J C 1
ATOM 10927 O O . GLY J 1 99 ? 75.418 80.862 134.848 1.00 39.39 9099 GLY J O 1
ATOM 10928 N N . GLU J 1 100 ? 76.037 80.532 132.712 1.00 39.88 9100 GLU J N 1
ATOM 10929 C CA . GLU J 1 100 ? 76.048 81.957 132.407 1.00 40.71 9100 GLU J CA 1
ATOM 10930 C C . GLU J 1 100 ? 74.953 82.322 131.418 1.00 39.98 9100 GLU J C 1
ATOM 10931 O O . GLU J 1 100 ? 74.935 83.430 130.884 1.00 39.72 9100 GLU J O 1
ATOM 10937 N N . MET J 1 101 ? 74.036 81.393 131.175 1.00 40.07 9101 MET J N 1
ATOM 10938 C CA . MET J 1 101 ? 72.951 81.649 130.240 1.00 41.36 9101 MET J CA 1
ATOM 10939 C C . MET J 1 101 ? 71.673 82.000 130.981 1.00 41.59 9101 MET J C 1
ATOM 10940 O O . MET J 1 101 ? 71.584 81.847 132.204 1.00 40.15 9101 MET J O 1
ATOM 10945 N N . ASP J 1 102 ? 70.680 82.468 130.235 1.00 40.88 9102 ASP J N 1
ATOM 10946 C CA . ASP J 1 102 ? 69.408 82.828 130.832 1.00 41.81 9102 ASP J CA 1
ATOM 10947 C C . ASP J 1 102 ? 68.725 81.584 131.395 1.00 42.34 9102 ASP J C 1
ATOM 10948 O O . ASP J 1 102 ? 68.623 80.557 130.720 1.00 43.66 9102 ASP J O 1
ATOM 10953 N N . SER J 1 103 ? 68.265 81.689 132.638 1.00 43.56 9103 SER J N 1
ATOM 10954 C CA . SER J 1 103 ? 67.594 80.594 133.331 1.00 44.73 9103 SER J CA 1
ATOM 10955 C C . SER J 1 103 ? 66.569 79.851 132.479 1.00 45.61 9103 SER J C 1
ATOM 10956 O O . SER J 1 103 ? 66.836 78.753 131.995 1.00 45.85 9103 SER J O 1
ATOM 10959 N N . ASP J 1 104 ? 65.397 80.454 132.302 1.00 46.14 9104 ASP J N 1
ATOM 10960 C CA . ASP J 1 104 ? 64.321 79.841 131.527 1.00 45.46 9104 ASP J CA 1
ATOM 10961 C C . ASP J 1 104 ? 64.755 79.337 130.159 1.00 45.27 9104 ASP J C 1
ATOM 10962 O O . ASP J 1 104 ? 64.321 78.274 129.720 1.00 45.67 9104 ASP J O 1
ATOM 10967 N N . THR J 1 105 ? 65.610 80.100 129.487 1.00 43.94 9105 THR J N 1
ATOM 10968 C CA . THR J 1 105 ? 66.082 79.721 128.160 1.00 43.27 9105 THR J CA 1
ATOM 10969 C C . THR J 1 105 ? 66.706 78.329 128.139 1.00 42.82 9105 THR J C 1
ATOM 10970 O O . THR J 1 105 ? 66.375 77.505 127.284 1.00 42.05 9105 THR J O 1
ATOM 10974 N N . ILE J 1 106 ? 67.623 78.087 129.072 1.00 41.21 9106 ILE J N 1
ATOM 10975 C CA . ILE J 1 106 ? 68.313 76.806 129.162 1.00 41.46 9106 ILE J CA 1
ATOM 10976 C C . ILE J 1 106 ? 67.453 75.747 129.840 1.00 41.08 9106 ILE J C 1
ATOM 10977 O O . ILE J 1 106 ? 67.530 74.564 129.501 1.00 41.09 9106 ILE J O 1
ATOM 10982 N N . ARG J 1 107 ? 66.638 76.175 130.798 1.00 40.24 9107 ARG J N 1
ATOM 10983 C CA . ARG J 1 107 ? 65.753 75.257 131.503 1.00 39.24 9107 ARG J CA 1
ATOM 10984 C C . ARG J 1 107 ? 64.911 74.502 130.483 1.00 38.34 9107 ARG J C 1
ATOM 10985 O O . ARG J 1 107 ? 64.763 73.282 130.563 1.00 38.60 9107 ARG J O 1
ATOM 10993 N N . ARG J 1 108 ? 64.367 75.238 129.520 1.00 36.77 9108 ARG J N 1
ATOM 10994 C CA . ARG J 1 108 ? 63.543 74.645 128.479 1.00 36.90 9108 ARG J CA 1
ATOM 10995 C C . ARG J 1 108 ? 64.367 73.701 127.605 1.00 35.97 9108 ARG J C 1
ATOM 10996 O O . ARG J 1 108 ? 63.978 72.560 127.367 1.00 36.47 9108 ARG J O 1
ATOM 11004 N N . LEU J 1 109 ? 65.510 74.185 127.134 1.00 34.78 9109 LEU J N 1
ATOM 11005 C CA . LEU J 1 109 ? 66.377 73.401 126.269 1.00 35.01 9109 LEU J CA 1
ATOM 11006 C C . LEU J 1 109 ? 66.788 72.087 126.922 1.00 34.09 9109 LEU J C 1
ATOM 11007 O O . LEU J 1 109 ? 66.742 71.027 126.293 1.00 33.78 9109 LEU J O 1
ATOM 11012 N N . ARG J 1 110 ? 67.204 72.176 128.183 1.00 32.30 9110 ARG J N 1
ATOM 11013 C CA . ARG J 1 110 ? 67.621 71.016 128.957 1.00 32.62 9110 ARG J CA 1
ATOM 11014 C C . ARG J 1 110 ? 66.498 69.984 129.014 1.00 33.34 9110 ARG J C 1
ATOM 11015 O O . ARG J 1 110 ? 66.699 68.801 128.709 1.00 31.37 9110 ARG J O 1
ATOM 11023 N N . LEU J 1 111 ? 65.316 70.438 129.419 1.00 30.19 9111 LEU J N 1
ATOM 11024 C CA . LEU J 1 111 ? 64.157 69.559 129.520 1.00 29.16 9111 LEU J CA 1
ATOM 11025 C C . LEU J 1 111 ? 63.776 68.955 128.171 1.00 27.93 9111 LEU J C 1
ATOM 11026 O O . LEU J 1 111 ? 63.492 67.763 128.080 1.00 27.60 9111 LEU J O 1
ATOM 11031 N N . LYS J 1 112 ? 63.793 69.780 127.128 1.00 27.62 9112 LYS J N 1
ATOM 11032 C CA . LYS J 1 112 ? 63.428 69.356 125.779 1.00 27.50 9112 LYS J CA 1
ATOM 11033 C C . LYS J 1 112 ? 64.171 68.126 125.263 1.00 27.49 9112 LYS J C 1
ATOM 11034 O O . LYS J 1 112 ? 63.599 67.294 124.556 1.00 26.15 9112 LYS J O 1
ATOM 11040 N N . TYR J 1 113 ? 65.448 68.010 125.606 1.00 27.02 9113 TYR J N 1
ATOM 11041 C CA . TYR J 1 113 ? 66.234 66.884 125.126 1.00 26.83 9113 TYR J CA 1
ATOM 11042 C C . TYR J 1 113 ? 66.713 65.912 126.198 1.00 28.15 9113 TYR J C 1
ATOM 11043 O O . TYR J 1 113 ? 67.630 65.125 125.960 1.00 27.81 9113 TYR J O 1
ATOM 11052 N N . SER J 1 114 ? 66.100 65.955 127.377 1.00 26.13 9114 SER J N 1
ATOM 11053 C CA . SER J 1 114 ? 66.494 65.026 128.427 1.00 26.65 9114 SER J CA 1
ATOM 11054 C C . SER J 1 114 ? 65.392 64.816 129.444 1.00 25.98 9114 SER J C 1
ATOM 11055 O O . SER J 1 114 ? 64.475 65.615 129.550 1.00 27.30 9114 SER J O 1
ATOM 11058 N N . PRO J 1 115 ? 65.462 63.716 130.198 1.00 26.94 9115 PRO J N 1
ATOM 11059 C CA . PRO J 1 115 ? 64.449 63.429 131.208 1.00 27.22 9115 PRO J CA 1
ATOM 11060 C C . PRO J 1 115 ? 64.901 63.995 132.547 1.00 28.07 9115 PRO J C 1
ATOM 11061 O O . PRO J 1 115 ? 64.214 63.848 133.557 1.00 27.61 9115 PRO J O 1
ATOM 11065 N N . ALA J 1 116 ? 66.061 64.648 132.536 1.00 28.83 9116 ALA J N 1
ATOM 11066 C CA . ALA J 1 116 ? 66.655 65.216 133.747 1.00 29.89 9116 ALA J CA 1
ATOM 11067 C C . ALA J 1 116 ? 66.243 66.647 134.067 1.00 30.79 9116 ALA J C 1
ATOM 11068 O O . ALA J 1 116 ? 66.048 67.465 133.171 1.00 30.40 9116 ALA J O 1
ATOM 11070 N N . ALA J 1 117 ? 66.118 66.939 135.358 1.00 31.75 9117 ALA J N 1
ATOM 11071 C CA . ALA J 1 117 ? 65.742 68.273 135.812 1.00 32.99 9117 ALA J CA 1
ATOM 11072 C C . ALA J 1 117 ? 66.987 69.164 135.823 1.00 34.62 9117 ALA J C 1
ATOM 11073 O O . ALA J 1 117 ? 66.885 70.386 135.894 1.00 37.16 9117 ALA J O 1
ATOM 11075 N N . THR J 1 118 ? 68.159 68.536 135.772 1.00 33.17 9118 THR J N 1
ATOM 11076 C CA . THR J 1 118 ? 69.431 69.251 135.739 1.00 31.82 9118 THR J CA 1
ATOM 11077 C C . THR J 1 118 ? 70.218 68.677 134.563 1.00 32.18 9118 THR J C 1
ATOM 11078 O O . THR J 1 118 ? 69.885 67.602 134.062 1.00 30.29 9118 THR J O 1
ATOM 11082 N N . PHE J 1 119 ? 71.256 69.388 134.129 1.00 31.42 9119 PHE J N 1
ATOM 11083 C CA . PHE J 1 119 ? 72.079 68.939 133.009 1.00 30.38 9119 PHE J CA 1
ATOM 11084 C C . PHE J 1 119 ? 72.800 67.621 133.304 1.00 30.75 9119 PHE J C 1
ATOM 11085 O O . PHE J 1 119 ? 73.711 67.571 134.134 1.00 30.54 9119 PHE J O 1
ATOM 11093 N N . GLN J 1 120 ? 72.379 66.562 132.629 1.00 29.32 9120 GLN J N 1
ATOM 11094 C CA . GLN J 1 120 ? 73.012 65.249 132.806 1.00 31.13 9120 GLN J CA 1
ATOM 11095 C C . GLN J 1 120 ? 73.092 64.518 131.467 1.00 29.73 9120 GLN J C 1
ATOM 11096 O O . GLN J 1 120 ? 72.192 63.742 131.111 1.00 28.67 9120 GLN J O 1
ATOM 11102 N N . PRO J 1 121 ? 74.170 64.759 130.723 1.00 29.40 9121 PRO J N 1
ATOM 11103 C CA . PRO J 1 121 ? 74.406 64.143 129.409 1.00 28.37 9121 PRO J CA 1
ATOM 11104 C C . PRO J 1 121 ? 74.404 62.614 129.405 1.00 28.48 9121 PRO J C 1
ATOM 11105 O O . PRO J 1 121 ? 74.087 61.993 128.389 1.00 27.54 9121 PRO J O 1
ATOM 11109 N N . ARG J 1 122 ? 74.740 62.000 130.534 1.00 27.34 9122 ARG J N 1
ATOM 11110 C CA . ARG J 1 122 ? 74.747 60.545 130.589 1.00 28.36 9122 ARG J CA 1
ATOM 11111 C C . ARG J 1 122 ? 73.340 59.981 130.453 1.00 29.06 9122 ARG J C 1
ATOM 11112 O O . ARG J 1 122 ? 73.166 58.803 130.156 1.00 28.95 9122 ARG J O 1
ATOM 11120 N N . SER J 1 123 ? 72.331 60.816 130.672 1.00 28.75 9123 SER J N 1
ATOM 11121 C CA . SER J 1 123 ? 70.947 60.357 130.557 1.00 27.97 9123 SER J CA 1
ATOM 11122 C C . SER J 1 123 ? 70.369 60.719 129.190 1.00 27.64 9123 SER J C 1
ATOM 11123 O O . SER J 1 123 ? 69.177 60.545 128.951 1.00 26.55 9123 SER J O 1
ATOM 11126 N N . MET J 1 124 ? 71.219 61.229 128.304 1.00 25.40 9124 MET J N 1
ATOM 11127 C CA . MET J 1 124 ? 70.786 61.646 126.982 1.00 24.04 9124 MET J CA 1
ATOM 11128 C C . MET J 1 124 ? 71.298 60.727 125.875 1.00 25.02 9124 MET J C 1
ATOM 11129 O O . MET J 1 124 ? 72.390 60.161 125.973 1.00 23.77 9124 MET J O 1
ATOM 11134 N N . THR J 1 125 ? 70.502 60.588 124.821 1.00 24.25 9125 THR J N 1
ATOM 11135 C CA . THR J 1 125 ? 70.873 59.756 123.680 1.00 24.40 9125 THR J CA 1
ATOM 11136 C C . THR J 1 125 ? 71.779 60.558 122.754 1.00 23.44 9125 THR J C 1
ATOM 11137 O O . THR J 1 125 ? 71.981 61.753 122.960 1.00 23.04 9125 THR J O 1
ATOM 11141 N N . ALA J 1 126 ? 72.311 59.909 121.723 1.00 24.11 9126 ALA J N 1
ATOM 11142 C CA . ALA J 1 126 ? 73.182 60.594 120.774 1.00 21.85 9126 ALA J CA 1
ATOM 11143 C C . ALA J 1 126 ? 72.424 61.711 120.068 1.00 22.63 9126 ALA J C 1
ATOM 11144 O O . ALA J 1 126 ? 72.913 62.834 119.974 1.00 22.19 9126 ALA J O 1
ATOM 11146 N N . GLU J 1 127 ? 71.226 61.394 119.582 1.00 24.91 9127 GLU J N 1
ATOM 11147 C CA . GLU J 1 127 ? 70.392 62.356 118.865 1.00 25.76 9127 GLU J CA 1
ATOM 11148 C C . GLU J 1 127 ? 70.028 63.522 119.785 1.00 26.11 9127 GLU J C 1
ATOM 11149 O O . GLU J 1 127 ? 69.975 64.676 119.353 1.00 25.69 9127 GLU J O 1
ATOM 11155 N N . GLN J 1 128 ? 69.783 63.219 121.056 1.00 25.72 9128 GLN J N 1
ATOM 11156 C CA . GLN J 1 128 ? 69.454 64.255 122.019 1.00 24.80 9128 GLN J CA 1
ATOM 11157 C C . GLN J 1 128 ? 70.635 65.204 122.224 1.00 23.94 9128 GLN J C 1
ATOM 11158 O O . GLN J 1 128 ? 70.463 66.426 122.205 1.00 26.72 9128 GLN J O 1
ATOM 11164 N N . CYS J 1 129 ? 71.833 64.654 122.401 1.00 23.26 9129 CYS J N 1
ATOM 11165 C CA . CYS J 1 129 ? 73.016 65.489 122.585 1.00 22.44 9129 CYS J CA 1
ATOM 11166 C C . CYS J 1 129 ? 73.264 66.325 121.332 1.00 23.71 9129 CYS J C 1
ATOM 11167 O O . CYS J 1 129 ? 73.642 67.495 121.425 1.00 22.51 9129 CYS J O 1
ATOM 11170 N N . PHE J 1 130 ? 73.046 65.729 120.161 1.00 23.00 9130 PHE J N 1
ATOM 11171 C CA . PHE J 1 130 ? 73.257 66.445 118.910 1.00 22.81 9130 PHE J CA 1
ATOM 11172 C C . PHE J 1 130 ? 72.344 67.658 118.801 1.00 23.66 9130 PHE J C 1
ATOM 11173 O O . PHE J 1 130 ? 72.814 68.779 118.605 1.00 23.72 9130 PHE J O 1
ATOM 11181 N N . ARG J 1 131 ? 71.039 67.433 118.923 1.00 24.29 9131 ARG J N 1
ATOM 11182 C CA . ARG J 1 131 ? 70.075 68.524 118.822 1.00 26.85 9131 ARG J CA 1
ATOM 11183 C C . ARG J 1 131 ? 70.267 69.567 119.927 1.00 26.46 9131 ARG J C 1
ATOM 11184 O O . ARG J 1 131 ? 70.077 70.764 119.700 1.00 25.96 9131 ARG J O 1
ATOM 11192 N N . PHE J 1 132 ? 70.635 69.106 121.121 1.00 27.49 9132 PHE J N 1
ATOM 11193 C CA . PHE J 1 132 ? 70.871 70.001 122.253 1.00 27.57 9132 PHE J CA 1
ATOM 11194 C C . PHE J 1 132 ? 72.024 70.936 121.901 1.00 29.16 9132 PHE J C 1
ATOM 11195 O O . PHE J 1 132 ? 71.906 72.155 122.020 1.00 29.41 9132 PHE J O 1
ATOM 11203 N N . LEU J 1 133 ? 73.138 70.353 121.466 1.00 29.13 9133 LEU J N 1
ATOM 11204 C CA . LEU J 1 133 ? 74.317 71.124 121.090 1.00 29.27 9133 LEU J CA 1
ATOM 11205 C C . LEU J 1 133 ? 74.051 72.027 119.890 1.00 29.98 9133 LEU J C 1
ATOM 11206 O O . LEU J 1 133 ? 74.580 73.135 119.816 1.00 29.56 9133 LEU J O 1
ATOM 11211 N N . LYS J 1 134 ? 73.233 71.557 118.950 1.00 29.40 9134 LYS J N 1
ATOM 11212 C CA . LYS J 1 134 ? 72.921 72.355 117.763 1.00 30.78 9134 LYS J CA 1
ATOM 11213 C C . LYS J 1 134 ? 72.144 73.620 118.126 1.00 31.49 9134 LYS J C 1
ATOM 11214 O O . LYS J 1 134 ? 72.385 74.688 117.564 1.00 32.03 9134 LYS J O 1
ATOM 11220 N N . GLU J 1 135 ? 71.198 73.502 119.049 1.00 32.06 9135 GLU J N 1
ATOM 11221 C CA . GLU J 1 135 ? 70.436 74.675 119.451 1.00 33.63 9135 GLU J CA 1
ATOM 11222 C C . GLU J 1 135 ? 71.336 75.684 120.157 1.00 32.95 9135 GLU J C 1
ATOM 11223 O O . GLU J 1 135 ? 71.199 76.885 119.949 1.00 35.12 9135 GLU J O 1
ATOM 11229 N N . LEU J 1 136 ? 72.261 75.205 120.982 1.00 32.14 9136 LEU J N 1
ATOM 11230 C CA . LEU J 1 136 ? 73.186 76.110 121.657 1.00 32.92 9136 LEU J CA 1
ATOM 11231 C C . LEU J 1 136 ? 74.033 76.801 120.590 1.00 34.81 9136 LEU J C 1
ATOM 11232 O O . LEU J 1 136 ? 74.307 77.998 120.671 1.00 35.35 9136 LEU J O 1
ATOM 11237 N N . TYR J 1 137 ? 74.451 76.026 119.592 1.00 34.24 9137 TYR J N 1
ATOM 11238 C CA . TYR J 1 137 ? 75.257 76.534 118.486 1.00 33.45 9137 TYR J CA 1
ATOM 11239 C C . TYR J 1 137 ? 74.530 77.682 117.787 1.00 33.91 9137 TYR J C 1
ATOM 11240 O O . TYR J 1 137 ? 75.092 78.756 117.572 1.00 33.50 9137 TYR J O 1
ATOM 11249 N N . ASP J 1 138 ? 73.270 77.437 117.446 1.00 34.92 9138 ASP J N 1
ATOM 11250 C CA . ASP J 1 138 ? 72.437 78.413 116.759 1.00 36.18 9138 ASP J CA 1
ATOM 11251 C C . ASP J 1 138 ? 72.196 79.696 117.564 1.00 38.55 9138 ASP J C 1
ATOM 11252 O O . ASP J 1 138 ? 72.152 80.788 116.994 1.00 38.42 9138 ASP J O 1
ATOM 11257 N N . MET J 1 139 ? 72.030 79.567 118.878 1.00 39.80 9139 MET J N 1
ATOM 11258 C CA . MET J 1 139 ? 71.797 80.730 119.735 1.00 41.68 9139 MET J CA 1
ATOM 11259 C C . MET J 1 139 ? 73.016 81.638 119.778 1.00 42.81 9139 MET J C 1
ATOM 11260 O O . MET J 1 139 ? 72.914 82.835 120.061 1.00 42.66 9139 MET J O 1
ATOM 11265 N N . SER J 1 140 ? 74.170 81.050 119.494 1.00 43.82 9140 SER J N 1
ATOM 11266 C CA . SER J 1 140 ? 75.432 81.768 119.497 1.00 44.55 9140 SER J CA 1
ATOM 11267 C C . SER J 1 140 ? 75.842 82.189 118.088 1.00 45.81 9140 SER J C 1
ATOM 11268 O O . SER J 1 140 ? 76.617 83.168 117.971 1.00 45.82 9140 SER J O 1
#

Sequence (1399 aa):
GLHRLIYLSCATDGLSYPDLRDIMAKSEVNNLRDGITGMLCYGNGMFLQTLEGDRQKVSETYARILKDPRHHSAEIVEFKAIEERTFINWSMRLVQLGEMDSDTIRRLRLKYSPAATFQPRSMTAEQCFRFLKELYDMSQGSGLHRLIYLSCATDGLSYPDLRDIMAKSEVNNLRDGITGMLCYGNGMFLQTLEGDRQKVSETYARILKDPRHHSAEIVEFKAIEERTFINWSMRLVQLGEMDSDTIRRLRLKYSPAATFQPRSMTAEQCFRFLKELYDMSGLHRLIYLSCATDGLSYPDLRDIMAKSEVNNLRDGITGMLCYGNGMFLQTLEGDRQKVSETYARILKDPRHHSAEIVEFKAIEERTFINWSMRLVQLGEMDSDTIRRLRLKYSPAATFQPRSMTAEQCFRFLKELYDMSGLHRLIYLSCATDGLSYPDLRDIMAKSEVNNLRDGITGMLCYGNGMFLQTLEGDRQKVSETYARILKDPRHHSAEIVEFKAIEERTFINWSMRLVQLGEMDSDTIRRLRLKYSPAATFQPRSMTAEQCFRFLKELYDMSGLHRLIYLSCATDGLSYPDLRDIMAKSEVNNLRDGITGMLCYGNGMFLQTLEGDRQKVSETYARILKDPRHHSAEIVEFKAIEERTFINWSMRLVQLGEMDSDTIRRLRLKYSPAATFQPRSMTAEQCFRFLKELYDMSQGGLHRLIYLSCATDGLSYPDLRDIMAKSEVNNLRDGITGMLCYGNGMFLQTLEGDRQKVSETYARILKDPRHHSAEIVEFKAIEERTFINWSMRLVQLGEMDSDTIRRLRLKYSPAATFQPRSMTAEQCFRFLKELYDMSQGSGLHRLIYLSCATDGLSYPDLRDIMAKSEVNNLRDGITGMLCYGNGMFLQTLEGDRQKVSETYARILKDPRHHSAEIVEFKAIEERTFINWSMRLVQLGEMDSDTIRRLRLKYSPAATFQPRSMTAEQCFRFLKELYDMSGLHRLIYLSCATDGLSYPDLRDIMAKSEVNNLRDGITGMLCYGNGMFLQTLEGDRQKVSETYARILKDPRHHSAEIVEFKAIEERTFINWSMRLVQLGEMDSDTIRRLRLKYSPAATFQPRSMTAEQCFRFLKELYDMGLHRLIYLSCATDGLSYPDLRDIMAKSEVNNLRDGITGMLCYGNGMFLQTLEGDRQKVSETYARILKDPRHHSAEIVEFKAIEERTFINWSMRLVQLGEMDSDTIRRLRLKYSPAATFQPRSMTAEQCFRFLKELYDMSQGGLHRLIYLSCATDGLSYPDLRDIMAKSEVNNLRDGITGMLCYGNGMFLQTLEGDRQKVSETYARILKDPRHHSAEIVEFKAIEERTFINWSMRLVQLGEMDSDTIRRLRLKYSPAATFQPRSMTAEQCFRFLKELYDMS